Protein AF-A0A815D7E2-F1 (afdb_monomer)

Secondary structure (DSSP, 8-state):
----------HHHHHS------------------------------------------TTSSTTTTTSSSSS---TTS--STTSPP-----SSPPPPTTS----TTHHHH-TTEEEETTTTEEEEHHHHHHS-SSSSS--TT-IIIII-B--GGGTT-TTSHHHHHHTSHHHHHHHHHHHHHHHHHHHT--HHHHHHHHHHHHHHHHHHHHHHHHHHHHHHHHTT-----S--STT-S---HHHHHHHHHHTT-HHHHHHHHS--TT----SHHHHHHHHHHHHHHHHHHHHHHHTTS-EEEEEEEEE-TTS-EEEEEEEEEEPPTTSSS--SEEEEEEEEEE-S--SHHHHHHHHHHHHHHTT--GGGEEEEE---HHHHHHHHHTHHHHHHHHHHHHHHTSTTHHHHHHHHHHHT-HHHHHHHHHHHHHHHHHHHHHHHHTBTT--HHHHHHHHHHHHHHHHHHSSHHHHHHHHHHHHHHHHHTT---S---------PPPGGGTT------TT---TT--HHHHHIIIIIHHHHHHHHHHHHHHT-HHHHHHHHHHHTTSTTSTTTT-HHHHHHHHHHTT--HHHHHHHHHHHHHHHTTS---SHHHHHHHHHTTTTT-HHHHHHHHHHHSS--B--HHHHHHHHHHHHHHHHTSTTT-SS-SBTTTBGGGHHHHHHIIIIIIIHHHHHHHHHH-TTS-HHHHHHHHHHHHHHHHHHHHHHHHHHHHHHHHTTPPSS-SHHHHHHHHHHHHHHHHHHHHHHHHTSS---HHHHHHHHHHHHHHHHHHHHHHHHHHHHHHHHHH-SS-GGGS-HHHHHHHHHHHHHHHHHHHHHHHHHHHHH-STTSPPPPTTSSS-----

Mean predicted aligned error: 21.98 Å

Sequence (863 aa):
MDNNKRRTSSIDSYFSVQKKTKSQDDALNYVDVNNDSIVSTSSPTSSSLISIPVHDVALGNLNNINNSVQNNPVVDDISRSHIDPPCQPILDKYPINEDNRSFQARWYHERPWLEYSKKTDSVFCYNCRHFGDTTAPKRKKDDVFVIGGFRKWKCALEKTKGFDQHIKSQNHIIATTNYLSYQQRIKTNQTVIDILDSGRIQHIRQNRTRLIKIASLLLLCCRQMIPIRGHNENENSSNRGNLLEILRWSSDVDPISKAVLEDSAQNATYLSHHIQNELIGIMANTVREQISNLIRGKYFALIADESRDVSGHEQLSIVIRIVNDPSDNNNDIIKEYFMGFVRLHQFDAESLSLEIVKFLQQHNIPLDLCIAQCYDGWDSINSLIQNYSAIIEAFEDIIAEGDSRSVNARGLLISVKEPIFICTLFILHQLMGPIKILSNQLKSGTIDYGKASVLILSIIDQMKNLRNEESFKSIYDQIIQFCQTYDIDIKQKRKRCRTRTIPARFANSIITSTVGHRDDDANDEYRIRTSIYYPLIDAILIELNDRFSNSNLNLLTSLSSLYPENESFLEFQSLRKFADHLNCDRNQLENELNVIKPMVKDDKLNSIAELYKKLTSYKNAFPTAVCMVAGALTVPVSSTTCEIFGLLSIILVGLLFDRRVSSDVYNWKTNPFSYHPLMMTIGLLFCYGNAILLYRTFKQIPKLMAKIFHACFLIISLTLGILGLAAIIRSKVINNRPHFMTFHSWIGIATIGLFVFQWICGFISYLFPKLSLDIRKGYMPTHRLWGKIIFLSSVASILTGLSEHGMTSSFFTMNDIQQSRRLIIIFFGIFTSLFSLIVIYLLSNSDYQRPPDQTDEKSVPNP

Nearest PDB structures (foldseek):
  5zle-assembly1_A  TM=9.031E-01  e=9.613E-09  Homo sapiens
  4o79-assembly1_A  TM=8.655E-01  e=6.855E-08  Arabidopsis thaliana
  8qt7-assembly1_A  TM=4.499E-01  e=7.597E-02  Streptococcus pneumoniae

Solvent-accessible surface area (backbone atoms only — not comparable to full-atom values): 50161 Å² total; per-residue (Å²): 139,81,91,77,80,76,82,82,77,54,74,61,63,76,75,47,84,82,75,84,78,75,81,89,83,84,90,81,90,85,83,91,78,90,84,82,86,83,80,88,84,84,87,89,85,88,88,85,89,84,89,88,80,94,75,82,86,71,87,79,74,56,79,67,61,73,66,62,72,72,86,60,88,72,67,87,71,41,63,88,50,84,86,50,69,63,28,70,80,81,65,100,71,60,70,68,46,100,86,77,42,46,77,61,73,70,51,44,77,82,36,70,47,46,22,44,32,81,90,71,63,22,31,32,32,43,36,44,61,62,37,36,76,84,84,60,81,72,80,59,86,73,40,36,44,69,67,60,38,45,62,63,56,92,39,37,84,33,81,84,35,53,54,53,40,46,62,72,30,69,58,38,48,53,1,44,52,46,44,53,53,50,56,50,32,67,74,68,74,51,56,75,64,59,54,52,53,52,53,49,53,51,51,53,52,53,52,51,56,41,50,53,50,54,51,52,52,50,51,50,27,61,77,70,72,45,68,54,70,36,98,41,67,52,90,90,42,96,56,38,16,50,52,56,49,51,40,54,63,42,30,82,78,32,70,60,42,33,42,42,75,70,70,37,57,96,89,59,56,74,73,49,71,68,50,49,52,52,50,51,49,51,53,52,49,53,51,43,50,53,51,34,62,72,44,56,98,49,59,29,19,44,39,43,44,82,46,70,48,98,87,70,48,47,25,35,38,39,31,41,28,32,55,49,64,80,84,46,96,58,84,56,48,63,45,76,43,79,69,48,73,44,82,52,93,61,86,50,71,66,53,49,53,51,52,51,51,51,52,34,55,78,53,68,47,66,70,90,37,53,80,46,78,46,74,77,63,57,68,59,55,52,50,49,66,76,42,42,68,62,52,50,51,53,30,53,50,43,38,70,70,64,46,92,61,15,62,58,32,50,54,48,51,53,51,65,62,29,49,68,49,48,52,50,51,54,52,48,50,66,62,39,51,64,50,46,55,52,50,50,50,58,40,23,55,79,66,50,36,48,61,49,46,53,50,51,53,53,49,55,51,50,54,58,64,50,71,40,71,68,53,45,50,58,53,49,53,52,49,51,55,52,29,64,76,70,75,42,75,70,74,76,83,75,79,81,72,79,82,76,78,77,62,75,93,51,74,88,62,83,82,88,70,70,95,74,74,74,67,89,78,60,51,70,65,57,48,47,42,64,72,44,53,48,52,50,49,51,49,51,50,49,51,49,45,63,70,49,22,75,69,47,41,47,30,34,47,12,56,24,21,62,31,70,89,35,95,51,46,60,36,51,83,52,32,43,62,41,38,56,73,71,68,46,61,62,72,57,32,45,56,39,33,66,55,46,49,67,75,47,67,86,55,93,57,90,43,55,68,53,51,38,59,59,38,54,79,39,37,90,79,28,53,56,55,38,50,52,46,44,61,65,60,27,59,62,51,48,82,66,73,64,62,54,32,42,52,51,28,45,53,37,49,56,48,57,29,28,76,90,45,25,95,62,35,76,32,78,86,86,34,21,44,50,48,18,66,42,27,34,40,47,9,46,44,39,36,33,50,51,27,74,40,38,53,49,74,49,60,75,52,58,70,66,57,46,49,49,49,31,54,51,34,42,49,52,13,49,53,31,34,51,54,14,50,50,21,42,53,52,34,28,62,77,65,76,47,86,78,79,82,46,73,36,46,52,43,41,55,49,30,52,53,52,49,54,52,52,49,52,53,45,37,36,40,73,68,54,90,42,55,58,68,68,62,43,64,68,43,47,63,57,53,57,50,51,53,51,51,42,46,52,40,36,51,52,23,54,52,41,48,48,54,77,76,65,72,89,75,66,79,91,81,52,56,73,56,57,46,54,45,47,50,42,53,52,54,30,52,50,28,48,48,52,31,49,52,51,50,53,49,56,72,66,43,70,87,41,51,55,78,83,69,80,75,78,72,79,80,71,82,83,132

Foldseek 3Di:
DDDDPDPDDDVVNVVDDPPPDDDDDDDDDDDDDDDDDDDDDDDDDDDDDDDDDDPPPPPPPCVLVVVVLPDFPDLPQFDDALPDQGAQDDDPDADQDPVRDADDSVVCVVPVQWHARNVPSFIAGSLLQHQFDPPDPDDPCPPCRHGVGHNPRVCCPPCCDRPNVVCPDPRNVRSVVRSVVVVVCVVVVDDPVNVVVVVVVVVVVLLVLLVVVLLVLLVVCVVVVAWAADPDLDPPDPDGGDSLVVLVVCVVPDVSSVCLVPVADPVRSCPDPVSSVSSVVVVLVVLLLVVLVVLPPFAKAWEWEWDADPVGFIWIWIKIKAADQCPPLFNDRIDIDGSDIGTDPDDDPVRVVVSVVVSCVVSVNDCLSHPYYHYDDLVVLVVCVVCVVVLLVVLVVCLVVVDPCNVVSVVVNCVCLALLNLLQSLLCNVLCVLVVVLSCQLQAAAHQLVVSLVSLVVSLVVLVVCLDPVVLVVSVVVSVVVCVVVVRDNDDPDPDDPPDDDPPVCVPPDDPDDPDPPPPPDDSSNCCSPVPNNVVSVVVSVCSCVVCPPLNSLLSQLLNLCAPPDPNNLPLVSVVSLLVSLVFDSVLSNVLSVVVCVVCVPPPDGDLVVVLNVVSVVCVNRVSVNSSSSNSVSRRHDHPDLLVLLVLLLVLLQVLQDPLQDPQHDDQPQQLLSLLLNLLSVQLQNLLLCLLCLCLVPLRDPPLVNLVSSLVSLVSSLVSLVSSVVSVVVNCVVVVHDADPDPLRVLSVVLSVLSVVLSVCSCVCPPPPHDDPVVNVVCVVVSLVSSLVSSVSSLVSSLVVLVVVADDDDLVPDDPSNNVSNVSSVSSNVSSVVSSVVSVVSSPDPVSHNDDDPVVPPPDDDD

Radius of gyration: 44.58 Å; Cα contacts (8 Å, |Δi|>4): 837; chains: 1; bounding box: 86×117×126 Å

pLDDT: mean 74.74, std 18.42, range [21.31, 96.06]

Organism: NCBI:txid392033

Structure (mmCIF, N/CA/C/O backbone):
data_AF-A0A815D7E2-F1
#
_entry.id   AF-A0A815D7E2-F1
#
loop_
_atom_site.group_PDB
_atom_site.id
_atom_site.type_symbol
_atom_site.label_atom_id
_atom_site.label_alt_id
_atom_site.label_comp_id
_atom_site.label_asym_id
_atom_site.label_entity_id
_atom_site.label_seq_id
_atom_site.pdbx_PDB_ins_code
_atom_site.Cartn_x
_atom_site.Cartn_y
_atom_site.Cartn_z
_atom_site.occupancy
_atom_site.B_iso_or_equiv
_atom_site.auth_seq_id
_atom_site.auth_comp_id
_atom_site.auth_asym_id
_atom_site.auth_atom_id
_atom_site.pdbx_PDB_model_num
ATOM 1 N N . MET A 1 1 ? -5.451 20.932 -48.631 1.00 31.91 1 MET A N 1
ATOM 2 C CA . MET A 1 1 ? -4.625 19.988 -49.411 1.00 31.91 1 MET A CA 1
ATOM 3 C C . MET A 1 1 ? -3.550 19.513 -48.443 1.00 31.91 1 MET A C 1
ATOM 5 O O . MET A 1 1 ? -2.813 20.362 -47.980 1.00 31.91 1 MET A O 1
ATOM 9 N N . ASP A 1 2 ? -3.509 18.302 -47.894 1.00 28.08 2 ASP A N 1
ATOM 10 C CA . ASP A 1 2 ? -4.086 17.014 -48.276 1.00 28.08 2 ASP A CA 1
ATOM 11 C C . ASP A 1 2 ? -4.639 16.270 -47.050 1.00 28.08 2 ASP A C 1
ATOM 13 O O . ASP A 1 2 ? -3.954 16.072 -46.049 1.00 28.08 2 ASP A O 1
ATOM 17 N N . ASN A 1 3 ? -5.895 15.834 -47.153 1.00 26.16 3 ASN A N 1
ATOM 18 C CA . ASN A 1 3 ? -6.559 14.961 -46.189 1.00 26.16 3 ASN A CA 1
ATOM 19 C C . ASN A 1 3 ? -6.237 13.499 -46.530 1.00 26.16 3 ASN A C 1
ATOM 21 O O . ASN A 1 3 ? -6.993 12.853 -47.249 1.00 26.16 3 ASN A O 1
ATOM 25 N N . ASN A 1 4 ? -5.154 12.952 -45.978 1.00 25.58 4 ASN A N 1
ATOM 26 C CA . ASN A 1 4 ? -4.944 11.503 -45.923 1.00 25.58 4 ASN A CA 1
ATOM 27 C C . ASN A 1 4 ? -5.200 11.003 -44.496 1.00 25.58 4 ASN A C 1
ATOM 29 O O . ASN A 1 4 ? -4.283 10.815 -43.698 1.00 25.58 4 ASN A O 1
ATOM 33 N N . LYS A 1 5 ? -6.480 10.769 -44.172 1.00 27.98 5 LYS A N 1
ATOM 34 C CA . LYS A 1 5 ? -6.885 9.983 -42.998 1.00 27.98 5 LYS A CA 1
ATOM 35 C C . LYS A 1 5 ? -6.357 8.551 -43.166 1.00 27.98 5 LYS A C 1
ATOM 37 O O . LYS A 1 5 ? -6.984 7.733 -43.836 1.00 27.98 5 LYS A O 1
ATOM 42 N N . ARG A 1 6 ? -5.213 8.231 -42.549 1.00 30.66 6 ARG A N 1
ATOM 43 C CA . ARG A 1 6 ? -4.805 6.839 -42.299 1.00 30.66 6 ARG A CA 1
ATOM 44 C C . ARG A 1 6 ? -5.896 6.187 -41.446 1.00 30.66 6 ARG A C 1
ATOM 46 O O . ARG A 1 6 ? -6.108 6.597 -40.310 1.00 30.66 6 ARG A O 1
ATOM 53 N N . ARG A 1 7 ? -6.613 5.206 -42.004 1.00 32.59 7 ARG A N 1
ATOM 54 C CA . ARG A 1 7 ? -7.532 4.353 -41.237 1.00 32.59 7 ARG A CA 1
ATOM 55 C C . ARG A 1 7 ? -6.721 3.628 -40.161 1.00 32.59 7 ARG A C 1
ATOM 57 O O . ARG A 1 7 ? -5.826 2.855 -40.485 1.00 32.59 7 ARG A O 1
ATOM 64 N N . THR A 1 8 ? -7.016 3.919 -38.902 1.00 36.38 8 THR A N 1
ATOM 65 C CA . THR A 1 8 ? -6.453 3.263 -37.721 1.00 36.38 8 THR A CA 1
ATOM 66 C C . THR A 1 8 ? -7.046 1.860 -37.598 1.00 36.38 8 THR A C 1
ATOM 68 O O . THR A 1 8 ? -8.257 1.718 -37.431 1.00 36.38 8 THR A O 1
ATOM 71 N N . SER A 1 9 ? -6.217 0.826 -37.731 1.00 43.94 9 SER A N 1
ATOM 72 C CA . SER A 1 9 ? -6.600 -0.576 -37.548 1.00 43.94 9 SER A CA 1
ATOM 73 C C . SER A 1 9 ? -6.550 -0.954 -36.063 1.00 43.94 9 SER A C 1
ATOM 75 O O . SER A 1 9 ? -5.465 -1.028 -35.492 1.00 43.94 9 SER A O 1
ATOM 77 N N . SER A 1 10 ? -7.710 -1.199 -35.441 1.00 49.53 10 SER A N 1
ATOM 78 C CA . SER A 1 10 ? -7.802 -1.877 -34.134 1.00 49.53 10 SER A CA 1
ATOM 79 C C . SER A 1 10 ? -7.398 -3.348 -34.259 1.00 49.53 10 SER A C 1
ATOM 81 O O . SER A 1 10 ? -7.390 -3.895 -35.369 1.00 49.53 10 SER A O 1
ATOM 83 N N . ILE A 1 11 ? -7.106 -4.027 -33.151 1.00 54.50 11 ILE A N 1
ATOM 84 C CA . ILE A 1 11 ? -6.779 -5.458 -33.153 1.00 54.50 11 ILE A CA 1
ATOM 85 C C . ILE A 1 11 ? -7.906 -6.305 -33.766 1.00 54.50 11 ILE A C 1
ATOM 87 O O . ILE A 1 11 ? -7.642 -7.274 -34.477 1.00 54.50 11 ILE A O 1
ATOM 91 N N . ASP A 1 12 ? -9.159 -5.866 -33.624 1.00 50.09 12 ASP A N 1
ATOM 92 C CA . ASP A 1 12 ? -10.319 -6.497 -34.260 1.00 50.09 12 ASP A CA 1
ATOM 93 C C . ASP A 1 12 ? -10.235 -6.477 -35.786 1.00 50.09 12 ASP A C 1
ATOM 95 O O . ASP A 1 12 ? -10.703 -7.404 -36.438 1.00 50.09 12 ASP A O 1
ATOM 99 N N . SER A 1 13 ? -9.588 -5.480 -36.395 1.00 52.72 13 SER A N 1
ATOM 100 C CA . SER A 1 13 ? -9.360 -5.455 -37.849 1.00 52.72 13 SER A CA 1
ATOM 101 C C . SER A 1 13 ? -8.349 -6.507 -38.330 1.00 52.72 13 SER A C 1
ATOM 103 O O . SER A 1 13 ? -8.343 -6.856 -39.510 1.00 52.72 13 SER A O 1
ATOM 105 N N . TYR A 1 14 ? -7.527 -7.045 -37.421 1.00 50.31 14 TYR A N 1
ATOM 106 C CA . TYR A 1 14 ? -6.629 -8.170 -37.693 1.00 50.31 14 TYR A CA 1
ATOM 107 C C . TYR A 1 14 ? -7.327 -9.526 -37.537 1.00 50.31 14 TYR A C 1
ATOM 109 O O . TYR A 1 14 ? -6.897 -10.511 -38.141 1.00 50.31 14 TYR A O 1
ATOM 117 N N . PHE A 1 15 ? -8.408 -9.581 -36.754 1.00 47.78 15 PHE A N 1
ATOM 118 C CA . PHE A 1 15 ? -9.218 -10.785 -36.551 1.00 47.78 15 PHE A CA 1
ATOM 119 C C . PHE A 1 15 ? -10.476 -10.838 -37.430 1.00 47.78 15 PHE A C 1
ATOM 121 O O . PHE A 1 15 ? -10.996 -11.927 -37.681 1.00 47.78 15 PHE A O 1
ATOM 128 N N . SER A 1 16 ? -10.952 -9.695 -37.926 1.00 38.28 16 SER A N 1
ATOM 129 C CA . SER A 1 16 ? -12.135 -9.587 -38.779 1.00 38.28 16 SER A CA 1
ATOM 130 C C . SER A 1 16 ? -11.794 -9.710 -40.264 1.00 38.28 16 SER A C 1
ATOM 132 O O . SER A 1 16 ? -10.740 -9.312 -40.760 1.00 38.28 16 SER A O 1
ATOM 134 N N . VAL A 1 17 ? -12.717 -10.329 -40.996 1.00 38.59 17 VAL A N 1
ATOM 135 C CA . VAL A 1 17 ? -12.577 -10.629 -42.420 1.00 38.59 17 VAL A CA 1
ATOM 136 C C . VAL A 1 17 ? -12.621 -9.332 -43.228 1.00 38.59 17 VAL A C 1
ATOM 138 O O . VAL A 1 17 ? -13.671 -8.703 -43.338 1.00 38.59 17 VAL A O 1
ATOM 141 N N . GLN A 1 18 ? -11.518 -8.965 -43.885 1.00 33.03 18 GLN A N 1
ATOM 142 C CA . GLN A 1 18 ? -11.564 -7.964 -44.951 1.00 33.03 18 GLN A CA 1
ATOM 143 C C . GLN A 1 18 ? -12.309 -8.546 -46.162 1.00 33.03 18 GLN A C 1
ATOM 145 O O . GLN A 1 18 ? -11.717 -9.201 -47.022 1.00 33.03 18 GLN A O 1
ATOM 150 N N . LYS A 1 19 ? -13.618 -8.288 -46.269 1.00 34.09 19 LYS A N 1
ATOM 151 C CA . LYS A 1 19 ? -14.294 -8.341 -47.570 1.00 34.09 19 LYS A CA 1
ATOM 152 C C . LYS A 1 19 ? -13.720 -7.202 -48.413 1.00 34.09 19 LYS A C 1
ATOM 154 O O . LYS A 1 19 ? -13.958 -6.034 -48.122 1.00 34.09 19 LYS A O 1
ATOM 159 N N . LYS A 1 20 ? -12.953 -7.532 -49.457 1.00 28.56 20 LYS A N 1
ATOM 160 C CA . LYS A 1 20 ? -12.622 -6.571 -50.518 1.00 28.56 20 LYS A CA 1
ATOM 161 C C . LYS A 1 20 ? -13.930 -6.146 -51.186 1.00 28.56 20 LYS A C 1
ATOM 163 O O . LYS A 1 20 ? -14.453 -6.872 -52.025 1.00 28.56 20 LYS A O 1
ATOM 168 N N . THR A 1 21 ? -14.466 -4.991 -50.815 1.00 27.47 21 THR A N 1
ATOM 169 C CA . THR A 1 21 ? -15.544 -4.350 -51.562 1.00 27.47 21 THR A CA 1
ATOM 170 C C . THR A 1 21 ? -14.958 -3.759 -52.843 1.00 27.47 21 THR A C 1
ATOM 172 O O . THR A 1 21 ? -14.145 -2.835 -52.811 1.00 27.47 21 THR A O 1
ATOM 175 N N . LYS A 1 22 ? -15.345 -4.327 -53.990 1.00 28.59 22 LYS A N 1
ATOM 176 C CA . LYS A 1 22 ? -15.417 -3.561 -55.238 1.00 28.59 22 LYS A CA 1
ATOM 177 C C . LYS A 1 22 ? -16.612 -2.610 -55.124 1.00 28.59 22 LYS A C 1
ATOM 179 O O . LYS A 1 22 ? -17.596 -2.925 -54.462 1.00 28.59 22 LYS A O 1
ATOM 184 N N . SER A 1 23 ? -16.446 -1.435 -55.710 1.00 28.11 23 SER A N 1
ATOM 185 C CA . SER A 1 23 ? -17.387 -0.319 -55.762 1.00 28.11 23 SER A CA 1
ATOM 186 C C . SER A 1 23 ? -18.808 -0.708 -56.188 1.00 28.11 23 SER A C 1
ATOM 188 O O . SER A 1 23 ? -18.964 -1.548 -57.069 1.00 28.11 23 SER A O 1
ATOM 190 N N . GLN A 1 24 ? -19.768 -0.031 -55.543 1.00 26.41 24 GLN A N 1
ATOM 191 C CA . GLN A 1 24 ? -21.161 0.280 -55.912 1.00 26.41 24 GLN A CA 1
ATOM 192 C C . GLN A 1 24 ? -21.657 -0.260 -57.262 1.00 26.41 24 GLN A C 1
ATOM 194 O O . GLN A 1 24 ? -21.167 0.161 -58.304 1.00 26.41 24 GLN A O 1
ATOM 199 N N . ASP A 1 25 ? -22.642 -1.156 -57.236 1.00 26.33 25 ASP A N 1
ATOM 200 C CA . ASP A 1 25 ? -24.059 -0.816 -57.425 1.00 26.33 25 ASP A CA 1
ATOM 201 C C . ASP A 1 25 ? -24.930 -2.008 -56.974 1.00 26.33 25 ASP A C 1
ATOM 203 O O . ASP A 1 25 ? -24.411 -3.089 -56.704 1.00 26.33 25 ASP A O 1
ATOM 207 N N . ASP A 1 26 ? -26.231 -1.762 -56.846 1.00 26.72 26 ASP A N 1
ATOM 208 C CA . ASP A 1 26 ? -27.321 -2.652 -56.414 1.00 26.72 26 ASP A CA 1
ATOM 209 C C . ASP A 1 26 ? -27.623 -2.706 -54.906 1.00 26.72 26 ASP A C 1
ATOM 211 O O . ASP A 1 26 ? -27.129 -3.506 -54.110 1.00 26.72 26 ASP A O 1
ATOM 215 N N . ALA A 1 27 ? -28.538 -1.807 -54.539 1.00 26.06 27 ALA A N 1
ATOM 216 C CA . ALA A 1 27 ? -29.380 -1.891 -53.362 1.00 26.06 27 ALA A CA 1
ATOM 217 C C . ALA A 1 27 ? -30.263 -3.149 -53.403 1.00 26.06 27 ALA A C 1
ATOM 219 O O . ALA A 1 27 ? -30.852 -3.438 -54.439 1.00 26.06 27 ALA A O 1
ATOM 220 N N . LEU A 1 28 ? -30.417 -3.822 -52.256 1.00 26.03 28 LEU A N 1
ATOM 221 C CA . LEU A 1 28 ? -31.700 -4.245 -51.669 1.00 26.03 28 LEU A CA 1
ATOM 222 C C . LEU A 1 28 ? -31.465 -5.175 -50.462 1.00 26.03 28 LEU A C 1
ATOM 224 O O . LEU A 1 28 ? -30.862 -6.232 -50.580 1.00 26.03 28 LEU A O 1
ATOM 228 N N . ASN A 1 29 ? -32.064 -4.774 -49.338 1.00 24.00 29 ASN A N 1
ATOM 229 C CA . ASN A 1 29 ? -32.743 -5.620 -48.355 1.00 24.00 29 ASN A CA 1
ATOM 230 C C . ASN A 1 29 ? -31.964 -6.615 -47.458 1.00 24.00 29 ASN A C 1
ATOM 232 O O . ASN A 1 29 ? -31.500 -7.663 -47.886 1.00 24.00 29 ASN A O 1
ATOM 236 N N . TYR A 1 30 ? -32.079 -6.313 -46.153 1.00 23.33 30 TYR A N 1
ATOM 237 C CA . TYR A 1 30 ? -32.496 -7.186 -45.037 1.00 23.33 30 TYR A CA 1
ATOM 238 C C . TYR A 1 30 ? -31.498 -7.509 -43.902 1.00 23.33 30 TYR A C 1
ATOM 240 O O . TYR A 1 30 ? -30.578 -8.302 -44.049 1.00 23.33 30 TYR A O 1
ATOM 248 N N . VAL A 1 31 ? -31.829 -6.899 -42.751 1.00 24.23 31 VAL A N 1
ATOM 249 C CA . VAL A 1 31 ? -32.074 -7.465 -41.405 1.00 24.23 31 VAL A CA 1
ATOM 250 C C . VAL A 1 31 ? -30.928 -8.170 -40.664 1.00 24.23 31 VAL A C 1
ATOM 252 O O . VAL A 1 31 ? -30.535 -9.292 -40.969 1.00 24.23 31 VAL A O 1
ATOM 255 N N . ASP A 1 32 ? -30.517 -7.497 -39.584 1.00 24.19 32 ASP A N 1
ATOM 256 C CA . ASP A 1 32 ? -29.849 -8.029 -38.397 1.00 24.19 32 ASP A CA 1
ATOM 257 C C . ASP A 1 32 ? -30.633 -9.177 -37.751 1.00 24.19 32 ASP A C 1
ATOM 259 O O . ASP A 1 32 ? -31.799 -9.001 -37.402 1.00 24.19 32 ASP A O 1
ATOM 263 N N . VAL A 1 33 ? -29.951 -10.290 -37.461 1.00 26.19 33 VAL A N 1
ATOM 264 C CA . VAL A 1 33 ? -30.255 -11.140 -36.299 1.00 26.19 33 VAL A CA 1
ATOM 265 C C . VAL A 1 33 ? -28.938 -11.680 -35.735 1.00 26.19 33 VAL A C 1
ATOM 267 O O . VAL A 1 33 ? -28.368 -12.646 -36.239 1.00 26.19 33 VAL A O 1
ATOM 270 N N . ASN A 1 34 ? -28.467 -11.056 -34.656 1.00 23.23 34 ASN A N 1
ATOM 271 C CA . ASN A 1 34 ? -27.792 -11.797 -33.596 1.00 23.23 34 ASN A CA 1
ATOM 272 C C . ASN A 1 34 ? -28.866 -12.611 -32.866 1.00 23.23 34 ASN A C 1
ATOM 274 O O . ASN A 1 34 ? -29.887 -12.034 -32.503 1.00 23.23 34 ASN A O 1
ATOM 278 N N . ASN A 1 35 ? -28.631 -13.907 -32.646 1.00 25.20 35 ASN A N 1
ATOM 279 C CA . ASN A 1 35 ? -28.827 -14.510 -31.328 1.00 25.20 35 ASN A CA 1
ATOM 280 C C . ASN A 1 35 ? -28.304 -15.954 -31.239 1.00 25.20 35 ASN A C 1
ATOM 282 O O . ASN A 1 35 ? -28.603 -16.814 -32.061 1.00 25.20 35 ASN A O 1
ATOM 286 N N . ASP A 1 36 ? -27.566 -16.142 -30.147 1.00 23.81 36 ASP A N 1
ATOM 287 C CA . ASP A 1 36 ? -27.690 -17.216 -29.167 1.00 23.81 36 ASP A CA 1
ATOM 288 C C . ASP A 1 36 ? -27.058 -18.603 -29.374 1.00 23.81 36 ASP A C 1
ATOM 290 O O . ASP A 1 36 ? -27.484 -19.451 -30.148 1.00 23.81 36 ASP A O 1
ATOM 294 N N . SER A 1 37 ? -26.149 -18.858 -28.423 1.00 24.16 37 SER A N 1
ATOM 295 C CA . SER A 1 37 ? -26.138 -20.016 -27.520 1.00 24.16 37 SER A CA 1
ATOM 296 C C . SER A 1 37 ? -25.827 -21.393 -28.109 1.00 24.16 37 SER A C 1
ATOM 298 O O . SER A 1 37 ? -26.624 -22.000 -28.814 1.00 24.16 37 SER A O 1
ATOM 300 N N . ILE A 1 38 ? -24.697 -21.962 -27.683 1.00 24.38 38 ILE A N 1
ATOM 301 C CA . ILE A 1 38 ? -24.470 -23.406 -27.759 1.00 24.38 38 ILE A CA 1
ATOM 302 C C . ILE A 1 38 ? -24.284 -23.932 -26.341 1.00 24.38 38 ILE A C 1
ATOM 304 O O . ILE A 1 38 ? -23.223 -23.812 -25.729 1.00 24.38 38 ILE A O 1
ATOM 308 N N . VAL A 1 39 ? -25.374 -24.517 -25.851 1.00 23.14 39 VAL A N 1
ATOM 309 C CA . VAL A 1 39 ? -25.391 -25.559 -24.831 1.00 23.14 39 VAL A CA 1
ATOM 310 C C . VAL A 1 39 ? -24.923 -26.870 -25.474 1.00 23.14 39 VAL A C 1
ATOM 312 O O . VAL A 1 39 ? -25.284 -27.221 -26.593 1.00 23.14 39 VAL A O 1
ATOM 315 N N . SER A 1 40 ? -24.090 -27.575 -24.724 1.00 22.27 40 SER A N 1
ATOM 316 C CA . SER A 1 40 ? -23.614 -28.948 -24.891 1.00 22.27 40 SER A CA 1
ATOM 317 C C . SER A 1 40 ? -24.711 -29.996 -25.142 1.00 22.27 40 SER A C 1
ATOM 319 O O . SER A 1 40 ? -25.710 -29.979 -24.430 1.00 22.27 40 SER A O 1
ATOM 321 N N . THR A 1 41 ? -24.473 -30.987 -26.018 1.00 21.31 41 THR A N 1
ATOM 322 C CA . THR A 1 41 ? -24.408 -32.446 -25.704 1.00 21.31 41 THR A CA 1
ATOM 323 C C . THR A 1 41 ? -24.468 -33.366 -26.944 1.00 21.31 41 THR A C 1
ATOM 325 O O . THR A 1 41 ? -25.182 -33.108 -27.903 1.00 21.31 41 THR A O 1
ATOM 328 N N . SER A 1 42 ? -23.731 -34.483 -26.831 1.00 22.77 42 SER A N 1
ATOM 329 C CA . SER A 1 42 ? -23.930 -35.834 -27.410 1.00 22.77 42 SER A CA 1
ATOM 330 C C . SER A 1 42 ? -23.894 -36.106 -28.927 1.00 22.77 42 SER A C 1
ATOM 332 O O . SER A 1 42 ? -24.634 -35.553 -29.729 1.00 22.77 42 SER A O 1
ATOM 334 N N . SER A 1 43 ? -23.066 -37.104 -29.258 1.00 24.17 43 SER A N 1
ATOM 335 C CA . SER A 1 43 ? -23.030 -37.946 -30.464 1.00 24.17 43 SER A CA 1
ATOM 336 C C . SER A 1 43 ? -24.354 -38.695 -30.724 1.00 24.17 43 SER A C 1
ATOM 338 O O . SER A 1 43 ? -25.111 -38.916 -29.777 1.00 24.17 43 SER A O 1
ATOM 340 N N . PRO A 1 44 ? -24.642 -39.131 -31.975 1.00 24.95 44 PRO A N 1
ATOM 341 C CA . PRO A 1 44 ? -24.376 -40.531 -32.344 1.00 24.95 44 PRO A CA 1
ATOM 342 C C . PRO A 1 44 ? -24.057 -40.807 -33.839 1.00 24.95 44 PRO A C 1
ATOM 344 O O . PRO A 1 44 ? -24.004 -39.941 -34.704 1.00 24.95 44 PRO A O 1
ATOM 347 N N . THR A 1 45 ? -23.799 -42.091 -34.059 1.00 22.00 45 THR A N 1
ATOM 348 C CA . THR A 1 45 ? -23.372 -42.900 -35.207 1.00 22.00 45 THR A CA 1
ATOM 349 C C . THR A 1 45 ? -24.328 -43.062 -36.405 1.00 22.00 45 THR A C 1
ATOM 351 O O . THR A 1 45 ? -25.544 -43.077 -36.260 1.00 22.00 45 THR A O 1
ATOM 354 N N . SER A 1 46 ? -23.703 -43.467 -37.522 1.00 22.66 46 SER A N 1
ATOM 355 C CA . SER A 1 46 ? -24.147 -44.401 -38.584 1.00 22.66 46 SER A CA 1
ATOM 356 C C . SER A 1 46 ? -25.030 -43.928 -39.752 1.00 22.66 46 SER A C 1
ATOM 358 O O . SER A 1 46 ? -26.034 -43.244 -39.622 1.00 22.66 46 SER A O 1
ATOM 360 N N . SER A 1 47 ? -24.576 -44.379 -40.921 1.00 23.00 47 SER A N 1
ATOM 361 C CA . SER A 1 47 ? -24.996 -44.190 -42.308 1.00 23.00 47 SER A CA 1
ATOM 362 C C . SER A 1 47 ? -26.295 -44.893 -42.718 1.00 23.00 47 SER A C 1
ATOM 364 O O . SER A 1 47 ? -26.490 -46.053 -42.365 1.00 23.00 47 SER A O 1
ATOM 366 N N . SER A 1 48 ? -27.063 -44.297 -43.635 1.00 22.84 48 SER A N 1
ATOM 367 C CA . SER A 1 48 ? -27.519 -44.965 -44.872 1.00 22.84 48 SER A CA 1
ATOM 368 C C . SER A 1 48 ? -28.123 -43.966 -45.872 1.00 22.84 48 SER A C 1
ATOM 370 O O . SER A 1 48 ? -28.613 -42.901 -45.513 1.00 22.84 48 SER A O 1
ATOM 372 N N . LEU A 1 49 ? -27.952 -44.315 -47.146 1.00 24.28 49 LEU A N 1
ATOM 373 C CA . LEU A 1 49 ? -28.119 -43.535 -48.372 1.00 24.28 49 LEU A CA 1
ATOM 374 C C . LEU A 1 49 ? -29.593 -43.288 -48.741 1.00 24.28 49 LEU A C 1
ATOM 376 O O . LEU A 1 49 ? -30.409 -44.171 -48.516 1.00 24.28 49 LEU A O 1
ATOM 380 N N . ILE A 1 50 ? -29.882 -42.168 -49.421 1.00 22.11 50 ILE A N 1
ATOM 381 C CA . ILE A 1 50 ? -30.562 -42.106 -50.735 1.00 22.11 50 ILE A CA 1
ATOM 382 C C . ILE A 1 50 ? -30.378 -40.692 -51.339 1.00 22.11 50 ILE A C 1
ATOM 384 O O . ILE A 1 50 ? -30.533 -39.671 -50.679 1.00 22.11 50 ILE A O 1
ATOM 388 N N . SER A 1 51 ? -29.981 -40.716 -52.612 1.00 22.05 51 SER A N 1
ATOM 389 C CA . SER A 1 51 ? -29.694 -39.694 -53.640 1.00 22.05 51 SER A CA 1
ATOM 390 C C . SER A 1 51 ? -30.771 -38.605 -53.828 1.00 22.05 51 SER A C 1
ATOM 392 O O . SER A 1 51 ? -31.936 -38.878 -53.565 1.00 22.05 51 SER A O 1
ATOM 394 N N . ILE A 1 52 ? -30.507 -37.377 -54.313 1.00 21.97 52 ILE A N 1
ATOM 395 C CA . ILE A 1 52 ? -30.151 -36.859 -55.675 1.00 21.97 52 ILE A CA 1
ATOM 396 C C . ILE A 1 52 ? -30.091 -35.295 -55.518 1.00 21.97 52 ILE A C 1
ATOM 398 O O . ILE A 1 52 ? -30.765 -34.827 -54.600 1.00 21.97 52 ILE A O 1
ATOM 402 N N . PRO A 1 53 ? -29.494 -34.410 -56.366 1.00 25.28 53 PRO A N 1
ATOM 403 C CA . PRO A 1 53 ? -28.383 -34.461 -57.333 1.00 25.28 53 PRO A CA 1
ATOM 404 C C . PRO A 1 53 ? -27.226 -33.488 -56.970 1.00 25.28 53 PRO A C 1
ATOM 406 O O . PRO A 1 53 ? -27.417 -32.463 -56.317 1.00 25.28 53 PRO A O 1
ATOM 409 N N . VAL A 1 54 ? -26.021 -33.742 -57.490 1.00 24.81 54 VAL A N 1
ATOM 410 C CA . VAL A 1 54 ? -24.924 -32.757 -57.500 1.00 24.81 54 VAL A CA 1
ATOM 411 C C . VAL A 1 54 ? -25.266 -31.658 -58.511 1.00 24.81 54 VAL A C 1
ATOM 413 O O . VAL A 1 54 ? -25.057 -31.811 -59.713 1.00 24.81 54 VAL A O 1
ATOM 416 N N . HIS A 1 55 ? -25.830 -30.551 -58.030 1.00 23.69 55 HIS A N 1
ATOM 417 C CA . HIS A 1 55 ? -25.765 -29.274 -58.732 1.00 23.69 55 HIS A CA 1
ATOM 418 C C . HIS A 1 55 ? -24.510 -28.538 -58.265 1.00 23.69 55 HIS A C 1
ATOM 420 O O . HIS A 1 55 ? -24.491 -27.912 -57.207 1.00 23.69 55 HIS A O 1
ATOM 426 N N . ASP A 1 56 ? -23.459 -28.631 -59.079 1.00 25.05 56 ASP A N 1
ATOM 427 C CA . ASP A 1 56 ? -22.253 -27.816 -58.968 1.00 25.05 56 ASP A CA 1
ATOM 428 C C . ASP A 1 56 ? -22.596 -26.335 -59.186 1.00 25.05 56 ASP A C 1
ATOM 430 O O . ASP A 1 56 ? -22.571 -25.810 -60.301 1.00 25.05 56 ASP A O 1
ATOM 434 N N . VAL A 1 57 ? -22.883 -25.627 -58.095 1.00 29.52 57 VAL A N 1
ATOM 435 C CA . VAL A 1 57 ? -22.830 -24.162 -58.047 1.00 29.52 57 VAL A CA 1
ATOM 436 C C . VAL A 1 57 ? -21.427 -23.759 -57.598 1.00 29.52 57 VAL A C 1
ATOM 438 O O . VAL A 1 57 ? -21.177 -23.377 -56.462 1.00 29.52 57 VAL A O 1
ATOM 441 N N . ALA A 1 58 ? -20.493 -23.859 -58.541 1.00 28.56 58 ALA A N 1
ATOM 442 C CA . ALA A 1 58 ? -19.241 -23.103 -58.562 1.00 28.56 58 ALA A CA 1
ATOM 443 C C . ALA A 1 58 ? -18.903 -22.715 -60.015 1.00 28.56 58 ALA A C 1
ATOM 445 O O . ALA A 1 58 ? -17.780 -22.846 -60.506 1.00 28.56 58 ALA A O 1
ATOM 446 N N . LEU A 1 59 ? -19.920 -22.202 -60.711 1.00 31.78 59 LEU A N 1
ATOM 447 C CA . LEU A 1 59 ? -19.811 -21.400 -61.928 1.00 31.78 59 LEU A CA 1
ATOM 448 C C . LEU A 1 59 ? -19.136 -20.063 -61.588 1.00 31.78 59 LEU A C 1
ATOM 450 O O . LEU A 1 59 ? -19.783 -19.037 -61.415 1.00 31.78 59 LEU A O 1
ATOM 454 N N . GLY A 1 60 ? -17.813 -20.095 -61.443 1.00 28.45 60 GLY A N 1
ATOM 455 C CA . GLY A 1 60 ? -17.005 -18.893 -61.222 1.00 28.45 60 GLY A CA 1
ATOM 456 C C . GLY A 1 60 ? -15.721 -18.842 -62.040 1.00 28.45 60 GLY A C 1
ATOM 457 O O . GLY A 1 60 ? -15.290 -17.756 -62.394 1.00 28.45 60 GLY A O 1
ATOM 458 N N . ASN A 1 61 ? -15.132 -19.991 -62.395 1.00 31.41 61 ASN A N 1
ATOM 459 C CA . ASN A 1 61 ? -13.882 -20.031 -63.172 1.00 31.41 61 ASN A CA 1
ATOM 460 C C . ASN A 1 61 ? -13.786 -21.184 -64.194 1.00 31.41 61 ASN A C 1
ATOM 462 O O . ASN A 1 61 ? -12.737 -21.380 -64.799 1.00 31.41 61 ASN A O 1
ATOM 466 N N . LEU A 1 62 ? -14.883 -21.905 -64.459 1.00 29.38 62 LEU A N 1
ATOM 467 C CA . LEU A 1 62 ? -14.964 -22.921 -65.526 1.00 29.38 62 LEU A CA 1
ATOM 468 C C . LEU A 1 62 ? -15.488 -22.372 -66.870 1.00 29.38 62 LEU A C 1
ATOM 470 O O . LEU A 1 62 ? -15.321 -23.017 -67.905 1.00 29.38 62 LEU A O 1
ATOM 474 N N . ASN A 1 63 ? -16.008 -21.139 -66.901 1.00 29.34 63 ASN A N 1
ATOM 475 C CA . ASN A 1 63 ? -16.518 -20.502 -68.127 1.00 29.34 63 ASN A CA 1
ATOM 476 C C . ASN A 1 63 ? -15.431 -20.063 -69.128 1.00 29.34 63 ASN A C 1
ATOM 478 O O . ASN A 1 63 ? -15.764 -19.638 -70.231 1.00 29.34 63 ASN A O 1
ATOM 482 N N . ASN A 1 64 ? -14.146 -20.227 -68.797 1.00 33.16 64 ASN A N 1
ATOM 483 C CA . ASN A 1 64 ? -13.040 -20.026 -69.743 1.00 33.16 64 ASN A CA 1
ATOM 484 C C . ASN A 1 64 ? -12.339 -21.322 -70.176 1.00 33.16 64 ASN A C 1
ATOM 486 O O . ASN A 1 64 ? -11.482 -21.276 -71.057 1.00 33.16 64 ASN A O 1
ATOM 490 N N . ILE A 1 65 ? -12.724 -22.481 -69.631 1.00 33.50 65 ILE A N 1
ATOM 491 C CA . ILE A 1 65 ? -12.179 -23.774 -70.076 1.00 33.50 65 ILE A CA 1
ATOM 492 C C . ILE A 1 65 ? -13.092 -24.396 -71.144 1.00 33.50 65 ILE A C 1
ATOM 494 O O . ILE A 1 65 ? -12.591 -24.889 -72.150 1.00 33.50 65 ILE A O 1
ATOM 498 N N . ASN A 1 66 ? -14.415 -24.225 -71.045 1.00 29.61 66 ASN A N 1
ATOM 499 C CA . ASN A 1 66 ? -15.344 -24.694 -72.086 1.00 29.61 66 ASN A CA 1
ATOM 500 C C . ASN A 1 66 ? -15.438 -23.783 -73.328 1.00 29.61 66 ASN A C 1
ATOM 502 O O . ASN A 1 66 ? -15.945 -24.221 -74.355 1.00 29.61 66 ASN A O 1
ATOM 506 N N . ASN A 1 67 ? -14.883 -22.566 -73.289 1.00 31.09 67 ASN A N 1
ATOM 507 C CA . ASN A 1 67 ? -14.846 -21.644 -74.438 1.00 31.09 67 ASN A CA 1
ATOM 508 C C . ASN A 1 67 ? -13.501 -21.617 -75.190 1.00 31.09 67 ASN A C 1
ATOM 510 O O . ASN A 1 67 ? -13.327 -20.813 -76.102 1.00 31.09 67 ASN A O 1
ATOM 514 N N . SER A 1 68 ? -12.555 -22.503 -74.857 1.00 32.66 68 SER A N 1
ATOM 515 C CA . SER A 1 68 ? -11.310 -22.682 -75.632 1.00 32.66 68 SER A CA 1
ATOM 516 C C . SER A 1 68 ? -11.211 -24.035 -76.353 1.00 32.66 68 SER A C 1
ATOM 518 O O . SER A 1 68 ? -10.212 -24.307 -77.016 1.00 32.66 68 SER A O 1
ATOM 520 N N . VAL A 1 69 ? -12.269 -24.854 -76.295 1.00 37.41 69 VAL A N 1
ATOM 521 C CA . VAL A 1 69 ? -12.376 -26.131 -77.031 1.00 37.41 69 VAL A CA 1
ATOM 522 C C . VAL A 1 69 ? -12.948 -25.947 -78.446 1.00 37.41 69 VAL A C 1
ATOM 524 O O . VAL A 1 69 ? -12.858 -26.849 -79.274 1.00 37.41 69 VAL A O 1
ATOM 527 N N . GLN A 1 70 ? -13.454 -24.764 -78.796 1.00 33.44 70 GLN A N 1
ATOM 528 C CA . GLN A 1 70 ? -13.839 -24.454 -80.173 1.00 33.44 70 GLN A CA 1
ATOM 529 C C . GLN A 1 70 ? -12.779 -23.560 -80.820 1.00 33.44 70 GLN A C 1
ATOM 531 O O . GLN A 1 70 ? -12.562 -22.434 -80.381 1.00 33.44 70 GLN A O 1
ATOM 536 N N . ASN A 1 71 ? -12.146 -24.082 -81.877 1.00 36.06 71 ASN A N 1
ATOM 537 C CA . ASN A 1 71 ? -11.123 -23.468 -82.745 1.00 36.06 71 ASN A CA 1
ATOM 538 C C . ASN A 1 71 ? -9.660 -23.876 -82.503 1.00 36.06 71 ASN A C 1
ATOM 540 O O . ASN A 1 71 ? -8.756 -23.049 -82.599 1.00 36.06 71 ASN A O 1
ATOM 544 N N . ASN A 1 72 ? -9.400 -25.170 -82.324 1.00 42.53 72 ASN A N 1
ATOM 545 C CA . ASN A 1 72 ? -8.187 -25.782 -82.876 1.00 42.53 72 ASN A CA 1
ATOM 546 C C . ASN A 1 72 ? -8.608 -26.987 -83.726 1.00 42.53 72 ASN A C 1
ATOM 548 O O . ASN A 1 72 ? -9.591 -27.630 -83.364 1.00 42.53 72 ASN A O 1
ATOM 552 N N . PRO A 1 73 ? -7.931 -27.300 -84.845 1.00 44.69 73 PRO A N 1
ATOM 553 C CA . PRO A 1 73 ? -8.215 -28.512 -85.603 1.00 44.69 73 PRO A CA 1
ATOM 554 C C . PRO A 1 73 ? -7.809 -29.698 -84.722 1.00 44.69 73 PRO A C 1
ATOM 556 O O . PRO A 1 73 ? -6.643 -30.081 -84.674 1.00 44.69 73 PRO A O 1
ATOM 559 N N . VAL A 1 74 ? -8.749 -30.196 -83.917 1.00 55.22 74 VAL A N 1
ATOM 560 C CA . VAL A 1 74 ? -8.500 -31.305 -83.003 1.00 55.22 74 VAL A CA 1
ATOM 561 C C . VAL A 1 74 ? -8.267 -32.526 -83.864 1.00 55.22 74 VAL A C 1
ATOM 563 O O . VAL A 1 74 ? -9.113 -32.939 -84.653 1.00 55.22 74 VAL A O 1
ATOM 566 N N . VAL A 1 75 ? -7.079 -33.088 -83.732 1.00 61.50 75 VAL A N 1
ATOM 567 C CA . VAL A 1 75 ? -6.795 -34.392 -84.288 1.00 61.50 75 VAL A CA 1
ATOM 568 C C . VAL A 1 75 ? -7.605 -35.409 -83.471 1.00 61.50 75 VAL A C 1
ATOM 570 O O . VAL A 1 75 ? -7.383 -35.564 -82.275 1.00 61.50 75 VAL A O 1
ATOM 573 N N . ASP A 1 76 ? -8.615 -36.038 -84.076 1.00 66.12 76 ASP A N 1
ATOM 574 C CA . ASP A 1 76 ? -9.621 -36.844 -83.354 1.00 66.12 76 ASP A CA 1
ATOM 575 C C . ASP A 1 76 ? -9.098 -38.129 -82.681 1.00 66.12 76 ASP A C 1
ATOM 577 O O . ASP A 1 76 ? -9.873 -38.802 -81.996 1.00 66.12 76 ASP A O 1
ATOM 581 N N . ASP A 1 77 ? -7.842 -38.513 -82.920 1.00 79.62 77 ASP A N 1
ATOM 582 C CA . ASP A 1 77 ? -7.228 -39.777 -82.493 1.00 79.62 77 ASP A CA 1
ATOM 583 C C . ASP A 1 77 ? -6.208 -39.632 -81.344 1.00 79.62 77 ASP A C 1
ATOM 585 O O . ASP A 1 77 ? -5.493 -40.587 -81.048 1.00 79.62 77 ASP A O 1
ATOM 589 N N . ILE A 1 78 ? -6.179 -38.477 -80.663 1.00 84.06 78 ILE A N 1
ATOM 590 C CA . ILE A 1 78 ? -5.439 -38.233 -79.406 1.00 84.06 78 ILE A CA 1
ATOM 591 C C . ILE A 1 78 ? -6.398 -37.869 -78.251 1.00 84.06 78 ILE A C 1
ATOM 593 O O . ILE A 1 78 ? -7.604 -37.731 -78.465 1.00 84.06 78 ILE A O 1
ATOM 597 N N . SER A 1 79 ? -5.892 -37.719 -77.016 1.00 83.12 79 SER A N 1
ATOM 598 C CA . SER A 1 79 ? -6.730 -37.443 -75.830 1.00 83.12 79 SER A CA 1
ATOM 599 C C . SER A 1 79 ? -7.606 -36.191 -75.991 1.00 83.12 79 SER A C 1
ATOM 601 O O . SER A 1 79 ? -7.160 -35.155 -76.515 1.00 83.12 79 SER A O 1
ATOM 603 N N . ARG A 1 80 ? -8.858 -36.286 -75.518 1.00 78.50 80 ARG A N 1
ATOM 604 C CA . ARG A 1 80 ? -9.884 -35.233 -75.644 1.00 78.50 80 ARG A CA 1
ATOM 605 C C . ARG A 1 80 ? -10.065 -34.444 -74.356 1.00 78.50 80 ARG A C 1
ATOM 607 O O . ARG A 1 80 ? -10.382 -33.260 -74.421 1.00 78.50 80 ARG A O 1
ATOM 614 N N . SER A 1 81 ? -9.834 -35.079 -73.211 1.00 77.94 81 SER A N 1
ATOM 615 C CA . SER A 1 81 ? -9.919 -34.466 -71.891 1.00 77.94 81 SER A CA 1
ATOM 616 C C . SER A 1 81 ? -8.650 -34.710 -71.076 1.00 77.94 81 SER A C 1
ATOM 618 O O . SER A 1 81 ? -7.937 -35.685 -71.284 1.00 77.94 81 SER A O 1
ATOM 620 N N . HIS A 1 82 ? -8.423 -33.851 -70.084 1.00 76.88 82 HIS A N 1
ATOM 621 C CA . HIS A 1 82 ? -7.364 -33.961 -69.077 1.00 76.88 82 HIS A CA 1
ATOM 622 C C . HIS A 1 82 ? -7.530 -35.162 -68.119 1.00 76.88 82 HIS A C 1
ATOM 624 O O . HIS A 1 82 ? -6.672 -35.398 -67.266 1.00 76.88 82 HIS A O 1
ATOM 630 N N . ILE A 1 83 ? -8.664 -35.863 -68.221 1.00 78.00 83 ILE A N 1
ATOM 631 C CA . ILE A 1 83 ? -8.986 -37.097 -67.492 1.00 78.00 83 ILE A CA 1
ATOM 632 C C . ILE A 1 83 ? -8.467 -38.325 -68.259 1.00 78.00 83 ILE A C 1
ATOM 634 O O . ILE A 1 83 ? -8.163 -39.350 -67.650 1.00 78.00 83 ILE A O 1
ATOM 638 N N . ASP A 1 84 ? -8.347 -38.226 -69.586 1.00 81.38 84 ASP A N 1
ATOM 639 C CA . ASP A 1 84 ? -7.906 -39.332 -70.432 1.00 81.38 84 ASP A CA 1
ATOM 640 C C . ASP A 1 84 ? -6.384 -39.514 -70.311 1.00 81.38 84 ASP A C 1
ATOM 642 O O . ASP A 1 84 ? -5.651 -38.526 -70.274 1.00 81.38 84 ASP A O 1
ATOM 646 N N . PRO A 1 85 ? -5.853 -40.747 -70.298 1.00 81.38 85 PRO A N 1
ATOM 647 C CA . PRO A 1 85 ? -4.409 -40.944 -70.340 1.00 81.38 85 PRO A CA 1
ATOM 648 C C . PRO A 1 85 ? -3.810 -40.466 -71.682 1.00 81.38 85 PRO A C 1
ATOM 650 O O . PRO A 1 85 ? -4.507 -40.477 -72.704 1.00 81.38 85 PRO A O 1
ATOM 653 N N . PRO A 1 86 ? -2.509 -40.104 -71.720 1.00 85.50 86 PRO A N 1
ATOM 654 C CA . PRO A 1 86 ? -1.817 -39.751 -72.959 1.00 85.50 86 PRO A CA 1
ATOM 655 C C . PRO A 1 86 ? -1.982 -40.834 -74.034 1.00 85.50 86 PRO A C 1
ATOM 657 O O . PRO A 1 86 ? -1.715 -42.013 -73.783 1.00 85.50 86 PRO A O 1
ATOM 660 N N . CYS A 1 87 ? -2.401 -40.453 -75.244 1.00 86.94 87 CYS A N 1
ATOM 661 C CA . CYS A 1 87 ? -2.610 -41.419 -76.324 1.00 86.94 87 CYS A CA 1
ATOM 662 C C . CYS A 1 87 ? -1.276 -41.829 -76.975 1.00 86.94 87 CYS A C 1
ATOM 664 O O . CYS A 1 87 ? -0.667 -41.057 -77.720 1.00 86.94 87 CYS A O 1
ATOM 666 N N . GLN A 1 88 ? -0.823 -43.056 -76.697 1.00 89.19 88 GLN A N 1
ATOM 667 C CA . GLN A 1 88 ? 0.490 -43.573 -77.111 1.00 89.19 88 GLN A CA 1
ATOM 668 C C . GLN A 1 88 ? 0.375 -44.882 -77.911 1.00 89.19 88 GLN A C 1
ATOM 670 O O . GLN A 1 88 ? 0.752 -45.951 -77.427 1.00 89.19 88 GLN A O 1
ATOM 675 N N . PRO A 1 89 ? -0.170 -44.854 -79.141 1.00 86.19 89 PRO A N 1
ATOM 676 C CA . PRO A 1 89 ? -0.314 -46.062 -79.942 1.00 86.19 89 PRO A CA 1
ATOM 677 C C . PRO A 1 89 ? 1.044 -46.607 -80.407 1.00 86.19 89 PRO A C 1
ATOM 679 O O . PRO A 1 89 ? 1.888 -45.855 -80.910 1.00 86.19 89 PRO A O 1
ATOM 682 N N . ILE A 1 90 ? 1.211 -47.928 -80.308 1.00 85.25 90 ILE A N 1
ATOM 683 C CA . ILE A 1 90 ? 2.347 -48.685 -80.851 1.00 85.25 90 ILE A CA 1
ATOM 684 C C . ILE A 1 90 ? 1.922 -49.267 -82.206 1.00 85.25 90 ILE A C 1
ATOM 686 O O . ILE A 1 90 ? 0.923 -49.980 -82.281 1.00 85.25 90 ILE A O 1
ATOM 690 N N . LEU A 1 91 ? 2.634 -48.910 -83.279 1.00 84.75 91 LEU A N 1
ATOM 691 C CA . LEU A 1 91 ? 2.386 -49.401 -84.640 1.00 84.75 91 LEU A CA 1
ATOM 692 C C . LEU A 1 91 ? 3.502 -50.358 -85.067 1.00 84.75 91 LEU A C 1
ATOM 694 O O . LEU A 1 91 ? 4.667 -50.098 -84.766 1.00 84.75 91 LEU A O 1
ATOM 698 N N . ASP A 1 92 ? 3.161 -51.397 -85.835 1.00 78.56 92 ASP A N 1
ATOM 699 C CA . ASP A 1 92 ? 4.148 -52.342 -86.385 1.00 78.56 92 ASP A CA 1
ATOM 700 C C . ASP A 1 92 ? 5.167 -51.638 -87.296 1.00 78.56 92 ASP A C 1
ATOM 702 O O . ASP A 1 92 ? 6.351 -51.978 -87.305 1.00 78.56 92 ASP A O 1
ATOM 706 N N . LYS A 1 93 ? 4.718 -50.618 -88.044 1.00 79.94 93 LYS A N 1
ATOM 707 C CA . LYS A 1 93 ? 5.563 -49.679 -88.797 1.00 79.94 93 LYS A CA 1
ATOM 708 C C . LYS A 1 93 ? 4.944 -48.281 -88.780 1.00 79.94 93 LYS A C 1
ATOM 710 O O . LYS A 1 93 ? 3.776 -48.119 -89.127 1.00 79.94 93 LYS A O 1
ATOM 715 N N . TYR A 1 94 ? 5.734 -47.276 -88.404 1.00 87.38 94 TYR A N 1
ATOM 716 C CA . TYR A 1 94 ? 5.342 -45.866 -88.492 1.00 87.38 94 TYR A CA 1
ATOM 717 C C . TYR A 1 94 ? 5.598 -45.313 -89.906 1.00 87.38 94 TYR A C 1
ATOM 719 O O . TYR A 1 94 ? 6.520 -45.793 -90.574 1.00 87.38 94 TYR A O 1
ATOM 727 N N . PRO A 1 95 ? 4.831 -44.303 -90.362 1.00 85.06 95 PRO A N 1
ATOM 728 C CA . PRO A 1 95 ? 5.071 -43.636 -91.639 1.00 85.06 95 PRO A CA 1
ATOM 729 C C . PRO A 1 95 ? 6.500 -43.083 -91.741 1.00 85.06 95 PRO A C 1
ATOM 731 O O . PRO A 1 95 ? 7.053 -42.548 -90.777 1.00 85.06 95 PRO A O 1
ATOM 734 N N . ILE A 1 96 ? 7.114 -43.249 -92.913 1.00 80.81 96 ILE A N 1
ATOM 735 C CA . ILE A 1 96 ? 8.461 -42.755 -93.207 1.00 80.81 96 ILE A CA 1
ATOM 736 C C . ILE A 1 96 ? 8.327 -41.422 -93.950 1.00 80.81 96 ILE A C 1
ATOM 738 O O . ILE A 1 96 ? 7.673 -41.358 -94.988 1.00 80.81 96 ILE A O 1
ATOM 742 N N . ASN A 1 97 ? 8.961 -40.371 -93.428 1.00 80.44 97 ASN A N 1
ATOM 743 C CA . ASN A 1 97 ? 8.982 -39.042 -94.048 1.00 80.44 97 ASN A CA 1
ATOM 744 C C . ASN A 1 97 ? 10.028 -38.939 -95.173 1.00 80.44 97 ASN A C 1
ATOM 746 O O . ASN A 1 97 ? 10.882 -39.811 -95.313 1.00 80.44 97 ASN A O 1
ATOM 750 N N . GLU A 1 98 ? 10.007 -37.831 -95.927 1.00 76.06 98 GLU A N 1
ATOM 751 C CA . GLU A 1 98 ? 10.914 -37.527 -97.059 1.00 76.06 98 GLU A CA 1
ATOM 752 C C . GLU A 1 98 ? 12.416 -37.700 -96.731 1.00 76.06 98 GLU A C 1
ATOM 754 O O . GLU A 1 98 ? 13.210 -38.044 -97.600 1.00 76.06 98 GLU A O 1
ATOM 759 N N . ASP A 1 99 ? 12.802 -37.545 -95.457 1.00 76.00 99 ASP A N 1
ATOM 760 C CA . ASP A 1 99 ? 14.164 -37.761 -94.936 1.00 76.00 99 ASP A CA 1
ATOM 761 C C . ASP A 1 99 ? 14.508 -39.243 -94.634 1.00 76.00 99 ASP A C 1
ATOM 763 O O . ASP A 1 99 ? 15.516 -39.532 -93.981 1.00 76.00 99 ASP A O 1
ATOM 767 N N . ASN A 1 100 ? 13.660 -40.191 -95.038 1.00 80.12 100 ASN A N 1
ATOM 768 C CA . ASN A 1 100 ? 13.767 -41.627 -94.759 1.00 80.12 100 ASN A CA 1
ATOM 769 C C . ASN A 1 100 ? 13.801 -41.977 -93.248 1.00 80.12 100 ASN A C 1
ATOM 771 O O . ASN A 1 100 ? 14.473 -42.915 -92.813 1.00 80.12 100 ASN A O 1
ATOM 775 N N . ARG A 1 101 ? 13.091 -41.196 -92.417 1.00 81.56 101 ARG A N 1
ATOM 776 C CA . ARG A 1 101 ? 12.972 -41.375 -90.953 1.00 81.56 101 ARG A CA 1
ATOM 777 C C . ARG A 1 101 ? 11.506 -41.455 -90.528 1.00 81.56 101 ARG A C 1
ATOM 779 O O . ARG A 1 101 ? 10.669 -40.797 -91.135 1.00 81.56 101 ARG A O 1
ATOM 786 N N . SER A 1 102 ? 11.222 -42.181 -89.448 1.00 86.06 102 SER A N 1
ATOM 787 C CA . SER A 1 102 ? 9.888 -42.314 -88.845 1.00 86.06 102 SER A CA 1
ATOM 788 C C . SER A 1 102 ? 9.921 -42.035 -87.338 1.00 86.06 102 SER A C 1
ATOM 790 O O . SER A 1 102 ? 10.990 -42.048 -86.715 1.00 86.06 102 SER A O 1
ATOM 792 N N . PHE A 1 103 ? 8.748 -41.829 -86.735 1.00 87.75 103 PHE A N 1
ATOM 793 C CA . PHE A 1 103 ? 8.593 -41.845 -85.279 1.00 87.75 103 PHE A CA 1
ATOM 794 C C . PHE A 1 103 ? 9.038 -43.197 -84.686 1.00 87.75 103 PHE A C 1
ATOM 796 O O . PHE A 1 103 ? 8.965 -44.235 -85.350 1.00 87.75 103 PHE A O 1
ATOM 803 N N . GLN A 1 104 ? 9.519 -43.189 -83.437 1.00 87.12 104 GLN A N 1
ATOM 804 C CA . GLN A 1 104 ? 9.970 -44.389 -82.729 1.00 87.12 104 GLN A CA 1
ATOM 805 C C . GLN A 1 104 ? 9.204 -44.566 -81.413 1.00 87.12 104 GLN A C 1
ATOM 807 O O . GLN A 1 104 ? 9.334 -43.742 -80.510 1.00 87.12 104 GLN A O 1
ATOM 812 N N . ALA A 1 105 ? 8.488 -45.688 -81.265 1.00 85.12 105 ALA A N 1
ATOM 813 C CA . ALA A 1 105 ? 7.683 -45.995 -80.074 1.00 85.12 105 ALA A CA 1
ATOM 814 C C . ALA A 1 105 ? 8.473 -45.931 -78.752 1.00 85.12 105 ALA A C 1
ATOM 816 O O . ALA A 1 105 ? 7.922 -45.555 -77.721 1.00 85.12 105 ALA A O 1
ATOM 817 N N . ARG A 1 106 ? 9.784 -46.220 -78.771 1.00 87.56 106 ARG A N 1
ATOM 818 C CA . ARG A 1 106 ? 10.647 -46.120 -77.578 1.00 87.56 106 ARG A CA 1
ATOM 819 C C . ARG A 1 106 ? 10.652 -44.730 -76.933 1.00 87.56 106 ARG A C 1
ATOM 821 O O . ARG A 1 106 ? 10.903 -44.625 -75.737 1.00 87.56 106 ARG A O 1
ATOM 828 N N . TRP A 1 107 ? 10.351 -43.673 -77.692 1.00 89.00 107 TRP A N 1
ATOM 829 C CA . TRP A 1 107 ? 10.309 -42.312 -77.158 1.00 89.00 107 TRP A CA 1
ATOM 830 C C . TRP A 1 107 ? 9.214 -42.119 -76.104 1.00 89.00 107 TRP A C 1
ATOM 832 O O . TRP A 1 107 ? 9.382 -41.261 -75.244 1.00 89.00 107 TRP A O 1
ATOM 842 N N . TYR A 1 108 ? 8.154 -42.935 -76.092 1.00 87.56 108 TYR A N 1
ATOM 843 C CA . TYR A 1 108 ? 7.133 -42.879 -75.039 1.00 87.56 108 TYR A CA 1
ATOM 844 C C . TYR A 1 108 ? 7.687 -43.212 -73.649 1.00 87.56 108 TYR A C 1
ATOM 846 O O . TYR A 1 108 ? 7.297 -42.578 -72.672 1.00 87.56 108 TYR A O 1
ATOM 854 N N . HIS A 1 109 ? 8.626 -44.160 -73.552 1.00 83.69 109 HIS A N 1
ATOM 855 C CA . HIS A 1 109 ? 9.223 -44.544 -72.268 1.00 83.69 109 HIS A CA 1
ATOM 856 C C . HIS A 1 109 ? 10.100 -43.437 -71.688 1.00 83.69 109 HIS A C 1
ATOM 858 O O . HIS A 1 109 ? 10.043 -43.156 -70.495 1.00 83.69 109 HIS A O 1
ATOM 864 N N . GLU A 1 110 ? 10.892 -42.784 -72.536 1.00 83.44 110 GLU A N 1
ATOM 865 C CA . GLU A 1 110 ? 11.751 -41.676 -72.114 1.00 83.44 110 GLU A CA 1
ATOM 866 C C . GLU A 1 110 ? 10.948 -40.394 -71.857 1.00 83.44 110 GLU A C 1
ATOM 868 O O . GLU A 1 110 ? 11.383 -39.519 -71.106 1.00 83.44 110 GLU A O 1
ATOM 873 N N . ARG A 1 111 ? 9.787 -40.248 -72.508 1.00 87.38 111 ARG A N 1
ATOM 874 C CA . ARG A 1 111 ? 8.985 -39.019 -72.503 1.00 87.38 111 ARG A CA 1
ATOM 875 C C . ARG A 1 111 ? 7.493 -39.356 -72.394 1.00 87.38 111 ARG A C 1
ATOM 877 O O . ARG A 1 111 ? 6.770 -39.284 -73.389 1.00 87.38 111 ARG A O 1
ATOM 884 N N . PRO A 1 112 ? 7.004 -39.641 -71.172 1.00 87.44 112 PRO A N 1
ATOM 885 C CA . PRO A 1 112 ? 5.611 -40.034 -70.936 1.00 87.44 112 PRO A CA 1
ATOM 886 C C . PRO A 1 112 ? 4.567 -38.980 -71.333 1.00 87.44 112 PRO A C 1
ATOM 888 O O . PRO A 1 112 ? 3.391 -39.295 -71.458 1.00 87.44 112 PRO A O 1
ATOM 891 N N . TRP A 1 113 ? 4.984 -37.727 -71.529 1.00 89.12 113 TRP A N 1
ATOM 892 C CA . TRP A 1 113 ? 4.121 -36.624 -71.953 1.00 89.12 113 TRP A CA 1
ATOM 893 C C . TRP A 1 113 ? 3.807 -36.622 -73.459 1.00 89.12 113 TRP A C 1
ATOM 895 O O . TRP A 1 113 ? 2.982 -35.814 -73.884 1.00 89.12 113 TRP A O 1
ATOM 905 N N . LEU A 1 114 ? 4.465 -37.456 -74.275 1.00 89.88 114 LEU A N 1
ATOM 906 C CA . LEU A 1 114 ? 4.222 -37.510 -75.721 1.00 89.88 114 LEU A CA 1
ATOM 907 C C . LEU A 1 114 ? 2.873 -38.167 -76.031 1.00 89.88 114 LEU A C 1
ATOM 909 O O . LEU A 1 114 ? 2.555 -39.223 -75.487 1.00 89.88 114 LEU A O 1
ATOM 913 N N . GLU A 1 115 ? 2.145 -37.591 -76.983 1.00 89.06 115 GLU A N 1
ATOM 914 C CA . GLU A 1 115 ? 0.979 -38.197 -77.631 1.00 89.06 115 GLU A CA 1
ATOM 915 C C . GLU A 1 115 ? 1.192 -38.249 -79.137 1.00 89.06 115 GLU A C 1
ATOM 917 O O . GLU A 1 115 ? 1.665 -37.272 -79.713 1.00 89.06 115 GLU A O 1
ATOM 922 N N . TYR A 1 116 ? 0.827 -39.346 -79.791 1.00 88.88 116 TYR A N 1
ATOM 923 C CA . TYR A 1 116 ? 1.019 -39.496 -81.235 1.00 88.88 116 TYR A CA 1
ATOM 924 C C . TYR A 1 116 ? -0.310 -39.652 -81.963 1.00 88.88 116 TYR A C 1
ATOM 926 O O . TYR A 1 116 ? -1.122 -40.512 -81.624 1.00 88.88 116 TYR A O 1
ATOM 934 N N . SER A 1 117 ? -0.474 -38.859 -83.017 1.00 87.56 117 SER A N 1
ATOM 935 C CA . SER A 1 117 ? -1.582 -38.951 -83.960 1.00 87.56 117 SER A CA 1
ATOM 936 C C . SER A 1 117 ? -1.225 -39.867 -85.127 1.00 87.56 117 SER A C 1
ATOM 938 O O . SER A 1 117 ? -0.270 -39.603 -85.865 1.00 87.56 117 SER A O 1
ATOM 940 N N . LYS A 1 118 ? -2.038 -40.904 -85.348 1.00 85.12 118 LYS A N 1
ATOM 941 C CA . LYS A 1 118 ? -1.948 -41.772 -86.531 1.00 85.12 118 LYS A CA 1
ATOM 942 C C . LYS A 1 118 ? -2.429 -41.045 -87.785 1.00 85.12 118 LYS A C 1
ATOM 944 O O . LYS A 1 118 ? -1.907 -41.296 -88.866 1.00 85.12 118 LYS A O 1
ATOM 949 N N . LYS A 1 119 ? -3.421 -40.158 -87.656 1.00 83.12 119 LYS A N 1
ATOM 950 C CA . LYS A 1 119 ? -4.026 -39.428 -88.781 1.00 83.12 119 LYS A CA 1
ATOM 951 C C . LYS A 1 119 ? -3.086 -38.394 -89.400 1.00 83.12 119 LYS A C 1
ATOM 953 O O . LYS A 1 119 ? -3.136 -38.181 -90.606 1.00 83.12 119 LYS A O 1
ATOM 958 N N . THR A 1 120 ? -2.267 -37.731 -88.586 1.00 82.19 120 THR A N 1
ATOM 959 C CA . THR A 1 120 ? -1.425 -36.600 -89.021 1.00 82.19 120 THR A CA 1
ATOM 960 C C . THR A 1 120 ? 0.073 -36.889 -88.982 1.00 82.19 120 THR A C 1
ATOM 962 O O . THR A 1 120 ? 0.848 -35.983 -89.282 1.00 82.19 120 THR A O 1
ATOM 965 N N . ASP A 1 121 ? 0.474 -38.112 -88.610 1.00 86.69 121 ASP A N 1
ATOM 966 C CA . ASP A 1 121 ? 1.870 -38.521 -88.383 1.00 86.69 121 ASP A CA 1
ATOM 967 C C . ASP A 1 121 ? 2.665 -37.459 -87.604 1.00 86.69 121 ASP A C 1
ATOM 969 O O . ASP A 1 121 ? 3.677 -36.913 -88.053 1.00 86.69 121 ASP A O 1
ATOM 973 N N . SER A 1 122 ? 2.140 -37.070 -86.442 1.00 88.06 122 SER A N 1
ATOM 974 C CA . SER A 1 122 ? 2.716 -35.986 -85.650 1.00 88.06 122 SER A CA 1
ATOM 975 C C . SER A 1 122 ? 2.514 -36.182 -84.151 1.00 88.06 122 SER A C 1
ATOM 977 O O . SER A 1 122 ? 1.589 -36.863 -83.706 1.00 88.06 122 SER A O 1
ATOM 979 N N . VAL A 1 123 ? 3.421 -35.591 -83.369 1.00 88.81 123 VAL A N 1
ATOM 980 C CA . VAL A 1 123 ? 3.463 -35.728 -81.910 1.00 88.81 123 VAL A CA 1
ATOM 981 C C . VAL A 1 123 ? 3.062 -34.439 -81.208 1.00 88.81 123 VAL A C 1
ATOM 983 O O . VAL A 1 123 ? 3.477 -33.344 -81.592 1.00 88.81 123 VAL A O 1
ATOM 986 N N . PHE A 1 124 ? 2.314 -34.593 -80.126 1.00 89.44 124 PHE A N 1
ATOM 987 C CA . PHE A 1 124 ? 1.834 -33.536 -79.254 1.00 89.44 124 PHE A CA 1
ATOM 988 C C . PHE A 1 124 ? 2.299 -33.762 -77.813 1.00 89.44 124 PHE A C 1
ATOM 990 O O . PHE A 1 124 ? 2.760 -34.844 -77.452 1.00 89.44 124 PHE A O 1
ATOM 997 N N . CYS A 1 125 ? 2.198 -32.725 -76.984 1.00 88.94 125 CYS A N 1
ATOM 998 C CA . CYS A 1 125 ? 2.491 -32.799 -75.559 1.00 88.94 125 CYS A CA 1
ATOM 999 C C . CYS A 1 125 ? 1.201 -32.782 -74.736 1.00 88.94 125 CYS A C 1
ATOM 1001 O O . CYS A 1 125 ? 0.519 -31.757 -74.676 1.00 88.94 125 CYS A O 1
ATOM 1003 N N . TYR A 1 126 ? 0.917 -33.893 -74.054 1.00 88.75 126 TYR A N 1
ATOM 1004 C CA . TYR A 1 126 ? -0.245 -34.065 -73.184 1.00 88.75 126 TYR A CA 1
ATOM 1005 C C . TYR A 1 126 ? -0.323 -32.966 -72.115 1.00 88.75 126 TYR A C 1
ATOM 1007 O O . TYR A 1 126 ? -1.328 -32.259 -72.008 1.00 88.75 126 TYR A O 1
ATOM 1015 N N . ASN A 1 127 ? 0.777 -32.758 -71.378 1.00 88.25 127 ASN A N 1
ATOM 1016 C CA . ASN A 1 127 ? 0.843 -31.768 -70.301 1.00 88.25 127 ASN A CA 1
ATOM 1017 C C . ASN A 1 127 ? 0.509 -30.368 -70.833 1.00 88.25 127 ASN A C 1
ATOM 1019 O O . ASN A 1 127 ? -0.349 -29.689 -70.283 1.00 88.25 127 ASN A O 1
ATOM 1023 N N . CYS A 1 128 ? 1.137 -29.939 -71.932 1.00 85.81 128 CYS A N 1
ATOM 1024 C CA . CYS A 1 128 ? 0.920 -28.604 -72.495 1.00 85.81 128 CYS A CA 1
ATOM 1025 C C . CYS A 1 128 ? -0.473 -28.416 -73.107 1.00 85.81 128 CYS A C 1
ATOM 1027 O O . CYS A 1 128 ? -1.008 -27.309 -73.045 1.00 85.81 128 CYS A O 1
ATOM 1029 N N . ARG A 1 129 ? -1.066 -29.469 -73.685 1.00 85.19 129 ARG A N 1
ATOM 1030 C CA . ARG A 1 129 ? -2.419 -29.408 -74.253 1.00 85.19 129 ARG A CA 1
ATOM 1031 C C . ARG A 1 129 ? -3.479 -29.210 -73.174 1.00 85.19 129 ARG A C 1
ATOM 1033 O O . ARG A 1 129 ? -4.331 -28.339 -73.337 1.00 85.19 129 ARG A O 1
ATOM 1040 N N . HIS A 1 130 ? -3.388 -29.969 -72.084 1.00 83.88 130 HIS A N 1
ATOM 1041 C CA . HIS A 1 130 ? -4.441 -30.040 -71.063 1.00 83.88 130 HIS A CA 1
ATOM 1042 C C . HIS A 1 130 ? -4.197 -29.169 -69.831 1.00 83.88 130 HIS A C 1
ATOM 1044 O O . HIS A 1 130 ? -5.148 -28.694 -69.221 1.00 83.88 130 HIS A O 1
ATOM 1050 N N . PHE A 1 131 ? -2.935 -28.929 -69.472 1.00 83.19 131 PHE A N 1
ATOM 1051 C CA . PHE A 1 131 ? -2.541 -28.224 -68.244 1.00 83.19 131 PHE A CA 1
ATOM 1052 C C . PHE A 1 131 ? -1.727 -26.948 -68.514 1.00 83.19 131 PHE A C 1
ATOM 1054 O O . PHE A 1 131 ? -1.186 -26.344 -67.583 1.00 83.19 131 PHE A O 1
ATOM 1061 N N . GLY A 1 132 ? -1.622 -26.535 -69.782 1.00 77.38 132 GLY A N 1
ATOM 1062 C CA . GLY A 1 132 ? -0.937 -25.310 -70.194 1.00 77.38 132 GLY A CA 1
ATOM 1063 C C . GLY A 1 132 ? -1.626 -24.031 -69.714 1.00 77.38 132 GLY A C 1
ATOM 1064 O O . GLY A 1 132 ? -2.836 -23.996 -69.506 1.00 77.38 132 GLY A O 1
ATOM 1065 N N . ASP A 1 133 ? -0.845 -22.961 -69.576 1.00 67.25 133 ASP A N 1
ATOM 1066 C CA . ASP A 1 133 ? -1.320 -21.661 -69.100 1.00 67.25 133 ASP A CA 1
ATOM 1067 C C . ASP A 1 133 ? -2.326 -21.026 -70.083 1.00 67.25 133 ASP A C 1
ATOM 1069 O O . ASP A 1 133 ? -2.021 -20.785 -71.256 1.00 67.25 133 ASP A O 1
ATOM 1073 N N . THR A 1 134 ? -3.546 -20.773 -69.608 1.00 58.38 134 THR A N 1
ATOM 1074 C CA . THR A 1 134 ? -4.630 -20.122 -70.361 1.00 58.38 134 THR A CA 1
ATOM 1075 C C . THR A 1 134 ? -4.555 -18.596 -70.326 1.00 58.38 134 THR A C 1
ATOM 1077 O O . THR A 1 134 ? -5.291 -17.942 -71.061 1.00 58.38 134 THR A O 1
ATOM 1080 N N . THR A 1 135 ? -3.694 -18.013 -69.486 1.00 53.41 135 THR A N 1
ATOM 1081 C CA . THR A 1 135 ? -3.553 -16.554 -69.329 1.00 53.41 135 THR A CA 1
ATOM 1082 C C . THR A 1 135 ? -2.506 -15.936 -70.258 1.00 53.41 135 THR A C 1
ATOM 1084 O O . THR A 1 135 ? -2.432 -14.713 -70.387 1.00 53.41 135 THR A O 1
ATOM 1087 N N . ALA A 1 136 ? -1.734 -16.764 -70.968 1.00 54.47 136 ALA A N 1
ATOM 1088 C CA . ALA A 1 136 ? -0.754 -16.302 -71.940 1.00 54.47 136 ALA A CA 1
ATOM 1089 C C . ALA A 1 136 ? -1.438 -15.655 -73.171 1.00 54.47 136 ALA A C 1
ATOM 1091 O O . ALA A 1 136 ? -2.390 -16.219 -73.723 1.00 54.47 136 ALA A O 1
ATOM 1092 N N . PRO A 1 137 ? -0.961 -14.488 -73.653 1.00 47.50 137 PRO A N 1
ATOM 1093 C CA . PRO A 1 137 ? -1.557 -13.794 -74.793 1.00 47.50 137 PRO A CA 1
ATOM 1094 C C . PRO A 1 137 ? -1.502 -14.676 -76.048 1.00 47.50 137 PRO A C 1
ATOM 1096 O O . PRO A 1 137 ? -0.421 -15.121 -76.420 1.00 47.50 137 PRO A O 1
ATOM 1099 N N . LYS A 1 138 ? -2.675 -14.928 -76.663 1.00 49.34 138 LYS A N 1
ATOM 1100 C CA . LYS A 1 138 ? -2.927 -15.685 -77.913 1.00 49.34 138 LYS A CA 1
ATOM 1101 C C . LYS A 1 138 ? -1.830 -16.707 -78.250 1.00 49.34 138 LYS A C 1
ATOM 1103 O O . LYS A 1 138 ? -0.834 -16.343 -78.876 1.00 49.34 138 LYS A O 1
ATOM 1108 N N . ARG A 1 139 ? -2.058 -17.990 -77.915 1.00 54.94 139 ARG A N 1
ATOM 1109 C CA . ARG A 1 139 ? -1.242 -19.123 -78.403 1.00 54.94 139 ARG A CA 1
ATOM 1110 C C . ARG A 1 139 ? -0.922 -18.881 -79.882 1.00 54.94 139 ARG A C 1
ATOM 1112 O O . ARG A 1 139 ? -1.837 -18.784 -80.701 1.00 54.94 139 ARG A O 1
ATOM 1119 N N . LYS A 1 140 ? 0.359 -18.678 -80.213 1.00 52.22 140 LYS A N 1
ATOM 1120 C CA . LYS A 1 140 ? 0.770 -18.462 -81.606 1.00 52.22 140 LYS A CA 1
ATOM 1121 C C . LYS A 1 140 ? 0.293 -19.673 -82.411 1.00 52.22 140 LYS A C 1
ATOM 1123 O O . LYS A 1 140 ? 0.390 -20.797 -81.922 1.00 52.22 140 LYS A O 1
ATOM 1128 N N . LYS A 1 141 ? -0.183 -19.453 -83.643 1.00 47.09 141 LYS A N 1
ATOM 1129 C CA . LYS A 1 141 ? -0.542 -20.526 -84.598 1.00 47.09 141 LYS A CA 1
ATOM 1130 C C . LYS A 1 141 ? 0.570 -21.582 -84.767 1.00 47.09 141 LYS A C 1
ATOM 1132 O O . LYS A 1 141 ? 0.288 -22.684 -85.218 1.00 47.09 141 LYS A O 1
ATOM 1137 N N . ASP A 1 142 ? 1.791 -21.255 -84.343 1.00 49.78 142 ASP A N 1
ATOM 1138 C CA . ASP A 1 142 ? 3.004 -22.060 -84.450 1.00 49.78 142 ASP A CA 1
ATOM 1139 C C . ASP A 1 142 ? 3.355 -22.886 -83.193 1.00 49.78 142 ASP A C 1
ATOM 1141 O O . ASP A 1 142 ? 4.495 -23.339 -83.081 1.00 49.78 142 ASP A O 1
ATOM 1145 N N . ASP A 1 143 ? 2.451 -23.086 -82.221 1.00 70.38 143 ASP A N 1
ATOM 1146 C CA . ASP A 1 143 ? 2.757 -23.962 -81.076 1.00 70.38 143 ASP A CA 1
ATOM 1147 C C . ASP A 1 143 ? 2.794 -25.437 -81.520 1.00 70.38 143 ASP A C 1
ATOM 1149 O O . ASP A 1 143 ? 1.785 -26.149 -81.551 1.00 70.38 143 ASP A O 1
ATOM 1153 N N . VAL A 1 144 ? 3.980 -25.878 -81.945 1.00 79.19 144 VAL A N 1
ATOM 1154 C CA . VAL A 1 144 ? 4.209 -27.154 -82.638 1.00 79.19 144 VAL A CA 1
ATOM 1155 C C . VAL A 1 144 ? 3.770 -28.357 -81.799 1.00 79.19 144 VAL A C 1
ATOM 1157 O O . VAL A 1 144 ? 3.296 -29.336 -82.356 1.00 79.19 144 VAL A O 1
ATOM 1160 N N . PHE A 1 145 ? 3.868 -28.295 -80.469 1.00 82.75 145 PHE A N 1
ATOM 1161 C CA . PHE A 1 145 ? 3.511 -29.414 -79.585 1.00 82.75 145 PHE A CA 1
ATOM 1162 C C . PHE A 1 145 ? 2.067 -29.363 -79.059 1.00 82.75 145 PHE A C 1
ATOM 1164 O O . PHE A 1 145 ? 1.654 -30.271 -78.338 1.00 82.75 145 PHE A O 1
ATOM 1171 N N . VAL A 1 146 ? 1.295 -28.328 -79.410 1.00 78.62 146 VAL A N 1
ATOM 1172 C CA . VAL A 1 146 ? -0.092 -28.136 -78.947 1.00 78.62 146 VAL A CA 1
ATOM 1173 C C . VAL A 1 146 ? -1.078 -28.095 -80.117 1.00 78.62 146 VAL A C 1
ATOM 1175 O O . VAL A 1 146 ? -2.141 -28.701 -80.022 1.00 78.62 146 VAL A O 1
ATOM 1178 N N . ILE A 1 147 ? -0.728 -27.405 -81.208 1.00 74.31 147 ILE A N 1
ATOM 1179 C CA . ILE A 1 147 ? -1.610 -27.138 -82.357 1.00 74.31 147 ILE A CA 1
ATOM 1180 C C . ILE A 1 147 ? -1.071 -27.789 -83.638 1.00 74.31 147 ILE A C 1
ATOM 1182 O O . ILE A 1 147 ? -1.798 -28.521 -84.300 1.00 74.31 147 ILE A O 1
ATOM 1186 N N . GLY A 1 148 ? 0.192 -27.530 -84.000 1.00 72.31 148 GLY A N 1
ATOM 1187 C CA . GLY A 1 148 ? 0.734 -27.909 -85.318 1.00 72.31 148 GLY A CA 1
ATOM 1188 C C . GLY A 1 148 ? 1.165 -29.375 -85.465 1.00 72.31 148 GLY A C 1
ATOM 1189 O O . GLY A 1 148 ? 1.228 -29.884 -86.582 1.00 72.31 148 GLY A O 1
ATOM 1190 N N . GLY A 1 149 ? 1.458 -30.052 -84.355 1.00 83.00 149 GLY A N 1
ATOM 1191 C CA . GLY A 1 149 ? 2.047 -31.388 -84.324 1.00 83.00 149 GLY A CA 1
ATOM 1192 C C . GLY A 1 149 ? 3.527 -31.401 -84.735 1.00 83.00 149 GLY A C 1
ATOM 1193 O O . GLY A 1 149 ? 3.931 -30.880 -85.778 1.00 83.00 149 GLY A O 1
ATOM 1194 N N . PHE A 1 150 ? 4.376 -32.039 -83.933 1.00 85.75 150 PHE A N 1
ATOM 1195 C CA . PHE A 1 150 ? 5.793 -32.202 -84.248 1.00 85.75 150 PHE A CA 1
ATOM 1196 C C . PHE A 1 150 ? 6.016 -33.416 -85.162 1.00 85.75 150 PHE A C 1
ATOM 1198 O O . PHE A 1 150 ? 5.739 -34.539 -84.753 1.00 85.75 150 PHE A O 1
ATOM 1205 N N . ARG A 1 151 ? 6.556 -33.194 -86.373 1.00 84.62 151 ARG A N 1
ATOM 1206 C CA . ARG A 1 151 ? 6.847 -34.251 -87.377 1.00 84.62 151 ARG A CA 1
ATOM 1207 C C . ARG A 1 151 ? 8.293 -34.294 -87.899 1.00 84.62 151 ARG A C 1
ATOM 1209 O O . ARG A 1 151 ? 8.646 -35.108 -88.747 1.00 84.62 151 ARG A O 1
ATOM 1216 N N . LYS A 1 152 ? 9.163 -33.386 -87.436 1.00 85.00 152 LYS A N 1
ATOM 1217 C CA . LYS A 1 152 ? 10.560 -33.280 -87.909 1.00 85.00 152 LYS A CA 1
ATOM 1218 C C . LYS A 1 152 ? 11.459 -34.292 -87.191 1.00 85.00 152 LYS A C 1
ATOM 1220 O O . LYS A 1 152 ? 12.262 -33.922 -86.334 1.00 85.00 152 LYS A O 1
ATOM 1225 N N . TRP A 1 153 ? 11.346 -35.570 -87.562 1.00 86.06 153 TRP A N 1
ATOM 1226 C CA . TRP A 1 153 ? 12.048 -36.693 -86.917 1.00 86.06 153 TRP A CA 1
ATOM 1227 C C . TRP A 1 153 ? 13.572 -36.559 -86.917 1.00 86.06 153 TRP A C 1
ATOM 1229 O O . TRP A 1 153 ? 14.231 -37.012 -85.982 1.00 86.06 153 TRP A O 1
ATOM 1239 N N . LYS A 1 154 ? 14.144 -35.882 -87.923 1.00 81.69 154 LYS A N 1
ATOM 1240 C CA . LYS A 1 154 ? 15.587 -35.626 -88.006 1.00 81.69 154 LYS A CA 1
ATOM 1241 C C . LYS A 1 154 ? 16.140 -34.905 -86.773 1.00 81.69 154 LYS A C 1
ATOM 1243 O O . LYS A 1 154 ? 17.212 -35.272 -86.303 1.00 81.69 154 LYS A O 1
ATOM 1248 N N . CYS A 1 155 ? 15.374 -33.952 -86.242 1.00 81.44 155 CYS A N 1
ATOM 1249 C CA . CYS A 1 155 ? 15.774 -33.079 -85.139 1.00 81.44 155 CYS A CA 1
ATOM 1250 C C . CYS A 1 155 ? 15.085 -33.430 -83.809 1.00 81.44 155 CYS A C 1
ATOM 1252 O O . CYS A 1 155 ? 15.135 -32.636 -82.874 1.00 81.44 155 CYS A O 1
ATOM 1254 N N . ALA A 1 156 ? 14.404 -34.579 -83.715 1.00 79.81 156 ALA A N 1
ATOM 1255 C CA . ALA A 1 156 ? 13.594 -34.937 -82.546 1.00 79.81 156 ALA A CA 1
ATOM 1256 C C . ALA A 1 156 ? 14.412 -35.007 -81.241 1.00 79.81 156 ALA A C 1
ATOM 1258 O O . ALA A 1 156 ? 13.945 -34.543 -80.202 1.00 79.81 156 ALA A O 1
ATOM 1259 N N . LEU A 1 157 ? 15.642 -35.531 -81.323 1.00 81.25 157 LEU A N 1
ATOM 1260 C CA . LEU A 1 157 ? 16.577 -35.722 -80.202 1.00 81.25 157 LEU A CA 1
ATOM 1261 C C . LEU A 1 157 ? 17.772 -34.747 -80.235 1.00 81.25 157 LEU A C 1
ATOM 1263 O O . LEU A 1 157 ? 18.793 -34.983 -79.593 1.00 81.25 157 LEU A O 1
ATOM 1267 N N . GLU A 1 158 ? 17.703 -33.676 -81.030 1.00 81.25 158 GLU A N 1
ATOM 1268 C CA . GLU A 1 158 ? 18.766 -32.665 -81.038 1.00 81.25 158 GLU A CA 1
ATOM 1269 C C . GLU A 1 158 ? 18.713 -31.824 -79.756 1.00 81.25 158 GLU A C 1
ATOM 1271 O O . GLU A 1 158 ? 17.667 -31.303 -79.396 1.00 81.25 158 GLU A O 1
ATOM 1276 N N . LYS A 1 159 ? 19.855 -31.592 -79.095 1.00 73.44 159 LYS A N 1
ATOM 1277 C CA . LYS A 1 159 ? 19.902 -30.868 -77.805 1.00 73.44 159 LYS A CA 1
ATOM 1278 C C . LYS A 1 159 ? 19.333 -29.441 -77.843 1.00 73.44 159 LYS A C 1
ATOM 1280 O O . LYS A 1 159 ? 18.987 -28.897 -76.795 1.00 73.44 159 LYS A O 1
ATOM 1285 N N . THR A 1 160 ? 19.312 -28.819 -79.022 1.00 73.62 160 THR A N 1
ATOM 1286 C CA . THR A 1 160 ? 18.917 -27.419 -79.250 1.00 73.62 160 THR A CA 1
ATOM 1287 C C . THR A 1 160 ? 17.590 -27.279 -80.003 1.00 73.62 160 THR A C 1
ATOM 1289 O O . THR A 1 160 ? 17.142 -26.157 -80.242 1.00 73.62 160 THR A O 1
ATOM 1292 N N . LYS A 1 161 ? 16.948 -28.390 -80.394 1.00 77.12 161 LYS A N 1
ATOM 1293 C CA . LYS A 1 161 ? 15.690 -28.421 -81.162 1.00 77.12 161 LYS A CA 1
ATOM 1294 C C . LYS A 1 161 ? 14.804 -29.582 -80.684 1.00 77.12 161 LYS A C 1
ATOM 1296 O O . LYS A 1 161 ? 15.157 -30.310 -79.768 1.00 77.12 161 LYS A O 1
ATOM 1301 N N . GLY A 1 162 ? 13.610 -29.733 -81.254 1.00 84.06 162 GLY A N 1
ATOM 1302 C CA . GLY A 1 162 ? 12.755 -30.893 -80.974 1.00 84.06 162 GLY A CA 1
ATOM 1303 C C . GLY A 1 162 ? 12.335 -31.033 -79.506 1.00 84.06 162 GLY A C 1
ATOM 1304 O O . GLY A 1 162 ? 11.910 -30.058 -78.882 1.00 84.06 162 GLY A O 1
ATOM 1305 N N . PHE A 1 163 ? 12.413 -32.255 -78.971 1.00 87.81 163 PHE A N 1
ATOM 1306 C CA . PHE A 1 163 ? 11.856 -32.596 -77.659 1.00 87.81 163 PHE A CA 1
ATOM 1307 C C . PHE A 1 163 ? 12.632 -31.980 -76.488 1.00 87.81 163 PHE A C 1
ATOM 1309 O O . PHE A 1 163 ? 12.017 -31.534 -75.521 1.00 87.81 163 PHE A O 1
ATOM 1316 N N . ASP A 1 164 ? 13.963 -31.915 -76.560 1.00 84.56 164 ASP A N 1
ATOM 1317 C CA . ASP A 1 164 ? 14.786 -31.404 -75.452 1.00 84.56 164 ASP A CA 1
ATOM 1318 C C . ASP A 1 164 ? 14.637 -29.897 -75.257 1.00 84.56 164 ASP A C 1
ATOM 1320 O O . ASP A 1 164 ? 14.644 -29.407 -74.126 1.00 84.56 164 ASP A O 1
ATOM 1324 N N . GLN A 1 165 ? 14.440 -29.157 -76.349 1.00 84.62 165 GLN A N 1
ATOM 1325 C CA . GLN A 1 165 ? 14.131 -27.734 -76.273 1.00 84.62 165 GLN A CA 1
ATOM 1326 C C . GLN A 1 165 ? 12.718 -27.489 -75.719 1.00 84.62 165 GLN A C 1
ATOM 1328 O O . GLN A 1 165 ? 12.508 -26.527 -74.982 1.00 84.62 165 GLN A O 1
ATOM 1333 N N . HIS A 1 166 ? 11.754 -28.363 -76.035 1.00 85.44 166 HIS A N 1
ATOM 1334 C CA . HIS A 1 166 ? 10.387 -28.259 -75.522 1.00 85.44 166 HIS A CA 1
ATOM 1335 C C . HIS A 1 166 ? 10.318 -28.460 -74.005 1.00 85.44 166 HIS A C 1
ATOM 1337 O O . HIS A 1 166 ? 9.685 -27.654 -73.324 1.00 85.44 166 HIS A O 1
ATOM 1343 N N . ILE A 1 167 ? 11.006 -29.469 -73.459 1.00 84.25 167 ILE A N 1
ATOM 1344 C CA . ILE A 1 167 ? 10.996 -29.742 -72.009 1.00 84.25 167 ILE A CA 1
ATOM 1345 C C . ILE A 1 167 ? 11.547 -28.554 -71.210 1.00 84.25 167 ILE A C 1
ATOM 1347 O O . ILE A 1 167 ? 11.045 -28.241 -70.134 1.00 84.25 167 ILE A O 1
ATOM 1351 N N . LYS A 1 168 ? 12.548 -27.856 -71.754 1.00 84.62 168 LYS A N 1
ATOM 1352 C CA . LYS A 1 168 ? 13.139 -26.660 -71.134 1.00 84.62 168 LYS A CA 1
ATOM 1353 C C . LYS A 1 168 ? 12.260 -25.412 -71.252 1.00 84.62 168 LYS A C 1
ATOM 1355 O O . LYS A 1 168 ? 12.598 -24.381 -70.678 1.00 84.62 168 LYS A O 1
ATOM 1360 N N . SER A 1 169 ? 11.173 -25.462 -72.022 1.00 83.44 169 SER A N 1
ATOM 1361 C CA . SER A 1 169 ? 10.301 -24.305 -72.206 1.00 83.44 169 SER A CA 1
ATOM 1362 C C . SER A 1 169 ? 9.498 -24.007 -70.938 1.00 83.44 169 SER A C 1
ATOM 1364 O O . SER A 1 169 ? 8.973 -24.912 -70.287 1.00 83.44 169 SER A O 1
ATOM 1366 N N . GLN A 1 170 ? 9.343 -22.718 -70.622 1.00 79.31 170 GLN A N 1
ATOM 1367 C CA . GLN A 1 170 ? 8.587 -22.267 -69.449 1.00 79.31 170 GLN A CA 1
ATOM 1368 C C . GLN A 1 170 ? 7.145 -22.796 -69.454 1.00 79.31 170 GLN A C 1
ATOM 1370 O O . GLN A 1 170 ? 6.632 -23.222 -68.422 1.00 79.31 170 GLN A O 1
ATOM 1375 N N . ASN A 1 171 ? 6.519 -22.854 -70.633 1.00 79.94 171 ASN A N 1
ATOM 1376 C CA . ASN A 1 171 ? 5.164 -23.380 -70.797 1.00 79.94 171 ASN A CA 1
ATOM 1377 C C . ASN A 1 171 ? 5.076 -24.866 -70.431 1.00 79.94 171 ASN A C 1
ATOM 1379 O O . ASN A 1 171 ? 4.113 -25.275 -69.786 1.00 79.94 171 ASN A O 1
ATOM 1383 N N . HIS A 1 172 ? 6.072 -25.675 -70.806 1.00 84.88 172 HIS A N 1
ATOM 1384 C CA . HIS A 1 172 ? 6.114 -27.089 -70.436 1.00 84.88 172 HIS A CA 1
ATOM 1385 C C . HIS A 1 172 ? 6.339 -27.286 -68.937 1.00 84.88 172 HIS A C 1
ATOM 1387 O O . HIS A 1 172 ? 5.688 -28.138 -68.333 1.00 84.88 172 HIS A O 1
ATOM 1393 N N . ILE A 1 173 ? 7.211 -26.483 -68.323 1.00 81.81 173 ILE A N 1
ATOM 1394 C CA . ILE A 1 173 ? 7.488 -26.543 -66.881 1.00 81.81 173 ILE A CA 1
ATOM 1395 C C . ILE A 1 173 ? 6.225 -26.207 -66.078 1.00 81.81 173 ILE A C 1
ATOM 1397 O O . ILE A 1 173 ? 5.845 -26.969 -65.187 1.00 81.81 173 ILE A O 1
ATOM 1401 N N . ILE A 1 174 ? 5.527 -25.121 -66.429 1.00 80.44 174 ILE A N 1
ATOM 1402 C CA . ILE A 1 174 ? 4.268 -24.725 -65.778 1.00 80.44 174 ILE A CA 1
ATOM 1403 C C . ILE A 1 174 ? 3.209 -25.815 -65.968 1.00 80.44 174 ILE A C 1
ATOM 1405 O O . ILE A 1 174 ? 2.602 -26.268 -64.999 1.00 80.44 174 ILE A O 1
ATOM 1409 N N . ALA A 1 175 ? 3.032 -26.295 -67.201 1.00 84.00 175 ALA A N 1
ATOM 1410 C CA . ALA A 1 175 ? 2.027 -27.305 -67.507 1.00 84.00 175 ALA A CA 1
ATOM 1411 C C . ALA A 1 175 ? 2.280 -28.636 -66.785 1.00 84.00 175 ALA A C 1
ATOM 1413 O O . ALA A 1 175 ? 1.359 -29.261 -66.263 1.00 84.00 175 ALA A O 1
ATOM 1414 N N . THR A 1 176 ? 3.542 -29.050 -66.698 1.00 86.31 176 THR A N 1
ATOM 1415 C CA . THR A 1 176 ? 3.946 -30.250 -65.959 1.00 86.31 176 THR A CA 1
ATOM 1416 C C . THR A 1 176 ? 3.733 -30.072 -64.456 1.00 86.31 176 THR A C 1
ATOM 1418 O O . THR A 1 176 ? 3.236 -30.983 -63.800 1.00 86.31 176 THR A O 1
ATOM 1421 N N . THR A 1 177 ? 4.010 -28.888 -63.908 1.00 82.94 177 THR A N 1
ATOM 1422 C CA . THR A 1 177 ? 3.739 -28.571 -62.493 1.00 82.94 177 THR A CA 1
ATOM 1423 C C . THR A 1 177 ? 2.241 -28.634 -62.174 1.00 82.94 177 THR A C 1
ATOM 1425 O O . THR A 1 177 ? 1.832 -29.210 -61.161 1.00 82.94 177 THR A O 1
ATOM 1428 N N . ASN A 1 178 ? 1.403 -28.109 -63.071 1.00 83.31 178 ASN A N 1
ATOM 1429 C CA . ASN A 1 178 ? -0.054 -28.182 -62.965 1.00 83.31 178 ASN A CA 1
ATOM 1430 C C . ASN A 1 178 ? -0.567 -29.629 -63.028 1.00 83.31 178 ASN A C 1
ATOM 1432 O O . ASN A 1 178 ? -1.421 -30.008 -62.223 1.00 83.31 178 ASN A O 1
ATOM 1436 N N . TYR A 1 179 ? -0.017 -30.444 -63.934 1.00 84.88 179 TYR A N 1
ATOM 1437 C CA . TYR A 1 179 ? -0.345 -31.866 -64.045 1.00 84.88 179 TYR A CA 1
ATOM 1438 C C . TYR A 1 179 ? 0.025 -32.643 -62.775 1.00 84.88 179 TYR A C 1
ATOM 1440 O O . TYR A 1 179 ? -0.814 -33.355 -62.225 1.00 84.88 179 TYR A O 1
ATOM 1448 N N . LEU A 1 180 ? 1.236 -32.453 -62.244 1.00 83.69 180 LEU A N 1
ATOM 1449 C CA . LEU A 1 180 ? 1.669 -33.102 -61.000 1.00 83.69 180 LEU A CA 1
ATOM 1450 C C . LEU A 1 180 ? 0.780 -32.704 -59.812 1.00 83.69 180 LEU A C 1
ATOM 1452 O O . LEU A 1 180 ? 0.369 -33.558 -59.026 1.00 83.69 180 LEU A O 1
ATOM 1456 N N . SER A 1 181 ? 0.409 -31.423 -59.724 1.00 81.38 181 SER A N 1
ATOM 1457 C CA . SER A 1 181 ? -0.504 -30.921 -58.690 1.00 81.38 181 SER A CA 1
ATOM 1458 C C . SER A 1 181 ? -1.897 -31.549 -58.803 1.00 81.38 181 SER A C 1
ATOM 1460 O O . SER A 1 181 ? -2.524 -31.868 -57.796 1.00 81.38 181 SER A O 1
ATOM 1462 N N . TYR A 1 182 ? -2.392 -31.748 -60.027 1.00 82.75 182 TYR A N 1
ATOM 1463 C CA . TYR A 1 182 ? -3.648 -32.451 -60.292 1.00 82.75 182 TYR A CA 1
ATOM 1464 C C . TYR A 1 182 ? -3.581 -33.926 -59.884 1.00 82.75 182 TYR A C 1
ATOM 1466 O O . TYR A 1 182 ? -4.460 -34.397 -59.161 1.00 82.75 182 TYR A O 1
ATOM 1474 N N . GLN A 1 183 ? -2.508 -34.631 -60.252 1.00 81.81 183 GLN A N 1
ATOM 1475 C CA . GLN A 1 183 ? -2.299 -36.021 -59.844 1.00 81.81 183 GLN A CA 1
ATOM 1476 C C . GLN A 1 183 ? -2.246 -36.172 -58.320 1.00 81.81 183 GLN A C 1
ATOM 1478 O O . GLN A 1 183 ? -2.761 -37.148 -57.778 1.00 81.81 183 GLN A O 1
ATOM 1483 N N . GLN A 1 184 ? -1.648 -35.210 -57.615 1.00 78.31 184 GLN A N 1
ATOM 1484 C CA . GLN A 1 184 ? -1.603 -35.219 -56.157 1.00 78.31 184 GLN A CA 1
ATOM 1485 C C . GLN A 1 184 ? -2.990 -35.016 -55.533 1.00 78.31 184 GLN A C 1
ATOM 1487 O O . GLN A 1 184 ? -3.336 -35.757 -54.618 1.00 78.31 184 GLN A O 1
ATOM 1492 N N . ARG A 1 185 ? -3.811 -34.095 -56.064 1.00 76.81 185 ARG A N 1
ATOM 1493 C CA . ARG A 1 185 ? -5.194 -33.876 -55.593 1.00 76.81 185 ARG A CA 1
ATOM 1494 C C . ARG A 1 185 ? -6.078 -35.108 -55.763 1.00 76.81 185 ARG A C 1
ATOM 1496 O O . ARG A 1 185 ? -6.846 -35.429 -54.863 1.00 76.81 185 ARG A O 1
ATOM 1503 N N . ILE A 1 186 ? -5.937 -35.822 -56.882 1.00 78.12 186 ILE A N 1
ATOM 1504 C CA . ILE A 1 186 ? -6.652 -37.088 -57.104 1.00 78.12 186 ILE A CA 1
ATOM 1505 C C . ILE A 1 186 ? -6.220 -38.144 -56.085 1.00 78.12 186 ILE A C 1
ATOM 1507 O O . ILE A 1 186 ? -7.063 -38.854 -55.547 1.00 78.12 186 ILE A O 1
ATOM 1511 N N . LYS A 1 187 ? -4.920 -38.233 -55.778 1.00 78.81 187 LYS A N 1
ATOM 1512 C CA . LYS A 1 187 ? -4.406 -39.188 -54.784 1.00 78.81 187 LYS A CA 1
ATOM 1513 C C . LYS A 1 187 ? -4.895 -38.897 -53.363 1.00 78.81 187 LYS A C 1
ATOM 1515 O O . LYS A 1 187 ? -5.125 -39.841 -52.616 1.00 78.81 187 LYS A O 1
ATOM 1520 N N . THR A 1 188 ? -5.018 -37.625 -52.975 1.00 73.38 188 THR A N 1
ATOM 1521 C CA . THR A 1 188 ? -5.424 -37.228 -51.613 1.00 73.38 188 THR A CA 1
ATOM 1522 C C . THR A 1 188 ? -6.924 -36.980 -51.455 1.00 73.38 188 THR A C 1
ATOM 1524 O O . THR A 1 188 ? -7.372 -36.757 -50.334 1.00 73.38 188 THR A O 1
ATOM 1527 N N . ASN A 1 189 ? -7.699 -37.032 -52.544 1.00 76.31 189 ASN A N 1
ATOM 1528 C CA . ASN A 1 189 ? -9.131 -36.718 -52.589 1.00 76.31 189 ASN A CA 1
ATOM 1529 C C . ASN A 1 189 ? -9.479 -35.350 -51.959 1.00 76.31 189 ASN A C 1
ATOM 1531 O O . ASN A 1 189 ? -10.489 -35.207 -51.275 1.00 76.31 189 ASN A O 1
ATOM 1535 N N . GLN A 1 190 ? -8.608 -34.353 -52.147 1.00 71.81 190 GLN A N 1
ATOM 1536 C CA . GLN A 1 190 ? -8.773 -33.000 -51.604 1.00 71.81 190 GLN A CA 1
ATOM 1537 C C . GLN A 1 190 ? -9.209 -32.020 -52.690 1.00 71.81 190 GLN A C 1
ATOM 1539 O O . GLN A 1 190 ? -8.637 -31.995 -53.787 1.00 71.81 190 GLN A O 1
ATOM 1544 N N . THR A 1 191 ? -10.171 -31.153 -52.366 1.00 74.62 191 THR A N 1
ATOM 1545 C CA . THR A 1 191 ? -10.521 -30.030 -53.238 1.00 74.62 191 THR A CA 1
ATOM 1546 C C . THR A 1 191 ? -9.564 -28.853 -53.024 1.00 74.62 191 THR A C 1
ATOM 1548 O O . THR A 1 191 ? -8.840 -28.763 -52.031 1.00 74.62 191 THR A O 1
ATOM 1551 N N . VAL A 1 192 ? -9.551 -27.908 -53.967 1.00 67.44 192 VAL A N 1
ATOM 1552 C CA . VAL A 1 192 ? -8.760 -26.671 -53.831 1.00 67.44 192 VAL A CA 1
ATOM 1553 C C . VAL A 1 192 ? -9.254 -25.819 -52.651 1.00 67.44 192 VAL A C 1
ATOM 1555 O O . VAL A 1 192 ? -8.454 -25.133 -52.020 1.00 67.44 192 VAL A O 1
ATOM 1558 N N . ILE A 1 193 ? -10.548 -25.892 -52.321 1.00 65.31 193 ILE A N 1
ATOM 1559 C CA . ILE A 1 193 ? -11.171 -25.139 -51.224 1.00 65.31 193 ILE A CA 1
ATOM 1560 C C . ILE A 1 193 ? -10.676 -25.661 -49.868 1.00 65.31 193 ILE A C 1
ATOM 1562 O O . ILE A 1 193 ? -10.243 -24.866 -49.038 1.00 65.31 193 ILE A O 1
ATOM 1566 N N . ASP A 1 194 ? -10.611 -26.983 -49.687 1.00 68.50 194 ASP A N 1
ATOM 1567 C CA . ASP A 1 194 ? -10.146 -27.603 -48.434 1.00 68.50 194 ASP A CA 1
ATOM 1568 C C . ASP A 1 194 ? -8.692 -27.225 -48.097 1.00 68.50 194 ASP A C 1
ATOM 1570 O O . ASP A 1 194 ? -8.325 -27.000 -46.939 1.00 68.50 194 ASP A O 1
ATOM 1574 N N . ILE A 1 195 ? -7.841 -27.119 -49.121 1.00 67.88 195 ILE A N 1
ATOM 1575 C CA . ILE A 1 195 ? -6.438 -26.701 -48.976 1.00 67.88 195 ILE A CA 1
ATOM 1576 C C . ILE A 1 195 ? -6.351 -25.215 -48.595 1.00 67.88 195 ILE A C 1
ATOM 1578 O O . ILE A 1 195 ? -5.541 -24.834 -47.748 1.00 67.88 195 ILE A O 1
ATOM 1582 N N . LEU A 1 196 ? -7.195 -24.368 -49.189 1.00 69.12 196 LEU A N 1
ATOM 1583 C CA . LEU A 1 196 ? -7.237 -22.942 -48.863 1.00 69.12 196 LEU A CA 1
ATOM 1584 C C . LEU A 1 196 ? -7.746 -22.699 -47.435 1.00 69.12 196 LEU A C 1
ATOM 1586 O O . LEU A 1 196 ? -7.157 -21.893 -46.710 1.00 69.12 196 LEU A O 1
ATOM 1590 N N . ASP A 1 197 ? -8.779 -23.419 -47.002 1.00 72.25 197 ASP A N 1
ATOM 1591 C CA . ASP A 1 197 ? -9.335 -23.287 -45.653 1.00 72.25 197 ASP A CA 1
ATOM 1592 C C . ASP A 1 197 ? -8.387 -23.832 -44.578 1.00 72.25 197 ASP A C 1
ATOM 1594 O O . ASP A 1 197 ? -8.165 -23.179 -43.553 1.00 72.25 197 ASP A O 1
ATOM 1598 N N . SER A 1 198 ? -7.740 -24.975 -44.821 1.00 73.75 198 SER A N 1
ATOM 1599 C CA . SER A 1 198 ? -6.727 -25.521 -43.905 1.00 73.75 198 SER A CA 1
ATOM 1600 C C . SER A 1 198 ? -5.499 -24.609 -43.780 1.00 73.75 198 SER A C 1
ATOM 1602 O O . SER A 1 198 ? -5.069 -24.312 -42.659 1.00 73.75 198 SER A O 1
ATOM 1604 N N . GLY A 1 199 ? -4.993 -24.072 -44.896 1.00 73.81 199 GLY A N 1
ATOM 1605 C CA . GLY A 1 199 ? -3.914 -23.080 -44.894 1.00 73.81 199 GLY A CA 1
ATOM 1606 C C . GLY A 1 199 ? -4.295 -21.796 -44.148 1.00 73.81 199 GLY A C 1
ATOM 1607 O O . GLY A 1 199 ? -3.509 -21.260 -43.361 1.00 73.81 199 GLY A O 1
ATOM 1608 N N . ARG A 1 200 ? -5.540 -21.333 -44.307 1.00 74.75 200 ARG A N 1
ATOM 1609 C CA . ARG A 1 200 ? -6.069 -20.166 -43.590 1.00 74.75 200 ARG A CA 1
ATOM 1610 C C . ARG A 1 200 ? -6.141 -20.395 -42.079 1.00 74.75 200 ARG A C 1
ATOM 1612 O O . ARG A 1 200 ? -5.714 -19.531 -41.312 1.00 74.75 200 ARG A O 1
ATOM 1619 N N . ILE A 1 201 ? -6.655 -21.543 -41.636 1.00 76.50 201 ILE A N 1
ATOM 1620 C CA . ILE A 1 201 ? -6.733 -21.900 -40.210 1.00 76.50 201 ILE A CA 1
ATOM 1621 C C . ILE A 1 201 ? -5.332 -21.964 -39.593 1.00 76.50 201 ILE A C 1
ATOM 1623 O O . ILE A 1 201 ? -5.119 -21.474 -38.479 1.00 76.50 201 ILE A O 1
ATOM 1627 N N . GLN A 1 202 ? -4.363 -22.526 -40.317 1.00 78.94 202 GLN A N 1
ATOM 1628 C CA . GLN A 1 202 ? -2.975 -22.589 -39.871 1.00 78.94 202 GLN A CA 1
ATOM 1629 C C . GLN A 1 202 ? -2.369 -21.190 -39.687 1.00 78.94 202 GLN A C 1
ATOM 1631 O O . GLN A 1 202 ? -1.759 -20.927 -38.650 1.00 78.94 202 GLN A O 1
ATOM 1636 N N . HIS A 1 203 ? -2.614 -20.271 -40.622 1.00 75.81 203 HIS A N 1
ATOM 1637 C CA . HIS A 1 203 ? -2.148 -18.887 -40.519 1.00 75.81 203 HIS A CA 1
ATOM 1638 C C . HIS A 1 203 ? -2.770 -18.143 -39.320 1.00 75.81 203 HIS A C 1
ATOM 1640 O O . HIS A 1 203 ? -2.075 -17.438 -38.587 1.00 75.81 203 HIS A O 1
ATOM 1646 N N . ILE A 1 204 ? -4.068 -18.348 -39.048 1.00 78.94 204 ILE A N 1
ATOM 1647 C CA . ILE A 1 204 ? -4.736 -17.778 -37.861 1.00 78.94 204 ILE A CA 1
ATOM 1648 C C . ILE A 1 204 ? -4.083 -18.288 -36.571 1.00 78.94 204 ILE A C 1
ATOM 1650 O O . ILE A 1 204 ? -3.827 -17.503 -35.656 1.00 78.94 204 ILE A O 1
ATOM 1654 N N . ARG A 1 205 ? -3.788 -19.593 -36.489 1.00 81.69 205 ARG A N 1
ATOM 1655 C CA . ARG A 1 205 ? -3.111 -20.179 -35.321 1.00 81.69 205 ARG A CA 1
ATOM 1656 C C . ARG A 1 205 ? -1.724 -19.575 -35.117 1.00 81.69 205 ARG A C 1
ATOM 1658 O O . ARG A 1 205 ? -1.422 -19.149 -34.008 1.00 81.69 205 ARG A O 1
ATOM 1665 N N . GLN A 1 206 ? -0.924 -19.471 -36.177 1.00 81.31 206 GLN A N 1
ATOM 1666 C CA . GLN A 1 206 ? 0.415 -18.877 -36.114 1.00 81.31 206 GLN A CA 1
ATOM 1667 C C . GLN A 1 206 ? 0.373 -17.420 -35.631 1.00 81.31 206 GLN A C 1
ATOM 1669 O O . GLN A 1 206 ? 1.132 -17.046 -34.737 1.00 81.31 206 GLN A O 1
ATOM 1674 N N . ASN A 1 207 ? -0.564 -16.613 -36.137 1.00 81.12 207 ASN A N 1
ATOM 1675 C CA . ASN A 1 207 ? -0.728 -15.225 -35.698 1.00 81.12 207 ASN A CA 1
ATOM 1676 C C . ASN A 1 207 ? -1.130 -15.106 -34.222 1.00 81.12 207 ASN A C 1
ATOM 1678 O O . ASN A 1 207 ? -0.605 -14.247 -33.515 1.00 81.12 207 ASN A O 1
ATOM 1682 N N . ARG A 1 208 ? -2.007 -15.987 -33.722 1.00 83.44 208 ARG A N 1
ATOM 1683 C CA . ARG A 1 208 ? -2.360 -16.024 -32.291 1.00 83.44 208 ARG A CA 1
ATOM 1684 C C . ARG A 1 208 ? -1.147 -16.339 -31.420 1.00 83.44 208 ARG A C 1
ATOM 1686 O O . ARG A 1 208 ? -0.933 -15.662 -30.419 1.00 83.44 208 ARG A O 1
ATOM 1693 N N . THR A 1 209 ? -0.331 -17.315 -31.813 1.00 86.25 209 THR A N 1
ATOM 1694 C CA . THR A 1 209 ? 0.898 -17.669 -31.087 1.00 86.25 209 THR A CA 1
ATOM 1695 C C . THR A 1 209 ? 1.880 -16.495 -31.028 1.00 86.25 209 THR A C 1
ATOM 1697 O O . THR A 1 209 ? 2.436 -16.213 -29.967 1.00 86.25 209 THR A O 1
ATOM 1700 N N . ARG A 1 210 ? 2.034 -15.755 -32.133 1.00 85.62 210 ARG A N 1
ATOM 1701 C CA . ARG A 1 210 ? 2.849 -14.529 -32.188 1.00 85.62 210 ARG A CA 1
ATOM 1702 C C . ARG A 1 210 ? 2.330 -13.456 -31.229 1.00 85.62 210 ARG A C 1
ATOM 1704 O O . ARG A 1 210 ? 3.104 -12.903 -30.452 1.00 85.62 210 ARG A O 1
ATOM 1711 N N . LEU A 1 211 ? 1.022 -13.204 -31.228 1.00 86.44 211 LEU A N 1
ATOM 1712 C CA . LEU A 1 211 ? 0.418 -12.204 -30.348 1.00 86.44 211 LEU A CA 1
ATOM 1713 C C . LEU A 1 211 ? 0.566 -12.571 -28.864 1.00 86.44 211 LEU A C 1
ATOM 1715 O O . LEU A 1 211 ? 0.908 -11.712 -28.057 1.00 86.44 211 LEU A O 1
ATOM 1719 N N . ILE A 1 212 ? 0.382 -13.848 -28.508 1.00 88.38 212 ILE A N 1
ATOM 1720 C CA . ILE A 1 212 ? 0.604 -14.351 -27.142 1.00 88.38 212 ILE A CA 1
ATOM 1721 C C . ILE A 1 212 ? 2.054 -14.116 -26.711 1.00 88.38 212 ILE A C 1
ATOM 1723 O O . ILE A 1 212 ? 2.300 -13.717 -25.570 1.00 88.38 212 ILE A O 1
ATOM 1727 N N . LYS A 1 213 ? 3.020 -14.318 -27.616 1.00 89.62 213 LYS A N 1
ATOM 1728 C CA . LYS A 1 213 ? 4.431 -14.048 -27.327 1.00 89.62 213 LYS A CA 1
ATOM 1729 C C . LYS A 1 213 ? 4.671 -12.567 -27.035 1.00 89.62 213 LYS A C 1
ATOM 1731 O O . LYS A 1 213 ? 5.275 -12.250 -26.012 1.00 89.62 213 LYS A O 1
ATOM 1736 N N . ILE A 1 214 ? 4.153 -11.672 -27.879 1.00 89.56 214 ILE A N 1
ATOM 1737 C CA . ILE A 1 214 ? 4.264 -10.216 -27.686 1.00 89.56 214 ILE A CA 1
ATOM 1738 C C . ILE A 1 214 ? 3.607 -9.797 -26.365 1.00 89.56 214 ILE A C 1
ATOM 1740 O O . ILE A 1 214 ? 4.222 -9.093 -25.567 1.00 89.56 214 ILE A O 1
ATOM 1744 N N . ALA A 1 215 ? 2.396 -10.286 -26.091 1.00 91.00 215 ALA A N 1
ATOM 1745 C CA . ALA A 1 215 ? 1.671 -10.025 -24.853 1.00 91.00 215 ALA A CA 1
ATOM 1746 C C . ALA A 1 215 ? 2.446 -10.514 -23.614 1.00 91.00 215 ALA A C 1
ATOM 1748 O O . ALA A 1 215 ? 2.498 -9.825 -22.600 1.00 91.00 215 ALA A O 1
ATOM 1749 N N . SER A 1 216 ? 3.113 -11.667 -23.701 1.00 91.31 216 SER A N 1
ATOM 1750 C CA . SER A 1 216 ? 3.924 -12.210 -22.603 1.00 91.31 216 SER A CA 1
ATOM 1751 C C . SER A 1 216 ? 5.153 -11.347 -22.300 1.00 91.31 216 SER A C 1
ATOM 1753 O O . SER A 1 216 ? 5.476 -11.122 -21.134 1.00 91.31 216 SER A O 1
ATOM 1755 N N . LEU A 1 217 ? 5.827 -10.836 -23.335 1.00 91.56 217 LEU A N 1
ATOM 1756 C CA . LEU A 1 217 ? 6.958 -9.917 -23.175 1.00 91.56 217 LEU A CA 1
ATOM 1757 C C . LEU A 1 217 ? 6.512 -8.548 -22.646 1.00 91.56 217 LEU A C 1
ATOM 1759 O O . LEU A 1 217 ? 7.164 -7.996 -21.765 1.00 91.56 217 LEU A O 1
ATOM 1763 N N . LEU A 1 218 ? 5.374 -8.028 -23.118 1.00 92.25 218 LEU A N 1
ATOM 1764 C CA . LEU A 1 218 ? 4.765 -6.816 -22.565 1.00 92.25 218 LEU A CA 1
ATOM 1765 C C . LEU A 1 218 ? 4.432 -6.990 -21.080 1.00 92.25 218 LEU A C 1
ATOM 1767 O O . LEU A 1 218 ? 4.806 -6.146 -20.271 1.00 92.25 218 LEU A O 1
ATOM 1771 N N . LEU A 1 219 ? 3.808 -8.111 -20.704 1.00 91.50 219 LEU A N 1
ATOM 1772 C CA . LEU A 1 219 ? 3.492 -8.422 -19.311 1.00 91.50 219 LEU A CA 1
ATOM 1773 C C . LEU A 1 219 ? 4.756 -8.508 -18.443 1.00 91.50 219 LEU A C 1
ATOM 1775 O O . LEU A 1 219 ? 4.746 -8.036 -17.306 1.00 91.50 219 LEU A O 1
ATOM 1779 N N . LEU A 1 220 ? 5.848 -9.078 -18.965 1.00 90.62 220 LEU A N 1
ATOM 1780 C CA . LEU A 1 220 ? 7.145 -9.089 -18.288 1.00 90.62 220 LEU A CA 1
ATOM 1781 C C . LEU A 1 220 ? 7.646 -7.662 -18.034 1.00 90.62 220 LEU A C 1
ATOM 1783 O O . LEU A 1 220 ? 7.974 -7.338 -16.892 1.00 90.62 220 LEU A O 1
ATOM 1787 N N . CYS A 1 221 ? 7.657 -6.810 -19.063 1.00 90.94 221 CYS A N 1
ATOM 1788 C CA . CYS A 1 221 ? 8.069 -5.414 -18.925 1.00 90.94 221 CYS A CA 1
ATOM 1789 C C . CYS A 1 221 ? 7.205 -4.671 -17.896 1.00 90.94 221 CYS A C 1
ATOM 1791 O O . CYS A 1 221 ? 7.751 -4.014 -17.013 1.00 90.94 221 CYS A O 1
ATOM 1793 N N . CYS A 1 222 ? 5.879 -4.839 -17.942 1.00 86.75 222 CYS A N 1
ATOM 1794 C CA . CYS A 1 222 ? 4.955 -4.235 -16.981 1.00 86.75 222 CYS A CA 1
ATOM 1795 C C . CYS A 1 222 ? 5.220 -4.703 -15.541 1.00 86.75 222 CYS A C 1
ATOM 1797 O O . CYS A 1 222 ? 5.295 -3.879 -14.636 1.00 86.75 222 CYS A O 1
ATOM 1799 N N . ARG A 1 223 ? 5.411 -6.010 -15.310 1.00 85.62 223 ARG A N 1
ATOM 1800 C CA . ARG A 1 223 ? 5.654 -6.562 -13.961 1.00 85.62 223 ARG A CA 1
ATOM 1801 C C . ARG A 1 223 ? 6.980 -6.117 -13.349 1.00 85.62 223 ARG A C 1
ATOM 1803 O O . ARG A 1 223 ? 7.087 -6.076 -12.130 1.00 85.62 223 ARG A O 1
ATOM 1810 N N . GLN A 1 224 ? 7.980 -5.840 -14.181 1.00 88.44 224 GLN A N 1
ATOM 1811 C CA . GLN A 1 224 ? 9.309 -5.401 -13.749 1.00 88.44 224 GLN A CA 1
ATOM 1812 C C . GLN A 1 224 ? 9.478 -3.874 -13.793 1.00 88.44 224 GLN A C 1
ATOM 1814 O O . GLN A 1 224 ? 10.562 -3.385 -13.493 1.00 88.44 224 GLN A O 1
ATOM 1819 N N . MET A 1 225 ? 8.436 -3.123 -14.180 1.00 85.25 225 MET A N 1
ATOM 1820 C CA . MET A 1 225 ? 8.492 -1.669 -14.395 1.00 85.25 225 MET A CA 1
ATOM 1821 C C . MET A 1 225 ? 9.580 -1.245 -15.401 1.00 85.25 225 MET A C 1
ATOM 1823 O O . MET A 1 225 ? 10.208 -0.197 -15.266 1.00 85.25 225 MET A O 1
ATOM 1827 N N . ILE A 1 226 ? 9.816 -2.067 -16.428 1.00 89.00 226 ILE A N 1
ATOM 1828 C CA . ILE A 1 226 ? 10.812 -1.798 -17.470 1.00 89.00 226 ILE A CA 1
ATOM 1829 C C . ILE A 1 226 ? 10.177 -0.919 -18.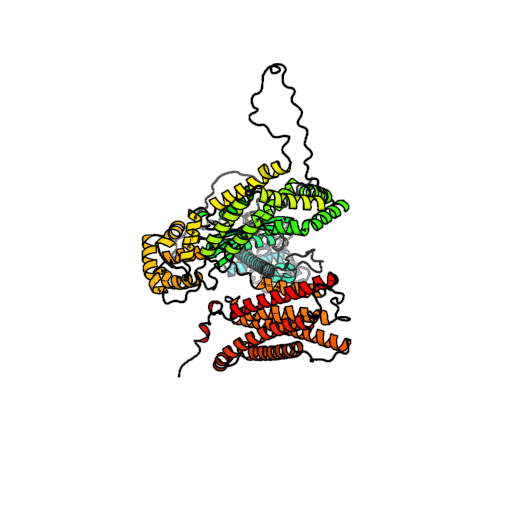559 1.00 89.00 226 ILE A C 1
ATOM 1831 O O . ILE A 1 226 ? 9.135 -1.296 -19.108 1.00 89.00 226 ILE A O 1
ATOM 1835 N N . PRO A 1 227 ? 10.804 0.212 -18.943 1.00 86.62 227 PRO A N 1
ATOM 1836 C CA . PRO A 1 227 ? 10.339 1.024 -20.063 1.00 86.62 227 PRO A CA 1
ATOM 1837 C C . PRO A 1 227 ? 10.264 0.195 -21.345 1.00 86.62 227 PRO A C 1
ATOM 1839 O O . PRO A 1 227 ? 11.231 -0.453 -21.724 1.00 86.62 227 PRO A O 1
ATOM 1842 N N . ILE A 1 228 ? 9.125 0.204 -22.029 1.00 88.88 228 ILE A N 1
ATOM 1843 C CA . ILE A 1 228 ? 8.889 -0.686 -23.179 1.00 88.88 228 ILE A CA 1
ATOM 1844 C C . ILE A 1 228 ? 9.626 -0.187 -24.432 1.00 88.88 228 ILE A C 1
ATOM 1846 O O . ILE A 1 228 ? 10.162 -0.991 -25.196 1.00 88.88 228 ILE A O 1
ATOM 1850 N N . ARG A 1 229 ? 9.664 1.137 -24.622 1.00 86.81 229 ARG A N 1
ATOM 1851 C CA . ARG A 1 229 ? 10.070 1.806 -25.867 1.00 86.81 229 ARG A CA 1
ATOM 1852 C C . ARG A 1 229 ? 11.423 2.487 -25.748 1.00 86.81 229 ARG A C 1
ATOM 1854 O O . ARG A 1 229 ? 11.801 2.942 -24.670 1.00 86.81 229 ARG A O 1
ATOM 1861 N N . GLY A 1 230 ? 12.123 2.577 -26.873 1.00 81.62 230 GLY A N 1
ATOM 1862 C CA . GLY A 1 230 ? 13.360 3.344 -27.007 1.00 81.62 230 GLY A CA 1
ATOM 1863 C C . GLY A 1 230 ? 13.100 4.743 -27.560 1.00 81.62 230 GLY A C 1
ATOM 1864 O O . GLY A 1 230 ? 12.040 5.016 -28.118 1.00 81.62 230 GLY A O 1
ATOM 1865 N N . HIS A 1 231 ? 14.092 5.631 -27.462 1.00 79.69 231 HIS A N 1
ATOM 1866 C CA . HIS A 1 231 ? 14.030 6.945 -28.120 1.00 79.69 231 HIS A CA 1
ATOM 1867 C C . HIS A 1 231 ? 13.956 6.831 -29.651 1.00 79.69 231 HIS A C 1
ATOM 1869 O O . HIS A 1 231 ? 13.365 7.685 -30.306 1.00 79.69 231 HIS A O 1
ATOM 1875 N N . ASN A 1 232 ? 14.558 5.782 -30.219 1.00 79.50 232 ASN A N 1
ATOM 1876 C CA . ASN A 1 232 ? 14.553 5.511 -31.650 1.00 79.50 232 ASN A CA 1
ATOM 1877 C C . ASN A 1 232 ? 14.430 4.004 -31.901 1.00 79.50 232 ASN A C 1
ATOM 1879 O O . ASN A 1 232 ? 15.362 3.252 -31.626 1.00 79.50 232 ASN A O 1
ATOM 1883 N N . GLU A 1 233 ? 13.296 3.570 -32.450 1.00 82.50 233 GLU A N 1
ATOM 1884 C CA . GLU A 1 233 ? 13.012 2.157 -32.742 1.00 82.50 233 GLU A CA 1
ATOM 1885 C C . GLU A 1 233 ? 13.350 1.761 -34.195 1.00 82.50 233 GLU A C 1
ATOM 1887 O O . GLU A 1 233 ? 12.968 0.679 -34.653 1.00 82.50 233 GLU A O 1
ATOM 1892 N N . ASN A 1 234 ? 14.071 2.609 -34.938 1.00 81.19 234 ASN A N 1
ATOM 1893 C CA . ASN A 1 234 ? 14.510 2.311 -36.304 1.00 81.19 234 ASN A CA 1
ATOM 1894 C C . ASN A 1 234 ? 15.582 1.212 -36.325 1.00 81.19 234 ASN A C 1
ATOM 1896 O O . ASN A 1 234 ? 16.339 1.046 -35.371 1.00 81.19 234 ASN A O 1
ATOM 1900 N N . GLU A 1 235 ? 15.692 0.486 -37.439 1.00 75.75 235 GLU A N 1
ATOM 1901 C CA . GLU A 1 235 ? 16.628 -0.643 -37.577 1.00 75.75 235 GLU A CA 1
ATOM 1902 C C . GLU A 1 235 ? 18.096 -0.262 -37.352 1.00 75.75 235 GLU A C 1
ATOM 1904 O O . GLU A 1 235 ? 18.841 -1.052 -36.780 1.00 75.75 235 GLU A O 1
ATOM 1909 N N . ASN A 1 236 ? 18.468 0.968 -37.717 1.00 79.44 236 ASN A N 1
ATOM 1910 C CA . ASN A 1 236 ? 19.824 1.508 -37.576 1.00 79.44 236 ASN A CA 1
ATOM 1911 C C . ASN A 1 236 ? 20.145 2.012 -36.156 1.00 79.44 236 ASN A C 1
ATOM 1913 O O . ASN A 1 236 ? 21.246 2.506 -35.918 1.00 79.44 236 ASN A O 1
ATOM 1917 N N . SER A 1 237 ? 19.189 1.958 -35.225 1.00 82.25 237 SER A N 1
ATOM 1918 C CA . SER A 1 237 ? 19.417 2.363 -33.838 1.00 82.25 237 SER A CA 1
ATOM 1919 C C . SER A 1 237 ? 20.198 1.288 -33.081 1.00 82.25 237 SER A C 1
ATOM 1921 O O . SER A 1 237 ? 19.882 0.102 -33.178 1.00 82.25 237 SER A O 1
ATOM 1923 N N . SER A 1 238 ? 21.183 1.710 -32.283 1.00 79.12 238 SER A N 1
ATOM 1924 C CA . SER A 1 238 ? 21.949 0.824 -31.392 1.00 79.12 238 SER A CA 1
ATOM 1925 C C . SER A 1 238 ? 21.118 0.281 -30.227 1.00 79.12 238 SER A C 1
ATOM 1927 O O . SER A 1 238 ? 21.473 -0.741 -29.649 1.00 79.12 238 SER A O 1
ATOM 1929 N N . ASN A 1 239 ? 20.017 0.954 -29.885 1.00 82.94 239 ASN A N 1
ATOM 1930 C CA . ASN A 1 239 ? 19.047 0.510 -28.894 1.00 82.94 239 ASN A CA 1
ATOM 1931 C C . ASN A 1 239 ? 17.644 0.892 -29.371 1.00 82.94 239 ASN A C 1
ATOM 1933 O O . ASN A 1 239 ? 17.295 2.076 -29.418 1.00 82.94 239 ASN A O 1
ATOM 1937 N N . ARG A 1 240 ? 16.840 -0.115 -29.724 1.00 85.00 240 ARG A N 1
ATOM 1938 C CA . ARG A 1 240 ? 15.477 0.077 -30.237 1.00 85.00 240 ARG A CA 1
ATOM 1939 C C . ARG A 1 240 ? 14.401 0.042 -29.156 1.00 85.00 240 ARG A C 1
ATOM 1941 O O . ARG A 1 240 ? 13.224 0.053 -29.485 1.00 85.00 240 ARG A O 1
ATOM 1948 N N . GLY A 1 241 ? 14.781 0.016 -27.882 1.00 87.75 241 GLY A N 1
ATOM 1949 C CA . GLY A 1 241 ? 13.856 -0.127 -26.762 1.00 87.75 241 GLY A CA 1
ATOM 1950 C C . GLY A 1 241 ? 13.743 -1.559 -26.264 1.00 87.75 241 GLY A C 1
ATOM 1951 O O . GLY A 1 241 ? 13.928 -2.523 -27.008 1.00 87.75 241 GLY A O 1
ATOM 1952 N N . ASN A 1 242 ? 13.417 -1.701 -24.980 1.00 90.50 242 ASN A N 1
ATOM 1953 C CA . ASN A 1 242 ? 13.556 -2.976 -24.283 1.00 90.50 242 ASN A CA 1
ATOM 1954 C C . ASN A 1 242 ? 12.655 -4.077 -24.855 1.00 90.50 242 ASN A C 1
ATOM 1956 O O . ASN A 1 242 ? 13.091 -5.218 -24.918 1.00 90.50 242 ASN A O 1
ATOM 1960 N N . LEU A 1 243 ? 11.437 -3.774 -25.325 1.00 89.94 243 LEU A N 1
ATOM 1961 C CA . LEU A 1 243 ? 10.575 -4.806 -25.918 1.00 89.94 243 LEU A CA 1
ATOM 1962 C C . LEU A 1 243 ? 11.195 -5.414 -27.182 1.00 89.94 243 LEU A C 1
ATOM 1964 O O . LEU A 1 243 ? 11.206 -6.635 -27.336 1.00 89.94 243 LEU A O 1
ATOM 1968 N N . LEU A 1 244 ? 11.708 -4.567 -28.078 1.00 89.00 244 LEU A N 1
ATOM 1969 C CA . LEU A 1 244 ? 12.311 -5.008 -29.334 1.00 89.00 244 LEU A CA 1
ATOM 1970 C C . LEU A 1 244 ? 13.651 -5.704 -29.096 1.00 89.00 244 LEU A C 1
ATOM 1972 O O . LEU A 1 244 ? 13.914 -6.718 -29.737 1.00 89.00 244 LEU A O 1
ATOM 1976 N N . GLU A 1 245 ? 14.466 -5.219 -28.156 1.00 89.38 245 GLU A N 1
ATOM 1977 C CA . GLU A 1 245 ? 15.743 -5.862 -27.823 1.00 89.38 245 GLU A CA 1
ATOM 1978 C C . GLU A 1 245 ? 15.552 -7.205 -27.104 1.00 89.38 245 GLU A C 1
ATOM 1980 O O . GLU A 1 245 ? 16.229 -8.175 -27.436 1.00 89.38 245 GLU A O 1
ATOM 1985 N N . ILE A 1 246 ? 14.573 -7.326 -26.197 1.00 90.31 246 ILE A N 1
ATOM 1986 C CA . ILE A 1 246 ? 14.223 -8.616 -25.579 1.00 90.31 246 ILE A CA 1
ATOM 1987 C C . ILE A 1 246 ? 13.691 -9.586 -26.639 1.00 90.31 246 ILE A C 1
ATOM 1989 O O . ILE A 1 246 ? 14.036 -10.768 -26.623 1.00 90.31 246 ILE A O 1
ATOM 1993 N N . LEU A 1 247 ? 12.871 -9.106 -27.579 1.00 89.44 247 LEU A N 1
ATOM 1994 C CA . LEU A 1 247 ? 12.357 -9.936 -28.664 1.00 89.44 247 LEU A CA 1
ATOM 1995 C C . LEU A 1 247 ? 13.488 -10.425 -29.582 1.00 89.44 247 LEU A C 1
ATOM 1997 O O . LEU A 1 247 ? 13.539 -11.620 -29.867 1.00 89.44 247 LEU A O 1
ATOM 2001 N N . ARG A 1 248 ? 14.416 -9.538 -29.968 1.00 88.44 248 ARG A N 1
ATOM 2002 C CA . ARG A 1 248 ? 15.632 -9.867 -30.734 1.00 88.44 248 ARG A CA 1
ATOM 2003 C C . ARG A 1 248 ? 16.490 -10.897 -30.019 1.00 88.44 248 ARG A C 1
ATOM 2005 O O . ARG A 1 248 ? 16.746 -11.951 -30.583 1.00 88.44 248 ARG A O 1
ATOM 2012 N N . TRP A 1 249 ? 16.845 -10.646 -28.765 1.00 89.75 249 TRP A N 1
ATOM 2013 C CA . TRP A 1 249 ? 17.606 -11.597 -27.957 1.00 89.75 249 TRP A CA 1
ATOM 2014 C C . TRP A 1 249 ? 16.901 -12.957 -27.860 1.00 89.75 249 TRP A C 1
ATOM 2016 O O . TRP A 1 249 ? 17.512 -14.007 -28.030 1.00 89.75 249 TRP A O 1
ATOM 2026 N N . SER A 1 250 ? 15.582 -12.959 -27.652 1.00 88.81 250 SER A N 1
ATOM 2027 C CA . SER A 1 250 ? 14.825 -14.208 -27.569 1.00 88.81 250 SER A CA 1
ATOM 2028 C C . SER A 1 250 ? 14.709 -14.946 -28.907 1.00 88.81 250 SER A C 1
ATOM 2030 O O . SER A 1 250 ? 14.423 -16.138 -28.897 1.00 88.81 250 SER A O 1
ATOM 2032 N N . SER A 1 251 ? 14.935 -14.282 -30.046 1.00 88.94 251 SER A N 1
ATOM 2033 C CA . SER A 1 251 ? 14.869 -14.910 -31.373 1.00 88.94 251 SER A CA 1
ATOM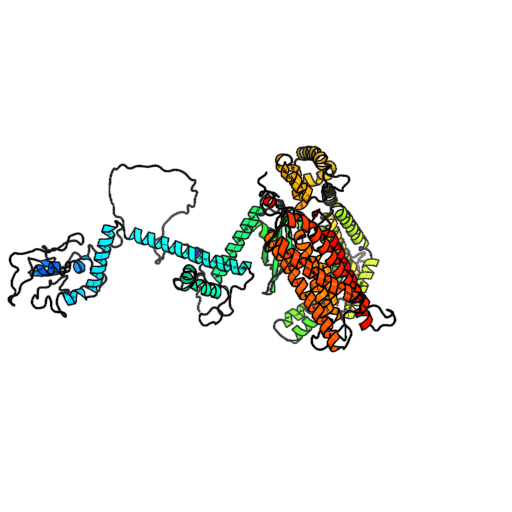 2034 C C . SER A 1 251 ? 16.010 -15.889 -31.647 1.00 88.94 251 SER A C 1
ATOM 2036 O O . SER A 1 251 ? 15.836 -16.805 -32.449 1.00 88.94 251 SER A O 1
ATOM 2038 N N . ASP A 1 252 ? 17.122 -15.767 -30.917 1.00 86.56 252 ASP A N 1
ATOM 2039 C CA . ASP A 1 252 ? 18.253 -16.696 -31.007 1.00 86.56 252 ASP A CA 1
ATOM 2040 C C . ASP A 1 252 ? 17.910 -18.088 -30.452 1.00 86.56 252 ASP A C 1
ATOM 2042 O O . ASP A 1 252 ? 18.549 -19.080 -30.802 1.00 86.56 252 ASP A O 1
ATOM 2046 N N . VAL A 1 253 ? 16.894 -18.173 -29.584 1.00 87.38 253 VAL A N 1
ATOM 2047 C CA . VAL A 1 253 ? 16.539 -19.396 -28.844 1.00 87.38 253 VAL A CA 1
ATOM 2048 C C . VAL A 1 253 ? 15.096 -19.839 -29.104 1.00 87.38 253 VAL A C 1
ATOM 2050 O O . VAL A 1 253 ? 14.813 -21.036 -29.103 1.00 87.38 253 VAL A O 1
ATOM 2053 N N . ASP A 1 254 ? 14.172 -18.902 -29.333 1.00 87.25 254 ASP A N 1
ATOM 2054 C CA . ASP A 1 254 ? 12.750 -19.174 -29.542 1.00 87.25 254 ASP A CA 1
ATOM 2055 C C . ASP A 1 254 ? 12.342 -18.970 -31.015 1.00 87.25 254 ASP A C 1
ATOM 2057 O O . ASP A 1 254 ? 12.315 -17.830 -31.501 1.00 87.25 254 ASP A O 1
ATOM 2061 N N . PRO A 1 255 ? 11.941 -20.041 -31.730 1.00 86.88 255 PRO A N 1
ATOM 2062 C CA . PRO A 1 255 ? 11.504 -19.938 -33.120 1.00 86.88 255 PRO A CA 1
ATOM 2063 C C . PRO A 1 255 ? 10.258 -19.058 -33.288 1.00 86.88 255 PRO A C 1
ATOM 2065 O O . PRO A 1 255 ? 10.061 -18.484 -34.357 1.00 86.88 255 PRO A O 1
ATOM 2068 N N . ILE A 1 256 ? 9.425 -18.903 -32.249 1.00 85.81 256 ILE A N 1
ATOM 2069 C CA . ILE A 1 256 ? 8.255 -18.018 -32.306 1.00 85.81 256 ILE A CA 1
ATOM 2070 C C . ILE A 1 256 ? 8.706 -16.558 -32.344 1.00 85.81 256 ILE A C 1
ATOM 2072 O O . ILE A 1 256 ? 8.219 -15.800 -33.179 1.00 85.81 256 ILE A O 1
ATOM 2076 N N . SER A 1 257 ? 9.648 -16.161 -31.484 1.00 86.12 257 SER A N 1
ATOM 2077 C CA . SER A 1 257 ? 10.225 -14.810 -31.489 1.00 86.12 257 SER A CA 1
ATOM 2078 C C . SER A 1 257 ? 10.869 -14.467 -32.827 1.00 86.12 257 SER A C 1
ATOM 2080 O O . SER A 1 257 ? 10.670 -13.369 -33.344 1.00 86.12 257 SER A O 1
ATOM 2082 N N . LYS A 1 258 ? 11.584 -15.429 -33.417 1.00 85.81 258 LYS A N 1
ATOM 2083 C CA . LYS A 1 258 ? 12.158 -15.287 -34.755 1.00 85.81 258 LYS A CA 1
ATOM 2084 C C . LYS A 1 258 ? 11.078 -15.082 -35.819 1.00 85.81 258 LYS A C 1
ATOM 2086 O O . LYS A 1 258 ? 11.144 -14.122 -36.579 1.00 85.81 258 LYS A O 1
ATOM 2091 N N . ALA A 1 259 ? 10.014 -15.885 -35.788 1.00 82.62 259 ALA A N 1
ATOM 2092 C CA . ALA A 1 259 ? 8.874 -15.739 -36.693 1.00 82.62 259 ALA A CA 1
ATOM 2093 C C . ALA A 1 259 ? 8.100 -14.416 -36.508 1.00 82.62 259 ALA A C 1
ATOM 2095 O O . ALA A 1 259 ? 7.466 -13.939 -37.446 1.00 82.62 259 ALA A O 1
ATOM 2096 N N . VAL A 1 260 ? 8.119 -13.802 -35.318 1.00 82.94 260 VAL A N 1
ATOM 2097 C CA . VAL A 1 260 ? 7.552 -12.454 -35.118 1.00 82.94 260 VAL A CA 1
ATOM 2098 C C . VAL A 1 260 ? 8.366 -11.405 -35.888 1.00 82.94 260 VAL A C 1
ATOM 2100 O O . VAL A 1 260 ? 7.776 -10.509 -36.494 1.00 82.94 260 VAL A O 1
ATOM 2103 N N . LEU A 1 261 ? 9.698 -11.521 -35.887 1.00 79.44 261 LEU A N 1
ATOM 2104 C CA . LEU A 1 261 ? 10.608 -10.564 -36.526 1.00 79.44 261 LEU A CA 1
ATOM 2105 C C . LEU A 1 261 ? 10.742 -10.764 -38.043 1.00 79.44 261 LEU A C 1
ATOM 2107 O O . LEU A 1 261 ? 10.792 -9.777 -38.769 1.00 79.44 261 LEU A O 1
ATOM 2111 N N . GLU A 1 262 ? 10.804 -12.013 -38.511 1.00 76.44 262 GLU A N 1
ATOM 2112 C CA . GLU A 1 262 ? 11.171 -12.350 -39.898 1.00 76.44 262 GLU A CA 1
ATOM 2113 C C . GLU A 1 262 ? 9.965 -12.715 -40.783 1.00 76.44 262 GLU A C 1
ATOM 2115 O O . GLU A 1 262 ? 9.921 -12.341 -41.952 1.00 76.44 262 GLU A O 1
ATOM 2120 N N . ASP A 1 263 ? 8.955 -13.398 -40.228 1.00 66.44 263 ASP A N 1
ATOM 2121 C CA . ASP A 1 263 ? 7.822 -13.957 -40.990 1.00 66.44 263 ASP A CA 1
ATOM 2122 C C . ASP A 1 263 ? 6.552 -13.084 -40.922 1.00 66.44 263 ASP A C 1
ATOM 2124 O O . ASP A 1 263 ? 5.426 -13.547 -41.177 1.00 66.44 263 ASP A O 1
ATOM 2128 N N . SER A 1 264 ? 6.688 -11.825 -40.508 1.00 60.47 264 SER A N 1
ATOM 2129 C CA . SER A 1 264 ? 5.583 -10.873 -40.474 1.00 60.47 264 SER A CA 1
ATOM 2130 C C . SER A 1 264 ? 5.491 -10.133 -41.812 1.00 60.47 264 SER A C 1
ATOM 2132 O O . SER A 1 264 ? 6.409 -9.440 -42.242 1.00 60.47 264 SER A O 1
ATOM 2134 N N . ALA A 1 265 ? 4.348 -10.259 -42.499 1.00 57.44 265 ALA A N 1
ATOM 2135 C CA . ALA A 1 265 ? 4.045 -9.389 -43.635 1.00 57.44 265 ALA A CA 1
ATOM 2136 C C . ALA A 1 265 ? 4.158 -7.919 -43.181 1.00 57.44 265 ALA A C 1
ATOM 2138 O O . ALA A 1 265 ? 3.788 -7.622 -42.046 1.00 57.44 265 ALA A O 1
ATOM 2139 N N . GLN A 1 266 ? 4.607 -7.001 -44.049 1.00 54.25 266 GLN A N 1
ATOM 2140 C CA . GLN A 1 266 ? 4.904 -5.588 -43.710 1.00 54.25 266 GLN A CA 1
ATOM 2141 C C . GLN A 1 266 ? 3.824 -4.864 -42.873 1.00 54.25 266 GLN A C 1
ATOM 2143 O O . GLN A 1 266 ? 4.136 -3.915 -42.162 1.00 54.25 266 GLN A O 1
ATOM 2148 N N . ASN A 1 267 ? 2.568 -5.325 -42.916 1.00 55.72 267 ASN A N 1
ATOM 2149 C CA . ASN A 1 267 ? 1.431 -4.748 -42.195 1.00 55.72 267 ASN A CA 1
ATOM 2150 C C . ASN A 1 267 ? 0.944 -5.568 -40.979 1.00 55.72 267 ASN A C 1
ATOM 2152 O O . ASN A 1 267 ? -0.104 -5.242 -40.439 1.00 55.72 267 ASN A O 1
ATOM 2156 N N . ALA A 1 268 ? 1.634 -6.634 -40.558 1.00 60.59 268 ALA A N 1
ATOM 2157 C CA . ALA A 1 268 ? 1.185 -7.572 -39.517 1.00 60.59 268 ALA A CA 1
ATOM 2158 C C . ALA A 1 268 ? 2.284 -7.902 -38.491 1.00 60.59 268 ALA A C 1
ATOM 2160 O O . ALA A 1 268 ? 2.410 -9.038 -38.035 1.00 60.59 268 ALA A O 1
ATOM 2161 N N . THR A 1 269 ? 3.107 -6.913 -38.141 1.00 64.94 269 THR A N 1
ATOM 2162 C CA . THR A 1 269 ? 4.187 -7.080 -37.158 1.00 64.94 269 THR A CA 1
ATOM 2163 C C . THR A 1 269 ? 3.667 -7.106 -35.719 1.00 64.94 269 THR A C 1
ATOM 2165 O O . THR A 1 269 ? 4.302 -7.708 -34.868 1.00 64.94 269 THR A O 1
ATOM 2168 N N . TYR A 1 270 ? 2.508 -6.497 -35.424 1.00 74.75 270 TYR A N 1
ATOM 2169 C CA . TYR A 1 270 ? 1.923 -6.367 -34.071 1.00 74.75 270 TYR A CA 1
ATOM 2170 C C . TYR A 1 270 ? 2.832 -5.693 -33.024 1.00 74.75 270 TYR A C 1
ATOM 2172 O O . TYR A 1 270 ? 2.539 -5.712 -31.831 1.00 74.75 270 TYR A O 1
ATOM 2180 N N . LEU A 1 271 ? 3.922 -5.062 -33.467 1.00 79.75 271 LEU A N 1
ATOM 2181 C CA . LEU A 1 271 ? 4.922 -4.424 -32.608 1.00 79.75 271 LEU A CA 1
ATOM 2182 C C . LEU A 1 271 ? 4.756 -2.905 -32.518 1.00 79.75 271 LEU A C 1
ATOM 2184 O O . LEU A 1 271 ? 5.529 -2.256 -31.821 1.00 79.75 271 LEU A O 1
ATOM 2188 N N . SER A 1 272 ? 3.773 -2.315 -33.204 1.00 82.12 272 SER A N 1
ATOM 2189 C CA . SER A 1 272 ? 3.570 -0.865 -33.177 1.00 82.12 272 SER A CA 1
ATOM 2190 C C . SER A 1 272 ? 3.153 -0.381 -31.787 1.00 82.12 272 SER A C 1
ATOM 2192 O O . SER A 1 272 ? 2.432 -1.067 -31.062 1.00 82.12 272 SER A O 1
ATOM 2194 N N . HIS A 1 273 ? 3.545 0.844 -31.433 1.00 84.19 273 HIS A N 1
ATOM 2195 C CA . HIS A 1 273 ? 3.169 1.467 -30.160 1.00 84.19 273 HIS A CA 1
ATOM 2196 C C . HIS A 1 273 ? 1.648 1.471 -29.916 1.00 84.19 273 HIS A C 1
ATOM 2198 O O . HIS A 1 273 ? 1.211 1.319 -28.778 1.00 84.19 273 HIS A O 1
ATOM 2204 N N . HIS A 1 274 ? 0.842 1.602 -30.976 1.00 83.69 274 HIS A N 1
ATOM 2205 C CA . HIS A 1 274 ? -0.616 1.538 -30.891 1.00 83.69 274 HIS A CA 1
ATOM 2206 C C . HIS A 1 274 ? -1.090 0.160 -30.416 1.00 83.69 274 HIS A C 1
ATOM 2208 O O . HIS A 1 274 ? -1.857 0.073 -29.463 1.00 83.69 274 HIS A O 1
ATOM 2214 N N . ILE A 1 275 ? -0.592 -0.914 -31.036 1.00 83.88 275 ILE A N 1
ATOM 2215 C CA . ILE A 1 275 ? -0.968 -2.290 -30.685 1.00 83.88 275 ILE A CA 1
ATOM 2216 C C . ILE A 1 275 ? -0.442 -2.650 -29.292 1.00 83.88 275 ILE A C 1
ATOM 2218 O O . ILE A 1 275 ? -1.151 -3.281 -28.515 1.00 83.88 275 ILE A O 1
ATOM 2222 N N . GLN A 1 276 ? 0.763 -2.195 -28.931 1.00 87.69 276 GLN A N 1
ATOM 2223 C CA . GLN A 1 276 ? 1.284 -2.346 -27.570 1.00 87.69 276 GLN A CA 1
ATOM 2224 C C . GLN A 1 276 ? 0.337 -1.713 -26.535 1.00 87.69 276 GLN A C 1
ATOM 2226 O O . GLN A 1 276 ? -0.017 -2.366 -25.559 1.00 87.69 276 GLN A O 1
ATOM 2231 N N . ASN A 1 277 ? -0.095 -0.464 -26.754 1.00 89.44 277 ASN A N 1
ATOM 2232 C CA . ASN A 1 277 ? -1.027 0.230 -25.857 1.00 89.44 277 ASN A CA 1
ATOM 2233 C C . ASN A 1 277 ? -2.385 -0.476 -25.778 1.00 89.44 277 ASN A C 1
ATOM 2235 O O . ASN A 1 277 ? -2.951 -0.586 -24.696 1.00 89.44 277 ASN A O 1
ATOM 2239 N N . GLU A 1 278 ? -2.894 -0.965 -26.907 1.00 90.38 278 GLU A N 1
ATOM 2240 C CA . GLU A 1 278 ? -4.152 -1.711 -26.971 1.00 90.38 278 GLU A CA 1
ATOM 2241 C C . GLU A 1 278 ? -4.067 -3.016 -26.166 1.00 90.38 278 GLU A C 1
ATOM 2243 O O . GLU A 1 278 ? -4.925 -3.278 -25.327 1.00 90.38 278 GLU A O 1
ATOM 2248 N N . LEU A 1 279 ? -2.982 -3.785 -26.325 1.00 90.06 279 LEU A N 1
ATOM 2249 C CA . LEU A 1 279 ? -2.731 -4.995 -25.538 1.00 90.06 279 LEU A CA 1
ATOM 2250 C C . LEU A 1 279 ? -2.598 -4.698 -24.041 1.00 90.06 279 LEU A C 1
ATOM 2252 O O . LEU A 1 279 ? -3.169 -5.423 -23.231 1.00 90.06 279 LEU A O 1
ATOM 2256 N N . ILE A 1 280 ? -1.887 -3.630 -23.664 1.00 90.00 280 ILE A N 1
ATOM 2257 C CA . ILE A 1 280 ? -1.779 -3.192 -22.263 1.00 90.00 280 ILE A CA 1
ATOM 2258 C C . ILE A 1 280 ? -3.159 -2.811 -21.716 1.00 90.00 280 ILE A C 1
ATOM 2260 O O . ILE A 1 280 ? -3.501 -3.197 -20.599 1.00 90.00 280 ILE A O 1
ATOM 2264 N N . GLY A 1 281 ? -3.974 -2.107 -22.505 1.00 89.94 281 GLY A N 1
ATOM 2265 C CA . GLY A 1 281 ? -5.353 -1.770 -22.155 1.00 89.94 281 GLY A CA 1
ATOM 2266 C C . GLY A 1 281 ? -6.211 -3.012 -21.914 1.00 89.94 281 GLY A C 1
ATOM 2267 O O . GLY A 1 281 ? -6.885 -3.095 -20.890 1.00 89.94 281 GLY A O 1
ATOM 2268 N N . ILE A 1 282 ? -6.123 -4.013 -22.797 1.00 90.81 282 ILE A N 1
ATOM 2269 C CA . ILE A 1 282 ? -6.822 -5.300 -22.653 1.00 90.81 282 ILE A CA 1
ATOM 2270 C C . ILE A 1 282 ? -6.351 -6.038 -21.395 1.00 90.81 282 ILE A C 1
ATOM 2272 O O . ILE A 1 282 ? -7.182 -6.518 -20.625 1.00 90.81 282 ILE A O 1
ATOM 2276 N N . MET A 1 283 ? -5.040 -6.104 -21.142 1.00 90.06 283 MET A N 1
ATOM 2277 C CA . MET A 1 283 ? -4.494 -6.717 -19.925 1.00 90.06 283 MET A CA 1
ATOM 2278 C C . MET A 1 283 ? -5.017 -6.017 -18.669 1.00 90.06 283 MET A C 1
ATOM 2280 O O . MET A 1 283 ? -5.485 -6.681 -17.746 1.00 90.06 283 MET A O 1
ATOM 2284 N N . ALA A 1 284 ? -4.982 -4.684 -18.645 1.00 89.38 284 ALA A N 1
ATOM 2285 C CA . ALA A 1 284 ? -5.463 -3.894 -17.520 1.00 89.38 284 ALA A CA 1
ATOM 2286 C C . ALA A 1 284 ? -6.973 -4.077 -17.297 1.00 89.38 284 ALA A C 1
ATOM 2288 O O . ALA A 1 284 ? -7.399 -4.236 -16.156 1.00 89.38 284 ALA A O 1
ATOM 2289 N N . ASN A 1 285 ? -7.774 -4.107 -18.368 1.00 90.00 285 ASN A N 1
ATOM 2290 C CA . ASN A 1 285 ? -9.210 -4.382 -18.291 1.00 90.00 285 ASN A CA 1
ATOM 2291 C C . ASN A 1 285 ? -9.477 -5.799 -17.772 1.00 90.00 285 ASN A C 1
ATOM 2293 O O . ASN A 1 285 ? -10.300 -5.961 -16.883 1.00 90.00 285 ASN A O 1
ATOM 2297 N N . THR A 1 286 ? -8.731 -6.802 -18.243 1.00 90.50 286 THR A N 1
ATOM 2298 C CA . THR A 1 286 ? -8.869 -8.197 -17.785 1.00 90.50 286 THR A CA 1
ATOM 2299 C C . THR A 1 286 ? -8.591 -8.312 -16.285 1.00 90.50 286 THR A C 1
ATOM 2301 O O . THR A 1 286 ? -9.332 -8.970 -15.557 1.00 90.50 286 THR A O 1
ATOM 2304 N N . VAL A 1 287 ? -7.541 -7.642 -15.796 1.00 89.88 287 VAL A N 1
ATOM 2305 C CA . VAL A 1 287 ? -7.227 -7.588 -14.360 1.00 89.88 287 VAL A CA 1
ATOM 2306 C C . VAL A 1 287 ? -8.341 -6.876 -13.591 1.00 89.88 287 VAL A C 1
ATOM 2308 O O . VAL A 1 287 ? -8.814 -7.402 -12.586 1.00 89.88 287 VAL A O 1
ATOM 2311 N N . ARG A 1 288 ? -8.812 -5.719 -14.073 1.00 90.25 288 ARG A N 1
ATOM 2312 C CA . ARG A 1 288 ? -9.924 -4.988 -13.449 1.00 90.25 288 ARG A CA 1
ATOM 2313 C C . ARG A 1 288 ? -11.215 -5.800 -13.420 1.00 90.25 288 ARG A C 1
ATOM 2315 O O . ARG A 1 288 ? -11.903 -5.767 -12.409 1.00 90.25 288 ARG A O 1
ATOM 2322 N N . GLU A 1 289 ? -11.539 -6.557 -14.464 1.00 90.88 289 GLU A N 1
ATOM 2323 C CA . GLU A 1 289 ? -12.704 -7.449 -14.500 1.00 90.88 289 GLU A CA 1
ATOM 2324 C C . GLU A 1 289 ? -12.584 -8.582 -13.480 1.00 90.88 289 GLU A C 1
ATOM 2326 O O . GLU A 1 289 ? -13.537 -8.858 -12.754 1.00 90.88 289 GLU A O 1
ATOM 2331 N N . GLN A 1 290 ? -11.406 -9.204 -13.364 1.00 89.56 290 GLN A N 1
ATOM 2332 C CA . GLN A 1 290 ? -11.154 -10.216 -12.335 1.00 89.56 290 GLN A CA 1
ATOM 2333 C C . GLN A 1 290 ? -11.330 -9.639 -10.929 1.00 89.56 290 GLN A C 1
ATOM 2335 O O . GLN A 1 290 ? -12.015 -10.238 -10.104 1.00 89.56 290 GLN A O 1
ATOM 2340 N N . ILE A 1 291 ? -10.768 -8.457 -10.670 1.00 88.12 291 ILE A N 1
ATOM 2341 C CA . ILE A 1 291 ? -10.920 -7.756 -9.391 1.00 88.12 291 ILE A CA 1
ATOM 2342 C C . ILE A 1 291 ? -12.392 -7.395 -9.143 1.00 88.12 291 ILE A C 1
ATOM 2344 O O . ILE A 1 291 ? -12.916 -7.665 -8.067 1.00 88.12 291 ILE A O 1
ATOM 2348 N N . SER A 1 292 ? -13.093 -6.864 -10.144 1.00 88.94 292 SER A N 1
ATOM 2349 C CA . SER A 1 292 ? -14.511 -6.492 -10.037 1.00 88.94 292 SER A CA 1
ATOM 2350 C C . SER A 1 292 ? -15.388 -7.704 -9.719 1.00 88.94 292 SER A C 1
ATOM 2352 O O . SER A 1 292 ? -16.281 -7.623 -8.879 1.00 88.94 292 SER A O 1
ATOM 2354 N N . ASN A 1 293 ? -15.096 -8.861 -10.321 1.00 87.69 293 ASN A N 1
ATOM 2355 C CA . ASN A 1 293 ? -15.771 -10.119 -10.003 1.00 87.69 293 ASN A CA 1
ATOM 2356 C C . ASN A 1 293 ? -15.475 -10.601 -8.573 1.00 87.69 293 ASN A C 1
ATOM 2358 O O . ASN A 1 293 ? -16.362 -11.166 -7.940 1.00 87.69 293 ASN A O 1
ATOM 2362 N N . LEU A 1 294 ? -14.270 -10.360 -8.042 1.00 84.19 294 LEU A N 1
ATOM 2363 C CA . LEU A 1 294 ? -13.925 -10.678 -6.649 1.00 84.19 294 LEU A CA 1
ATOM 2364 C C . LEU A 1 294 ? -14.634 -9.773 -5.631 1.00 84.19 294 LEU A C 1
ATOM 2366 O O . LEU A 1 294 ? -14.881 -10.222 -4.508 1.00 84.19 294 LEU A O 1
ATOM 2370 N N . ILE A 1 295 ? -14.912 -8.522 -6.010 1.00 85.19 295 ILE A N 1
ATOM 2371 C CA . ILE A 1 295 ? -15.613 -7.518 -5.194 1.00 85.19 295 ILE A CA 1
ATOM 2372 C C . ILE A 1 295 ? -17.132 -7.736 -5.235 1.00 85.19 295 ILE A C 1
ATOM 2374 O O . ILE A 1 295 ? -17.824 -7.451 -4.260 1.00 85.19 295 ILE A O 1
ATOM 2378 N N . ARG A 1 296 ? -17.670 -8.242 -6.351 1.00 82.25 296 ARG A N 1
ATOM 2379 C CA . ARG A 1 296 ? -19.115 -8.383 -6.563 1.00 82.25 296 ARG A CA 1
ATOM 2380 C C . ARG A 1 296 ? -19.785 -9.155 -5.420 1.00 82.25 296 ARG A C 1
ATOM 2382 O O . ARG A 1 296 ? -19.415 -10.285 -5.114 1.00 82.25 296 ARG A O 1
ATOM 2389 N N . GLY A 1 297 ? -20.805 -8.539 -4.823 1.00 76.44 297 GLY A N 1
ATOM 2390 C CA . GLY A 1 297 ? -21.563 -9.121 -3.712 1.00 76.44 297 GLY A CA 1
ATOM 2391 C C . GLY A 1 297 ? -20.864 -9.054 -2.349 1.00 76.44 297 GLY A C 1
ATOM 2392 O O . GLY A 1 297 ? -21.354 -9.664 -1.404 1.00 76.44 297 GLY A O 1
ATOM 2393 N N . LYS A 1 298 ? -19.742 -8.331 -2.226 1.00 79.81 298 LYS A N 1
ATOM 2394 C CA . LYS A 1 298 ? -19.059 -8.063 -0.954 1.00 79.81 298 LYS A CA 1
ATOM 2395 C C . LYS A 1 298 ? -19.121 -6.577 -0.612 1.00 79.81 298 LYS A C 1
ATOM 2397 O O . LYS A 1 298 ? -19.081 -5.730 -1.502 1.00 79.81 298 LYS A O 1
ATOM 2402 N N . TYR A 1 299 ? -19.157 -6.273 0.683 1.00 79.38 299 TYR A N 1
ATOM 2403 C CA . TYR A 1 299 ? -18.944 -4.913 1.170 1.00 79.38 299 TYR A CA 1
ATOM 2404 C C . TYR A 1 299 ? -17.513 -4.456 0.886 1.00 79.38 299 TYR A C 1
ATOM 2406 O O . TYR A 1 299 ? -16.570 -5.253 0.958 1.00 79.38 299 TYR A O 1
ATOM 2414 N N . PHE A 1 300 ? -17.349 -3.172 0.577 1.00 83.88 300 PHE A N 1
ATOM 2415 C CA . PHE A 1 300 ? -16.043 -2.595 0.279 1.00 83.88 300 PHE A CA 1
ATOM 2416 C C . PHE A 1 300 ? -15.889 -1.168 0.808 1.00 83.88 300 PHE A C 1
ATOM 2418 O O . PHE A 1 300 ? -16.870 -0.473 1.077 1.00 83.88 300 PHE A O 1
ATOM 2425 N N . ALA A 1 301 ? -14.636 -0.730 0.930 1.00 81.62 301 ALA A N 1
ATOM 2426 C CA . ALA A 1 301 ? -14.286 0.664 1.178 1.00 81.62 301 ALA A CA 1
ATOM 2427 C C . ALA A 1 301 ? -13.543 1.257 -0.027 1.00 81.62 301 ALA A C 1
ATOM 2429 O O . ALA A 1 301 ? -12.681 0.598 -0.617 1.00 81.62 301 ALA A O 1
ATOM 2430 N N . LEU A 1 302 ? -13.878 2.498 -0.377 1.00 85.31 302 LEU A N 1
ATOM 2431 C CA . LEU A 1 302 ? -13.216 3.279 -1.419 1.00 85.31 302 LEU A CA 1
ATOM 2432 C C . LEU A 1 302 ? -12.101 4.130 -0.805 1.00 85.31 302 LEU A C 1
ATOM 2434 O O . LEU A 1 302 ? -12.327 4.859 0.160 1.00 85.31 302 LEU A O 1
ATOM 2438 N N . ILE A 1 303 ? -10.914 4.080 -1.395 1.00 83.50 303 ILE A N 1
ATOM 2439 C CA . ILE A 1 303 ? -9.800 4.967 -1.064 1.00 83.50 303 ILE A CA 1
ATOM 2440 C C . ILE A 1 303 ? -9.416 5.693 -2.349 1.00 83.50 303 ILE A C 1
ATOM 2442 O O . ILE A 1 303 ? -9.136 5.044 -3.362 1.00 83.50 303 ILE A O 1
ATOM 2446 N N . ALA A 1 304 ? -9.435 7.022 -2.310 1.00 84.12 304 ALA A N 1
ATOM 2447 C CA . ALA A 1 304 ? -9.092 7.856 -3.450 1.00 84.12 304 ALA A CA 1
ATOM 2448 C C . ALA A 1 304 ? -8.113 8.961 -3.045 1.00 84.12 304 ALA A C 1
ATOM 2450 O O . ALA A 1 304 ? -8.226 9.522 -1.955 1.00 84.12 304 ALA A O 1
ATOM 2451 N N . ASP A 1 305 ? -7.152 9.237 -3.923 1.00 83.69 305 ASP A N 1
ATOM 2452 C CA . ASP A 1 305 ? -6.099 10.235 -3.705 1.00 83.69 305 ASP A CA 1
ATOM 2453 C C . ASP A 1 305 ? -5.712 10.894 -5.033 1.00 83.69 305 ASP A C 1
ATOM 2455 O O . ASP A 1 305 ? -5.559 10.193 -6.048 1.00 83.69 305 ASP A O 1
ATOM 2459 N N . GLU A 1 306 ? -5.582 12.221 -5.045 1.00 82.19 306 GLU A N 1
ATOM 2460 C CA . GLU A 1 306 ? -5.146 12.974 -6.217 1.00 82.19 306 GLU A CA 1
ATOM 2461 C C . GLU A 1 306 ? -3.636 12.826 -6.447 1.00 82.19 306 GLU A C 1
ATOM 2463 O O . GLU A 1 306 ? -2.803 12.934 -5.551 1.00 82.19 306 GLU A O 1
ATOM 2468 N N . SER A 1 307 ? -3.257 12.590 -7.698 1.00 78.62 307 SER A N 1
ATOM 2469 C CA . SER A 1 307 ? -1.873 12.420 -8.120 1.00 78.62 307 SER A CA 1
ATOM 2470 C C . SER A 1 307 ? -1.647 13.082 -9.474 1.00 78.62 307 SER A C 1
ATOM 2472 O O . SER A 1 307 ? -2.585 13.316 -10.232 1.00 78.62 307 SER A O 1
ATOM 2474 N N . ARG A 1 308 ? -0.383 13.328 -9.823 1.00 79.50 308 ARG A N 1
ATOM 2475 C CA . ARG A 1 308 ? 0.002 13.942 -11.094 1.00 79.50 308 ARG A CA 1
ATOM 2476 C C . ARG A 1 308 ? 0.880 13.005 -11.909 1.00 79.50 308 ARG A C 1
ATOM 2478 O O . ARG A 1 308 ? 1.838 12.433 -11.390 1.00 79.50 308 ARG A O 1
ATOM 2485 N N . ASP A 1 309 ? 0.559 12.845 -13.190 1.00 79.19 309 ASP A N 1
ATOM 2486 C CA . ASP A 1 309 ? 1.351 12.027 -14.106 1.00 79.19 309 ASP A CA 1
ATOM 2487 C C . ASP A 1 309 ? 2.629 12.748 -14.586 1.00 79.19 309 ASP A C 1
ATOM 2489 O O . ASP A 1 309 ? 2.817 13.954 -14.406 1.00 79.19 309 ASP A O 1
ATOM 2493 N N . VAL A 1 310 ? 3.522 12.002 -15.245 1.00 69.38 310 VAL A N 1
ATOM 2494 C CA . VAL A 1 310 ? 4.786 12.532 -15.798 1.00 69.38 310 VAL A CA 1
ATOM 2495 C C . VAL A 1 310 ? 4.592 13.548 -16.930 1.00 69.38 310 VAL A C 1
ATOM 2497 O O . VAL A 1 310 ? 5.524 14.277 -17.262 1.00 69.38 310 VAL A O 1
ATOM 2500 N N . SER A 1 311 ? 3.397 13.603 -17.527 1.00 71.94 311 SER A N 1
ATOM 2501 C CA . SER A 1 311 ? 3.021 14.590 -18.548 1.00 71.94 311 SER A CA 1
ATOM 2502 C C . SER A 1 311 ? 2.422 15.856 -17.922 1.00 71.94 311 SER A C 1
ATOM 2504 O O . SER A 1 311 ? 2.069 16.797 -18.633 1.00 71.94 311 SER A O 1
ATOM 2506 N N . GLY A 1 312 ? 2.316 15.892 -16.592 1.00 74.31 312 GLY A N 1
ATOM 2507 C CA . GLY A 1 312 ? 1.781 17.001 -15.827 1.00 74.31 312 GLY A CA 1
ATOM 2508 C C . GLY A 1 312 ? 0.255 17.059 -15.787 1.00 74.31 312 GLY A C 1
ATOM 2509 O O . GLY A 1 312 ? -0.268 18.112 -15.418 1.00 74.31 312 GLY A O 1
ATOM 2510 N N . HIS A 1 313 ? -0.448 15.988 -16.154 1.00 79.31 313 HIS A N 1
ATOM 2511 C CA . HIS A 1 313 ? -1.896 15.863 -16.026 1.00 79.31 313 HIS A CA 1
ATOM 2512 C C . HIS A 1 313 ? -2.277 15.301 -14.658 1.00 79.31 313 HIS A C 1
ATOM 2514 O O . HIS A 1 313 ? -1.680 14.341 -14.178 1.00 79.31 313 HIS A O 1
ATOM 2520 N N . GLU A 1 314 ? -3.297 15.892 -14.053 1.00 84.12 314 GLU A N 1
ATOM 2521 C CA . GLU A 1 314 ? -3.839 15.415 -12.787 1.00 84.12 314 GLU A CA 1
ATOM 2522 C C . GLU A 1 314 ? -4.736 14.187 -13.000 1.00 84.12 314 GLU A C 1
ATOM 2524 O O . GLU A 1 314 ? -5.443 14.049 -14.009 1.00 84.12 314 GLU A O 1
ATOM 2529 N N . GLN A 1 315 ? -4.704 13.284 -12.031 1.00 88.56 315 GLN A N 1
ATOM 2530 C CA . GLN A 1 315 ? -5.399 12.009 -12.056 1.00 88.56 315 GLN A CA 1
ATOM 2531 C C . GLN A 1 315 ? -5.797 11.579 -10.642 1.00 88.56 315 GLN A C 1
ATOM 2533 O O . GLN A 1 315 ? -5.072 11.799 -9.680 1.00 88.56 315 GLN A O 1
ATOM 2538 N N . LEU A 1 316 ? -6.940 10.918 -10.522 1.00 88.56 316 LEU A N 1
ATOM 2539 C CA . LEU A 1 316 ? -7.422 10.335 -9.282 1.00 88.56 316 LEU A CA 1
ATOM 2540 C C . LEU A 1 316 ? -7.018 8.866 -9.223 1.00 88.56 316 LEU A C 1
ATOM 2542 O O . LEU A 1 316 ? -7.380 8.085 -10.105 1.00 88.56 316 LEU A O 1
ATOM 2546 N N . SER A 1 317 ? -6.274 8.474 -8.197 1.00 89.56 317 SER A N 1
ATOM 2547 C CA . SER A 1 317 ? -6.032 7.062 -7.912 1.00 89.56 317 SER A CA 1
ATOM 2548 C C . SER A 1 317 ? -7.261 6.454 -7.239 1.00 89.56 317 SER A C 1
ATOM 2550 O O . SER A 1 317 ? -7.846 7.067 -6.352 1.00 89.56 317 SER A O 1
ATOM 2552 N N . ILE A 1 318 ? -7.675 5.262 -7.673 1.00 89.75 318 ILE A N 1
ATOM 2553 C CA . ILE A 1 318 ? -8.811 4.545 -7.083 1.00 89.75 318 ILE A CA 1
ATOM 2554 C C . ILE A 1 318 ? -8.339 3.189 -6.572 1.00 89.75 318 ILE A C 1
ATOM 2556 O O . ILE A 1 318 ? -7.849 2.346 -7.333 1.00 89.75 318 ILE A O 1
ATOM 2560 N N . VAL A 1 319 ? -8.532 2.967 -5.276 1.00 89.88 319 VAL A N 1
ATOM 2561 C CA . VAL A 1 319 ? -8.234 1.716 -4.579 1.00 89.88 319 VAL A CA 1
ATOM 2562 C C . VAL A 1 319 ? -9.495 1.226 -3.875 1.00 89.88 319 VAL A C 1
ATOM 2564 O O . VAL A 1 319 ? -10.215 1.998 -3.244 1.00 89.88 319 VAL A O 1
ATOM 2567 N N . ILE A 1 320 ? -9.762 -0.076 -3.977 1.00 87.69 320 ILE A N 1
ATOM 2568 C CA . ILE A 1 320 ? -10.891 -0.727 -3.312 1.00 87.69 320 ILE A CA 1
ATOM 2569 C C . ILE A 1 320 ? -10.375 -1.730 -2.288 1.00 87.69 320 ILE A C 1
ATOM 2571 O O . ILE A 1 320 ? -9.594 -2.624 -2.614 1.00 87.69 320 ILE A O 1
ATOM 2575 N N . ARG A 1 321 ? -10.850 -1.613 -1.050 1.00 82.06 321 ARG A N 1
ATOM 2576 C CA . ARG A 1 321 ? -10.536 -2.530 0.048 1.00 82.06 321 ARG A CA 1
ATOM 2577 C C . ARG A 1 321 ? -11.691 -3.497 0.287 1.00 82.06 321 ARG A C 1
ATOM 2579 O O . ARG A 1 321 ? -12.822 -3.055 0.473 1.00 82.06 321 ARG A O 1
ATOM 2586 N N . ILE A 1 322 ? -11.397 -4.798 0.327 1.00 83.50 322 ILE A N 1
ATOM 2587 C CA . ILE A 1 322 ? -12.364 -5.864 0.640 1.00 83.50 322 ILE A CA 1
ATOM 2588 C C . ILE A 1 322 ? -11.819 -6.840 1.684 1.00 83.50 322 ILE A C 1
ATOM 2590 O O . ILE A 1 322 ? -10.605 -7.001 1.840 1.00 83.50 322 ILE A O 1
ATOM 2594 N N . VAL A 1 323 ? -12.731 -7.546 2.354 1.00 72.69 323 VAL A N 1
ATOM 2595 C CA . VAL A 1 323 ? -12.410 -8.702 3.200 1.00 72.69 323 VAL A CA 1
ATOM 2596 C C . VAL A 1 323 ? -12.614 -9.979 2.394 1.00 72.69 323 VAL A C 1
ATOM 2598 O O . VAL A 1 323 ? -13.668 -10.193 1.794 1.00 72.69 323 VAL A O 1
ATOM 2601 N N . ASN A 1 324 ? -11.585 -10.822 2.350 1.00 70.75 324 ASN A N 1
ATOM 2602 C CA . ASN A 1 324 ? -11.646 -12.126 1.701 1.00 70.75 324 ASN A CA 1
ATOM 2603 C C . ASN A 1 324 ? -11.947 -13.242 2.700 1.00 70.75 324 ASN A C 1
ATOM 2605 O O . ASN A 1 324 ? -11.752 -13.108 3.910 1.00 70.75 324 ASN A O 1
ATOM 2609 N N . ASP A 1 325 ? -12.450 -14.354 2.169 1.00 64.88 325 ASP A N 1
ATOM 2610 C CA . ASP A 1 325 ? -12.691 -15.548 2.962 1.00 64.88 325 ASP A CA 1
ATOM 2611 C C . ASP A 1 325 ? -11.335 -16.143 3.399 1.00 64.88 325 ASP A C 1
ATOM 2613 O O . ASP A 1 325 ? -10.461 -16.3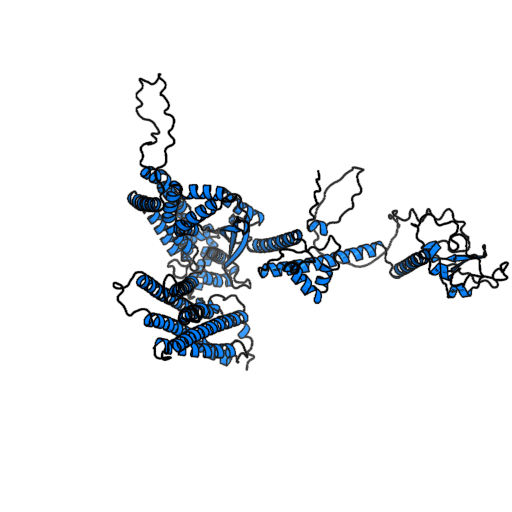37 2.552 1.00 64.88 325 ASP A O 1
ATOM 2617 N N . PRO A 1 326 ? -11.131 -16.443 4.693 1.00 56.81 326 PRO A N 1
ATOM 2618 C CA . PRO A 1 326 ? -9.914 -17.076 5.203 1.00 56.81 326 PRO A CA 1
ATOM 2619 C C . PRO A 1 326 ? -9.581 -18.428 4.557 1.00 56.81 326 PRO A C 1
ATOM 2621 O O . PRO A 1 326 ? -8.462 -18.911 4.723 1.00 56.81 326 PRO A O 1
ATOM 2624 N N . SER A 1 327 ? -10.548 -19.060 3.882 1.00 53.75 327 SER A N 1
ATOM 2625 C CA . SER A 1 327 ? -10.363 -20.310 3.137 1.00 53.75 327 SER A CA 1
ATOM 2626 C C . SER A 1 327 ? -9.714 -20.134 1.755 1.00 53.75 327 SER A C 1
ATOM 2628 O O . SER A 1 327 ? -9.232 -21.119 1.193 1.00 53.75 327 SER A O 1
ATOM 2630 N N . ASP A 1 328 ? -9.631 -18.910 1.220 1.00 55.84 328 ASP A N 1
ATOM 2631 C CA . ASP A 1 328 ? -8.849 -18.627 0.013 1.00 55.84 328 ASP A CA 1
ATOM 2632 C C . ASP A 1 328 ? -7.346 -18.698 0.335 1.00 55.84 328 ASP A C 1
ATOM 2634 O O . ASP A 1 328 ? -6.867 -18.063 1.270 1.00 55.84 328 ASP A O 1
ATOM 2638 N N . ASN A 1 329 ? -6.575 -19.430 -0.479 1.00 45.72 329 ASN A N 1
ATOM 2639 C CA . ASN A 1 329 ? -5.154 -19.795 -0.283 1.00 45.72 329 ASN A CA 1
ATOM 2640 C C . ASN A 1 329 ? -4.138 -18.641 -0.055 1.00 45.72 329 ASN A C 1
ATOM 2642 O O . ASN A 1 329 ? -2.941 -18.902 0.081 1.00 45.72 329 ASN A O 1
ATOM 2646 N N . ASN A 1 330 ? -4.572 -17.380 -0.005 1.00 48.59 330 ASN A N 1
ATOM 2647 C CA . ASN A 1 330 ? -3.748 -16.234 0.374 1.00 48.59 330 ASN A CA 1
ATOM 2648 C C . ASN A 1 330 ? -4.157 -15.789 1.784 1.00 48.59 330 ASN A C 1
ATOM 2650 O O . ASN A 1 330 ? -5.232 -15.224 1.948 1.00 48.59 330 ASN A O 1
ATOM 2654 N N . ASN A 1 331 ? -3.281 -16.002 2.768 1.00 48.97 331 ASN A N 1
ATOM 2655 C CA . ASN A 1 331 ? -3.467 -15.767 4.209 1.00 48.97 331 ASN A CA 1
ATOM 2656 C C . ASN A 1 331 ? -3.909 -14.335 4.630 1.00 48.97 331 ASN A C 1
ATOM 2658 O O . ASN A 1 331 ? -3.901 -14.036 5.824 1.00 48.97 331 ASN A O 1
ATOM 2662 N N . ASP A 1 332 ? -4.159 -13.397 3.710 1.00 56.06 332 ASP A N 1
ATOM 2663 C CA . ASP A 1 332 ? -4.541 -12.003 3.989 1.00 56.06 332 ASP A CA 1
ATOM 2664 C C . ASP A 1 332 ? -6.067 -11.862 3.995 1.00 56.06 332 ASP A C 1
ATOM 2666 O O . ASP A 1 332 ? -6.721 -11.909 2.948 1.00 56.06 332 ASP A O 1
ATOM 2670 N N . ILE A 1 333 ? -6.611 -11.652 5.198 1.00 63.75 333 ILE A N 1
ATOM 2671 C CA . ILE A 1 333 ? -8.042 -11.421 5.456 1.00 63.75 333 ILE A CA 1
ATOM 2672 C C . ILE A 1 333 ? -8.512 -10.122 4.788 1.00 63.75 333 ILE A C 1
ATOM 2674 O O . ILE A 1 333 ? -9.633 -10.052 4.296 1.00 63.75 333 ILE A O 1
ATOM 2678 N N . ILE A 1 334 ? -7.647 -9.110 4.730 1.00 69.31 334 ILE A N 1
ATOM 2679 C CA . ILE A 1 334 ? -7.931 -7.794 4.157 1.00 69.31 334 ILE A CA 1
ATOM 2680 C C . ILE A 1 334 ? -7.069 -7.626 2.912 1.00 69.31 334 ILE A C 1
ATOM 2682 O O . ILE A 1 334 ? -5.855 -7.817 2.980 1.00 69.31 334 ILE A O 1
ATOM 2686 N N . LYS A 1 335 ? -7.677 -7.254 1.784 1.00 76.69 335 LYS A N 1
ATOM 2687 C CA . LYS A 1 335 ? -6.941 -6.948 0.554 1.00 76.69 335 LYS A CA 1
ATOM 2688 C C . LYS A 1 335 ? -7.377 -5.618 -0.035 1.00 76.69 335 LYS A C 1
ATOM 2690 O O . LYS A 1 335 ? -8.567 -5.325 -0.127 1.00 76.69 335 LYS A O 1
ATOM 2695 N N . GLU A 1 336 ? -6.384 -4.855 -0.466 1.00 84.00 336 GLU A N 1
ATOM 2696 C CA . GLU A 1 336 ? -6.544 -3.593 -1.176 1.00 84.00 336 GLU A CA 1
ATOM 2697 C C . GLU A 1 336 ? -6.178 -3.820 -2.641 1.00 84.00 336 GLU A C 1
ATOM 2699 O O . GLU A 1 336 ? -5.099 -4.318 -2.967 1.00 84.00 336 GLU A O 1
ATOM 2704 N N . TYR A 1 337 ? -7.112 -3.501 -3.526 1.00 87.38 337 TYR A N 1
ATOM 2705 C CA . TYR A 1 337 ? -6.974 -3.665 -4.959 1.00 87.38 337 TYR A CA 1
ATOM 2706 C C . TYR A 1 337 ? -6.910 -2.294 -5.611 1.00 87.38 337 TYR A C 1
ATOM 2708 O O . TYR A 1 337 ? -7.880 -1.537 -5.602 1.00 87.38 337 TYR A O 1
ATOM 2716 N N . PHE A 1 338 ? -5.759 -1.985 -6.200 1.00 88.75 338 PHE A N 1
ATOM 2717 C CA . PHE A 1 338 ? -5.627 -0.822 -7.061 1.00 88.75 338 PHE A CA 1
ATOM 2718 C C . PHE A 1 338 ? -6.430 -1.045 -8.343 1.00 88.75 338 PHE A C 1
ATOM 2720 O O . PHE A 1 338 ? -6.166 -1.987 -9.093 1.00 88.75 338 PHE A O 1
ATOM 2727 N N . MET A 1 339 ? -7.416 -0.185 -8.583 1.00 88.50 339 MET A N 1
ATOM 2728 C CA . MET A 1 339 ? -8.284 -0.276 -9.752 1.00 88.50 339 MET A CA 1
ATOM 2729 C C . MET A 1 339 ? -7.712 0.507 -10.930 1.00 88.50 339 MET A C 1
ATOM 2731 O O . MET A 1 339 ? -7.804 0.058 -12.070 1.00 88.50 339 MET A O 1
ATOM 2735 N N . GLY A 1 340 ? -7.085 1.654 -10.679 1.00 87.94 340 GLY A N 1
ATOM 2736 C CA . GLY A 1 340 ? -6.483 2.454 -11.737 1.00 87.94 340 GLY A CA 1
ATOM 2737 C C . GLY A 1 340 ? -6.401 3.934 -11.403 1.00 87.94 340 GLY A C 1
ATOM 2738 O O . GLY A 1 340 ? -6.731 4.364 -10.299 1.00 87.94 340 GLY A O 1
ATOM 2739 N N . PHE A 1 341 ? -5.968 4.694 -12.404 1.00 88.56 341 PHE A N 1
ATOM 2740 C CA . PHE A 1 341 ? -6.009 6.148 -12.404 1.00 88.56 341 PHE A CA 1
ATOM 2741 C C . PHE A 1 341 ? -7.143 6.635 -13.304 1.00 88.56 341 PHE A C 1
ATOM 2743 O O . PHE A 1 341 ? -7.302 6.144 -14.425 1.00 88.56 341 PHE A O 1
ATOM 2750 N N . VAL A 1 342 ? -7.897 7.621 -12.831 1.00 89.12 342 VAL A N 1
ATOM 2751 C CA . VAL A 1 342 ? -8.920 8.332 -13.599 1.00 89.12 342 VAL A CA 1
ATOM 2752 C C . VAL A 1 342 ? -8.396 9.720 -13.904 1.00 89.12 342 VAL A C 1
ATOM 2754 O O . VAL A 1 342 ? -8.067 10.479 -13.001 1.00 89.12 342 VAL A O 1
ATOM 2757 N N . ARG A 1 343 ? -8.283 10.060 -15.185 1.00 88.25 343 ARG A N 1
ATOM 2758 C CA . ARG A 1 343 ? -7.809 11.384 -15.587 1.00 88.25 343 ARG A CA 1
ATOM 2759 C C . ARG A 1 343 ? -8.836 12.443 -15.199 1.00 88.25 343 ARG A C 1
ATOM 2761 O O . ARG A 1 343 ? -10.001 12.320 -15.564 1.00 88.25 343 ARG A O 1
ATOM 2768 N N . LEU A 1 344 ? -8.382 13.496 -14.527 1.00 85.44 344 LEU A N 1
ATOM 2769 C CA . LEU A 1 344 ? -9.237 14.597 -14.104 1.00 85.44 344 LEU A CA 1
ATOM 2770 C C . LEU A 1 344 ? -9.098 15.787 -15.056 1.00 85.44 344 LEU A C 1
ATOM 2772 O O . LEU A 1 344 ? -8.003 16.148 -15.491 1.00 85.44 344 LEU A O 1
ATOM 2776 N N . HIS A 1 345 ? -10.233 16.398 -15.387 1.00 83.50 345 HIS A N 1
ATOM 2777 C CA . HIS A 1 345 ? -10.296 17.648 -16.153 1.00 83.50 345 HIS A CA 1
ATOM 2778 C C . HIS A 1 345 ? -10.692 18.843 -15.281 1.00 83.50 345 HIS A C 1
ATOM 2780 O O . HIS A 1 345 ? -10.391 19.984 -15.630 1.00 83.50 345 HIS A O 1
ATOM 2786 N N . GLN A 1 346 ? -11.361 18.567 -14.162 1.00 80.88 346 GLN A N 1
ATOM 2787 C CA . GLN A 1 346 ? -11.854 19.520 -13.177 1.00 80.88 346 GLN A CA 1
ATOM 2788 C C . GLN A 1 346 ? -11.595 18.953 -11.773 1.00 80.88 346 GLN A C 1
ATOM 2790 O O . GLN A 1 346 ? -11.492 17.736 -11.612 1.00 80.88 346 GLN A O 1
ATOM 2795 N N . PHE A 1 347 ? -11.454 19.845 -10.791 1.00 75.31 347 PHE A N 1
ATOM 2796 C CA . PHE A 1 347 ? -10.983 19.537 -9.428 1.00 75.31 347 PHE A CA 1
ATOM 2797 C C . PHE A 1 347 ? -11.988 19.919 -8.341 1.00 75.31 347 PHE A C 1
ATOM 2799 O O . PHE A 1 347 ? -11.651 19.947 -7.162 1.00 75.31 347 PHE A O 1
ATOM 2806 N N . ASP A 1 348 ? -13.211 20.274 -8.724 1.00 77.38 348 ASP A N 1
ATOM 2807 C CA . ASP A 1 348 ? -14.286 20.490 -7.764 1.00 77.38 348 ASP A CA 1
ATOM 2808 C C . ASP A 1 348 ? -14.842 19.155 -7.242 1.00 77.38 348 ASP A C 1
ATOM 2810 O O . ASP A 1 348 ? -14.751 18.107 -7.888 1.00 77.38 348 ASP A O 1
ATOM 2814 N N . ALA A 1 349 ? -15.422 19.204 -6.042 1.00 70.62 349 ALA A N 1
ATOM 2815 C CA . ALA A 1 349 ? -15.942 18.024 -5.358 1.00 70.62 349 ALA A CA 1
ATOM 2816 C C . ALA A 1 349 ? -17.041 17.305 -6.164 1.00 70.62 349 ALA A C 1
ATOM 2818 O O . ALA A 1 349 ? -17.114 16.076 -6.140 1.00 70.62 349 ALA A O 1
ATOM 2819 N N . GLU A 1 350 ? -17.867 18.053 -6.905 1.00 78.31 350 GLU A N 1
ATOM 2820 C CA . GLU A 1 350 ? -18.921 17.492 -7.754 1.00 78.31 350 GLU A CA 1
ATOM 2821 C C . GLU A 1 350 ? -18.310 16.644 -8.877 1.00 78.31 350 GLU A C 1
ATOM 2823 O O . GLU A 1 350 ? -18.636 15.463 -9.005 1.00 78.31 350 GLU A O 1
ATOM 2828 N N . SER A 1 351 ? -17.349 17.199 -9.614 1.00 83.56 351 SER A N 1
ATOM 2829 C CA . SER A 1 351 ? -16.633 16.521 -10.694 1.00 83.56 351 SER A CA 1
ATOM 2830 C C . SER A 1 351 ? -15.895 15.276 -10.210 1.00 83.56 351 SER A C 1
ATOM 2832 O O . SER A 1 351 ? -16.009 14.220 -10.833 1.00 83.56 351 SER A O 1
ATOM 2834 N N . LEU A 1 352 ? -15.190 15.363 -9.075 1.00 84.94 352 LEU A N 1
ATOM 2835 C CA . LEU A 1 352 ? -14.502 14.218 -8.471 1.00 84.94 352 LEU A CA 1
ATOM 2836 C C . LEU A 1 352 ? -15.486 13.096 -8.119 1.00 84.94 352 LEU A C 1
ATOM 2838 O O . LEU A 1 352 ? -15.273 11.940 -8.490 1.00 84.94 352 LEU A O 1
ATOM 2842 N N . SER A 1 353 ? -16.592 13.435 -7.451 1.00 84.75 353 SER A N 1
ATOM 2843 C CA . SER A 1 353 ? -17.609 12.455 -7.057 1.00 84.75 353 SER A CA 1
ATOM 2844 C C . SER A 1 353 ? -18.257 11.777 -8.268 1.00 84.75 353 SER A C 1
ATOM 2846 O O . SER A 1 353 ? -18.449 10.560 -8.284 1.00 84.75 353 SER A O 1
ATOM 2848 N N . LEU A 1 354 ? -18.528 12.547 -9.321 1.00 89.19 354 LEU A N 1
ATOM 2849 C CA . LEU A 1 354 ? -19.144 12.071 -10.549 1.00 89.19 354 LEU A CA 1
ATOM 2850 C C . LEU A 1 354 ? -18.200 11.146 -11.327 1.00 89.19 354 LEU A C 1
ATOM 2852 O O . LEU A 1 354 ? -18.645 10.119 -11.839 1.00 89.19 354 LEU A O 1
ATOM 2856 N N . GLU A 1 355 ? -16.902 11.452 -11.375 1.00 90.31 355 GLU A N 1
ATOM 2857 C CA . GLU A 1 355 ? -15.901 10.567 -11.980 1.00 90.31 355 GLU A CA 1
ATOM 2858 C C . GLU A 1 355 ? -15.707 9.266 -11.185 1.00 90.31 355 GLU A C 1
ATOM 2860 O O . GLU A 1 355 ? -15.632 8.194 -11.789 1.00 90.31 355 GLU A O 1
ATOM 2865 N N . ILE A 1 356 ? -15.736 9.311 -9.847 1.00 90.00 356 ILE A N 1
ATOM 2866 C CA . ILE A 1 356 ? -15.732 8.102 -9.005 1.00 90.00 356 ILE A CA 1
ATOM 2867 C C . ILE A 1 356 ? -16.958 7.230 -9.308 1.00 90.00 356 ILE A C 1
ATOM 2869 O O . ILE A 1 356 ? -16.822 6.028 -9.547 1.00 90.00 356 ILE A O 1
ATOM 2873 N N . VAL A 1 357 ? -18.159 7.816 -9.327 1.00 90.69 357 VAL A N 1
ATOM 2874 C CA . VAL A 1 357 ? -19.404 7.076 -9.590 1.00 90.69 357 VAL A CA 1
ATOM 2875 C C . VAL A 1 357 ? -19.389 6.466 -10.991 1.00 90.69 357 VAL A C 1
ATOM 2877 O O . VAL A 1 357 ? -19.682 5.278 -11.138 1.00 90.69 357 VAL A O 1
ATOM 2880 N N . LYS A 1 358 ? -18.990 7.234 -12.013 1.00 92.19 358 LYS A N 1
ATOM 2881 C CA . LYS A 1 358 ? -18.823 6.721 -13.381 1.00 92.19 358 LYS A CA 1
ATOM 2882 C C . LYS A 1 358 ? -17.845 5.551 -13.424 1.00 92.19 358 LYS A C 1
ATOM 2884 O O . LYS A 1 358 ? -18.134 4.551 -14.077 1.00 92.19 358 LYS A O 1
ATOM 2889 N N . PHE A 1 359 ? -16.713 5.656 -12.731 1.00 91.12 359 PHE A N 1
ATOM 2890 C CA . PHE A 1 359 ? -15.703 4.603 -12.699 1.00 91.12 359 PHE A CA 1
ATOM 2891 C C . PHE A 1 359 ? -16.240 3.309 -12.069 1.00 91.12 359 PHE A C 1
ATOM 2893 O O . PHE A 1 359 ? -16.074 2.227 -12.633 1.00 91.12 359 PHE A O 1
ATOM 2900 N N . LEU A 1 360 ? -16.940 3.404 -10.933 1.00 90.25 360 LEU A N 1
ATOM 2901 C CA . LEU A 1 360 ? -17.549 2.240 -10.279 1.00 90.25 360 LEU A CA 1
ATOM 2902 C C . LEU A 1 360 ? -18.643 1.599 -11.150 1.00 90.25 360 LEU A C 1
ATOM 2904 O O . LEU A 1 360 ? -18.692 0.372 -11.270 1.00 90.25 360 LEU A O 1
ATOM 2908 N N . GLN A 1 361 ? -19.465 2.412 -11.825 1.00 90.38 361 GLN A N 1
ATOM 2909 C CA . GLN A 1 361 ? -20.492 1.937 -12.760 1.00 90.38 361 GLN A CA 1
ATOM 2910 C C . GLN A 1 361 ? -19.889 1.208 -13.967 1.00 90.38 361 GLN A C 1
ATOM 2912 O O . GLN A 1 361 ? -20.345 0.118 -14.307 1.00 90.38 361 GLN A O 1
ATOM 2917 N N . GLN A 1 362 ? -18.832 1.756 -14.576 1.00 90.25 362 GLN A N 1
ATOM 2918 C CA . GLN A 1 362 ? -18.114 1.116 -15.690 1.00 90.25 362 GLN A CA 1
ATOM 2919 C C . GLN A 1 362 ? -17.575 -0.272 -15.323 1.00 90.25 362 GLN A C 1
ATOM 2921 O O . GLN A 1 362 ? -17.477 -1.151 -16.180 1.00 90.25 362 GLN A O 1
ATOM 2926 N N . HIS A 1 363 ? -17.251 -0.482 -14.047 1.00 88.62 363 HIS A N 1
ATOM 2927 C CA . HIS A 1 363 ? -16.723 -1.738 -13.528 1.00 88.62 363 HIS A CA 1
ATOM 2928 C C . HIS A 1 363 ? -17.777 -2.635 -12.857 1.00 88.62 363 HIS A C 1
ATOM 2930 O O . HIS A 1 363 ? -17.432 -3.690 -12.327 1.00 88.62 363 HIS A O 1
ATOM 2936 N N . ASN A 1 364 ? -19.068 -2.291 -12.952 1.00 88.12 364 ASN A N 1
ATOM 2937 C CA . ASN A 1 364 ? -20.180 -3.036 -12.346 1.00 88.12 364 ASN A CA 1
ATOM 2938 C C . ASN A 1 364 ? -20.013 -3.247 -10.829 1.00 88.12 364 ASN A C 1
ATOM 2940 O O . ASN A 1 364 ? -20.324 -4.323 -10.306 1.00 88.12 364 ASN A O 1
ATOM 2944 N N . ILE A 1 365 ? -19.498 -2.235 -10.130 1.00 88.12 365 ILE A N 1
ATOM 2945 C CA . ILE A 1 365 ? -19.333 -2.238 -8.676 1.00 88.12 365 ILE A CA 1
ATOM 2946 C C . ILE A 1 365 ? -20.475 -1.403 -8.077 1.00 88.12 365 ILE A C 1
ATOM 2948 O O . ILE A 1 365 ? -20.509 -0.189 -8.287 1.00 88.12 365 ILE A O 1
ATOM 2952 N N . PRO A 1 366 ? -21.439 -2.026 -7.375 1.00 84.44 366 PRO A N 1
ATOM 2953 C CA . PRO A 1 366 ? -22.607 -1.320 -6.864 1.00 84.44 366 PRO A CA 1
ATOM 2954 C C . PRO A 1 366 ? -22.220 -0.413 -5.695 1.00 84.44 366 PRO A C 1
ATOM 2956 O O . PRO A 1 366 ? -21.634 -0.870 -4.715 1.00 84.44 366 PRO A O 1
ATOM 2959 N N . LEU A 1 367 ? -22.590 0.866 -5.780 1.00 83.62 367 LEU A N 1
ATOM 2960 C CA . LEU A 1 367 ? -22.314 1.847 -4.727 1.00 83.62 367 LEU A CA 1
ATOM 2961 C C . LEU A 1 367 ? -22.996 1.476 -3.398 1.00 83.62 367 LEU A C 1
ATOM 2963 O O . LEU A 1 367 ? -22.462 1.785 -2.340 1.00 83.62 367 LEU A O 1
ATOM 2967 N N . ASP A 1 368 ? -24.110 0.742 -3.448 1.00 79.69 368 ASP A N 1
ATOM 2968 C CA . ASP A 1 368 ? -24.880 0.300 -2.275 1.00 79.69 368 ASP A CA 1
ATOM 2969 C C . ASP A 1 368 ? -24.086 -0.613 -1.324 1.00 79.69 368 ASP A C 1
ATOM 2971 O O . ASP A 1 368 ? -24.438 -0.755 -0.155 1.00 79.69 368 ASP A O 1
ATOM 2975 N N . LEU A 1 369 ? -23.009 -1.241 -1.813 1.00 78.44 369 LEU A N 1
ATOM 2976 C CA . LEU A 1 369 ? -22.113 -2.078 -1.007 1.00 78.44 369 LEU A CA 1
ATOM 2977 C C . LEU A 1 369 ? -20.883 -1.311 -0.486 1.00 78.44 369 LEU A C 1
ATOM 2979 O O . LEU A 1 369 ? -20.039 -1.894 0.200 1.00 78.44 369 LEU A O 1
ATOM 2983 N N . CYS A 1 370 ? -20.767 -0.018 -0.800 1.00 79.94 370 CYS A N 1
ATOM 2984 C CA . CYS A 1 370 ? -19.711 0.847 -0.292 1.00 79.94 370 CYS A CA 1
ATOM 2985 C C . CYS A 1 370 ? -20.038 1.284 1.140 1.00 79.94 370 CYS A C 1
ATOM 2987 O O . CYS A 1 370 ? -20.923 2.108 1.359 1.00 79.94 370 CYS A O 1
ATOM 2989 N N . ILE A 1 371 ? -19.283 0.785 2.116 1.00 68.62 371 ILE A N 1
ATOM 2990 C CA . ILE A 1 371 ? -19.520 1.074 3.540 1.00 68.62 371 ILE A CA 1
ATOM 2991 C C . ILE A 1 371 ? -18.621 2.189 4.095 1.00 68.62 371 ILE A C 1
ATOM 2993 O O . ILE A 1 371 ? -18.888 2.722 5.168 1.00 68.62 371 ILE A O 1
ATOM 2997 N N . ALA A 1 372 ? -17.541 2.544 3.388 1.00 65.81 372 ALA A N 1
ATOM 2998 C CA . ALA A 1 372 ? -16.615 3.594 3.809 1.00 65.81 372 ALA A CA 1
ATOM 2999 C C . ALA A 1 372 ? -15.906 4.255 2.618 1.00 65.81 372 ALA A C 1
ATOM 3001 O O . ALA A 1 372 ? -15.668 3.619 1.592 1.00 65.81 372 ALA A O 1
ATOM 3002 N N . GLN A 1 373 ? -15.537 5.529 2.779 1.00 73.12 373 GLN A N 1
ATOM 3003 C CA . GLN A 1 373 ? -14.756 6.305 1.811 1.00 73.12 373 GLN A CA 1
ATOM 3004 C C . GLN A 1 373 ? -13.621 7.041 2.532 1.00 73.12 373 GLN A C 1
ATOM 3006 O O . GLN A 1 373 ? -13.820 7.537 3.645 1.00 73.12 373 GLN A O 1
ATOM 3011 N N . CYS A 1 374 ? -12.441 7.116 1.922 1.00 69.88 374 CYS A N 1
ATOM 3012 C CA . CYS A 1 374 ? -11.263 7.771 2.490 1.00 69.88 374 CYS A CA 1
ATOM 3013 C C . CYS A 1 374 ? -10.558 8.649 1.453 1.00 69.88 374 CYS A C 1
ATOM 3015 O O . CYS A 1 374 ? -10.245 8.177 0.363 1.00 69.88 374 CYS A O 1
ATOM 3017 N N . TYR A 1 375 ? -10.261 9.884 1.862 1.00 72.31 375 TYR A N 1
ATOM 3018 C CA . TYR A 1 375 ? -9.561 10.916 1.092 1.00 72.31 375 TYR A CA 1
ATOM 3019 C C . TYR A 1 375 ? -8.398 11.478 1.943 1.00 72.31 375 TYR A C 1
ATOM 3021 O O . TYR A 1 375 ? -8.416 11.342 3.177 1.00 72.31 375 TYR A O 1
ATOM 3029 N N . ASP A 1 376 ? -7.363 12.064 1.339 1.00 65.88 376 ASP A N 1
ATOM 3030 C CA . ASP A 1 376 ? -6.266 12.749 2.051 1.00 65.88 376 ASP A CA 1
ATOM 3031 C C . ASP A 1 376 ? -6.034 14.156 1.482 1.00 65.88 376 ASP A C 1
ATOM 3033 O O . ASP A 1 376 ? -6.403 14.436 0.353 1.00 65.88 376 ASP A O 1
ATOM 3037 N N . GLY A 1 377 ? -5.470 15.071 2.273 1.00 66.00 377 GLY A N 1
ATOM 3038 C CA . GLY A 1 377 ? -5.282 16.456 1.813 1.00 66.00 377 GLY A CA 1
ATOM 3039 C C . GLY A 1 377 ? -4.570 17.405 2.778 1.00 66.00 377 GLY A C 1
ATOM 3040 O O . GLY A 1 377 ? -4.078 18.450 2.356 1.00 66.00 377 GLY A O 1
ATOM 3041 N N . TRP A 1 378 ? -4.442 17.057 4.065 1.00 78.44 378 TRP A N 1
ATOM 3042 C CA . TRP A 1 378 ? -3.755 17.925 5.037 1.00 78.44 378 TRP A CA 1
ATOM 3043 C C . TRP A 1 378 ? -2.246 18.040 4.775 1.00 78.44 378 TRP A C 1
ATOM 3045 O O . TRP A 1 378 ? -1.680 19.126 4.911 1.00 78.44 378 TRP A O 1
ATOM 3055 N N . ASP A 1 379 ? -1.594 16.947 4.365 1.00 75.06 379 ASP A N 1
ATOM 3056 C CA . ASP A 1 379 ? -0.143 16.928 4.135 1.00 75.06 379 ASP A CA 1
ATOM 3057 C C . ASP A 1 379 ? 0.265 17.912 3.022 1.00 75.06 379 ASP A C 1
ATOM 3059 O O . ASP A 1 379 ? 1.302 18.572 3.130 1.00 75.06 379 ASP A O 1
ATOM 3063 N N . SER A 1 380 ? -0.586 18.093 2.006 1.00 78.56 380 SER A N 1
ATOM 3064 C CA . SER A 1 380 ? -0.409 19.075 0.927 1.00 78.56 380 SER A CA 1
ATOM 3065 C C . SER A 1 380 ? -0.447 20.517 1.446 1.00 78.56 380 SER A C 1
ATOM 3067 O O . SER A 1 380 ? 0.422 21.323 1.110 1.00 78.56 380 SER A O 1
ATOM 3069 N N . ILE A 1 381 ? -1.407 20.832 2.323 1.00 81.50 381 ILE A N 1
ATOM 3070 C CA . ILE A 1 381 ? -1.557 22.152 2.963 1.00 81.50 381 ILE A CA 1
ATOM 3071 C C . ILE A 1 381 ? -0.336 22.458 3.839 1.00 81.50 381 ILE A C 1
ATOM 3073 O O . ILE A 1 381 ? 0.259 23.533 3.741 1.00 81.50 381 ILE A O 1
ATOM 3077 N N . ASN A 1 382 ? 0.079 21.498 4.668 1.00 84.31 382 ASN A N 1
ATOM 3078 C CA . ASN A 1 382 ? 1.235 21.661 5.544 1.00 84.31 382 ASN A CA 1
ATOM 3079 C C . ASN A 1 382 ? 2.545 21.819 4.746 1.00 84.31 382 ASN A C 1
ATOM 3081 O O . ASN A 1 382 ? 3.370 22.673 5.072 1.00 84.31 382 ASN A O 1
ATOM 3085 N N . SER A 1 383 ? 2.713 21.055 3.665 1.00 82.94 383 SER A N 1
ATOM 3086 C CA . SER A 1 383 ? 3.884 21.147 2.782 1.00 82.94 383 SER A CA 1
ATOM 3087 C C . SER A 1 383 ? 3.979 22.498 2.070 1.00 82.94 383 SER A C 1
ATOM 3089 O O . SER A 1 383 ? 5.081 23.025 1.909 1.00 82.94 383 SER A O 1
ATOM 3091 N N . LEU A 1 384 ? 2.844 23.081 1.672 1.00 84.12 384 LEU A N 1
ATOM 3092 C CA . LEU A 1 384 ? 2.789 24.411 1.065 1.00 84.12 384 LEU A CA 1
ATOM 3093 C C . LEU A 1 384 ? 3.244 25.503 2.045 1.00 84.12 384 LEU A C 1
ATOM 3095 O O . LEU A 1 384 ? 4.031 26.364 1.662 1.00 84.12 384 LEU A O 1
ATOM 3099 N N . ILE A 1 385 ? 2.805 25.448 3.308 1.00 86.31 385 ILE A N 1
ATOM 3100 C CA . ILE A 1 385 ? 3.226 26.410 4.343 1.00 86.31 385 ILE A CA 1
ATOM 3101 C C . ILE A 1 385 ? 4.727 26.282 4.631 1.00 86.31 385 ILE A C 1
ATOM 3103 O O . ILE A 1 385 ? 5.430 27.289 4.691 1.00 86.31 385 ILE A O 1
ATOM 3107 N N . GLN A 1 386 ? 5.237 25.053 4.776 1.00 86.94 386 GLN A N 1
ATOM 3108 C CA . GLN A 1 386 ? 6.652 24.809 5.091 1.00 86.94 386 GLN A CA 1
ATOM 3109 C C . GLN A 1 386 ? 7.603 25.252 3.974 1.00 86.94 386 GLN A C 1
ATOM 3111 O O . GLN A 1 386 ? 8.696 25.735 4.258 1.00 86.94 386 GLN A O 1
ATOM 3116 N N . ASN A 1 387 ? 7.186 25.102 2.716 1.00 88.56 387 ASN A N 1
ATOM 3117 C CA . ASN A 1 387 ? 8.012 25.408 1.547 1.00 88.56 387 ASN A CA 1
ATOM 3118 C C . ASN A 1 387 ? 7.645 26.741 0.878 1.00 88.56 387 ASN A C 1
ATOM 3120 O O . ASN A 1 387 ? 8.087 27.007 -0.237 1.00 88.56 387 ASN A O 1
ATOM 3124 N N . TYR A 1 388 ? 6.843 27.583 1.535 1.00 88.75 388 TYR A N 1
ATOM 3125 C CA . TYR A 1 388 ? 6.287 28.799 0.939 1.00 88.75 388 TYR A CA 1
ATOM 3126 C C . TYR A 1 388 ? 7.362 29.747 0.380 1.00 88.75 388 TYR A C 1
ATOM 3128 O O . TYR A 1 388 ? 7.214 30.267 -0.725 1.00 88.75 388 TYR A O 1
ATOM 3136 N N . SER A 1 389 ? 8.478 29.918 1.099 1.00 87.62 389 SER A N 1
ATOM 3137 C CA . SER A 1 389 ? 9.614 30.735 0.652 1.00 87.62 389 SER A CA 1
ATOM 3138 C C . SER A 1 389 ? 10.239 30.209 -0.642 1.00 87.62 389 SER A C 1
ATOM 3140 O O . SER A 1 389 ? 10.372 30.958 -1.606 1.00 87.62 389 SER A O 1
ATOM 3142 N N . ALA A 1 390 ? 10.547 28.911 -0.688 1.00 88.19 390 ALA A N 1
ATOM 3143 C CA . ALA A 1 390 ? 11.126 28.256 -1.858 1.00 88.19 390 ALA A CA 1
ATOM 3144 C C . ALA A 1 390 ? 10.179 28.292 -3.069 1.00 88.19 390 ALA A C 1
ATOM 3146 O O . ALA A 1 390 ? 10.630 28.377 -4.207 1.00 88.19 390 ALA A O 1
ATOM 3147 N N . ILE A 1 391 ? 8.864 28.248 -2.838 1.00 86.88 391 ILE A N 1
ATOM 3148 C CA . ILE A 1 391 ? 7.850 28.340 -3.896 1.00 86.88 391 ILE A CA 1
ATOM 3149 C C . ILE A 1 391 ? 7.819 29.744 -4.508 1.00 86.88 391 ILE A C 1
ATOM 3151 O O . ILE A 1 391 ? 7.756 29.870 -5.730 1.00 86.88 391 ILE A O 1
ATOM 3155 N N . ILE A 1 392 ? 7.881 30.794 -3.681 1.00 89.38 392 ILE A N 1
ATOM 3156 C CA . ILE A 1 392 ? 7.976 32.174 -4.174 1.00 89.38 392 ILE A CA 1
ATOM 3157 C C . ILE A 1 392 ? 9.254 32.359 -4.992 1.00 89.38 392 ILE A C 1
ATOM 3159 O O . ILE A 1 392 ? 9.165 32.844 -6.117 1.00 89.38 392 ILE A O 1
ATOM 3163 N N . GLU A 1 393 ? 10.402 31.932 -4.461 1.00 88.31 393 GLU A N 1
ATOM 3164 C CA . GLU A 1 393 ? 11.702 32.041 -5.136 1.00 88.31 393 GLU A CA 1
ATOM 3165 C C . GLU A 1 393 ? 11.683 31.312 -6.487 1.00 88.31 393 GLU A C 1
ATOM 3167 O O . GLU A 1 393 ? 11.987 31.903 -7.519 1.00 88.31 393 GLU A O 1
ATOM 3172 N N . ALA A 1 394 ? 11.177 30.075 -6.521 1.00 88.19 394 ALA A N 1
ATOM 3173 C CA . ALA A 1 394 ? 11.052 29.309 -7.757 1.00 88.19 394 ALA A CA 1
ATOM 3174 C C . ALA A 1 394 ? 10.131 29.981 -8.791 1.00 88.19 394 ALA A C 1
ATOM 3176 O O . ALA A 1 394 ? 10.413 29.947 -9.990 1.00 88.19 394 ALA A O 1
ATOM 3177 N N . PHE A 1 395 ? 9.019 30.593 -8.367 1.00 88.25 395 PHE A N 1
ATOM 3178 C CA . PHE A 1 395 ? 8.167 31.341 -9.293 1.00 88.25 395 PHE A CA 1
ATOM 3179 C C . PHE A 1 395 ? 8.850 32.606 -9.807 1.00 88.25 395 PHE A C 1
ATOM 3181 O O . PHE A 1 395 ? 8.711 32.916 -10.990 1.00 88.25 395 PHE A O 1
ATOM 3188 N N . GLU A 1 396 ? 9.578 33.326 -8.958 1.00 88.88 396 GLU A N 1
ATOM 3189 C CA . GLU A 1 396 ? 10.328 34.522 -9.346 1.00 88.88 396 GLU A CA 1
ATOM 3190 C C . GLU A 1 396 ? 11.449 34.177 -10.345 1.00 88.88 396 GLU A C 1
ATOM 3192 O O . GLU A 1 396 ? 11.564 34.854 -11.371 1.00 88.88 396 GLU A O 1
ATOM 3197 N N . ASP A 1 397 ? 12.154 33.060 -10.146 1.00 88.19 397 ASP A N 1
ATOM 3198 C CA . ASP A 1 397 ? 13.159 32.529 -11.077 1.00 88.19 397 ASP A CA 1
ATOM 3199 C C . ASP A 1 397 ? 12.550 32.162 -12.441 1.00 88.19 397 ASP A C 1
ATOM 3201 O O . ASP A 1 397 ? 13.027 32.609 -13.486 1.00 88.19 397 ASP A O 1
ATOM 3205 N N . ILE A 1 398 ? 11.433 31.421 -12.460 1.00 86.94 398 ILE A N 1
ATOM 3206 C CA . ILE A 1 398 ? 10.736 31.048 -13.709 1.00 86.94 398 ILE A CA 1
ATOM 3207 C C . ILE A 1 398 ? 10.220 32.290 -14.453 1.00 86.94 398 ILE A C 1
ATOM 3209 O O . ILE A 1 398 ? 10.164 32.317 -15.688 1.00 86.94 398 ILE A O 1
ATOM 3213 N N . ILE A 1 399 ? 9.811 33.332 -13.723 1.00 88.38 399 ILE A N 1
ATOM 3214 C CA . ILE A 1 399 ? 9.402 34.605 -14.326 1.00 88.38 399 ILE A CA 1
ATOM 3215 C C . ILE A 1 399 ? 10.612 35.321 -14.938 1.00 88.38 399 ILE A C 1
ATOM 3217 O O . ILE A 1 399 ? 10.468 35.913 -16.011 1.00 88.38 399 ILE A O 1
ATOM 3221 N N . ALA A 1 400 ? 11.778 35.259 -14.291 1.00 88.62 400 ALA A N 1
ATOM 3222 C CA . ALA A 1 400 ? 13.017 35.853 -14.783 1.00 88.62 400 ALA A CA 1
ATOM 3223 C C . ALA A 1 400 ? 13.560 35.148 -16.041 1.00 88.62 400 ALA A C 1
ATOM 3225 O O . ALA A 1 400 ? 14.102 35.820 -16.918 1.00 88.62 400 ALA A O 1
ATOM 3226 N N . GLU A 1 401 ? 13.355 33.832 -16.179 1.00 86.31 401 GLU A N 1
ATOM 3227 C CA . GLU A 1 401 ? 13.739 33.057 -17.373 1.00 86.31 401 GLU A CA 1
ATOM 3228 C C . GLU A 1 401 ? 12.995 33.490 -18.655 1.00 86.31 401 GLU A C 1
ATOM 3230 O O . GLU A 1 401 ? 13.498 33.285 -19.758 1.00 86.31 401 GLU A O 1
ATOM 3235 N N . GLY A 1 402 ? 11.810 34.108 -18.543 1.00 79.69 402 GLY A N 1
ATOM 3236 C CA . GLY A 1 402 ? 11.074 34.680 -19.685 1.00 79.69 402 GLY A CA 1
ATOM 3237 C C . GLY A 1 402 ? 10.433 33.664 -20.644 1.00 79.69 402 GLY A C 1
ATOM 3238 O O . GLY A 1 402 ? 9.936 34.037 -21.706 1.00 79.69 402 GLY A O 1
ATOM 3239 N N . ASP A 1 403 ? 10.412 32.387 -20.268 1.00 78.88 403 ASP A N 1
ATOM 3240 C CA . ASP A 1 403 ? 9.866 31.278 -21.054 1.00 78.88 403 ASP A CA 1
ATOM 3241 C C . ASP A 1 403 ? 8.332 31.339 -21.193 1.00 78.88 403 ASP A C 1
ATOM 3243 O O . ASP A 1 403 ? 7.651 32.074 -20.476 1.00 78.88 403 ASP A O 1
ATOM 3247 N N . SER A 1 404 ? 7.732 30.484 -22.032 1.00 76.62 404 SER A N 1
ATOM 3248 C CA . SER A 1 404 ? 6.257 30.341 -22.126 1.00 76.62 404 SER A CA 1
ATOM 3249 C C . SER A 1 404 ? 5.569 30.070 -20.773 1.00 76.62 404 SER A C 1
ATOM 3251 O O . SER A 1 404 ? 4.397 30.395 -20.580 1.00 76.62 404 SER A O 1
ATOM 3253 N N . ARG A 1 405 ? 6.318 29.517 -19.810 1.00 78.12 405 ARG A N 1
ATOM 3254 C CA . ARG A 1 405 ? 5.890 29.209 -18.438 1.00 78.12 405 ARG A CA 1
ATOM 3255 C C . ARG A 1 405 ? 5.839 30.437 -17.519 1.00 78.12 405 ARG A C 1
ATOM 3257 O O . ARG A 1 405 ? 5.122 30.402 -16.521 1.00 78.12 405 ARG A O 1
ATOM 3264 N N . SER A 1 406 ? 6.531 31.524 -17.869 1.00 82.00 406 SER A N 1
ATOM 3265 C CA . SER A 1 406 ? 6.637 32.752 -17.061 1.00 82.00 406 SER A CA 1
ATOM 3266 C C . SER A 1 406 ? 5.284 33.427 -16.814 1.00 82.00 406 SER A C 1
ATOM 3268 O O . SER A 1 406 ? 5.031 33.940 -15.725 1.00 82.00 406 SER A O 1
ATOM 3270 N N . VAL A 1 407 ? 4.372 33.377 -17.791 1.00 80.56 407 VAL A N 1
ATOM 3271 C CA . VAL A 1 407 ? 3.016 33.938 -17.671 1.00 80.56 407 VAL A CA 1
ATOM 3272 C C . VAL A 1 407 ? 2.197 33.176 -16.627 1.00 80.56 407 VAL A C 1
ATOM 3274 O O . VAL A 1 407 ? 1.572 33.793 -15.764 1.00 80.56 407 VAL A O 1
ATOM 3277 N N . ASN A 1 408 ? 2.246 31.841 -16.661 1.00 79.19 408 ASN A N 1
ATOM 3278 C CA . ASN A 1 408 ? 1.543 30.992 -15.697 1.00 79.19 408 ASN A CA 1
ATOM 3279 C C . ASN A 1 408 ? 2.142 31.130 -14.291 1.00 79.19 408 ASN A C 1
ATOM 3281 O O . ASN A 1 408 ? 1.396 31.300 -13.329 1.00 79.19 408 ASN A O 1
ATOM 3285 N N . ALA A 1 409 ? 3.476 31.127 -14.175 1.00 82.88 409 ALA A N 1
ATOM 3286 C CA . ALA A 1 409 ? 4.172 31.345 -12.906 1.00 82.88 409 ALA A CA 1
ATOM 3287 C C . ALA A 1 409 ? 3.819 32.708 -12.291 1.00 82.88 409 ALA A C 1
ATOM 3289 O O . ALA A 1 409 ? 3.547 32.792 -11.098 1.00 82.88 409 ALA A O 1
ATOM 3290 N N . ARG A 1 410 ? 3.710 33.763 -13.109 1.00 84.19 410 ARG A N 1
ATOM 3291 C CA . ARG A 1 410 ? 3.266 35.089 -12.657 1.00 84.19 410 ARG A CA 1
ATOM 3292 C C . ARG A 1 410 ? 1.829 35.080 -12.137 1.00 84.19 410 ARG A C 1
ATOM 3294 O O . ARG A 1 410 ? 1.566 35.678 -11.098 1.00 84.19 410 ARG A O 1
ATOM 3301 N N . GLY A 1 411 ? 0.909 34.408 -12.829 1.00 82.62 411 GLY A N 1
ATOM 3302 C CA . GLY A 1 411 ? -0.478 34.266 -12.372 1.00 82.62 411 GLY A CA 1
ATOM 3303 C C . GLY A 1 411 ? -0.591 33.517 -11.038 1.00 82.62 411 GLY A C 1
ATOM 3304 O O . GLY A 1 411 ? -1.314 33.951 -10.139 1.00 82.62 411 GLY A O 1
ATOM 3305 N N . LEU A 1 412 ? 0.173 32.433 -10.881 1.00 85.25 412 LEU A N 1
ATOM 3306 C CA . LEU A 1 412 ? 0.229 31.658 -9.639 1.00 85.25 412 LEU A CA 1
ATOM 3307 C C . LEU A 1 412 ? 0.875 32.447 -8.498 1.00 85.25 412 LEU A C 1
ATOM 3309 O O . LEU A 1 412 ? 0.325 32.460 -7.404 1.00 85.25 412 LEU A O 1
ATOM 3313 N N . LEU A 1 413 ? 1.969 33.169 -8.754 1.00 86.38 413 LEU A N 1
ATOM 3314 C CA . LEU A 1 413 ? 2.625 34.021 -7.760 1.00 86.38 413 LEU A CA 1
ATOM 3315 C C . LEU A 1 413 ? 1.672 35.091 -7.209 1.00 86.38 413 LEU A C 1
ATOM 3317 O O . LEU A 1 413 ? 1.649 35.332 -6.004 1.00 86.38 413 LEU A O 1
ATOM 3321 N N . ILE A 1 414 ? 0.856 35.701 -8.076 1.00 83.81 414 ILE A N 1
ATOM 3322 C CA . ILE A 1 414 ? -0.177 36.664 -7.663 1.00 83.81 414 ILE A CA 1
ATOM 3323 C C . ILE A 1 414 ? -1.231 35.985 -6.782 1.00 83.81 414 ILE A C 1
ATOM 3325 O O . ILE A 1 414 ? -1.618 36.548 -5.764 1.00 83.81 414 ILE A O 1
ATOM 3329 N N . SER A 1 415 ? -1.670 34.782 -7.158 1.00 83.62 415 SER A N 1
ATOM 3330 C CA . SER A 1 415 ? -2.695 34.032 -6.419 1.00 83.62 415 SER A CA 1
ATOM 3331 C C . SER A 1 415 ? -2.192 33.589 -5.040 1.00 83.62 415 SER A C 1
ATOM 3333 O O . SER A 1 415 ? -2.896 33.721 -4.046 1.00 83.62 415 SER A O 1
ATOM 3335 N N . VAL A 1 416 ? -0.945 33.113 -4.960 1.00 85.19 416 VAL A N 1
ATOM 3336 C CA . VAL A 1 416 ? -0.309 32.663 -3.713 1.00 85.19 416 VAL A CA 1
ATOM 3337 C C . VAL A 1 416 ? -0.041 33.837 -2.767 1.00 85.19 416 VAL A C 1
ATOM 3339 O O . VAL A 1 416 ? -0.210 33.686 -1.562 1.00 85.19 416 VAL A O 1
ATOM 3342 N N . LYS A 1 417 ? 0.299 35.024 -3.293 1.00 85.50 417 LYS A N 1
ATOM 3343 C CA . LYS A 1 417 ? 0.455 36.259 -2.502 1.00 85.50 417 LYS A CA 1
ATOM 3344 C C . LYS A 1 417 ? -0.882 36.956 -2.187 1.00 85.50 417 LYS A C 1
ATOM 3346 O O . LYS A 1 417 ? -0.874 38.040 -1.608 1.00 85.50 417 LYS A O 1
ATOM 3351 N N . GLU A 1 418 ? -2.034 36.386 -2.552 1.00 84.12 418 GLU A N 1
ATOM 3352 C CA . GLU A 1 418 ? -3.330 37.002 -2.258 1.00 84.12 418 GLU A CA 1
ATOM 3353 C C . GLU A 1 418 ? -3.682 36.867 -0.759 1.00 84.12 418 GLU A C 1
ATOM 3355 O O . GLU A 1 418 ? -3.655 35.760 -0.216 1.00 84.12 418 GLU A O 1
ATOM 3360 N N . PRO A 1 419 ? -4.089 37.949 -0.062 1.00 79.62 419 PRO A N 1
ATOM 3361 C CA . PRO A 1 419 ? -4.390 37.889 1.371 1.00 79.62 419 PRO A CA 1
ATOM 3362 C C . PRO A 1 419 ? -5.469 36.868 1.741 1.00 79.62 419 PRO A C 1
ATOM 3364 O O . PRO A 1 419 ? -5.360 36.197 2.765 1.00 79.62 419 PRO A O 1
ATOM 3367 N N . ILE A 1 420 ? -6.499 36.713 0.897 1.00 81.75 420 ILE A N 1
ATOM 3368 C CA . ILE A 1 420 ? -7.563 35.717 1.104 1.00 81.75 420 ILE A CA 1
ATOM 3369 C C . ILE A 1 420 ? -6.990 34.299 1.060 1.00 81.75 420 ILE A C 1
ATOM 3371 O O . ILE A 1 420 ? -7.378 33.463 1.878 1.00 81.75 420 ILE A O 1
ATOM 3375 N N . PHE A 1 421 ? -6.072 34.030 0.129 1.00 85.12 421 PHE A N 1
ATOM 3376 C CA . PHE A 1 421 ? -5.437 32.725 -0.012 1.00 85.12 421 PHE A CA 1
ATOM 3377 C C . PHE A 1 421 ? -4.645 32.371 1.248 1.00 85.12 421 PHE A C 1
ATOM 3379 O O . PHE A 1 421 ? -4.858 31.303 1.817 1.00 85.12 421 PHE A O 1
ATOM 3386 N N . ILE A 1 422 ? -3.824 33.297 1.754 1.00 85.62 422 ILE A N 1
ATOM 3387 C CA . ILE A 1 422 ? -3.047 33.101 2.988 1.00 85.62 422 ILE A CA 1
ATOM 3388 C C . ILE A 1 422 ? -3.947 32.924 4.208 1.00 85.62 422 ILE A C 1
ATOM 3390 O O . ILE A 1 422 ? -3.731 32.004 4.998 1.00 85.62 422 ILE A O 1
ATOM 3394 N N . CYS A 1 423 ? -4.995 33.741 4.342 1.00 84.50 423 CYS A N 1
ATOM 3395 C CA . CYS A 1 423 ? -5.962 33.571 5.425 1.00 84.50 423 CYS A CA 1
ATOM 3396 C C . CYS A 1 423 ? -6.600 32.178 5.373 1.00 84.50 423 CYS A C 1
ATOM 3398 O O . CYS A 1 423 ? -6.645 31.477 6.378 1.00 84.50 423 CYS A O 1
ATOM 3400 N N . THR A 1 424 ? -7.044 31.746 4.192 1.00 85.00 424 THR A N 1
ATOM 3401 C CA . THR A 1 424 ? -7.684 30.438 4.004 1.00 85.00 424 THR A CA 1
ATOM 3402 C C . THR A 1 424 ? -6.710 29.290 4.279 1.00 85.00 424 THR A C 1
ATOM 3404 O O . THR A 1 424 ? -7.082 28.326 4.940 1.00 85.00 424 THR A O 1
ATOM 3407 N N . LEU A 1 425 ? -5.455 29.412 3.842 1.00 87.19 425 LEU A N 1
ATOM 3408 C CA . LEU A 1 425 ? -4.382 28.437 4.051 1.00 87.19 425 LEU A CA 1
ATOM 3409 C C . LEU A 1 425 ? -4.098 28.199 5.543 1.00 87.19 425 LEU A C 1
ATOM 3411 O O . LEU A 1 425 ? -4.085 27.053 5.990 1.00 87.19 425 LEU A O 1
ATOM 3415 N N . PHE A 1 426 ? -3.920 29.269 6.322 1.00 87.62 426 PHE A N 1
ATOM 3416 C CA . PHE A 1 426 ? -3.657 29.175 7.763 1.00 87.62 426 PHE A CA 1
ATOM 3417 C C . PHE A 1 426 ? -4.867 28.661 8.545 1.00 87.62 426 PHE A C 1
ATOM 3419 O O . PHE A 1 426 ? -4.721 27.818 9.431 1.00 87.62 426 PHE A O 1
ATOM 3426 N N . ILE A 1 427 ? -6.071 29.121 8.193 1.00 87.81 427 ILE A N 1
ATOM 3427 C CA . ILE A 1 427 ? -7.301 28.650 8.834 1.00 87.81 427 ILE A CA 1
ATOM 3428 C C . ILE A 1 427 ? -7.508 27.156 8.538 1.00 87.81 427 ILE A C 1
ATOM 3430 O O . ILE A 1 427 ? -7.738 26.379 9.463 1.00 87.81 427 ILE A O 1
ATOM 3434 N N . LEU A 1 428 ? -7.366 26.717 7.282 1.00 85.94 428 LEU A N 1
ATOM 3435 C CA . LEU A 1 428 ? -7.462 25.297 6.929 1.00 85.94 428 LEU A CA 1
ATOM 3436 C C . LEU A 1 428 ? -6.400 24.456 7.638 1.00 85.94 428 LEU A C 1
ATOM 3438 O O . LEU A 1 428 ? -6.717 23.365 8.103 1.00 85.94 428 LEU A O 1
ATOM 3442 N N . HIS A 1 429 ? -5.165 24.947 7.770 1.00 87.69 429 HIS A N 1
ATOM 3443 C CA . HIS A 1 429 ? -4.112 24.244 8.508 1.00 87.69 429 HIS A CA 1
ATOM 3444 C C . HIS A 1 429 ? -4.496 23.995 9.974 1.00 87.69 429 HIS A C 1
ATOM 3446 O O . HIS A 1 429 ? -4.369 22.859 10.443 1.00 87.69 429 HIS A O 1
ATOM 3452 N N . GLN A 1 430 ? -5.053 25.005 10.659 1.00 87.50 430 GLN A N 1
ATOM 3453 C CA . GLN A 1 430 ? -5.523 24.880 12.044 1.00 87.50 430 GLN A CA 1
ATOM 3454 C C . GLN A 1 430 ? -6.695 23.900 12.177 1.00 87.50 430 GLN A C 1
ATOM 3456 O O . GLN A 1 430 ? -6.718 23.107 13.118 1.00 87.50 430 GLN A O 1
ATOM 3461 N N . LEU A 1 431 ? -7.664 23.937 11.257 1.00 86.12 431 LEU A N 1
ATOM 3462 C CA . LEU A 1 431 ? -8.860 23.093 11.350 1.00 86.12 431 LEU A CA 1
ATOM 3463 C C . LEU A 1 431 ? -8.600 21.649 10.905 1.00 86.12 431 LEU A C 1
ATOM 3465 O O . LEU A 1 431 ? -9.080 20.705 11.531 1.00 86.12 431 LEU A O 1
ATOM 3469 N N . MET A 1 432 ? -7.810 21.446 9.851 1.00 82.12 432 MET A N 1
ATOM 3470 C CA . MET A 1 432 ? -7.545 20.114 9.309 1.00 82.12 432 MET A CA 1
ATOM 3471 C C . MET A 1 432 ? -6.481 19.337 10.096 1.00 82.12 432 MET A C 1
ATOM 3473 O O . MET A 1 432 ? -6.478 18.110 10.034 1.00 82.12 432 MET A O 1
ATOM 3477 N N . GLY A 1 433 ? -5.623 19.999 10.881 1.00 82.25 433 GLY A N 1
ATOM 3478 C CA . GLY A 1 433 ? -4.618 19.334 11.722 1.00 82.25 433 GLY A CA 1
ATOM 3479 C C . GLY A 1 433 ? -5.215 18.327 12.720 1.00 82.25 433 GLY A C 1
ATOM 3480 O O . GLY A 1 433 ? -4.864 17.146 12.669 1.00 82.25 433 GLY A O 1
ATOM 3481 N N . PRO A 1 434 ? -6.163 18.727 13.590 1.00 82.62 434 PRO A N 1
ATOM 3482 C CA . PRO A 1 434 ? -6.866 17.797 14.478 1.00 82.62 434 PRO A CA 1
ATOM 3483 C C . PRO A 1 434 ? -7.629 16.705 13.715 1.00 82.62 434 PRO A C 1
ATOM 3485 O O . PRO A 1 434 ? -7.620 15.540 14.114 1.00 82.62 434 PRO A O 1
ATOM 3488 N N . ILE A 1 435 ? -8.228 17.047 12.569 1.00 79.56 435 ILE A N 1
ATOM 3489 C CA . ILE A 1 435 ? -8.930 16.085 11.706 1.00 79.56 435 ILE A CA 1
ATOM 3490 C C . ILE A 1 435 ? -7.955 15.052 11.126 1.00 79.56 435 ILE A C 1
ATOM 3492 O O . ILE A 1 435 ? -8.317 13.883 11.011 1.00 79.56 435 ILE A O 1
ATOM 3496 N N . LYS A 1 436 ? -6.701 15.419 10.830 1.00 80.69 436 LYS A N 1
ATOM 3497 C CA . LYS A 1 436 ? -5.660 14.474 10.398 1.00 80.69 436 LYS A CA 1
ATOM 3498 C C . LYS A 1 436 ? -5.339 13.454 11.489 1.00 80.69 436 LYS A C 1
ATOM 3500 O O . LYS A 1 436 ? -5.133 12.290 11.160 1.00 80.69 436 LYS A O 1
ATOM 3505 N N . ILE A 1 437 ? -5.357 13.839 12.769 1.00 78.19 437 ILE A N 1
ATOM 3506 C CA . ILE A 1 437 ? -5.170 12.901 13.893 1.00 78.19 437 ILE A CA 1
ATOM 3507 C C . ILE A 1 437 ? -6.276 11.842 13.875 1.00 78.19 437 ILE A C 1
ATOM 3509 O O . ILE A 1 437 ? -5.986 10.647 13.928 1.00 78.19 437 ILE A O 1
ATOM 3513 N N . LEU A 1 438 ? -7.533 12.271 13.723 1.00 73.50 438 LEU A N 1
ATOM 3514 C CA . LEU A 1 438 ? -8.664 11.358 13.570 1.00 73.50 438 LEU A CA 1
ATOM 3515 C C . LEU A 1 438 ? -8.554 10.510 12.313 1.00 73.50 438 LEU A C 1
ATOM 3517 O O . LEU A 1 438 ? -8.726 9.303 12.391 1.00 73.50 438 LEU A O 1
ATOM 3521 N N . SER A 1 439 ? -8.235 11.113 11.172 1.00 71.69 439 SER A N 1
ATOM 3522 C CA . SER A 1 439 ? -8.023 10.403 9.913 1.00 71.69 439 SER A CA 1
ATOM 3523 C C . SER A 1 439 ? -6.948 9.328 10.073 1.00 71.69 439 SER A C 1
ATOM 3525 O O . SER A 1 439 ? -7.160 8.203 9.651 1.00 71.69 439 SER A O 1
ATOM 3527 N N . ASN A 1 440 ? -5.822 9.619 10.724 1.00 69.44 440 ASN A N 1
ATOM 3528 C CA . ASN A 1 440 ? -4.751 8.649 10.959 1.00 69.44 440 ASN A CA 1
ATOM 3529 C C . ASN A 1 440 ? -5.187 7.530 11.913 1.00 69.44 440 ASN A C 1
ATOM 3531 O O . ASN A 1 440 ? -4.849 6.372 11.684 1.00 69.44 440 ASN A O 1
ATOM 3535 N N . GLN A 1 441 ? -5.960 7.859 12.953 1.00 68.31 441 GLN A N 1
ATOM 3536 C CA . GLN A 1 441 ? -6.513 6.873 13.882 1.00 68.31 441 GLN A CA 1
ATOM 3537 C C . GLN A 1 441 ? -7.545 5.973 13.195 1.00 68.31 441 GLN A C 1
ATOM 3539 O O . GLN A 1 441 ? -7.502 4.758 13.364 1.00 68.31 441 GLN A O 1
ATOM 3544 N N . LEU A 1 442 ? -8.429 6.558 12.380 1.00 60.22 442 LEU A N 1
ATOM 3545 C CA . LEU A 1 442 ? -9.392 5.845 11.544 1.00 60.22 442 LEU A CA 1
ATOM 3546 C C . LEU A 1 442 ? -8.701 5.015 10.463 1.00 60.22 442 LEU A C 1
ATOM 3548 O O . LEU A 1 442 ? -9.222 3.972 10.119 1.00 60.22 442 LEU A O 1
ATOM 3552 N N . LYS A 1 443 ? -7.527 5.439 9.980 1.00 56.38 443 LYS A N 1
ATOM 3553 C CA . LYS A 1 443 ? -6.664 4.714 9.036 1.00 56.38 443 LYS A CA 1
ATOM 3554 C C . LYS A 1 443 ? -5.677 3.756 9.733 1.00 56.38 443 LYS A C 1
ATOM 3556 O O . LYS A 1 443 ? -4.835 3.193 9.036 1.00 56.38 443 LYS A O 1
ATOM 3561 N N . SER A 1 444 ? -5.711 3.558 11.060 1.00 54.75 444 SER A N 1
ATOM 3562 C CA . SER A 1 444 ? -4.688 2.807 11.829 1.00 54.75 444 SER A CA 1
ATOM 3563 C C . SER A 1 444 ? -4.936 1.302 11.880 1.00 54.75 444 SER A C 1
ATOM 3565 O O . SER A 1 444 ? -6.049 0.897 12.163 1.00 54.75 444 SER A O 1
ATOM 3567 N N . GLY A 1 445 ? -3.870 0.504 11.711 1.00 47.19 445 GLY A N 1
ATOM 3568 C CA . GLY A 1 445 ? -3.745 -0.967 11.667 1.00 47.19 445 GLY A CA 1
ATOM 3569 C C . GLY A 1 445 ? -4.358 -1.783 12.818 1.00 47.19 445 GLY A C 1
ATOM 3570 O O . GLY A 1 445 ? -4.612 -2.979 12.676 1.00 47.19 445 GLY A O 1
ATOM 3571 N N . THR A 1 446 ? -4.633 -1.133 13.942 1.00 49.25 446 THR A N 1
ATOM 3572 C CA . THR A 1 446 ? -5.139 -1.744 15.177 1.00 49.25 446 THR A CA 1
ATOM 3573 C C . THR A 1 446 ? -6.176 -0.824 15.809 1.00 49.25 446 THR A C 1
ATOM 3575 O O . THR A 1 446 ? -5.999 -0.349 16.935 1.00 49.25 446 THR A O 1
ATOM 3578 N N . ILE A 1 447 ? -7.207 -0.468 15.041 1.00 58.28 447 ILE A N 1
ATOM 3579 C CA . ILE A 1 447 ? -8.193 0.500 15.504 1.00 58.28 447 ILE A CA 1
ATOM 3580 C C . ILE A 1 447 ? -9.057 -0.065 16.632 1.00 58.28 447 ILE A C 1
ATOM 3582 O O . ILE A 1 447 ? -9.549 -1.190 16.581 1.00 58.28 447 ILE A O 1
ATOM 3586 N N . ASP A 1 448 ? -9.266 0.773 17.638 1.00 60.97 448 ASP A N 1
ATOM 3587 C CA . ASP A 1 448 ? -10.257 0.587 18.685 1.00 60.97 448 ASP A CA 1
ATOM 3588 C C . ASP A 1 448 ? -11.369 1.609 18.430 1.00 60.97 448 ASP A C 1
ATOM 3590 O O . ASP A 1 448 ? -11.175 2.816 18.612 1.00 60.97 448 ASP A O 1
ATOM 3594 N N . TYR A 1 449 ? -12.518 1.132 17.949 1.00 66.00 449 TYR A N 1
ATOM 3595 C CA . TYR A 1 449 ? -13.652 1.991 17.601 1.00 66.00 449 TYR A CA 1
ATOM 3596 C C . TYR A 1 449 ? -14.224 2.741 18.812 1.00 66.00 449 TYR A C 1
ATOM 3598 O O . TYR A 1 449 ? -14.749 3.844 18.654 1.00 66.00 449 TYR A O 1
ATOM 3606 N N . GLY A 1 450 ? -14.053 2.202 20.025 1.00 62.84 450 GLY A N 1
ATOM 3607 C CA . GLY A 1 450 ? -14.399 2.889 21.266 1.00 62.84 450 GLY A CA 1
ATOM 3608 C C . GLY A 1 450 ? -13.509 4.113 21.469 1.00 62.84 450 GLY A C 1
ATOM 3609 O O . GLY A 1 450 ? -14.010 5.230 21.605 1.00 62.84 450 GLY A O 1
ATOM 3610 N N . LYS A 1 451 ? -12.186 3.945 21.363 1.00 67.81 451 LYS A N 1
ATOM 3611 C CA . LYS A 1 451 ? -11.228 5.068 21.426 1.00 67.81 451 LYS A CA 1
ATOM 3612 C C . LYS A 1 451 ? -11.421 6.070 20.285 1.00 67.81 451 LYS A C 1
ATOM 3614 O O . LYS A 1 451 ? -11.307 7.273 20.512 1.00 67.81 451 LYS A O 1
ATOM 3619 N N . ALA A 1 452 ? -11.744 5.599 19.079 1.00 69.06 452 ALA A N 1
ATOM 3620 C CA . ALA A 1 452 ? -12.043 6.468 17.943 1.00 69.06 452 ALA A CA 1
ATOM 3621 C C . ALA A 1 452 ? -13.290 7.328 18.201 1.00 69.06 452 ALA A C 1
ATOM 3623 O O . ALA A 1 452 ? -13.263 8.520 17.914 1.00 69.06 452 ALA A O 1
ATOM 3624 N N . SER A 1 453 ? -14.346 6.767 18.805 1.00 68.94 453 SER A N 1
ATOM 3625 C CA . SER A 1 453 ? -15.561 7.522 19.148 1.00 68.94 453 SER A CA 1
ATOM 3626 C C . SER A 1 453 ? -15.295 8.647 20.155 1.00 68.94 453 SER A C 1
ATOM 3628 O O . SER A 1 453 ? -15.767 9.767 19.964 1.00 68.94 453 SER A O 1
ATOM 3630 N N . VAL A 1 454 ? -14.458 8.391 21.167 1.00 74.94 454 VAL A N 1
ATOM 3631 C CA . VAL A 1 454 ? -14.022 9.415 22.129 1.00 74.94 454 VAL A CA 1
ATOM 3632 C C . VAL A 1 454 ? -13.237 10.513 21.415 1.00 74.94 454 VAL A C 1
ATOM 3634 O O . VAL A 1 454 ? -13.515 11.691 21.611 1.00 74.94 454 VAL A O 1
ATOM 3637 N N . LEU A 1 455 ? -12.305 10.136 20.537 1.00 79.00 455 LEU A N 1
ATOM 3638 C CA . LEU A 1 455 ? -11.480 11.083 19.790 1.00 79.00 455 LEU A CA 1
ATOM 3639 C C . LEU A 1 455 ? -12.308 11.954 18.828 1.00 79.00 455 LEU A C 1
ATOM 3641 O O . LEU A 1 455 ? -12.053 13.153 18.727 1.00 79.00 455 LEU A O 1
ATOM 3645 N N . ILE A 1 456 ? -13.334 11.390 18.179 1.00 78.69 456 ILE A N 1
ATOM 3646 C CA . ILE A 1 456 ? -14.295 12.144 17.356 1.00 78.69 456 ILE A CA 1
ATOM 3647 C C . ILE A 1 456 ? -15.004 13.202 18.205 1.00 78.69 456 ILE A C 1
ATOM 3649 O O . ILE A 1 456 ? -15.028 14.373 17.829 1.00 78.69 456 ILE A O 1
ATOM 3653 N N . LEU A 1 457 ? -15.544 12.810 19.363 1.00 81.69 457 LEU A N 1
ATOM 3654 C CA . LEU A 1 457 ? -16.241 13.730 20.265 1.00 81.69 457 LEU A CA 1
ATOM 3655 C C . LEU A 1 457 ? -15.312 14.835 20.784 1.00 81.69 457 LEU A C 1
ATOM 3657 O O . LEU A 1 457 ? -15.709 15.998 20.807 1.00 81.69 457 LEU A O 1
ATOM 3661 N N . SER A 1 458 ? -14.066 14.497 21.133 1.00 84.81 458 SER A N 1
ATOM 3662 C CA . SER A 1 458 ? -13.057 15.476 21.551 1.00 84.81 458 SER A CA 1
ATOM 3663 C C . SER A 1 458 ? -12.716 16.479 20.447 1.00 84.81 458 SER A C 1
ATOM 3665 O O . SER A 1 458 ? -12.561 17.662 20.733 1.00 84.81 458 SER A O 1
ATOM 3667 N N . ILE A 1 459 ? -12.634 16.046 19.185 1.00 85.44 459 ILE A N 1
ATOM 3668 C CA . ILE A 1 459 ? -12.384 16.956 18.057 1.00 85.44 459 ILE A CA 1
ATOM 3669 C C . ILE A 1 459 ? -13.595 17.842 17.789 1.00 85.44 459 ILE A C 1
ATOM 3671 O O . ILE A 1 459 ? -13.420 19.033 17.551 1.00 85.44 459 ILE A O 1
ATOM 3675 N N . ILE A 1 460 ? -14.818 17.308 17.860 1.00 84.75 460 ILE A N 1
ATOM 3676 C CA . ILE A 1 460 ? -16.034 18.123 17.731 1.00 84.75 460 ILE A CA 1
ATOM 3677 C C . ILE A 1 460 ? -16.064 19.205 18.818 1.00 84.75 460 ILE A C 1
ATOM 3679 O O . ILE A 1 460 ? -16.384 20.356 18.521 1.00 84.75 460 ILE A O 1
ATOM 3683 N N . ASP A 1 461 ? -15.702 18.866 20.057 1.00 87.88 461 ASP A N 1
ATOM 3684 C CA . ASP A 1 461 ? -15.602 19.840 21.147 1.00 87.88 461 ASP A CA 1
ATOM 3685 C C . ASP A 1 461 ? -14.502 20.881 20.893 1.00 87.88 461 ASP A C 1
ATOM 3687 O O . ASP A 1 461 ? -14.744 22.083 20.990 1.00 87.88 461 ASP A O 1
ATOM 3691 N N . GLN A 1 462 ? -13.322 20.447 20.443 1.00 87.06 462 GLN A N 1
ATOM 3692 C CA . GLN A 1 462 ? -12.241 21.353 20.057 1.00 87.06 462 GLN A CA 1
ATOM 3693 C C . GLN A 1 462 ? -12.678 22.326 18.950 1.00 87.06 462 GLN A C 1
ATOM 3695 O O . GLN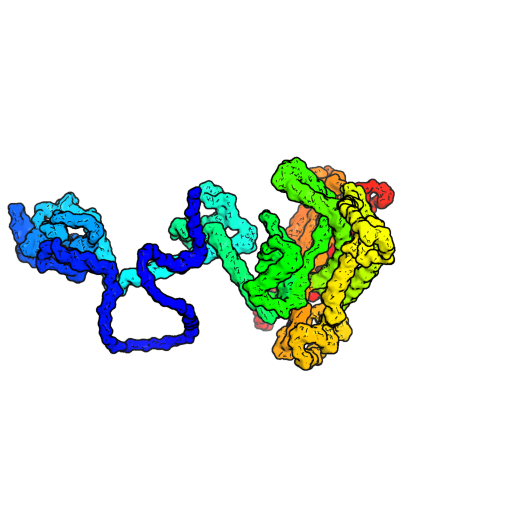 A 1 462 ? -12.419 23.521 19.058 1.00 87.06 462 GLN A O 1
ATOM 3700 N N . MET A 1 463 ? -13.373 21.849 17.913 1.00 87.81 463 MET A N 1
ATOM 3701 C CA . MET A 1 463 ? -13.871 22.693 16.820 1.00 87.81 463 MET A CA 1
ATOM 3702 C C . MET A 1 463 ? -14.915 23.705 17.307 1.00 87.81 463 MET A C 1
ATOM 3704 O O . MET A 1 463 ? -14.898 24.857 16.875 1.00 87.81 463 MET A O 1
ATOM 3708 N N . LYS A 1 464 ? -15.780 23.323 18.258 1.00 89.75 464 LYS A N 1
ATOM 3709 C CA . LYS A 1 464 ? -16.702 24.262 18.922 1.00 89.75 464 LYS A CA 1
ATOM 3710 C C . LYS A 1 464 ? -15.944 25.326 19.711 1.00 89.75 464 LYS A C 1
ATOM 3712 O O . LYS A 1 464 ? -16.297 26.500 19.633 1.00 89.75 464 LYS A O 1
ATOM 3717 N N . ASN A 1 465 ? -14.885 24.935 20.417 1.00 89.44 465 ASN A N 1
ATOM 3718 C CA . ASN A 1 465 ? -14.061 25.852 21.201 1.00 89.44 465 ASN A CA 1
ATOM 3719 C C . ASN A 1 465 ? -13.254 26.819 20.322 1.00 89.44 465 ASN A C 1
ATOM 3721 O O . ASN A 1 465 ? -13.018 27.944 20.742 1.00 89.44 465 ASN A O 1
ATOM 3725 N N . LEU A 1 466 ? -12.889 26.440 19.091 1.00 87.56 466 LEU A N 1
ATOM 3726 C CA . LEU A 1 466 ? -12.248 27.350 18.130 1.00 87.56 466 LEU A CA 1
ATOM 3727 C C . LEU A 1 466 ? -13.194 28.447 17.618 1.00 87.56 466 LEU A C 1
ATOM 3729 O O . LEU A 1 466 ? -12.742 29.486 17.142 1.00 87.56 466 LEU A O 1
ATOM 3733 N N . ARG A 1 467 ? -14.512 28.267 17.752 1.00 89.19 467 ARG A N 1
ATOM 3734 C CA . ARG A 1 467 ? -15.526 29.237 17.321 1.00 89.19 467 ARG A CA 1
ATOM 3735 C C . ARG A 1 467 ? -15.699 30.395 18.320 1.00 89.19 467 ARG A C 1
ATOM 3737 O O . ARG A 1 467 ? -16.813 30.687 18.757 1.00 89.19 467 ARG A O 1
ATOM 3744 N N . ASN A 1 468 ? -14.611 31.068 18.686 1.00 89.56 468 ASN A N 1
ATOM 3745 C CA . ASN A 1 468 ? -14.629 32.249 19.552 1.00 89.56 468 ASN A CA 1
ATOM 3746 C C . ASN A 1 468 ? -13.679 33.354 19.051 1.00 89.56 468 ASN A C 1
ATOM 3748 O O . ASN A 1 468 ? -12.817 33.126 18.200 1.00 89.56 468 ASN A O 1
ATOM 3752 N N . GLU A 1 469 ? -13.858 34.577 19.563 1.00 87.50 469 GLU A N 1
ATOM 3753 C CA . GLU A 1 469 ? -13.088 35.737 19.092 1.00 87.50 469 GLU A CA 1
ATOM 3754 C C . GLU A 1 469 ? -11.605 35.677 19.492 1.00 87.50 469 GLU A C 1
ATOM 3756 O O . GLU A 1 469 ? -10.754 36.144 18.737 1.00 87.50 469 GLU A O 1
ATOM 3761 N N . GLU A 1 470 ? -11.279 35.078 20.640 1.00 88.94 470 GLU A N 1
ATOM 3762 C CA . GLU A 1 470 ? -9.901 34.9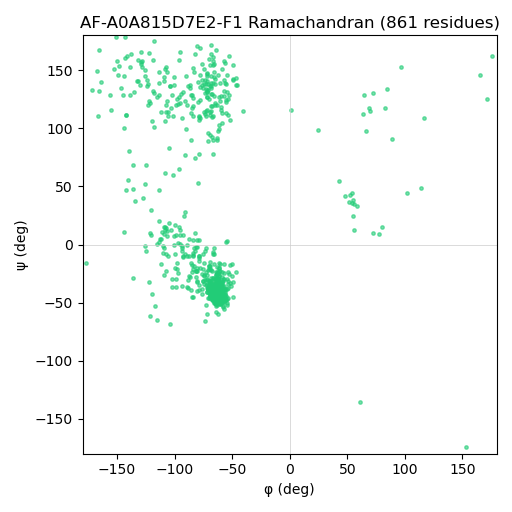55 21.136 1.00 88.94 470 GLU A CA 1
ATOM 3763 C C . GLU A 1 470 ? -9.056 34.017 20.261 1.00 88.94 470 GLU A C 1
ATOM 3765 O O . GLU A 1 470 ? -7.936 34.357 19.876 1.00 88.94 470 GLU A O 1
ATOM 3770 N N . SER A 1 471 ? -9.617 32.864 19.887 1.00 87.44 471 SER A N 1
ATOM 3771 C CA . SER A 1 471 ? -8.978 31.877 19.007 1.00 87.44 471 SER A CA 1
ATOM 3772 C C . SER A 1 471 ? -8.771 32.446 17.611 1.00 87.44 471 SER A C 1
ATOM 3774 O O . SER A 1 471 ? -7.700 32.275 17.026 1.00 87.44 471 SER A O 1
ATOM 3776 N N . PHE A 1 472 ? -9.763 33.185 17.103 1.00 89.94 472 PHE A N 1
ATOM 3777 C CA . PHE A 1 472 ? -9.624 33.907 15.846 1.00 89.94 472 PHE A CA 1
ATOM 3778 C C . PHE A 1 472 ? -8.493 34.937 15.914 1.00 89.94 472 PHE A C 1
ATOM 3780 O O . PHE A 1 472 ? -7.656 34.982 15.016 1.00 89.94 472 PHE A O 1
ATOM 3787 N N . LYS A 1 473 ? -8.426 35.739 16.983 1.00 89.19 473 LYS A N 1
ATOM 3788 C CA . LYS A 1 473 ? -7.382 36.756 17.132 1.00 89.19 473 LYS A CA 1
ATOM 3789 C C . LYS A 1 473 ? -5.983 36.138 17.122 1.00 89.19 473 LYS A C 1
ATOM 3791 O O . LYS A 1 473 ? -5.114 36.621 16.408 1.00 89.19 473 LYS A O 1
ATOM 3796 N N . SER A 1 474 ? -5.797 35.020 17.826 1.00 89.19 474 SER A N 1
ATOM 3797 C CA . SER A 1 474 ? -4.524 34.293 17.829 1.00 89.19 474 SER A CA 1
ATOM 3798 C C . SER A 1 474 ? -4.098 33.835 16.428 1.00 89.19 474 SER A C 1
ATOM 3800 O O . SER A 1 474 ? -2.929 33.983 16.073 1.00 89.19 474 SER A O 1
ATOM 3802 N N . ILE A 1 475 ? -5.029 33.316 15.615 1.00 88.38 475 ILE A N 1
ATOM 3803 C CA . ILE A 1 475 ? -4.709 32.905 14.241 1.00 88.38 475 ILE A CA 1
ATOM 3804 C C . ILE A 1 475 ? -4.457 34.113 13.332 1.00 88.38 475 ILE A C 1
ATOM 3806 O O . ILE A 1 475 ? -3.584 34.080 12.467 1.00 88.38 475 ILE A O 1
ATOM 3810 N N . TYR A 1 476 ? -5.205 35.195 13.538 1.00 88.88 476 TYR A N 1
ATOM 3811 C CA . TYR A 1 476 ? -5.100 36.408 12.742 1.00 88.88 476 TYR A CA 1
ATOM 3812 C C . TYR A 1 476 ? -3.761 37.116 12.976 1.00 88.88 476 TYR A C 1
ATOM 3814 O O . TYR A 1 476 ? -3.128 37.553 12.017 1.00 88.88 476 TYR A O 1
ATOM 3822 N N . ASP A 1 477 ? -3.266 37.125 14.216 1.00 88.38 477 ASP A N 1
ATOM 3823 C CA . ASP A 1 477 ? -1.934 37.634 14.553 1.00 88.38 477 ASP A CA 1
ATOM 3824 C C . ASP A 1 477 ? -0.822 36.821 13.857 1.00 88.38 477 ASP A C 1
ATOM 3826 O O . ASP A 1 477 ? 0.128 37.402 13.325 1.00 88.38 477 ASP A O 1
ATOM 3830 N N . GLN A 1 478 ? -0.965 35.489 13.770 1.00 88.94 478 GLN A N 1
ATOM 3831 C CA . GLN A 1 478 ? -0.033 34.633 13.017 1.00 88.94 478 GLN A CA 1
ATOM 3832 C C . GLN A 1 478 ? -0.052 34.950 11.516 1.00 88.94 478 GLN A C 1
ATOM 3834 O O . GLN A 1 478 ? 1.005 35.039 10.891 1.00 88.94 478 GLN A O 1
ATOM 3839 N N . ILE A 1 479 ? -1.240 35.164 10.942 1.00 88.50 479 ILE A N 1
ATOM 3840 C CA . ILE A 1 479 ? -1.398 35.559 9.537 1.00 88.50 479 ILE A CA 1
ATOM 3841 C C . ILE A 1 479 ? -0.743 36.922 9.286 1.00 88.50 479 ILE A C 1
ATOM 3843 O O . ILE A 1 479 ? -0.022 37.077 8.302 1.00 88.50 479 ILE A O 1
ATOM 3847 N N . ILE A 1 480 ? -0.942 37.901 10.174 1.00 87.50 480 ILE A N 1
ATOM 3848 C CA . ILE A 1 480 ? -0.313 39.224 10.060 1.00 87.50 480 ILE A CA 1
ATOM 3849 C C . ILE A 1 480 ? 1.208 39.101 10.077 1.00 87.50 480 ILE A C 1
ATOM 3851 O O . ILE A 1 480 ? 1.871 39.657 9.200 1.00 87.50 480 ILE A O 1
ATOM 3855 N N . GLN A 1 481 ? 1.763 38.357 11.034 1.00 88.31 481 GLN A N 1
ATOM 3856 C CA . GLN A 1 481 ? 3.205 38.141 11.130 1.00 88.31 481 GLN A CA 1
ATOM 3857 C C . GLN A 1 481 ? 3.760 37.468 9.865 1.00 88.31 481 GLN A C 1
ATOM 3859 O O . GLN A 1 481 ? 4.817 37.852 9.355 1.00 88.31 481 GLN A O 1
ATOM 3864 N N . PHE A 1 482 ? 3.034 36.488 9.325 1.00 88.12 482 PHE A N 1
ATOM 3865 C CA . PHE A 1 482 ? 3.412 35.813 8.089 1.00 88.12 482 PHE A CA 1
ATOM 3866 C C . PHE A 1 482 ? 3.392 36.769 6.890 1.00 88.12 482 PHE A C 1
ATOM 3868 O O . PHE A 1 482 ? 4.380 36.872 6.168 1.00 88.12 482 PHE A O 1
ATOM 3875 N N . CYS A 1 483 ? 2.316 37.535 6.707 1.00 86.06 483 CYS A N 1
ATOM 3876 C CA . CYS A 1 483 ? 2.209 38.515 5.626 1.00 86.06 483 CYS A CA 1
ATOM 3877 C C . CYS A 1 483 ? 3.285 39.605 5.713 1.00 86.06 483 CYS A C 1
ATOM 3879 O O . CYS A 1 483 ? 3.841 39.985 4.688 1.00 86.06 483 CYS A O 1
ATOM 3881 N N . GLN A 1 484 ? 3.640 40.061 6.919 1.00 86.81 484 GLN A N 1
ATOM 3882 C CA . GLN A 1 484 ? 4.745 41.006 7.126 1.00 86.8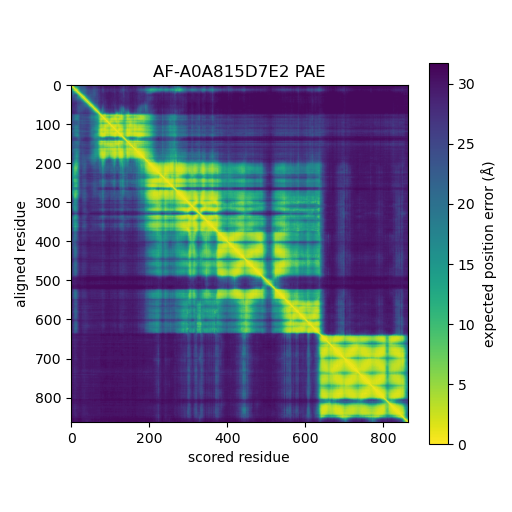1 484 GLN A CA 1
ATOM 3883 C C . GLN A 1 484 ? 6.097 40.424 6.701 1.00 86.81 484 GLN A C 1
ATOM 3885 O O . GLN A 1 484 ? 6.920 41.135 6.132 1.00 86.81 484 GLN A O 1
ATOM 3890 N N . THR A 1 485 ? 6.319 39.131 6.947 1.00 87.06 485 THR A N 1
ATOM 3891 C CA . THR A 1 485 ? 7.570 38.443 6.588 1.00 87.06 485 THR A CA 1
ATOM 3892 C C . THR A 1 485 ? 7.784 38.390 5.071 1.00 87.06 485 THR A C 1
ATOM 3894 O O . THR A 1 485 ? 8.921 38.455 4.613 1.00 87.06 485 THR A O 1
ATOM 3897 N N . TYR A 1 486 ? 6.701 38.308 4.292 1.00 84.31 486 TYR A N 1
ATOM 3898 C CA . TYR A 1 486 ? 6.739 38.175 2.830 1.00 84.31 486 TYR A CA 1
ATOM 3899 C C . TYR A 1 486 ? 6.269 39.431 2.073 1.00 84.31 486 TYR A C 1
ATOM 3901 O O . TYR A 1 486 ? 5.997 39.345 0.875 1.00 84.31 486 TYR A O 1
ATOM 3909 N N . ASP A 1 487 ? 6.175 40.577 2.758 1.00 81.38 487 ASP A N 1
ATOM 3910 C CA . ASP A 1 487 ? 5.748 41.876 2.205 1.00 81.38 487 ASP A CA 1
ATOM 3911 C C . ASP A 1 487 ? 4.383 41.830 1.478 1.00 81.38 487 ASP A C 1
ATOM 3913 O O . ASP A 1 487 ? 4.198 42.346 0.375 1.00 81.38 487 ASP A O 1
ATOM 3917 N N . ILE A 1 488 ? 3.404 41.157 2.091 1.00 81.69 488 ILE A N 1
ATOM 3918 C CA . ILE A 1 488 ? 2.037 41.018 1.571 1.00 81.69 488 ILE A CA 1
ATOM 3919 C C . ILE A 1 488 ? 1.119 42.034 2.264 1.00 81.69 488 ILE A C 1
ATOM 3921 O O . ILE A 1 488 ? 0.917 41.985 3.479 1.00 81.69 488 ILE A O 1
ATOM 3925 N N . ASP A 1 489 ? 0.505 42.932 1.488 1.00 72.75 489 ASP A N 1
ATOM 3926 C CA . ASP A 1 489 ? -0.478 43.891 2.006 1.00 72.75 489 ASP A CA 1
ATOM 3927 C C . ASP A 1 489 ? -1.840 43.211 2.226 1.00 72.75 489 ASP A C 1
ATOM 3929 O O . ASP A 1 489 ? -2.547 42.874 1.276 1.00 72.75 489 ASP A O 1
ATOM 3933 N N . ILE A 1 490 ? -2.219 43.019 3.494 1.00 68.00 490 ILE A N 1
ATOM 3934 C CA . ILE A 1 490 ? -3.502 42.411 3.889 1.00 68.00 490 ILE A CA 1
ATOM 3935 C C . ILE A 1 490 ? -4.694 43.313 3.525 1.00 68.00 490 ILE A C 1
ATOM 3937 O O . ILE A 1 490 ? -5.814 42.822 3.355 1.00 68.00 490 ILE A O 1
ATOM 3941 N N . LYS A 1 491 ? -4.481 44.627 3.362 1.00 65.56 491 LYS A N 1
ATOM 3942 C CA . LYS A 1 491 ? -5.563 45.576 3.081 1.00 65.56 491 LYS A CA 1
ATOM 3943 C C . LYS A 1 491 ? -6.049 45.410 1.646 1.00 65.56 491 LYS A C 1
ATOM 3945 O O . LYS A 1 491 ? -5.378 45.784 0.683 1.00 65.56 491 LYS A O 1
ATOM 3950 N N . GLN A 1 492 ? -7.270 44.907 1.472 1.00 58.72 492 GLN A N 1
ATOM 3951 C CA . GLN A 1 492 ? -7.874 44.834 0.142 1.00 58.72 492 GLN A CA 1
ATOM 3952 C C . GLN A 1 492 ? -8.075 46.244 -0.434 1.00 58.72 492 GLN A C 1
ATOM 3954 O O . GLN A 1 492 ? -8.837 47.054 0.098 1.00 58.72 492 GLN A O 1
ATOM 3959 N N . LYS A 1 493 ? -7.459 46.537 -1.589 1.00 52.62 493 LYS A N 1
ATOM 3960 C CA . LYS A 1 493 ? -7.773 47.749 -2.363 1.00 52.62 493 LYS A CA 1
ATOM 3961 C C . LYS A 1 493 ? -9.241 47.708 -2.802 1.00 52.62 493 LYS A C 1
ATOM 3963 O O . LYS A 1 493 ? -9.605 47.015 -3.751 1.00 52.62 493 LYS A O 1
ATOM 3968 N N . ARG A 1 494 ? -10.093 48.476 -2.115 1.00 53.16 494 ARG A N 1
ATOM 3969 C CA . ARG A 1 494 ? -11.523 48.625 -2.430 1.00 53.16 494 ARG A CA 1
ATOM 3970 C C . ARG A 1 494 ? -11.700 49.081 -3.886 1.00 53.16 494 ARG A C 1
ATOM 3972 O O . ARG A 1 494 ? -11.237 50.161 -4.259 1.00 53.16 494 ARG A O 1
ATOM 3979 N N . LYS A 1 495 ? -12.439 48.326 -4.710 1.00 50.19 495 LYS A N 1
ATOM 3980 C CA . LYS A 1 495 ? -13.031 48.889 -5.937 1.00 50.19 495 LYS A CA 1
ATOM 3981 C C . LYS A 1 495 ? -14.098 49.889 -5.490 1.00 50.19 495 LYS A C 1
ATOM 3983 O O . LYS A 1 495 ? -15.122 49.477 -4.957 1.00 50.19 495 LYS A O 1
ATOM 3988 N N . ARG A 1 496 ? -13.862 51.195 -5.673 1.00 48.09 496 ARG A N 1
ATOM 3989 C CA . ARG A 1 496 ? -14.874 52.232 -5.406 1.00 48.09 496 ARG A CA 1
ATOM 3990 C C . ARG A 1 496 ? -16.149 51.884 -6.175 1.00 48.09 496 ARG A C 1
ATOM 3992 O O . ARG A 1 496 ? -16.164 51.946 -7.403 1.00 48.09 496 ARG A O 1
ATOM 3999 N N . CYS A 1 497 ? -17.212 51.525 -5.464 1.00 49.22 497 CYS A N 1
ATOM 4000 C CA . CYS A 1 497 ? -18.524 51.419 -6.078 1.00 49.22 497 CYS A CA 1
ATOM 4001 C C . CYS A 1 497 ? -19.004 52.843 -6.394 1.00 49.22 497 CYS A C 1
ATOM 4003 O O . CYS A 1 497 ? -18.859 53.748 -5.572 1.00 49.22 497 CYS A O 1
ATOM 4005 N N . ARG A 1 498 ? -19.513 53.076 -7.608 1.00 52.25 498 ARG A N 1
ATOM 4006 C CA . ARG A 1 498 ? -20.003 54.397 -8.029 1.00 52.25 498 ARG A CA 1
ATOM 4007 C C . ARG A 1 498 ? -21.128 54.816 -7.081 1.00 52.25 498 ARG A C 1
ATOM 4009 O O . ARG A 1 498 ? -22.150 54.135 -7.023 1.00 52.25 498 ARG A O 1
ATOM 4016 N N . THR A 1 499 ? -20.952 55.920 -6.359 1.00 52.53 499 THR A N 1
ATOM 4017 C CA . THR A 1 499 ? -21.993 56.500 -5.504 1.00 52.53 499 THR A CA 1
ATOM 4018 C C . THR A 1 499 ? -23.228 56.752 -6.363 1.00 52.53 499 THR A C 1
ATOM 4020 O O . THR A 1 499 ? -23.196 57.547 -7.305 1.00 52.53 499 THR A O 1
ATOM 4023 N N . ARG A 1 500 ? -24.313 56.019 -6.097 1.00 58.19 500 ARG A N 1
ATOM 4024 C CA . ARG A 1 500 ? -25.595 56.255 -6.762 1.00 58.19 500 ARG A CA 1
ATOM 4025 C C . ARG A 1 500 ? -26.152 57.561 -6.207 1.00 58.19 500 ARG A C 1
ATOM 4027 O O . ARG A 1 500 ? -26.438 57.648 -5.018 1.00 58.19 500 ARG A O 1
ATOM 4034 N N . THR A 1 501 ? -26.292 58.573 -7.054 1.00 63.66 501 THR A N 1
ATOM 4035 C CA . THR A 1 501 ? -27.022 59.790 -6.698 1.00 63.66 501 THR A CA 1
ATOM 4036 C C . THR A 1 501 ? -28.473 59.425 -6.400 1.00 63.66 501 THR A C 1
ATOM 4038 O O . THR A 1 501 ? -29.135 58.745 -7.188 1.00 63.66 501 THR A O 1
ATOM 4041 N N . ILE A 1 502 ? -28.954 59.836 -5.227 1.00 63.72 502 ILE A N 1
ATOM 4042 C CA . ILE A 1 502 ? -30.330 59.588 -4.798 1.00 63.72 502 ILE A CA 1
ATOM 4043 C C . ILE A 1 502 ? -31.255 60.371 -5.746 1.00 63.72 502 ILE A C 1
ATOM 4045 O O . ILE A 1 502 ? -31.037 61.568 -5.947 1.00 63.72 502 ILE A O 1
ATOM 4049 N N . PRO A 1 503 ? -32.271 59.739 -6.364 1.00 70.75 503 PRO A N 1
ATOM 4050 C CA . PRO A 1 503 ? -33.231 60.454 -7.197 1.00 70.75 503 PRO A CA 1
ATOM 4051 C C . PRO A 1 503 ? -33.918 61.568 -6.396 1.00 70.75 503 PRO A C 1
ATOM 4053 O O . PRO A 1 503 ? -34.422 61.307 -5.305 1.00 70.75 503 PRO A O 1
ATOM 4056 N N . ALA A 1 504 ? -33.994 62.783 -6.951 1.00 72.62 504 ALA A N 1
ATOM 4057 C CA . ALA A 1 504 ? -34.475 63.989 -6.255 1.00 72.62 504 ALA A CA 1
ATOM 4058 C C . ALA A 1 504 ? -35.856 63.839 -5.580 1.00 72.62 504 ALA A C 1
ATOM 4060 O O . ALA A 1 504 ? -36.134 64.491 -4.578 1.00 72.62 504 ALA A O 1
ATOM 4061 N N . ARG A 1 505 ? -36.699 62.923 -6.075 1.00 74.69 505 ARG A N 1
ATOM 4062 C CA . ARG A 1 505 ? -38.008 62.581 -5.490 1.00 74.69 505 ARG A CA 1
ATOM 4063 C C . ARG A 1 505 ? -37.951 62.027 -4.058 1.00 74.69 505 ARG A C 1
ATOM 4065 O O . ARG A 1 505 ? -38.976 61.993 -3.393 1.00 74.69 505 ARG A O 1
ATOM 4072 N N . PHE A 1 506 ? -36.781 61.586 -3.598 1.00 68.69 506 PHE A N 1
ATOM 4073 C CA . PHE A 1 506 ? -36.565 61.041 -2.254 1.00 68.69 506 PHE A CA 1
ATOM 4074 C C . PHE A 1 506 ? -35.759 61.983 -1.344 1.00 68.69 506 PHE A C 1
ATOM 4076 O O . PHE A 1 506 ? -35.316 61.571 -0.278 1.00 68.69 506 PHE A O 1
ATOM 4083 N N . ALA A 1 507 ? -35.571 63.251 -1.731 1.00 68.88 507 ALA A N 1
ATOM 4084 C CA . ALA A 1 507 ? -34.806 64.218 -0.937 1.00 68.88 507 ALA A CA 1
ATOM 4085 C C . ALA A 1 507 ? -35.412 64.496 0.457 1.00 68.88 507 ALA A C 1
ATOM 4087 O O . ALA A 1 507 ? -34.673 64.819 1.380 1.00 68.88 507 ALA A O 1
ATOM 4088 N N . ASN A 1 508 ? -36.731 64.317 0.621 1.00 71.44 508 ASN A N 1
ATOM 4089 C CA . ASN A 1 508 ? -37.457 64.598 1.870 1.00 71.44 508 ASN A CA 1
ATOM 4090 C C . ASN A 1 508 ? -37.937 63.337 2.612 1.00 71.44 508 ASN A C 1
ATOM 4092 O O . ASN A 1 508 ? -38.725 63.437 3.550 1.00 71.44 508 ASN A O 1
ATOM 4096 N N . SER A 1 509 ? -37.512 62.143 2.193 1.00 72.75 509 SER A N 1
ATOM 4097 C CA . SER A 1 509 ? -37.836 60.898 2.899 1.00 72.75 509 SER A CA 1
ATOM 4098 C C . SER A 1 509 ? -36.720 60.523 3.872 1.00 72.75 509 SER A C 1
ATOM 4100 O O . SER A 1 509 ? -35.560 60.448 3.473 1.00 72.75 509 SER A O 1
ATOM 4102 N N . ILE A 1 510 ? -37.074 60.240 5.128 1.00 63.06 510 ILE A N 1
ATOM 4103 C CA . ILE A 1 510 ? -36.147 59.708 6.135 1.00 63.06 510 ILE A CA 1
ATOM 4104 C C . ILE A 1 510 ? -36.096 58.187 5.973 1.00 63.06 510 ILE A C 1
ATOM 4106 O O . ILE A 1 510 ? -37.104 57.502 6.142 1.00 63.06 510 ILE A O 1
ATOM 4110 N N . ILE A 1 511 ? -34.923 57.657 5.634 1.00 58.69 511 ILE A N 1
ATOM 4111 C CA . ILE A 1 511 ? -34.667 56.214 5.623 1.00 58.69 511 ILE A CA 1
ATOM 4112 C C . ILE A 1 511 ? -34.437 55.792 7.078 1.00 58.69 511 ILE A C 1
ATOM 4114 O O . ILE A 1 511 ? -33.431 56.168 7.671 1.00 58.69 511 ILE A O 1
ATOM 4118 N N . THR A 1 512 ? -35.372 55.050 7.670 1.00 58.28 512 THR A N 1
ATOM 4119 C CA . THR A 1 512 ? -35.292 54.622 9.080 1.00 58.28 512 THR A CA 1
ATOM 4120 C C . THR A 1 512 ? -34.465 53.352 9.283 1.00 58.28 512 THR A C 1
ATOM 4122 O O . THR A 1 512 ? -33.955 53.129 10.376 1.00 58.28 512 THR A O 1
ATOM 4125 N N . SER A 1 513 ? -34.274 52.545 8.238 1.00 49.28 513 SER A N 1
ATOM 4126 C CA . SER A 1 513 ? -33.251 51.500 8.183 1.00 49.28 513 SER A CA 1
ATOM 4127 C C . SER A 1 513 ? -33.034 51.038 6.742 1.00 49.28 513 SER A C 1
ATOM 4129 O O . SER A 1 513 ? -33.974 50.891 5.960 1.00 49.28 513 SER A O 1
ATOM 4131 N N . THR A 1 514 ? -31.781 50.792 6.365 1.00 50.50 514 THR A N 1
ATOM 4132 C CA . THR A 1 514 ? -31.472 49.991 5.179 1.00 50.50 514 THR A CA 1
ATOM 4133 C C . THR A 1 514 ? -31.466 48.527 5.595 1.00 50.50 514 THR A C 1
ATOM 4135 O O . THR A 1 514 ? -30.594 48.106 6.356 1.00 50.50 514 THR A O 1
ATOM 4138 N N . VAL A 1 515 ? -32.416 47.733 5.099 1.00 46.97 515 VAL A N 1
ATOM 4139 C CA . VAL A 1 515 ? -32.359 46.267 5.207 1.00 46.97 515 VAL A CA 1
ATOM 4140 C C . VAL A 1 515 ? -31.194 45.807 4.325 1.00 46.97 515 VAL A C 1
ATOM 4142 O O . VAL A 1 515 ? -31.329 45.687 3.111 1.00 46.97 515 VAL A O 1
ATOM 4145 N N . GLY A 1 516 ? -30.009 45.682 4.921 1.00 48.84 516 GLY A N 1
ATOM 4146 C CA . GLY A 1 516 ? -28.769 45.373 4.208 1.00 48.84 516 GLY A CA 1
ATOM 4147 C C . GLY A 1 516 ? -27.739 46.499 4.225 1.00 48.84 516 GLY A C 1
ATOM 4148 O O . GLY A 1 516 ? -27.173 46.821 3.180 1.00 48.84 516 GLY A O 1
ATOM 4149 N N . HIS A 1 517 ? -27.462 47.077 5.399 1.00 40.53 517 HIS A N 1
ATOM 4150 C CA . HIS A 1 517 ? -26.192 47.772 5.596 1.00 40.53 517 HIS A CA 1
ATOM 4151 C C . HIS A 1 517 ? -25.073 46.745 5.347 1.00 40.53 517 HIS A C 1
ATOM 4153 O O . HIS A 1 517 ? -24.868 45.824 6.133 1.00 40.53 517 HIS A O 1
ATOM 4159 N N . ARG A 1 518 ? -24.406 46.835 4.193 1.00 51.56 518 ARG A N 1
ATOM 4160 C CA . ARG A 1 518 ? -23.052 46.302 4.060 1.00 51.56 518 ARG A CA 1
ATOM 4161 C C . ARG A 1 518 ? -22.186 47.306 4.799 1.00 51.56 518 ARG A C 1
ATOM 4163 O O . ARG A 1 518 ? -22.161 48.472 4.405 1.00 51.56 518 ARG A O 1
ATOM 4170 N N . ASP A 1 519 ? -21.579 46.883 5.898 1.00 44.56 519 ASP A N 1
ATOM 4171 C CA . ASP A 1 519 ? -20.579 47.676 6.601 1.00 44.56 519 ASP A CA 1
ATOM 4172 C C . ASP A 1 519 ? -19.384 47.882 5.663 1.00 44.56 519 ASP A C 1
ATOM 4174 O O . ASP A 1 519 ? -18.443 47.090 5.633 1.00 44.56 519 ASP A O 1
ATOM 4178 N N . ASP A 1 520 ? -19.415 48.961 4.880 1.00 48.06 520 ASP A N 1
ATOM 4179 C CA . ASP A 1 520 ? -18.252 49.458 4.139 1.00 48.06 520 ASP A CA 1
ATOM 4180 C C . ASP A 1 520 ? -17.148 49.965 5.100 1.00 48.06 520 ASP A C 1
ATOM 4182 O O . ASP A 1 520 ? -16.054 50.303 4.650 1.00 48.06 520 ASP A O 1
ATOM 4186 N N . ASP A 1 521 ? -17.387 49.950 6.418 1.00 45.47 521 ASP A N 1
ATOM 4187 C CA . ASP A 1 521 ? -16.441 50.310 7.485 1.00 45.47 521 ASP A CA 1
ATOM 4188 C C . ASP A 1 521 ? -16.012 49.128 8.379 1.00 45.47 521 ASP A C 1
ATOM 4190 O O . ASP A 1 521 ? -15.244 49.322 9.322 1.00 45.47 521 ASP A O 1
ATOM 4194 N N . ALA A 1 522 ? -16.432 47.890 8.087 1.00 51.50 522 ALA A N 1
ATOM 4195 C CA . ALA A 1 522 ? -15.945 46.730 8.832 1.00 51.50 522 ALA A CA 1
ATOM 4196 C C . ALA A 1 522 ? -14.435 46.534 8.601 1.00 51.50 522 ALA A C 1
ATOM 4198 O O . ALA A 1 522 ? -13.990 46.353 7.464 1.00 51.50 522 ALA A O 1
ATOM 4199 N N . ASN A 1 523 ? -13.662 46.558 9.694 1.00 66.62 523 ASN A N 1
ATOM 4200 C CA . ASN A 1 523 ? -12.241 46.199 9.742 1.00 66.62 523 ASN A CA 1
ATOM 4201 C C . ASN A 1 523 ? -12.013 44.883 8.965 1.00 66.62 523 ASN A C 1
ATOM 4203 O O . ASN A 1 523 ? -12.817 43.956 9.095 1.00 66.62 523 ASN A O 1
ATOM 4207 N N . ASP A 1 524 ? -10.948 44.784 8.159 1.00 69.56 524 ASP A N 1
ATOM 4208 C CA . ASP A 1 524 ? -10.661 43.593 7.334 1.00 69.56 524 ASP A CA 1
ATOM 4209 C C . ASP A 1 524 ? -10.633 42.307 8.191 1.00 69.56 524 ASP A C 1
ATOM 4211 O O . ASP A 1 524 ? -11.108 41.252 7.768 1.00 69.56 524 ASP A O 1
ATOM 4215 N N . GLU A 1 525 ? -10.221 42.444 9.453 1.00 76.62 525 GLU A N 1
ATOM 4216 C CA . GLU A 1 525 ? -10.309 41.440 10.516 1.00 76.62 525 GLU A CA 1
ATOM 4217 C C . GLU A 1 525 ? -11.738 40.902 10.736 1.00 76.62 525 GLU A C 1
ATOM 4219 O O . GLU A 1 525 ? -11.968 39.691 10.718 1.00 76.62 525 GLU A O 1
ATOM 4224 N N . TYR A 1 526 ? -12.729 41.787 10.890 1.00 78.12 526 TYR A N 1
ATOM 4225 C CA . TYR A 1 526 ? -14.130 41.404 11.091 1.00 78.12 526 TYR A CA 1
ATOM 4226 C C . TYR A 1 526 ? -14.686 40.663 9.871 1.00 78.12 526 TYR A C 1
ATOM 4228 O O . TYR A 1 526 ? -15.436 39.692 10.015 1.00 78.12 526 TYR A O 1
ATOM 4236 N N . ARG A 1 527 ? -14.296 41.087 8.662 1.00 75.12 527 ARG A N 1
ATOM 4237 C CA . ARG A 1 527 ? -14.707 40.430 7.415 1.00 75.12 527 ARG A CA 1
ATOM 4238 C C . ARG A 1 527 ? -14.114 39.031 7.310 1.00 75.12 527 ARG A C 1
ATOM 4240 O O . ARG A 1 527 ? -14.867 38.098 7.054 1.00 75.12 527 ARG A O 1
ATOM 4247 N N . ILE A 1 528 ? -12.814 38.850 7.540 1.00 80.81 528 ILE A N 1
ATOM 4248 C CA . ILE A 1 528 ? -12.174 37.523 7.491 1.00 80.81 528 ILE A CA 1
ATOM 4249 C C . ILE A 1 528 ? -12.801 36.591 8.537 1.00 80.81 528 ILE A C 1
ATOM 4251 O O . ILE A 1 528 ? -13.130 35.444 8.230 1.00 80.81 528 ILE A O 1
ATOM 4255 N N . ARG A 1 529 ? -13.080 37.107 9.737 1.00 85.12 529 ARG A N 1
ATOM 4256 C CA . ARG A 1 529 ? -13.748 36.359 10.807 1.00 85.12 529 ARG A CA 1
ATOM 4257 C C . ARG A 1 529 ? -15.138 35.853 10.414 1.00 85.12 529 ARG A C 1
ATOM 4259 O O . ARG A 1 529 ? -15.452 34.682 10.608 1.00 85.12 529 ARG A O 1
ATOM 4266 N N . THR A 1 530 ? -15.975 36.733 9.869 1.00 79.12 530 THR A N 1
ATOM 4267 C CA . THR A 1 530 ? -17.394 36.441 9.592 1.00 79.12 530 THR A CA 1
ATOM 4268 C C . THR A 1 530 ? -17.645 35.787 8.238 1.00 79.12 530 THR A C 1
ATOM 4270 O O . THR A 1 530 ? -18.616 35.051 8.106 1.00 79.12 530 THR A O 1
ATOM 4273 N N . SER A 1 531 ? -16.793 36.031 7.239 1.00 77.50 531 SER A N 1
ATOM 4274 C CA . SER A 1 531 ? -16.968 35.503 5.878 1.00 77.50 531 SER A CA 1
ATOM 4275 C C . SER A 1 531 ? -16.120 34.271 5.565 1.00 77.50 531 SER A C 1
ATOM 4277 O O . SER A 1 531 ? -16.474 33.538 4.646 1.00 77.50 531 SER A O 1
ATOM 4279 N N . ILE A 1 532 ? -15.037 34.025 6.316 1.00 80.50 532 ILE A N 1
ATOM 4280 C CA . ILE A 1 532 ? -14.134 32.887 6.090 1.00 80.50 532 ILE A CA 1
ATOM 4281 C C . ILE A 1 532 ? -14.059 32.008 7.342 1.00 80.50 532 ILE A C 1
ATOM 4283 O O . ILE A 1 532 ? -14.479 30.858 7.291 1.00 80.50 532 ILE A O 1
ATOM 4287 N N . TYR A 1 533 ? -13.584 32.535 8.476 1.00 85.88 533 TYR A N 1
ATOM 4288 C CA . TYR A 1 533 ? -13.263 31.724 9.661 1.00 85.88 533 TYR A CA 1
ATOM 4289 C C . TYR A 1 533 ? -14.473 30.994 10.260 1.00 85.88 533 TYR A C 1
ATOM 4291 O O . TYR A 1 533 ? -14.482 29.764 10.313 1.00 85.88 533 TYR A O 1
ATOM 4299 N N . TYR A 1 534 ? -15.512 31.726 10.681 1.00 86.75 534 TYR A N 1
ATOM 4300 C CA . TYR A 1 534 ? -16.705 31.102 11.263 1.00 86.75 534 TYR A CA 1
ATOM 4301 C C . TYR A 1 534 ? -17.468 30.228 10.266 1.00 86.75 534 TYR A C 1
ATOM 4303 O O . TYR A 1 534 ? -17.787 29.106 10.645 1.00 86.75 534 TYR A O 1
ATOM 4311 N N . PRO A 1 535 ? -17.710 30.645 9.005 1.00 84.62 535 PRO A N 1
ATOM 4312 C CA . PRO A 1 535 ? -18.354 29.771 8.029 1.00 84.62 535 PRO A CA 1
ATOM 4313 C C . PRO A 1 535 ? -17.594 28.466 7.780 1.00 84.62 535 PRO A C 1
ATOM 4315 O O . PRO A 1 535 ? -18.231 27.434 7.611 1.00 84.62 535 PRO A O 1
ATOM 4318 N N . LEU A 1 536 ? -16.255 28.482 7.784 1.00 81.06 536 LEU A N 1
ATOM 4319 C CA . LEU A 1 536 ? -15.451 27.277 7.576 1.00 81.06 536 LEU A CA 1
ATOM 4320 C C . LEU A 1 536 ? -15.509 26.332 8.787 1.00 81.06 536 LEU A C 1
ATOM 4322 O O . LEU A 1 536 ? -15.651 25.124 8.611 1.00 81.06 536 LEU A O 1
ATOM 4326 N N . ILE A 1 537 ? -15.454 26.872 10.010 1.00 85.94 537 ILE A N 1
ATOM 4327 C CA . ILE A 1 537 ? -15.661 26.089 11.239 1.00 85.94 537 ILE A CA 1
ATOM 4328 C C . ILE A 1 537 ? -17.075 25.515 11.274 1.00 85.94 537 ILE A C 1
ATOM 4330 O O . ILE A 1 537 ? -17.240 24.333 11.556 1.00 85.94 537 ILE A O 1
ATOM 4334 N N . ASP A 1 538 ? -18.083 26.331 10.966 1.00 85.94 538 ASP A N 1
ATOM 4335 C CA . ASP A 1 538 ? -19.484 25.920 10.958 1.00 85.94 538 ASP A CA 1
ATOM 4336 C C . ASP A 1 538 ? -19.721 24.843 9.893 1.00 85.94 538 ASP A C 1
ATOM 4338 O O . ASP A 1 538 ? -20.364 23.842 10.189 1.00 85.94 538 ASP A O 1
ATOM 4342 N N . ALA A 1 539 ? -19.130 24.973 8.701 1.00 78.50 539 ALA A N 1
ATOM 4343 C CA . ALA A 1 539 ? -19.177 23.944 7.665 1.00 78.50 539 ALA A CA 1
ATOM 4344 C C . ALA A 1 539 ? -18.527 22.634 8.133 1.00 78.50 539 ALA A C 1
ATOM 4346 O O . ALA A 1 539 ? -19.147 21.581 8.039 1.00 78.50 539 ALA A O 1
ATOM 4347 N N . ILE A 1 540 ? -17.318 22.685 8.705 1.00 78.38 540 ILE A N 1
ATOM 4348 C CA . ILE A 1 540 ? -16.641 21.495 9.244 1.00 78.38 540 ILE A CA 1
ATOM 4349 C C . ILE A 1 540 ? -17.443 20.872 10.386 1.00 78.38 540 ILE A C 1
ATOM 4351 O O . ILE A 1 540 ? -17.556 19.653 10.455 1.00 78.38 540 ILE A O 1
ATOM 4355 N N . LEU A 1 541 ? -18.012 21.675 11.284 1.00 80.25 541 LEU A N 1
ATOM 4356 C CA . LEU A 1 541 ? -18.854 21.188 12.370 1.00 80.25 541 LEU A CA 1
ATOM 4357 C C . LEU A 1 541 ? -20.127 20.541 11.835 1.00 80.25 541 LEU A C 1
ATOM 4359 O O . LEU A 1 541 ? -20.507 19.489 12.339 1.00 80.25 541 LEU A O 1
ATOM 4363 N N . ILE A 1 542 ? -20.787 21.137 10.844 1.00 79.00 542 ILE A N 1
ATOM 4364 C CA . ILE A 1 542 ? -21.968 20.553 10.202 1.00 79.00 542 ILE A CA 1
ATOM 4365 C C . ILE A 1 542 ? -21.591 19.214 9.569 1.00 79.00 542 ILE A C 1
ATOM 4367 O O . ILE A 1 542 ? -22.216 18.213 9.894 1.00 79.00 542 ILE A O 1
ATOM 4371 N N . GLU A 1 543 ? -20.520 19.163 8.777 1.00 72.81 543 GLU A N 1
ATOM 4372 C CA . GLU A 1 543 ? -20.046 17.938 8.125 1.00 72.81 543 GLU A CA 1
ATOM 4373 C C . GLU A 1 543 ? -19.614 16.864 9.130 1.00 72.81 543 GLU A C 1
ATOM 4375 O O . GLU A 1 543 ? -19.947 15.695 8.966 1.00 72.81 543 GLU A O 1
ATOM 4380 N N . LEU A 1 544 ? -18.903 17.226 10.202 1.00 70.94 544 LEU A N 1
ATOM 4381 C CA . LEU A 1 544 ? -18.516 16.285 11.255 1.00 70.94 544 LEU A CA 1
ATOM 4382 C C . LEU A 1 544 ? -19.734 15.770 12.023 1.00 70.94 544 LEU A C 1
ATOM 4384 O O . LEU A 1 544 ? -19.784 14.584 12.332 1.00 70.94 544 LEU A O 1
ATOM 4388 N N . ASN A 1 545 ? -20.713 16.625 12.326 1.00 74.56 545 ASN A N 1
ATOM 4389 C CA . ASN A 1 545 ? -21.930 16.213 13.026 1.00 74.56 545 ASN A CA 1
ATOM 4390 C C . ASN A 1 545 ? -22.885 15.416 12.126 1.00 74.56 545 ASN A C 1
ATOM 4392 O O . ASN A 1 545 ? -23.592 14.552 12.634 1.00 74.56 545 ASN A O 1
ATOM 4396 N N . ASP A 1 546 ? -22.911 15.671 10.818 1.00 66.38 546 ASP A N 1
ATOM 4397 C CA . ASP A 1 546 ? -23.683 14.883 9.854 1.00 66.38 546 ASP A CA 1
ATOM 4398 C C . ASP A 1 546 ? -23.019 13.513 9.636 1.00 66.38 546 ASP A C 1
ATOM 4400 O O . ASP A 1 546 ? -23.613 12.456 9.882 1.00 66.38 546 ASP A O 1
ATOM 4404 N N . ARG A 1 547 ? -21.713 13.519 9.329 1.00 63.91 547 ARG A N 1
ATOM 4405 C CA . ARG A 1 547 ? -20.892 12.316 9.123 1.00 63.91 547 ARG A CA 1
ATOM 4406 C C . ARG A 1 547 ? -20.798 11.441 10.367 1.00 63.91 547 ARG A C 1
ATOM 4408 O O . ARG A 1 547 ? -20.859 10.219 10.251 1.00 63.91 547 ARG A O 1
ATOM 4415 N N . PHE A 1 548 ? -20.676 12.033 11.549 1.00 66.00 548 PHE A N 1
ATOM 4416 C CA . PHE A 1 548 ? -20.658 11.340 12.838 1.00 66.00 548 PHE A CA 1
ATOM 4417 C C . PHE A 1 548 ? -21.897 11.688 13.659 1.00 66.00 548 PHE A C 1
ATOM 4419 O O . PHE A 1 548 ? -21.812 11.981 14.851 1.00 66.00 548 PHE A O 1
ATOM 4426 N N . SER A 1 549 ? -23.065 11.632 13.016 1.00 65.69 549 SER A N 1
ATOM 4427 C CA . SER A 1 549 ? -24.345 11.777 13.704 1.00 65.69 549 SER A CA 1
ATOM 4428 C C . SER A 1 549 ? -24.459 10.808 14.880 1.00 65.69 549 SER A C 1
ATOM 4430 O O . SER A 1 549 ? -23.779 9.779 14.937 1.00 65.69 549 SER A O 1
ATOM 4432 N N . ASN A 1 550 ? -25.387 11.079 15.804 1.00 63.50 550 ASN A N 1
ATOM 4433 C CA . ASN A 1 550 ? -25.674 10.161 16.909 1.00 63.50 550 ASN A CA 1
ATOM 4434 C C . ASN A 1 550 ? -25.890 8.722 16.409 1.00 63.50 550 ASN A C 1
ATOM 4436 O O . ASN A 1 550 ? -25.515 7.781 17.095 1.00 63.50 550 ASN A O 1
ATOM 4440 N N . SER A 1 551 ? -26.439 8.522 15.207 1.00 58.59 551 SER A N 1
ATOM 4441 C CA . SER A 1 551 ? -26.558 7.193 14.598 1.00 58.59 551 SER A CA 1
ATOM 4442 C C . SER A 1 551 ? -25.193 6.568 14.275 1.00 58.59 551 SER A C 1
ATOM 4444 O O . SER A 1 551 ? -24.923 5.448 14.700 1.00 58.59 551 SER A O 1
ATOM 4446 N N . ASN A 1 552 ? -24.300 7.300 13.604 1.00 62.41 552 ASN A N 1
ATOM 4447 C CA . ASN A 1 552 ? -22.986 6.804 13.177 1.00 62.41 552 ASN A CA 1
ATOM 4448 C C . ASN A 1 552 ? -21.995 6.648 14.339 1.00 62.41 552 ASN A C 1
ATOM 4450 O O . ASN A 1 552 ? -21.235 5.683 14.374 1.00 62.41 552 ASN A O 1
ATOM 4454 N N . LEU A 1 553 ? -22.046 7.531 15.340 1.00 66.19 553 LEU A N 1
ATOM 4455 C CA . LEU A 1 553 ? -21.317 7.343 16.598 1.00 66.19 553 LEU A CA 1
ATOM 4456 C C . LEU A 1 553 ? -21.792 6.088 17.317 1.00 66.19 553 LEU A C 1
ATOM 4458 O O . LEU A 1 553 ? -20.972 5.283 17.745 1.00 66.19 553 LEU A O 1
ATOM 4462 N N . ASN A 1 554 ? -23.106 5.868 17.367 1.00 66.44 554 ASN A N 1
ATOM 4463 C CA . ASN A 1 554 ? -23.642 4.635 17.915 1.00 66.44 554 ASN A CA 1
ATOM 4464 C C . ASN A 1 554 ? -23.210 3.401 17.106 1.00 66.44 554 ASN A C 1
ATOM 4466 O O . ASN A 1 554 ? -22.986 2.369 17.719 1.00 66.44 554 ASN A O 1
ATOM 4470 N N . LEU A 1 555 ? -23.057 3.485 15.776 1.00 67.88 555 LEU A N 1
ATOM 4471 C CA . LEU A 1 555 ? -22.501 2.396 14.957 1.00 67.88 555 LEU A CA 1
ATOM 4472 C C . LEU A 1 555 ? -21.035 2.101 15.307 1.00 67.88 555 LEU A C 1
ATOM 4474 O O . LEU A 1 555 ? -20.668 0.937 15.439 1.00 67.88 555 LEU A O 1
ATOM 4478 N N . LEU A 1 556 ? -20.206 3.130 15.507 1.00 65.62 556 LEU A N 1
ATOM 4479 C CA . LEU A 1 556 ? -18.809 2.973 15.934 1.00 65.62 556 LEU A CA 1
ATOM 4480 C C . LEU A 1 556 ? -18.710 2.394 17.352 1.00 65.62 556 LEU A C 1
ATOM 4482 O O . LEU A 1 556 ? -17.909 1.495 17.611 1.00 65.62 556 LEU A O 1
ATOM 4486 N N . THR A 1 557 ? -19.568 2.844 18.266 1.00 69.44 557 THR A N 1
ATOM 4487 C CA . THR A 1 557 ? -19.677 2.258 19.605 1.00 69.44 557 THR A CA 1
ATOM 4488 C C . THR A 1 557 ? -20.189 0.816 19.535 1.00 69.44 557 THR A C 1
ATOM 4490 O O . THR A 1 557 ? -19.638 -0.044 20.214 1.00 69.44 557 THR A O 1
ATOM 4493 N N . SER A 1 558 ? -21.150 0.501 18.661 1.00 72.62 558 SER A N 1
ATOM 4494 C CA . SER A 1 558 ? -21.599 -0.875 18.402 1.00 72.62 558 SER A CA 1
ATOM 4495 C C . SER A 1 558 ? -20.465 -1.756 17.874 1.00 72.62 558 SER A C 1
ATOM 4497 O O . SER A 1 558 ? -20.271 -2.865 18.359 1.00 72.62 558 SER A O 1
ATOM 4499 N N . LEU A 1 559 ? -19.661 -1.258 16.932 1.00 69.75 559 LEU A N 1
ATOM 4500 C CA . LEU A 1 559 ? -18.479 -1.951 16.410 1.00 69.75 559 LEU A CA 1
ATOM 4501 C C . LEU A 1 559 ? -17.442 -2.251 17.499 1.00 69.75 559 LEU A C 1
ATOM 4503 O O . LEU A 1 559 ? -16.783 -3.290 17.453 1.00 69.75 559 LEU A O 1
ATOM 4507 N N . SER A 1 560 ? -17.321 -1.384 18.509 1.00 70.88 560 SER A N 1
ATOM 4508 C CA . SER A 1 560 ? -16.429 -1.620 19.650 1.00 70.88 560 SER A CA 1
ATOM 4509 C C . SER A 1 560 ? -16.818 -2.860 20.467 1.00 70.88 560 SER A C 1
ATOM 4511 O O . SER A 1 560 ? -15.946 -3.486 21.066 1.00 70.88 560 SER A O 1
ATOM 4513 N N . SER A 1 561 ? -18.093 -3.267 20.449 1.00 78.88 561 SER A N 1
ATOM 4514 C CA . SER A 1 561 ? -18.597 -4.468 21.134 1.00 78.88 561 SER A CA 1
ATOM 4515 C C . SER A 1 561 ? -18.187 -5.784 20.455 1.00 78.88 561 SER A C 1
ATOM 4517 O O . SER A 1 561 ? -18.430 -6.861 20.999 1.00 78.88 561 SER A O 1
ATOM 4519 N N . LEU A 1 562 ? -17.542 -5.721 19.283 1.00 74.94 562 LEU A N 1
ATOM 4520 C CA . LEU A 1 562 ? -16.877 -6.868 18.650 1.00 74.94 562 LEU A CA 1
ATOM 4521 C C . LEU A 1 562 ? -15.459 -7.101 19.184 1.00 74.94 562 LEU A C 1
ATOM 4523 O O . LEU A 1 562 ? -14.844 -8.113 18.846 1.00 74.94 562 LEU A O 1
ATOM 4527 N N . TYR A 1 563 ? -14.926 -6.178 19.989 1.00 73.50 563 TYR A N 1
ATOM 4528 C CA . TYR A 1 563 ? -13.587 -6.298 20.546 1.00 73.50 563 TYR A CA 1
ATOM 4529 C C . TYR A 1 563 ? -13.604 -7.132 21.842 1.00 73.50 563 TYR A C 1
ATOM 4531 O O . TYR A 1 563 ? -14.386 -6.810 22.739 1.00 73.50 563 TYR A O 1
ATOM 4539 N N . PRO A 1 564 ? -12.752 -8.169 21.976 1.00 70.88 564 PRO A N 1
ATOM 4540 C CA . PRO A 1 564 ? -12.778 -9.094 23.118 1.00 70.88 564 PRO A CA 1
ATOM 4541 C C . PRO A 1 564 ? -12.588 -8.451 24.500 1.00 70.88 564 PRO A C 1
ATOM 4543 O O . PRO A 1 564 ? -13.095 -8.974 25.485 1.00 70.88 564 PRO A O 1
ATOM 4546 N N . GLU A 1 565 ? -11.880 -7.320 24.582 1.00 68.06 565 GLU A N 1
ATOM 4547 C CA . GLU A 1 565 ? -11.628 -6.602 25.845 1.00 68.06 565 GLU A CA 1
ATOM 4548 C C . GLU A 1 565 ? -12.787 -5.686 26.286 1.00 68.06 565 GLU A C 1
ATOM 4550 O O . GLU A 1 565 ? -12.720 -5.088 27.358 1.00 68.06 565 GLU A O 1
ATOM 4555 N N . ASN A 1 566 ? -13.838 -5.534 25.474 1.00 71.44 566 ASN A N 1
ATOM 4556 C CA . ASN A 1 566 ? -14.963 -4.654 25.790 1.00 71.44 566 ASN A CA 1
ATOM 4557 C C . ASN A 1 566 ? -15.939 -5.325 26.776 1.00 71.44 566 ASN A C 1
ATOM 4559 O O . ASN A 1 566 ? -16.260 -6.503 26.629 1.00 71.44 566 ASN A O 1
ATOM 4563 N N . GLU A 1 567 ? -16.473 -4.573 27.743 1.00 72.19 567 GLU A N 1
ATOM 4564 C CA . GLU A 1 567 ? -17.445 -5.082 28.726 1.00 72.19 567 GLU A CA 1
ATOM 4565 C C . GLU A 1 567 ? -18.711 -5.643 28.057 1.00 72.19 567 GLU A C 1
ATOM 4567 O O . GLU A 1 567 ? -19.245 -6.664 28.488 1.00 72.19 567 GLU A O 1
ATOM 4572 N N . SER A 1 568 ? -19.139 -5.037 26.945 1.00 78.25 568 SER A N 1
ATOM 4573 C CA . SER A 1 568 ? -20.298 -5.479 26.158 1.00 78.25 568 SER A CA 1
ATOM 4574 C C . SER A 1 568 ? -19.947 -6.468 25.035 1.00 78.25 568 SER A C 1
ATOM 4576 O O . SER A 1 568 ? -20.629 -6.502 24.006 1.00 78.25 568 SER A O 1
ATOM 4578 N N . PHE A 1 569 ? -18.877 -7.258 25.181 1.00 82.25 569 PHE A N 1
ATOM 4579 C CA . PHE A 1 569 ? -18.425 -8.187 24.139 1.00 82.25 569 PHE A CA 1
ATOM 4580 C C . PHE A 1 569 ? -19.537 -9.156 23.688 1.00 82.25 569 PHE A C 1
ATOM 4582 O O . PHE A 1 569 ? -20.136 -9.877 24.499 1.00 82.25 569 PHE A O 1
ATOM 4589 N N . LEU A 1 570 ? -19.799 -9.163 22.373 1.00 79.81 570 LEU A N 1
ATOM 4590 C CA . LEU A 1 570 ? -20.818 -9.977 21.690 1.00 79.81 570 LEU A CA 1
ATOM 4591 C C . LEU A 1 570 ? -22.250 -9.823 22.235 1.00 79.81 570 LEU A C 1
ATOM 4593 O O . LEU A 1 570 ? -23.077 -10.721 22.082 1.00 79.81 570 LEU A O 1
ATOM 4597 N N . GLU A 1 571 ? -22.575 -8.693 22.864 1.00 83.94 571 GLU A N 1
ATOM 4598 C CA . GLU A 1 571 ? -23.942 -8.416 23.306 1.00 83.94 571 GLU A CA 1
ATOM 4599 C C . GLU A 1 571 ? -24.811 -7.925 22.152 1.00 83.94 571 GLU A C 1
ATOM 4601 O O . GLU A 1 571 ? -24.525 -6.902 21.526 1.00 83.94 571 GLU A O 1
ATOM 4606 N N . PHE A 1 572 ? -25.917 -8.632 21.901 1.00 83.81 572 PHE A N 1
ATOM 4607 C CA . PHE A 1 572 ? -26.842 -8.292 20.821 1.00 83.81 572 PHE A CA 1
ATOM 4608 C C . PHE A 1 572 ? -27.362 -6.855 20.936 1.00 83.81 572 PHE A C 1
ATOM 4610 O O . PHE A 1 572 ? -27.367 -6.126 19.949 1.00 83.81 572 PHE A O 1
ATOM 4617 N N . GLN A 1 573 ? -27.723 -6.407 22.142 1.00 82.69 573 GLN A N 1
ATOM 4618 C CA . GLN A 1 573 ? -28.260 -5.062 22.360 1.00 82.69 573 GLN A CA 1
ATOM 4619 C C . GLN A 1 573 ? -27.273 -3.958 21.943 1.00 82.69 573 GLN A C 1
ATOM 4621 O O . GLN A 1 573 ? -27.688 -2.938 21.388 1.00 82.69 573 GLN A O 1
ATOM 4626 N N . SER A 1 574 ? -25.976 -4.188 22.157 1.00 80.38 574 SER A N 1
ATOM 4627 C CA . SER A 1 574 ? -24.903 -3.260 21.793 1.00 80.38 574 SER A CA 1
ATOM 4628 C C . SER A 1 574 ? -24.542 -3.357 20.310 1.00 80.38 574 SER A C 1
ATOM 4630 O O . SER A 1 574 ? -24.237 -2.339 19.697 1.00 80.38 574 SER A O 1
ATOM 4632 N N . LEU A 1 575 ? -24.661 -4.538 19.694 1.00 81.25 575 LEU A N 1
ATOM 4633 C CA . LEU A 1 575 ? -24.380 -4.781 18.270 1.00 81.25 575 LEU A CA 1
ATOM 4634 C C . LEU A 1 575 ? -25.552 -4.485 17.327 1.00 81.25 575 LEU A C 1
ATOM 4636 O O . LEU A 1 575 ? -25.352 -4.340 16.121 1.00 81.25 575 LEU A O 1
ATOM 4640 N N . ARG A 1 576 ? -26.766 -4.356 17.866 1.00 81.50 576 ARG A N 1
ATOM 4641 C CA . ARG A 1 576 ? -28.023 -4.233 17.117 1.00 81.50 576 ARG A CA 1
ATOM 4642 C C . ARG A 1 576 ? -27.982 -3.180 16.016 1.00 81.50 576 ARG A C 1
ATOM 4644 O O . ARG A 1 576 ? -28.427 -3.440 14.906 1.00 81.50 576 ARG A O 1
ATOM 4651 N N . LYS A 1 577 ? -27.441 -1.995 16.304 1.00 75.62 577 LYS A N 1
ATOM 4652 C CA . LYS A 1 577 ? -27.397 -0.898 15.324 1.00 75.62 577 LYS A CA 1
ATOM 4653 C C . LYS A 1 577 ? -26.481 -1.228 14.146 1.00 75.62 577 LYS A C 1
ATOM 4655 O O . LYS A 1 577 ? -26.821 -0.918 13.011 1.00 75.62 577 LYS A O 1
ATOM 4660 N N . PHE A 1 578 ? -25.352 -1.885 14.406 1.00 75.38 578 PHE A N 1
ATOM 4661 C CA . PHE A 1 578 ? -24.438 -2.320 13.353 1.00 75.38 578 PHE A CA 1
ATOM 4662 C C . PHE A 1 578 ? -25.012 -3.489 12.540 1.00 75.38 578 PHE A C 1
ATOM 4664 O O . PHE A 1 578 ? -24.900 -3.501 11.317 1.00 75.38 578 PHE A O 1
ATOM 4671 N N . ALA A 1 579 ? -25.711 -4.416 13.197 1.00 79.06 579 ALA A N 1
ATOM 4672 C CA . ALA A 1 579 ? -26.454 -5.480 12.528 1.00 79.06 579 ALA A CA 1
ATOM 4673 C C . ALA A 1 579 ? -27.540 -4.931 11.587 1.00 79.06 579 ALA A C 1
ATOM 4675 O O . ALA A 1 579 ? -27.663 -5.390 10.454 1.00 79.06 579 ALA A O 1
ATOM 4676 N N . ASP A 1 580 ? -28.274 -3.910 12.035 1.00 78.69 580 ASP A N 1
ATOM 4677 C CA . ASP A 1 580 ? -29.286 -3.222 11.232 1.00 78.69 580 ASP A CA 1
ATOM 4678 C C . ASP A 1 580 ? -28.668 -2.520 10.014 1.00 78.69 580 ASP A C 1
ATOM 4680 O O . ASP A 1 580 ? -29.233 -2.573 8.926 1.00 78.69 580 ASP A O 1
ATOM 4684 N N . HIS A 1 581 ? -27.488 -1.908 10.167 1.00 70.25 581 HIS A N 1
ATOM 4685 C CA . HIS A 1 581 ? -26.772 -1.260 9.063 1.00 70.25 581 HIS A CA 1
ATOM 4686 C C . HIS A 1 581 ? -26.341 -2.248 7.967 1.00 70.25 581 HIS A C 1
ATOM 4688 O O . HIS A 1 581 ? -26.383 -1.916 6.785 1.00 70.25 581 HIS A O 1
ATOM 4694 N N . LEU A 1 582 ? -25.964 -3.471 8.347 1.00 69.44 582 LEU A N 1
ATOM 4695 C CA . LEU A 1 582 ? -25.612 -4.542 7.411 1.00 69.44 582 LEU A CA 1
ATOM 4696 C C . LEU A 1 582 ? -26.832 -5.327 6.892 1.00 69.44 582 LEU A C 1
ATOM 4698 O O . LEU A 1 582 ? -26.658 -6.287 6.149 1.00 69.44 582 LEU A O 1
ATOM 4702 N N . ASN A 1 583 ? -28.062 -4.936 7.256 1.00 75.81 583 ASN A N 1
ATOM 4703 C CA . ASN A 1 583 ? -29.296 -5.671 6.946 1.00 75.81 583 ASN A CA 1
ATOM 4704 C C . ASN A 1 583 ? -29.265 -7.147 7.400 1.00 75.81 583 ASN A C 1
ATOM 4706 O O . ASN A 1 583 ? -29.808 -8.029 6.732 1.00 75.81 583 ASN A O 1
ATOM 4710 N N . CYS A 1 584 ? -28.629 -7.429 8.539 1.00 78.38 584 CYS A N 1
ATOM 4711 C CA . CYS A 1 584 ? -28.605 -8.764 9.133 1.00 78.38 584 CYS A CA 1
ATOM 4712 C C . CYS A 1 584 ? -29.971 -9.142 9.737 1.00 78.38 584 CYS A C 1
ATOM 4714 O O . CYS A 1 584 ? -30.662 -8.296 10.310 1.00 78.38 584 CYS A O 1
ATOM 4716 N N . ASP A 1 585 ? -30.338 -10.429 9.701 1.00 80.88 585 ASP A N 1
ATOM 4717 C CA . ASP A 1 585 ? -31.508 -10.924 10.439 1.00 80.88 585 ASP A CA 1
ATOM 4718 C C . ASP A 1 585 ? -31.243 -10.852 11.953 1.00 80.88 585 ASP A C 1
ATOM 4720 O O . ASP A 1 585 ? -30.369 -11.535 12.492 1.00 80.88 585 ASP A O 1
ATOM 4724 N N . ARG A 1 586 ? -32.021 -10.009 12.640 1.00 81.19 586 ARG A N 1
ATOM 4725 C CA . ARG A 1 586 ? -31.921 -9.742 14.081 1.00 81.19 586 ARG A CA 1
ATOM 4726 C C . ARG A 1 586 ? -32.079 -10.997 14.928 1.00 81.19 586 ARG A C 1
ATOM 4728 O O . ARG A 1 586 ? -31.272 -11.227 15.823 1.00 81.19 586 ARG A O 1
ATOM 4735 N N . ASN A 1 587 ? -33.108 -11.792 14.646 1.00 80.62 587 ASN A N 1
ATOM 4736 C CA . ASN A 1 587 ? -33.442 -12.957 15.462 1.00 80.62 587 ASN A CA 1
ATOM 4737 C C . ASN A 1 587 ? -32.382 -14.039 15.278 1.00 80.62 587 ASN A C 1
ATOM 4739 O O . ASN A 1 587 ? -31.972 -14.700 16.231 1.00 80.62 587 ASN A O 1
ATOM 4743 N N . GLN A 1 588 ? -31.915 -14.200 14.041 1.00 83.94 588 GLN A N 1
ATOM 4744 C CA . GLN A 1 588 ? -30.857 -15.143 13.735 1.00 83.94 588 GLN A CA 1
ATOM 4745 C C . GLN A 1 588 ? -29.536 -14.724 14.390 1.00 83.94 588 GLN A C 1
ATOM 4747 O O . GLN A 1 588 ? -28.910 -15.540 15.061 1.00 83.94 588 GLN A O 1
ATOM 4752 N N . LEU A 1 589 ? -29.148 -13.449 14.284 1.00 84.81 589 LEU A N 1
ATOM 4753 C CA . LEU A 1 589 ? -27.929 -12.937 14.904 1.00 84.81 589 LEU A CA 1
ATOM 4754 C C . LEU A 1 589 ? -27.949 -13.067 16.432 1.00 84.81 589 LEU A C 1
ATOM 4756 O O . LEU A 1 589 ? -26.949 -13.480 17.009 1.00 84.81 589 LEU A O 1
ATOM 4760 N N . GLU A 1 590 ? -29.058 -12.737 17.096 1.00 86.31 590 GLU A N 1
ATOM 4761 C CA . GLU A 1 590 ? -29.179 -12.858 18.555 1.00 86.31 590 GLU A CA 1
ATOM 4762 C C . GLU A 1 590 ? -28.989 -14.312 19.016 1.00 86.31 590 GLU A C 1
ATOM 4764 O O . GLU A 1 590 ? -28.227 -14.583 19.948 1.00 86.31 590 GLU A O 1
ATOM 4769 N N . ASN A 1 591 ? -29.599 -15.264 18.305 1.00 84.56 591 ASN A N 1
ATOM 4770 C CA . ASN A 1 591 ? -29.426 -16.691 18.568 1.00 84.56 591 ASN A CA 1
ATOM 4771 C C . ASN A 1 591 ? -27.984 -17.159 18.319 1.00 84.56 591 ASN A C 1
ATOM 4773 O O . ASN A 1 591 ? -27.427 -17.885 19.142 1.00 84.56 591 ASN A O 1
ATOM 4777 N N . GLU A 1 592 ? -27.362 -16.724 17.219 1.00 87.94 592 GLU A N 1
ATOM 4778 C CA . GLU A 1 592 ? -25.963 -17.036 16.910 1.00 87.94 592 GLU A CA 1
ATOM 4779 C C . GLU A 1 592 ? -25.022 -16.474 17.994 1.00 87.94 592 GLU A C 1
ATOM 4781 O O . GLU A 1 592 ? -24.194 -17.210 18.531 1.00 87.94 592 GLU A O 1
ATOM 4786 N N . LEU A 1 593 ? -25.180 -15.205 18.393 1.00 87.12 593 LEU A N 1
ATOM 4787 C CA . LEU A 1 593 ? -24.356 -14.551 19.418 1.00 87.12 593 LEU A CA 1
ATOM 4788 C C . LEU A 1 593 ? -24.473 -15.224 20.792 1.00 87.12 593 LEU A C 1
ATOM 4790 O O . LEU A 1 593 ? -23.459 -15.393 21.473 1.00 87.12 593 LEU A O 1
ATOM 4794 N N . ASN A 1 594 ? -25.672 -15.671 21.177 1.00 85.56 594 ASN A N 1
ATOM 4795 C CA . ASN A 1 594 ? -25.901 -16.394 22.431 1.00 85.56 594 ASN A CA 1
ATOM 4796 C C . ASN A 1 594 ? -25.151 -17.735 22.495 1.00 85.56 594 ASN A C 1
ATOM 4798 O O . ASN A 1 594 ? -24.772 -18.173 23.580 1.00 85.56 594 ASN A O 1
ATOM 4802 N N . VAL A 1 595 ? -24.897 -18.369 21.345 1.00 86.44 595 VAL A N 1
ATOM 4803 C CA . VAL A 1 595 ? -24.095 -19.599 21.243 1.00 86.44 595 VAL A CA 1
ATOM 4804 C C . VAL A 1 595 ? -22.600 -19.283 21.129 1.00 86.44 595 VAL A C 1
ATOM 4806 O O . VAL A 1 595 ? -21.770 -19.955 21.745 1.00 86.44 595 VAL A O 1
ATOM 4809 N N . ILE A 1 596 ? -22.239 -18.237 20.381 1.00 85.12 596 ILE A N 1
ATOM 4810 C CA . ILE A 1 596 ? -20.845 -17.829 20.166 1.00 85.12 596 ILE A CA 1
ATOM 4811 C C . ILE A 1 596 ? -20.211 -17.312 21.463 1.00 85.12 596 ILE A C 1
ATOM 4813 O O . ILE A 1 596 ? -19.063 -17.651 21.752 1.00 85.12 596 ILE A O 1
ATOM 4817 N N . LYS A 1 597 ? -20.929 -16.508 22.259 1.00 83.75 597 LYS A N 1
ATOM 4818 C CA . LYS A 1 597 ? -20.378 -15.860 23.461 1.00 83.75 597 LYS A CA 1
ATOM 4819 C C . LYS A 1 597 ? -19.813 -16.881 24.470 1.00 83.75 597 LYS A C 1
ATOM 4821 O O . LYS A 1 597 ? -18.667 -16.707 24.878 1.00 83.75 597 LYS A O 1
ATOM 4826 N N . PRO A 1 598 ? -20.505 -17.988 24.813 1.00 81.81 598 PRO A N 1
ATOM 4827 C CA . PRO A 1 598 ? -19.916 -19.092 25.577 1.00 81.81 598 PRO A CA 1
ATOM 4828 C C . PRO A 1 598 ? -18.798 -19.841 24.835 1.00 81.81 598 PRO A C 1
ATOM 4830 O O . PRO A 1 598 ? -17.792 -20.175 25.449 1.00 81.81 598 PRO A O 1
ATOM 4833 N N . MET A 1 599 ? -18.938 -20.079 23.523 1.00 81.75 599 MET A N 1
ATOM 4834 C CA . MET A 1 599 ? -17.963 -20.824 22.698 1.00 81.75 599 MET A CA 1
ATOM 4835 C C . MET A 1 599 ? -16.579 -20.149 22.618 1.00 81.75 599 MET A C 1
ATOM 4837 O O . MET A 1 599 ? -15.566 -20.794 22.328 1.00 81.75 599 MET A O 1
ATOM 4841 N N . VAL A 1 600 ? -16.543 -18.833 22.815 1.00 81.75 600 VAL A N 1
ATOM 4842 C CA . VAL A 1 600 ? -15.350 -17.989 22.682 1.00 81.75 600 VAL A CA 1
ATOM 4843 C C . VAL A 1 600 ? -14.819 -17.527 24.050 1.00 81.75 600 VAL A C 1
ATOM 4845 O O . VAL A 1 600 ? -13.723 -16.987 24.129 1.00 81.75 600 VAL A O 1
ATOM 4848 N N . LYS A 1 601 ? -15.550 -17.771 25.145 1.00 72.62 601 LYS A N 1
ATOM 4849 C CA . LYS A 1 601 ? -15.237 -17.243 26.484 1.00 72.62 601 LYS A CA 1
ATOM 4850 C C . LYS A 1 601 ? -13.874 -17.687 27.035 1.00 72.62 601 LYS A C 1
ATOM 4852 O O . LYS A 1 601 ? -13.235 -16.918 27.746 1.00 72.62 601 LYS A O 1
ATOM 4857 N N . ASP A 1 602 ? -13.443 -18.900 26.697 1.00 65.94 602 ASP A N 1
ATOM 4858 C CA . ASP A 1 602 ? -12.168 -19.475 27.151 1.00 65.94 602 ASP A CA 1
ATOM 4859 C C . ASP A 1 602 ? -11.009 -19.235 26.160 1.00 65.94 602 ASP A C 1
ATOM 4861 O O . ASP A 1 602 ? -9.858 -19.591 26.432 1.00 65.94 602 ASP A O 1
ATOM 4865 N N . ASP A 1 603 ? -11.286 -18.607 25.015 1.00 68.06 603 ASP A N 1
ATOM 4866 C CA . ASP A 1 603 ? -10.274 -18.273 24.020 1.00 68.06 603 ASP A CA 1
ATOM 4867 C C . ASP A 1 603 ? -9.613 -16.929 24.334 1.00 68.06 603 ASP A C 1
ATOM 4869 O O . ASP A 1 603 ? -10.275 -15.918 24.557 1.00 68.06 603 ASP A O 1
ATOM 4873 N N . LYS A 1 604 ? -8.281 -16.878 24.243 1.00 66.69 604 LYS A N 1
ATOM 4874 C CA . LYS A 1 604 ? -7.530 -15.616 24.248 1.00 66.69 604 LYS A CA 1
ATOM 4875 C C . LYS A 1 604 ? -7.597 -14.962 22.867 1.00 66.69 604 LYS A C 1
ATOM 4877 O O . LYS A 1 604 ? -6.654 -15.088 22.090 1.00 66.69 604 LYS A O 1
ATOM 4882 N N . LEU A 1 605 ? -8.722 -14.328 22.546 1.00 69.12 605 LEU A N 1
ATOM 4883 C CA . LEU A 1 605 ? -8.836 -13.493 21.351 1.00 69.12 605 LEU A CA 1
ATOM 4884 C C . LEU A 1 605 ? -8.309 -12.087 21.646 1.00 69.12 605 LEU A C 1
ATOM 4886 O O . LEU A 1 605 ? -8.799 -11.431 22.560 1.00 69.12 605 LEU A O 1
ATOM 4890 N N . ASN A 1 606 ? -7.370 -11.607 20.833 1.00 62.94 606 ASN A N 1
ATOM 4891 C CA . ASN A 1 606 ? -6.779 -10.273 20.968 1.00 62.94 606 ASN A CA 1
ATOM 4892 C C . ASN A 1 606 ? -7.207 -9.324 19.836 1.00 62.94 606 ASN A C 1
ATOM 4894 O O . ASN A 1 606 ? -6.882 -8.140 19.865 1.00 62.94 606 ASN A O 1
ATOM 4898 N N . SER A 1 607 ? -7.919 -9.816 18.810 1.00 66.06 607 SER A N 1
ATOM 4899 C CA . SER A 1 607 ? -8.360 -8.991 17.677 1.00 66.06 607 SER A CA 1
ATOM 4900 C C . SER A 1 607 ? -9.666 -9.464 17.029 1.00 66.06 607 SER A C 1
ATOM 4902 O O . SER A 1 607 ? -10.021 -10.644 17.065 1.00 66.06 607 SER A O 1
ATOM 4904 N N . ILE A 1 608 ? -10.349 -8.543 16.337 1.00 68.56 608 ILE A N 1
ATOM 4905 C CA . ILE A 1 608 ? -11.555 -8.840 15.538 1.00 68.56 608 ILE A CA 1
ATOM 4906 C C . ILE A 1 608 ? -11.224 -9.820 14.389 1.00 68.56 608 ILE A C 1
ATOM 4908 O O . ILE A 1 608 ? -12.053 -10.640 13.997 1.00 68.56 608 ILE A O 1
ATOM 4912 N N . ALA A 1 609 ? -9.987 -9.799 13.877 1.00 65.62 609 ALA A N 1
ATOM 4913 C CA . ALA A 1 609 ? -9.532 -10.707 12.822 1.00 65.62 609 ALA A CA 1
ATOM 4914 C C . ALA A 1 609 ? -9.423 -12.169 13.299 1.00 65.62 609 ALA A C 1
ATOM 4916 O O . ALA A 1 609 ? -9.717 -13.097 12.542 1.00 65.62 609 ALA A O 1
ATOM 4917 N N . GLU A 1 610 ? -9.040 -12.391 14.557 1.00 70.31 610 GLU A N 1
ATOM 4918 C CA . GLU A 1 610 ? -9.008 -13.727 15.167 1.00 70.31 610 GLU A CA 1
ATOM 4919 C C . GLU A 1 610 ? -10.417 -14.257 15.436 1.00 70.31 610 GLU A C 1
ATOM 4921 O O . GLU A 1 610 ? -10.701 -15.421 15.132 1.00 70.31 610 GLU A O 1
ATOM 4926 N N . LEU A 1 611 ? -11.317 -13.383 15.907 1.00 76.25 611 LEU A N 1
ATOM 4927 C CA . LEU A 1 611 ? -12.742 -13.688 16.036 1.00 76.25 611 LEU A CA 1
ATOM 4928 C C . LEU A 1 611 ? -13.324 -14.139 14.688 1.00 76.25 611 LEU A C 1
ATOM 4930 O O . LEU A 1 611 ? -13.960 -15.190 14.608 1.00 76.25 611 LEU A O 1
ATOM 4934 N N . TYR A 1 612 ? -13.036 -13.404 13.611 1.00 77.19 612 TYR A N 1
ATOM 4935 C CA . TYR A 1 612 ? -13.474 -13.760 12.261 1.00 77.19 612 TYR A CA 1
ATOM 4936 C C . TYR A 1 612 ? -12.968 -15.135 11.826 1.00 77.19 612 TYR A C 1
ATOM 4938 O O . TYR A 1 612 ? -13.750 -15.976 11.380 1.00 77.19 612 TYR A O 1
ATOM 4946 N N . LYS A 1 613 ? -11.671 -15.412 12.002 1.00 77.00 613 LYS A N 1
ATOM 4947 C CA . LYS A 1 613 ? -11.066 -16.693 11.615 1.00 77.00 613 LYS A CA 1
ATOM 4948 C C . LYS A 1 613 ? -11.708 -17.879 12.341 1.00 77.00 613 LYS A C 1
ATOM 4950 O O . LYS A 1 613 ? -11.965 -18.914 11.721 1.00 77.00 613 LYS A O 1
ATOM 4955 N N . LYS A 1 614 ? -12.007 -17.727 13.635 1.00 77.81 614 LYS A N 1
ATOM 4956 C CA . LYS A 1 614 ? -12.689 -18.761 14.424 1.00 77.81 614 LYS A CA 1
ATOM 4957 C C . LYS A 1 614 ? -14.133 -18.960 13.958 1.00 77.81 614 LYS A C 1
ATOM 4959 O O . LYS A 1 614 ? -14.538 -20.098 13.736 1.00 77.81 614 LYS A O 1
ATOM 4964 N N . LEU A 1 615 ? -14.877 -17.880 13.720 1.00 80.69 615 LEU A N 1
ATOM 4965 C CA . LEU A 1 615 ? -16.263 -17.954 13.245 1.00 80.69 615 LEU A CA 1
ATOM 4966 C C . LEU A 1 615 ? -16.385 -18.532 11.830 1.00 80.69 615 LEU A C 1
ATOM 4968 O O . LEU A 1 615 ? -17.309 -19.291 11.555 1.00 80.69 615 LEU A O 1
ATOM 4972 N N . THR A 1 616 ? -15.416 -18.260 10.955 1.00 77.50 616 THR A N 1
ATOM 4973 C CA . THR A 1 616 ? -15.406 -18.794 9.581 1.00 77.50 616 THR A CA 1
ATOM 4974 C C . THR A 1 616 ? -15.314 -20.326 9.565 1.00 77.50 616 THR A C 1
ATOM 4976 O O . THR A 1 616 ? -15.899 -20.975 8.702 1.00 77.50 616 THR A O 1
ATOM 4979 N N . SER A 1 617 ? -14.666 -20.938 10.565 1.00 77.06 617 SER A N 1
ATOM 4980 C CA . SER A 1 617 ? -14.620 -22.407 10.703 1.00 77.06 617 SER A CA 1
ATOM 4981 C C . SER A 1 617 ? -16.010 -23.026 10.925 1.00 77.06 617 SER A C 1
ATOM 4983 O O . SER A 1 617 ? -16.215 -24.208 10.662 1.00 77.06 617 SER A O 1
ATOM 4985 N N . TYR A 1 618 ? -16.975 -22.209 11.354 1.00 81.06 618 TYR A N 1
ATOM 4986 C CA . TYR A 1 618 ? -18.372 -22.560 11.592 1.00 81.06 618 TYR A CA 1
ATOM 4987 C C . TYR A 1 618 ? -19.318 -21.716 10.725 1.00 81.06 618 TYR A C 1
ATOM 4989 O O . TYR A 1 618 ? -20.455 -21.466 11.115 1.00 81.06 618 TYR A O 1
ATOM 4997 N N . LYS A 1 619 ? -18.876 -21.279 9.536 1.00 76.31 619 LYS A N 1
ATOM 4998 C CA . LYS A 1 619 ? -19.624 -20.354 8.661 1.00 76.31 619 LYS A CA 1
ATOM 4999 C C . LYS A 1 619 ? -21.063 -20.789 8.368 1.00 76.31 619 LYS A C 1
ATOM 5001 O O . LYS A 1 619 ? -21.937 -19.941 8.254 1.00 76.31 619 LYS A O 1
ATOM 5006 N N . ASN A 1 620 ? -21.316 -22.095 8.291 1.00 78.56 620 ASN A N 1
ATOM 5007 C CA . ASN A 1 620 ? -22.661 -22.634 8.072 1.00 78.56 620 ASN A CA 1
ATOM 5008 C C . ASN A 1 620 ? -23.561 -22.548 9.316 1.00 78.56 620 ASN A C 1
ATOM 5010 O O . ASN A 1 620 ? -24.777 -22.509 9.175 1.00 78.56 620 ASN A O 1
ATOM 5014 N N . ALA A 1 621 ? -22.979 -22.546 10.518 1.00 79.56 621 ALA A N 1
ATOM 5015 C CA . ALA A 1 621 ? -23.706 -22.433 11.780 1.00 79.56 621 ALA A CA 1
ATOM 5016 C C . ALA A 1 621 ? -23.914 -20.971 12.207 1.00 79.56 621 ALA A C 1
ATOM 5018 O O . ALA A 1 621 ? -24.924 -20.670 12.834 1.00 79.56 621 ALA A O 1
ATOM 5019 N N . PHE A 1 622 ? -22.983 -20.076 11.850 1.00 84.38 622 PHE A N 1
ATOM 5020 C CA . PHE A 1 622 ? -23.018 -18.655 12.220 1.00 84.38 622 PHE A CA 1
ATOM 5021 C C . PHE A 1 622 ? -22.907 -17.700 11.013 1.00 84.38 622 PHE A C 1
ATOM 5023 O O . PHE A 1 622 ? -22.019 -16.838 10.986 1.00 84.38 622 PHE A O 1
ATOM 5030 N N . PRO A 1 623 ? -23.736 -17.854 9.965 1.00 78.56 623 PRO A N 1
ATOM 5031 C CA . PRO A 1 623 ? -23.604 -17.058 8.746 1.00 78.56 623 PRO A CA 1
ATOM 5032 C C . PRO A 1 623 ? -23.795 -15.554 8.998 1.00 78.56 623 PRO A C 1
ATOM 5034 O O . PRO A 1 623 ? -23.104 -14.736 8.384 1.00 78.56 623 PRO A O 1
ATOM 5037 N N . THR A 1 624 ? -24.678 -15.183 9.927 1.00 80.88 624 THR A N 1
ATOM 5038 C CA . THR A 1 624 ? -25.038 -13.786 10.208 1.00 80.88 624 THR A CA 1
ATOM 5039 C C . THR A 1 624 ? -23.947 -13.087 11.018 1.00 80.88 624 THR A C 1
ATOM 5041 O O . THR A 1 624 ? -23.537 -11.970 10.696 1.00 80.88 624 THR A O 1
ATOM 5044 N N . ALA A 1 625 ? -23.400 -13.765 12.028 1.00 80.19 625 ALA A N 1
ATOM 5045 C CA . ALA A 1 625 ? -22.289 -13.266 12.827 1.00 80.19 625 ALA A CA 1
ATOM 5046 C C . ALA A 1 625 ? -20.987 -13.187 12.012 1.00 80.19 625 ALA A C 1
ATOM 5048 O O . ALA A 1 625 ? -20.238 -12.221 12.154 1.00 80.19 625 ALA A O 1
ATOM 5049 N N . VAL A 1 626 ? -20.729 -14.149 11.114 1.00 79.06 626 VAL A N 1
ATOM 5050 C CA . VAL A 1 626 ? -19.587 -14.090 10.181 1.00 79.06 626 VAL A CA 1
ATOM 5051 C C . VAL A 1 626 ? -19.707 -12.889 9.244 1.00 79.06 626 VAL A C 1
ATOM 5053 O O . VAL A 1 626 ? -18.722 -12.177 9.057 1.00 79.06 626 VAL A O 1
ATOM 5056 N N . CYS A 1 627 ? -20.898 -12.628 8.694 1.00 76.06 627 CYS A N 1
ATOM 5057 C CA . CYS A 1 627 ? -21.155 -11.456 7.853 1.00 76.06 627 CYS A CA 1
ATOM 5058 C C . CYS A 1 627 ? -20.899 -10.145 8.612 1.00 76.06 627 CYS A C 1
ATOM 5060 O O . CYS A 1 627 ? -20.178 -9.273 8.126 1.00 76.06 627 CYS A O 1
ATOM 5062 N N . MET A 1 628 ? -21.407 -10.046 9.843 1.00 80.44 628 MET A N 1
ATOM 5063 C CA . MET A 1 628 ? -21.208 -8.881 10.702 1.00 80.44 628 MET A CA 1
ATOM 5064 C C . MET A 1 628 ? -19.721 -8.633 11.000 1.00 80.44 628 MET A C 1
ATOM 5066 O O . MET A 1 628 ? -19.221 -7.525 10.815 1.00 80.44 628 MET A O 1
ATOM 5070 N N . VAL A 1 629 ? -18.983 -9.664 11.418 1.00 72.69 629 VAL A N 1
ATOM 5071 C CA . VAL A 1 629 ? -17.553 -9.528 11.730 1.00 72.69 629 VAL A CA 1
ATOM 5072 C C . VAL A 1 629 ? -16.726 -9.233 10.467 1.00 72.69 629 VAL A C 1
ATOM 5074 O O . VAL A 1 629 ? -15.783 -8.444 10.532 1.00 72.69 629 VAL A O 1
ATOM 5077 N N . ALA A 1 630 ? -17.099 -9.779 9.304 1.00 66.88 630 ALA A N 1
ATOM 5078 C CA . ALA A 1 630 ? -16.487 -9.415 8.024 1.00 66.88 630 ALA A CA 1
ATOM 5079 C C . ALA A 1 630 ? -16.694 -7.927 7.691 1.00 66.88 630 ALA A C 1
ATOM 5081 O O . ALA A 1 630 ? -15.735 -7.251 7.323 1.00 66.88 630 ALA A O 1
ATOM 5082 N N . GLY A 1 631 ? -17.913 -7.407 7.883 1.00 64.94 631 GLY A N 1
ATOM 5083 C CA . GLY A 1 631 ? -18.243 -5.990 7.689 1.00 64.94 631 GLY A CA 1
ATOM 5084 C C . GLY A 1 631 ? -17.453 -5.047 8.608 1.00 64.94 631 GLY A C 1
ATOM 5085 O O . GLY A 1 631 ? -17.082 -3.940 8.217 1.00 64.94 631 GLY A O 1
ATOM 5086 N N . ALA A 1 632 ? -17.120 -5.493 9.821 1.00 67.62 632 ALA A N 1
ATOM 5087 C CA . ALA A 1 632 ? -16.282 -4.729 10.747 1.00 67.62 632 ALA A CA 1
ATOM 5088 C C . ALA A 1 632 ? -14.800 -4.674 10.324 1.00 67.62 632 ALA A C 1
ATOM 5090 O O . ALA A 1 632 ? -14.108 -3.696 10.612 1.00 67.62 632 ALA A O 1
ATOM 5091 N N . LEU A 1 633 ? -14.305 -5.711 9.637 1.00 62.78 633 LEU A N 1
ATOM 5092 C CA . LEU A 1 633 ? -12.921 -5.809 9.152 1.00 62.78 633 LEU A CA 1
ATOM 5093 C C . LEU A 1 633 ? -12.685 -5.088 7.815 1.00 62.78 633 LEU A C 1
ATOM 5095 O O . LEU A 1 633 ? -11.540 -4.784 7.474 1.00 62.78 633 LEU A O 1
ATOM 5099 N N . THR A 1 634 ? -13.744 -4.798 7.054 1.00 60.44 634 THR A N 1
ATOM 5100 C CA . THR A 1 634 ? -13.669 -4.052 5.784 1.00 60.44 634 THR A CA 1
ATOM 5101 C C . THR A 1 634 ? -13.310 -2.573 5.957 1.00 60.44 634 THR A C 1
ATOM 5103 O O . THR A 1 634 ? -12.893 -1.935 4.991 1.00 60.44 634 THR A O 1
ATOM 5106 N N . VAL A 1 635 ? -13.396 -2.029 7.174 1.00 55.03 635 VAL A N 1
ATOM 5107 C CA . VAL A 1 635 ? -13.010 -0.644 7.483 1.00 55.03 635 VAL A CA 1
ATOM 5108 C C . VAL A 1 635 ? -11.467 -0.488 7.442 1.00 55.03 635 VAL A C 1
ATOM 5110 O O . VAL A 1 635 ? -10.748 -1.356 7.956 1.00 55.03 635 VAL A O 1
ATOM 5113 N N . PRO A 1 636 ? -10.924 0.558 6.778 1.00 36.91 636 PRO A N 1
ATOM 5114 C CA . PRO A 1 636 ? -9.491 0.740 6.535 1.00 36.91 636 PRO A CA 1
ATOM 5115 C C . PRO A 1 636 ? -8.651 0.990 7.782 1.00 36.91 636 PRO A C 1
ATOM 5117 O O . PRO A 1 636 ? -9.067 1.719 8.656 1.00 36.91 636 PRO A O 1
ATOM 5120 N N . VAL A 1 637 ? -7.467 0.375 7.847 1.00 40.78 637 VAL A N 1
ATOM 5121 C CA . VAL A 1 637 ? -6.634 0.211 9.051 1.00 40.78 637 VAL A CA 1
ATOM 5122 C C . VAL A 1 637 ? -5.240 -0.246 8.544 1.00 40.78 637 VAL A C 1
ATOM 5124 O O . VAL A 1 637 ? -5.138 -1.334 7.975 1.00 40.78 637 VAL A O 1
ATOM 5127 N N . SER A 1 638 ? -4.199 0.601 8.637 1.00 36.53 638 SER A N 1
ATOM 5128 C CA . SER A 1 638 ? -2.834 0.459 8.073 1.00 36.53 638 SER A CA 1
ATOM 5129 C C . SER A 1 638 ? -1.717 0.571 9.135 1.00 36.53 638 SER A C 1
ATOM 5131 O O . SER A 1 638 ? -1.803 1.348 10.087 1.00 36.53 638 SER A O 1
ATOM 5133 N N . SER A 1 639 ? -0.666 -0.248 9.005 1.00 35.41 639 SER A N 1
ATOM 5134 C CA . SER A 1 639 ? 0.355 -0.538 10.029 1.00 35.41 639 SER A CA 1
ATOM 5135 C C . SER A 1 639 ? 1.737 0.088 9.747 1.00 35.41 639 SER A C 1
ATOM 5137 O O . SER A 1 639 ? 2.727 -0.627 9.595 1.00 35.41 639 SER A O 1
ATOM 5139 N N . THR A 1 640 ? 1.835 1.415 9.678 1.00 46.16 640 THR A N 1
ATOM 5140 C CA . THR A 1 640 ? 3.050 2.147 9.243 1.00 46.16 640 THR A CA 1
ATOM 5141 C C . THR A 1 640 ? 3.853 2.825 10.365 1.00 46.16 640 THR A C 1
ATOM 5143 O O . THR A 1 640 ? 4.677 3.692 10.100 1.00 46.16 640 THR A O 1
ATOM 5146 N N . THR A 1 641 ? 3.687 2.457 11.638 1.00 49.09 641 THR A N 1
ATOM 5147 C CA . THR A 1 641 ? 4.350 3.181 12.748 1.00 49.09 641 THR A CA 1
ATOM 5148 C C . THR A 1 641 ? 5.813 2.785 12.998 1.00 49.09 641 THR A C 1
ATOM 5150 O O . THR A 1 641 ? 6.596 3.616 13.452 1.00 49.09 641 THR A O 1
ATOM 5153 N N . CYS A 1 642 ? 6.233 1.551 12.690 1.00 52.22 642 CYS A N 1
ATOM 5154 C CA . CYS A 1 642 ? 7.597 1.087 12.998 1.00 52.22 642 CYS A CA 1
ATOM 5155 C C . CYS A 1 642 ? 8.657 1.591 11.998 1.00 52.22 642 CYS A C 1
ATOM 5157 O O . CYS A 1 642 ? 9.794 1.862 12.382 1.00 52.22 642 CYS A O 1
ATOM 5159 N N . GLU A 1 643 ? 8.308 1.723 10.719 1.00 62.69 643 GLU A N 1
ATOM 5160 C CA . GLU A 1 643 ? 9.264 2.058 9.651 1.00 62.69 643 GLU A CA 1
ATOM 5161 C C . GLU A 1 643 ? 9.660 3.544 9.673 1.00 62.69 643 GLU A C 1
ATOM 5163 O O . GLU A 1 643 ? 10.814 3.885 9.402 1.00 62.69 643 GLU A O 1
ATOM 5168 N N . ILE A 1 644 ? 8.737 4.412 10.106 1.00 72.06 644 ILE A N 1
ATOM 5169 C CA . ILE A 1 644 ? 8.933 5.865 10.208 1.00 72.06 644 ILE A CA 1
ATOM 5170 C C . ILE A 1 644 ? 10.068 6.204 11.185 1.00 72.06 644 ILE A C 1
ATOM 5172 O O . ILE A 1 644 ? 10.974 6.962 10.838 1.00 72.06 644 ILE A O 1
ATOM 5176 N N . PHE A 1 645 ? 10.082 5.612 12.385 1.00 78.44 645 PHE A N 1
ATOM 5177 C CA . PHE A 1 645 ? 11.121 5.903 13.383 1.00 78.44 645 PHE A CA 1
ATOM 5178 C C . PHE A 1 645 ? 12.515 5.429 12.948 1.00 78.44 645 PHE A C 1
ATOM 5180 O O . PHE A 1 645 ? 13.504 6.117 13.195 1.00 78.44 645 PHE A O 1
ATOM 5187 N N . GLY A 1 646 ? 12.598 4.293 12.251 1.00 77.94 646 GLY A N 1
ATOM 5188 C CA . GLY A 1 646 ? 13.858 3.781 11.713 1.00 77.94 646 GLY A CA 1
ATOM 5189 C C . GLY A 1 646 ? 14.445 4.663 10.602 1.00 77.94 646 GLY A C 1
ATOM 5190 O O . GLY A 1 646 ? 15.651 4.918 10.591 1.00 77.94 646 GLY A O 1
ATOM 5191 N N . LEU A 1 647 ? 13.598 5.182 9.705 1.00 84.38 647 LEU A N 1
ATOM 5192 C CA . LEU A 1 647 ? 14.008 6.113 8.647 1.00 84.38 647 LEU A CA 1
ATOM 5193 C C . LEU A 1 647 ? 14.428 7.479 9.210 1.00 84.38 647 LEU A C 1
ATOM 5195 O O . LEU A 1 647 ? 15.456 8.018 8.795 1.00 84.38 647 LEU A O 1
ATOM 5199 N N . LEU A 1 648 ? 13.703 8.005 10.204 1.00 84.75 648 LEU A N 1
ATOM 5200 C CA . LEU A 1 648 ? 14.073 9.244 10.903 1.00 84.75 648 LEU A CA 1
ATOM 5201 C C . LEU A 1 648 ? 15.449 9.135 11.578 1.00 84.75 648 LEU A C 1
ATOM 5203 O O . LEU A 1 648 ? 16.252 10.065 11.486 1.00 84.75 648 LEU A O 1
ATOM 5207 N N . SER A 1 649 ? 15.769 7.986 12.182 1.00 85.19 649 SER A N 1
ATOM 5208 C CA . SER A 1 649 ? 17.098 7.722 12.745 1.00 85.19 649 SER A CA 1
ATOM 5209 C C . SER A 1 649 ? 18.220 7.783 11.695 1.00 85.19 649 SER A C 1
ATOM 5211 O O . SER A 1 649 ? 19.284 8.339 11.970 1.00 85.19 649 SER A O 1
ATOM 5213 N N . ILE A 1 650 ? 17.996 7.267 10.480 1.00 90.50 650 ILE A N 1
ATOM 5214 C CA . ILE A 1 650 ? 18.981 7.336 9.384 1.00 90.50 650 ILE A CA 1
ATOM 5215 C C . ILE A 1 650 ? 19.184 8.783 8.925 1.00 90.50 650 ILE A C 1
ATOM 5217 O O . ILE A 1 650 ? 20.326 9.221 8.768 1.00 90.50 650 ILE A O 1
ATOM 5221 N N . ILE A 1 651 ? 18.091 9.529 8.737 1.00 90.25 651 ILE A N 1
ATOM 5222 C CA . ILE A 1 651 ? 18.133 10.925 8.281 1.00 90.25 651 ILE A CA 1
ATOM 5223 C C . ILE A 1 651 ? 18.917 11.789 9.274 1.00 90.25 651 ILE A C 1
ATOM 5225 O O . ILE A 1 651 ? 19.808 12.533 8.869 1.00 90.25 651 ILE A O 1
ATOM 5229 N N . LEU A 1 652 ? 18.654 11.654 10.577 1.00 87.12 652 LEU A N 1
ATOM 5230 C CA . LEU A 1 652 ? 19.331 12.451 11.604 1.00 87.12 652 LEU A CA 1
ATOM 5231 C C . LEU A 1 652 ? 20.836 12.168 11.689 1.00 87.12 652 LEU A C 1
ATOM 5233 O O . LEU A 1 652 ? 21.621 13.104 11.836 1.00 87.12 652 LEU A O 1
ATOM 5237 N N . VAL A 1 653 ? 21.266 10.911 11.540 1.00 85.81 653 VAL A N 1
ATOM 5238 C CA . VAL A 1 653 ? 22.704 10.585 11.477 1.00 85.81 653 VAL A CA 1
ATOM 5239 C C . VAL A 1 653 ? 23.341 11.099 10.193 1.00 85.81 653 VAL A C 1
ATOM 5241 O O . VAL A 1 653 ? 24.478 11.564 10.234 1.00 85.81 653 VAL A O 1
ATOM 5244 N N . GLY A 1 654 ? 22.611 11.059 9.075 1.00 86.31 654 GLY A N 1
ATOM 5245 C CA . GLY A 1 654 ? 23.029 11.674 7.817 1.00 86.31 654 GLY A CA 1
ATOM 5246 C C . GLY A 1 654 ? 23.274 13.179 7.957 1.00 86.31 654 GLY A C 1
ATOM 5247 O O . GLY A 1 654 ? 24.281 13.696 7.485 1.00 86.31 654 GLY A O 1
ATOM 5248 N N . LEU A 1 655 ? 22.394 13.885 8.670 1.00 85.88 655 LEU A N 1
ATOM 5249 C CA . LEU A 1 655 ? 22.521 15.326 8.904 1.00 85.88 655 LEU A CA 1
ATOM 5250 C C . LEU A 1 655 ? 23.661 15.692 9.869 1.00 85.88 655 LEU A C 1
ATOM 5252 O O . LEU A 1 655 ? 24.167 16.810 9.812 1.00 85.88 655 LEU A O 1
ATOM 5256 N N . LEU A 1 656 ? 24.108 14.765 10.725 1.00 77.88 656 LEU A N 1
ATOM 5257 C CA . LEU A 1 656 ? 25.151 15.023 11.726 1.00 77.88 656 LEU A CA 1
ATOM 5258 C C . LEU A 1 656 ? 26.500 15.441 11.111 1.00 77.88 656 LEU A C 1
ATOM 5260 O O . LEU A 1 656 ? 27.244 16.210 11.723 1.00 77.88 656 LEU A O 1
ATOM 5264 N N . PHE A 1 657 ? 26.809 14.942 9.912 1.00 76.44 657 PHE A N 1
ATOM 5265 C CA . PHE A 1 657 ? 28.048 15.232 9.180 1.00 76.44 657 PHE A CA 1
ATOM 5266 C C . PHE A 1 657 ? 27.794 16.038 7.893 1.00 76.44 657 PHE A C 1
ATOM 5268 O O . PHE A 1 657 ? 28.638 16.067 6.991 1.00 76.44 657 PHE A O 1
ATOM 5275 N N . ASP A 1 658 ? 26.636 16.705 7.807 1.00 78.69 658 ASP A N 1
ATOM 5276 C CA . ASP A 1 658 ? 26.359 17.697 6.769 1.00 78.69 658 ASP A CA 1
ATOM 5277 C C . ASP A 1 658 ? 27.238 18.938 6.972 1.00 78.69 658 ASP A C 1
ATOM 5279 O O . ASP A 1 658 ? 27.509 19.365 8.099 1.00 78.69 658 ASP A O 1
ATOM 5283 N N . ARG A 1 659 ? 27.654 19.559 5.864 1.00 73.75 659 ARG A N 1
ATOM 5284 C CA . ARG A 1 659 ? 28.561 20.717 5.868 1.00 73.75 659 ARG A CA 1
ATOM 5285 C C . ARG A 1 659 ? 27.984 21.938 6.595 1.00 73.75 659 ARG A C 1
ATOM 5287 O O . ARG A 1 659 ? 28.754 22.801 7.006 1.00 73.75 659 ARG A O 1
ATOM 5294 N N . ARG A 1 660 ? 26.658 22.012 6.766 1.00 72.12 660 ARG A N 1
ATOM 5295 C CA . ARG A 1 660 ? 25.979 23.080 7.521 1.00 72.12 660 ARG A CA 1
ATOM 5296 C C . ARG A 1 660 ? 25.990 22.852 9.035 1.00 72.12 660 ARG A C 1
ATOM 5298 O O . ARG A 1 660 ? 25.855 23.809 9.786 1.00 72.12 660 ARG A O 1
ATOM 5305 N N . VAL A 1 661 ? 26.149 21.604 9.478 1.00 62.66 661 VAL A N 1
ATOM 5306 C CA . VAL A 1 661 ? 25.988 21.182 10.883 1.00 62.66 661 VAL A CA 1
ATOM 5307 C C . VAL A 1 661 ? 27.331 20.823 11.527 1.00 62.66 661 VAL A C 1
ATOM 5309 O O . VAL A 1 661 ? 27.499 20.937 12.742 1.00 62.66 661 VAL A O 1
ATOM 5312 N N . SER A 1 662 ? 28.322 20.410 10.734 1.00 66.31 662 SER A N 1
ATOM 5313 C CA . SER A 1 662 ? 29.642 20.052 11.242 1.00 66.31 662 SER A CA 1
ATOM 5314 C C . SER A 1 662 ? 30.778 20.438 10.296 1.00 66.31 662 SER A C 1
ATOM 5316 O O . SER A 1 662 ? 30.683 20.299 9.080 1.00 66.31 662 SER A O 1
ATOM 5318 N N . SER A 1 663 ? 31.909 20.836 10.888 1.00 65.50 663 SER A N 1
ATOM 5319 C CA . SER A 1 663 ? 33.211 20.921 10.212 1.00 65.50 663 SER A CA 1
ATOM 5320 C C . SER A 1 663 ? 33.710 19.572 9.677 1.00 65.50 663 SER A C 1
ATOM 5322 O O . SER A 1 663 ? 34.520 19.534 8.752 1.00 65.50 663 SER A O 1
ATOM 5324 N N . ASP A 1 664 ? 33.224 18.466 10.243 1.00 67.69 664 ASP A N 1
ATOM 5325 C CA . ASP A 1 664 ? 33.724 17.112 10.024 1.00 67.69 664 ASP A CA 1
ATOM 5326 C C . ASP A 1 664 ? 32.884 16.399 8.955 1.00 67.69 664 ASP A C 1
ATOM 5328 O O . ASP A 1 664 ? 32.197 15.419 9.222 1.00 67.69 664 ASP A O 1
ATOM 5332 N N . VAL A 1 665 ? 32.924 16.901 7.722 1.00 80.50 665 VAL A N 1
ATOM 5333 C CA . VAL A 1 665 ? 32.059 16.438 6.619 1.00 80.50 665 VAL A CA 1
ATOM 5334 C C . VAL A 1 665 ? 32.374 14.998 6.183 1.00 80.50 665 VAL A C 1
ATOM 5336 O O . VAL A 1 665 ? 33.492 14.503 6.366 1.00 80.50 665 VAL A O 1
ATOM 5339 N N . TYR A 1 666 ? 31.402 14.335 5.547 1.00 83.62 666 TYR A N 1
ATOM 5340 C CA . TYR A 1 666 ? 31.594 13.055 4.860 1.00 83.62 666 TYR A CA 1
ATOM 5341 C C . TYR A 1 666 ? 32.751 13.083 3.859 1.00 83.62 666 TYR A C 1
ATOM 5343 O O . TYR A 1 666 ? 32.646 13.624 2.758 1.00 83.62 666 TYR A O 1
ATOM 5351 N N . ASN A 1 667 ? 33.860 12.430 4.207 1.00 85.25 667 ASN A N 1
ATOM 5352 C CA . ASN A 1 667 ? 34.994 12.272 3.305 1.00 85.25 667 ASN A CA 1
ATOM 5353 C C . ASN A 1 667 ? 35.830 11.044 3.677 1.00 85.25 667 ASN A C 1
ATOM 5355 O O . ASN A 1 667 ? 36.463 11.005 4.725 1.00 85.25 667 ASN A O 1
ATOM 5359 N N . TRP A 1 668 ? 35.892 10.051 2.791 1.00 84.75 668 TRP A N 1
ATOM 5360 C CA . TRP A 1 668 ? 36.609 8.800 3.059 1.00 84.75 668 TRP A CA 1
ATOM 5361 C C . TRP A 1 668 ? 38.128 8.967 3.248 1.00 84.75 668 TRP A C 1
ATOM 5363 O O . TRP A 1 668 ? 38.775 8.147 3.903 1.00 84.75 668 TRP A O 1
ATOM 5373 N N . LYS A 1 669 ? 38.729 10.005 2.654 1.00 84.94 669 LYS A N 1
ATOM 5374 C CA . LYS A 1 669 ? 40.177 10.235 2.728 1.00 84.94 669 LYS A CA 1
ATOM 5375 C C . LYS A 1 669 ? 40.566 10.987 3.995 1.00 84.94 669 LYS A C 1
ATOM 5377 O O . LYS A 1 669 ? 41.533 10.593 4.636 1.00 84.94 669 LYS A O 1
ATOM 5382 N N . THR A 1 670 ? 39.829 12.043 4.337 1.00 82.31 670 THR A N 1
ATOM 5383 C CA . THR A 1 670 ? 40.188 12.960 5.433 1.00 82.31 670 THR A CA 1
ATOM 5384 C C . THR A 1 670 ? 39.438 12.669 6.728 1.00 82.31 670 THR A C 1
ATOM 5386 O O . THR A 1 670 ? 40.031 12.748 7.797 1.00 82.31 670 THR A O 1
ATOM 5389 N N . ASN A 1 671 ? 38.166 12.275 6.651 1.00 81.00 671 ASN A N 1
ATOM 5390 C CA . ASN A 1 671 ? 37.339 11.946 7.808 1.00 81.00 671 ASN A CA 1
ATOM 5391 C C . ASN A 1 671 ? 36.518 10.657 7.590 1.00 81.00 671 ASN A C 1
ATOM 5393 O O . ASN A 1 671 ? 35.283 10.704 7.502 1.00 81.00 671 ASN A O 1
ATOM 5397 N N . PRO A 1 672 ? 37.170 9.478 7.519 1.00 86.88 672 PRO A N 1
ATOM 5398 C CA . PRO A 1 672 ? 36.450 8.221 7.347 1.00 86.88 672 PRO A CA 1
ATOM 5399 C C . PRO A 1 672 ? 35.470 7.926 8.496 1.00 86.88 672 PRO A C 1
ATOM 5401 O O . PRO A 1 672 ? 34.505 7.199 8.290 1.00 86.88 672 PRO A O 1
ATOM 5404 N N . PHE A 1 673 ? 35.670 8.512 9.685 1.00 85.38 673 PHE A N 1
ATOM 5405 C CA . PHE A 1 673 ? 34.807 8.303 10.851 1.00 85.38 673 PHE A CA 1
ATOM 5406 C C . PHE A 1 673 ? 33.345 8.688 10.604 1.00 85.38 673 PHE A C 1
ATOM 5408 O O . PHE A 1 673 ? 32.462 7.996 11.090 1.00 85.38 673 PHE A O 1
ATOM 5415 N N . SER A 1 674 ? 33.075 9.724 9.809 1.00 85.00 674 SER A N 1
ATOM 5416 C CA . SER A 1 674 ? 31.708 10.146 9.451 1.00 85.00 674 SER A CA 1
ATOM 5417 C C . SER A 1 674 ? 30.829 9.003 8.914 1.00 85.00 674 SER A C 1
ATOM 5419 O O . SER A 1 674 ? 29.641 8.916 9.227 1.00 85.00 674 SER A O 1
ATOM 5421 N N . TYR A 1 675 ? 31.417 8.064 8.167 1.00 89.31 675 TYR A N 1
ATOM 5422 C CA . TYR A 1 675 ? 30.712 6.902 7.626 1.00 89.31 675 TYR A CA 1
ATOM 5423 C C . TYR A 1 675 ? 30.415 5.832 8.682 1.00 89.31 675 TYR A C 1
ATOM 5425 O O . TYR A 1 675 ? 29.513 5.025 8.479 1.00 89.31 675 TYR A O 1
ATOM 5433 N N . HIS A 1 676 ? 31.129 5.809 9.812 1.00 90.88 676 HIS A N 1
ATOM 5434 C CA . HIS A 1 676 ? 30.940 4.792 10.843 1.00 90.88 676 HIS A CA 1
ATOM 5435 C C . HIS A 1 676 ? 29.536 4.864 11.478 1.00 90.88 676 HIS A C 1
ATOM 5437 O O . HIS A 1 676 ? 28.804 3.883 11.338 1.00 90.88 676 HIS A O 1
ATOM 5443 N N . PRO A 1 677 ? 29.082 5.986 12.078 1.00 89.25 677 PRO A N 1
ATOM 5444 C CA . PRO A 1 677 ? 27.736 6.063 12.647 1.00 89.25 677 PRO A CA 1
ATOM 5445 C C . PRO A 1 677 ? 26.632 5.827 11.612 1.00 89.25 677 PRO A C 1
ATOM 5447 O O . PRO A 1 677 ? 25.649 5.151 11.913 1.00 89.25 677 PRO A O 1
ATOM 5450 N N . LEU A 1 678 ? 26.807 6.321 10.380 1.00 90.25 678 LEU A N 1
ATOM 5451 C CA . LEU A 1 678 ? 25.817 6.160 9.311 1.00 90.25 678 LEU A CA 1
ATOM 5452 C C . LEU A 1 678 ? 25.656 4.687 8.915 1.00 90.25 678 LEU A C 1
ATOM 5454 O O . LEU A 1 678 ? 24.543 4.167 8.906 1.00 90.25 678 LEU A O 1
ATOM 5458 N N . MET A 1 679 ? 26.765 3.994 8.649 1.00 93.25 679 MET A N 1
ATOM 5459 C CA . MET A 1 679 ? 26.739 2.586 8.246 1.00 93.25 679 MET A CA 1
ATOM 5460 C C . MET A 1 679 ? 26.280 1.670 9.386 1.00 93.25 679 MET A C 1
ATOM 5462 O O . MET A 1 679 ? 25.544 0.718 9.133 1.00 93.25 679 MET A O 1
ATOM 5466 N N . MET A 1 680 ? 26.629 1.983 10.642 1.00 93.25 680 MET A N 1
ATOM 5467 C CA . MET A 1 680 ? 26.109 1.259 11.810 1.00 93.25 680 MET A CA 1
ATOM 5468 C C . MET A 1 680 ? 24.597 1.457 11.985 1.00 93.25 680 MET A C 1
ATOM 5470 O O . MET A 1 680 ? 23.892 0.494 12.275 1.00 93.25 680 MET A O 1
ATOM 5474 N N . THR A 1 681 ? 24.077 2.664 11.746 1.00 92.94 681 THR A N 1
ATOM 5475 C CA . THR A 1 681 ? 22.633 2.953 11.832 1.00 92.94 681 THR A CA 1
ATOM 5476 C C . THR A 1 681 ? 21.850 2.274 10.706 1.00 92.94 681 THR A C 1
ATOM 5478 O O . THR A 1 681 ? 20.839 1.622 10.957 1.00 92.94 681 THR A O 1
ATOM 5481 N N . ILE A 1 682 ? 22.323 2.344 9.461 1.00 93.81 682 ILE A N 1
ATOM 5482 C CA . ILE A 1 682 ? 21.644 1.675 8.342 1.00 93.81 682 ILE A CA 1
ATOM 5483 C C . ILE A 1 682 ? 21.735 0.151 8.511 1.00 93.81 682 ILE A C 1
ATOM 5485 O O . ILE A 1 682 ? 20.728 -0.546 8.426 1.00 93.81 682 ILE A O 1
ATOM 5489 N N . GLY A 1 683 ? 22.929 -0.372 8.795 1.00 94.69 683 GLY A N 1
ATOM 5490 C CA . GLY A 1 683 ? 23.183 -1.806 8.885 1.00 94.69 683 GLY A CA 1
ATOM 5491 C C . GLY A 1 683 ? 22.615 -2.451 10.147 1.00 94.69 683 GLY A C 1
ATOM 5492 O O . GLY A 1 683 ? 21.729 -3.303 10.064 1.00 94.69 683 GLY A O 1
ATOM 5493 N N . LEU A 1 684 ? 23.139 -2.078 11.316 1.00 93.94 684 LEU A N 1
ATOM 5494 C CA . LEU A 1 684 ? 22.920 -2.790 12.583 1.00 93.94 684 LEU A CA 1
ATOM 5495 C C . LEU A 1 684 ? 21.692 -2.320 13.378 1.00 93.94 684 LEU A C 1
ATOM 5497 O O . LEU A 1 684 ? 21.319 -2.995 14.341 1.00 93.94 684 LEU A O 1
ATOM 5501 N N . LEU A 1 685 ? 21.060 -1.208 12.985 1.00 93.62 685 LEU A N 1
ATOM 5502 C CA . LEU A 1 685 ? 19.768 -0.772 13.523 1.00 93.62 685 LEU A CA 1
ATOM 5503 C C . LEU A 1 685 ? 18.645 -1.050 12.519 1.00 93.62 685 LEU A C 1
ATOM 5505 O O . LEU A 1 685 ? 17.826 -1.932 12.759 1.00 93.62 685 LEU A O 1
ATOM 5509 N N . PHE A 1 686 ? 18.616 -0.345 11.386 1.00 92.56 686 PHE A N 1
ATOM 5510 C CA . PHE A 1 686 ? 17.470 -0.380 10.475 1.00 92.56 686 PHE A CA 1
ATOM 5511 C C . PHE A 1 686 ? 17.345 -1.701 9.705 1.00 92.56 686 PHE A C 1
ATOM 5513 O O . PHE A 1 686 ? 16.347 -2.409 9.848 1.00 92.56 686 PHE A O 1
ATOM 5520 N N . CYS A 1 687 ? 18.356 -2.077 8.915 1.00 92.19 687 CYS A N 1
ATOM 5521 C CA . CYS A 1 687 ? 18.328 -3.328 8.154 1.00 92.19 687 CYS A CA 1
ATOM 5522 C C . CYS A 1 687 ? 18.227 -4.538 9.085 1.00 92.19 687 CYS A C 1
ATOM 5524 O O . CYS A 1 687 ? 17.460 -5.454 8.797 1.00 92.19 687 CYS A O 1
ATOM 5526 N N . TYR A 1 688 ? 18.947 -4.533 10.213 1.00 94.56 688 TYR A N 1
ATOM 5527 C CA . TYR A 1 688 ? 18.879 -5.638 11.165 1.00 94.56 688 TYR A CA 1
ATOM 5528 C C . TYR A 1 688 ? 17.499 -5.754 11.828 1.00 94.56 688 TYR A C 1
ATOM 5530 O O . TYR A 1 688 ? 16.929 -6.845 11.841 1.00 94.56 688 TYR A O 1
ATOM 5538 N N . GLY A 1 689 ? 16.934 -4.638 12.308 1.00 90.81 689 GLY A N 1
ATOM 5539 C CA . GLY A 1 689 ? 15.606 -4.582 12.927 1.00 90.81 689 GLY A CA 1
ATOM 5540 C C . GLY A 1 689 ? 14.491 -5.048 11.986 1.00 90.81 689 GLY A C 1
ATOM 5541 O O . GLY A 1 689 ? 13.629 -5.836 12.376 1.00 90.81 689 GLY A O 1
ATOM 5542 N N . ASN A 1 690 ? 14.562 -4.663 10.712 1.00 87.00 690 ASN A N 1
ATOM 5543 C CA . ASN A 1 690 ? 13.620 -5.139 9.699 1.00 87.00 690 ASN A CA 1
ATOM 5544 C C . ASN A 1 690 ? 13.842 -6.619 9.341 1.00 87.00 690 ASN A C 1
ATOM 5546 O O . ASN A 1 690 ? 12.880 -7.370 9.180 1.00 87.00 690 ASN A O 1
ATOM 5550 N N . ALA A 1 691 ? 15.094 -7.085 9.288 1.00 90.56 691 ALA A N 1
ATOM 5551 C CA . ALA A 1 691 ? 15.406 -8.485 9.004 1.00 90.56 691 ALA A CA 1
ATOM 5552 C C . ALA A 1 691 ? 14.848 -9.438 10.071 1.00 90.56 691 ALA A C 1
ATOM 5554 O O . ALA A 1 691 ? 14.305 -10.494 9.738 1.00 90.56 691 ALA A O 1
ATOM 5555 N N . ILE A 1 692 ? 14.962 -9.084 11.355 1.00 90.75 692 ILE A N 1
ATOM 5556 C CA . ILE A 1 692 ? 14.446 -9.911 12.458 1.00 90.75 692 ILE A CA 1
ATOM 5557 C C . ILE A 1 692 ? 12.912 -9.897 12.523 1.00 90.75 692 ILE A C 1
ATOM 5559 O O . ILE A 1 692 ? 12.312 -10.915 12.875 1.00 90.75 692 ILE A O 1
ATOM 5563 N N . LEU A 1 693 ? 12.269 -8.798 12.110 1.00 86.94 693 LEU A N 1
ATOM 5564 C CA . LEU A 1 693 ? 10.812 -8.694 11.982 1.00 86.94 693 LEU A CA 1
ATOM 5565 C C . LEU A 1 693 ? 10.247 -9.343 10.717 1.00 86.94 693 LEU A C 1
ATOM 5567 O O . LEU A 1 693 ? 9.038 -9.520 10.631 1.00 86.94 693 LEU A O 1
ATOM 5571 N N . LEU A 1 694 ? 11.084 -9.756 9.767 1.00 83.12 694 LEU A N 1
ATOM 5572 C CA . LEU A 1 694 ? 10.646 -10.214 8.448 1.00 83.12 694 LEU A CA 1
ATOM 5573 C C . LEU A 1 694 ? 9.609 -11.348 8.493 1.00 83.12 694 LEU A C 1
ATOM 5575 O O . LEU A 1 694 ? 8.651 -11.359 7.728 1.00 83.12 694 LEU A O 1
ATOM 5579 N N . TYR A 1 695 ? 9.753 -12.291 9.427 1.00 78.31 695 TYR A N 1
ATOM 5580 C CA . TYR A 1 695 ? 8.771 -13.369 9.610 1.00 78.31 695 TYR A CA 1
ATOM 5581 C C . TYR A 1 695 ? 7.472 -12.923 10.292 1.00 78.31 695 TYR A C 1
ATOM 5583 O O . TYR A 1 695 ? 6.494 -13.667 10.272 1.00 78.31 695 TYR A O 1
ATOM 5591 N N . ARG A 1 696 ? 7.475 -11.753 10.930 1.00 75.19 696 ARG A N 1
ATOM 5592 C CA . ARG A 1 696 ? 6.323 -11.134 11.595 1.00 75.19 696 ARG A CA 1
ATOM 5593 C C . ARG A 1 696 ? 5.528 -10.264 10.622 1.00 75.19 696 ARG A C 1
ATOM 5595 O O . ARG A 1 696 ? 4.303 -10.278 10.677 1.00 75.19 696 ARG A O 1
ATOM 5602 N N . THR A 1 697 ? 6.224 -9.564 9.726 1.00 63.59 697 THR A N 1
ATOM 5603 C CA . THR A 1 697 ? 5.642 -8.668 8.717 1.00 63.59 697 THR A CA 1
ATOM 5604 C C . THR A 1 697 ? 5.198 -9.426 7.467 1.00 63.59 697 THR A C 1
ATOM 5606 O O . THR A 1 697 ? 4.064 -9.281 7.026 1.00 63.59 697 THR A O 1
ATOM 5609 N N . PHE A 1 698 ? 6.023 -10.335 6.944 1.00 63.38 698 PHE A N 1
ATOM 5610 C CA . PHE A 1 698 ? 5.729 -11.094 5.725 1.00 63.38 698 PHE A CA 1
ATOM 5611 C C . PHE A 1 698 ? 5.246 -12.520 6.026 1.00 63.38 698 PHE A C 1
ATOM 5613 O O . PHE A 1 698 ? 5.848 -13.515 5.605 1.00 63.38 698 PHE A O 1
ATOM 5620 N N . LYS A 1 699 ? 4.128 -12.639 6.756 1.00 63.25 699 LYS A N 1
ATOM 5621 C CA . LYS A 1 699 ? 3.527 -13.941 7.123 1.00 63.25 699 LYS A CA 1
ATOM 5622 C C . LYS A 1 699 ? 3.082 -14.763 5.899 1.00 63.25 699 LYS A C 1
ATOM 5624 O O . LYS A 1 699 ? 3.103 -15.991 5.945 1.00 63.25 699 LYS A O 1
ATOM 5629 N N . GLN A 1 700 ? 2.727 -14.073 4.813 1.00 54.28 700 GLN A N 1
ATOM 5630 C CA . GLN A 1 700 ? 2.161 -14.605 3.565 1.00 54.28 700 GLN A CA 1
ATOM 5631 C C . GLN A 1 700 ? 3.185 -15.305 2.655 1.00 54.28 700 GLN A C 1
ATOM 5633 O O . GLN A 1 700 ? 2.843 -16.210 1.899 1.00 54.28 700 GLN A O 1
ATOM 5638 N N . ILE A 1 701 ? 4.448 -14.865 2.682 1.00 64.50 701 ILE A N 1
ATOM 5639 C CA . ILE A 1 701 ? 5.458 -15.267 1.692 1.00 64.50 701 ILE A CA 1
ATOM 5640 C C . ILE A 1 701 ? 5.894 -16.719 1.950 1.00 64.50 701 ILE A C 1
ATOM 5642 O O . ILE A 1 701 ? 6.087 -17.080 3.115 1.00 64.50 701 ILE A O 1
ATOM 5646 N N . PRO A 1 702 ? 6.131 -17.559 0.919 1.00 74.88 702 PRO A N 1
ATOM 5647 C CA . PRO A 1 702 ? 6.625 -18.927 1.092 1.00 74.88 702 PRO A CA 1
ATOM 5648 C C . PRO A 1 702 ? 7.808 -19.017 2.064 1.00 74.88 702 PRO A C 1
ATOM 5650 O O . PRO A 1 702 ? 8.719 -18.191 2.022 1.00 74.88 702 PRO A O 1
ATOM 5653 N N . LYS A 1 703 ? 7.825 -20.024 2.949 1.00 78.25 703 LYS A N 1
ATOM 5654 C CA . LYS A 1 703 ? 8.803 -20.118 4.055 1.00 78.25 703 LYS A CA 1
ATOM 5655 C C . LYS A 1 703 ? 10.250 -20.114 3.569 1.00 78.25 703 LYS A C 1
ATOM 5657 O O . LYS A 1 703 ? 11.105 -19.520 4.217 1.00 78.25 703 LYS A O 1
ATOM 5662 N N . LEU A 1 704 ? 10.523 -20.734 2.419 1.00 80.81 704 LEU A N 1
ATOM 5663 C CA . LEU A 1 704 ? 11.840 -20.687 1.783 1.00 80.81 704 LEU A CA 1
ATOM 5664 C C . LEU A 1 704 ? 12.216 -19.262 1.349 1.00 80.81 704 LEU A C 1
ATOM 5666 O O . LEU A 1 704 ? 13.322 -18.823 1.635 1.00 80.81 704 LEU A O 1
ATOM 5670 N N . MET A 1 705 ? 11.292 -18.523 0.735 1.00 77.81 705 MET A N 1
ATOM 5671 C CA . MET A 1 705 ? 11.525 -17.136 0.317 1.00 77.81 705 MET A CA 1
ATOM 5672 C C . MET A 1 705 ? 11.685 -16.200 1.517 1.00 77.81 705 MET A C 1
ATOM 5674 O O . MET A 1 705 ? 12.588 -15.374 1.522 1.00 77.81 705 MET A O 1
ATOM 5678 N N . ALA A 1 706 ? 10.906 -16.386 2.587 1.00 80.81 706 ALA A N 1
ATOM 5679 C CA . ALA A 1 706 ? 11.103 -15.648 3.835 1.00 80.81 706 ALA A CA 1
ATOM 5680 C C . ALA A 1 706 ? 12.470 -15.948 4.478 1.00 80.81 706 ALA A C 1
ATOM 5682 O O . ALA A 1 706 ? 13.127 -15.040 4.977 1.00 80.81 706 ALA A O 1
ATOM 5683 N N . LYS A 1 707 ? 12.950 -17.198 4.414 1.00 87.75 707 LYS A N 1
ATOM 5684 C CA . LYS A 1 707 ? 14.308 -17.558 4.852 1.00 87.75 707 LYS A CA 1
ATOM 5685 C C . LYS A 1 707 ? 15.396 -16.915 4.008 1.00 87.75 707 LYS A C 1
ATOM 5687 O O . LYS A 1 707 ? 16.368 -16.426 4.577 1.00 87.75 707 LYS A O 1
ATOM 5692 N N . ILE A 1 708 ? 15.228 -16.911 2.688 1.00 87.19 708 ILE A N 1
ATOM 5693 C CA . ILE A 1 708 ? 16.156 -16.258 1.763 1.00 87.19 708 ILE A CA 1
ATOM 5694 C C . ILE A 1 708 ? 16.186 -14.760 2.054 1.00 87.19 708 ILE A C 1
ATOM 5696 O O . ILE A 1 708 ? 17.260 -14.229 2.299 1.00 87.19 708 ILE A O 1
ATOM 5700 N N . PHE A 1 709 ? 15.033 -14.091 2.136 1.00 82.56 709 PHE A N 1
ATOM 5701 C CA . PHE A 1 709 ? 14.991 -12.665 2.448 1.00 82.56 709 PHE A CA 1
ATOM 5702 C C . PHE A 1 709 ? 15.573 -12.352 3.824 1.00 82.56 709 PHE A C 1
ATOM 5704 O O . PHE A 1 709 ? 16.390 -11.446 3.929 1.00 82.56 709 PHE A O 1
ATOM 5711 N N . HIS A 1 710 ? 15.244 -13.124 4.861 1.00 89.69 710 HIS A N 1
ATOM 5712 C CA . HIS A 1 710 ? 15.860 -12.965 6.178 1.00 89.69 710 HIS A CA 1
ATOM 5713 C C . HIS A 1 710 ? 17.391 -13.082 6.099 1.00 89.69 710 HIS A C 1
ATOM 5715 O O . HIS A 1 710 ? 18.099 -12.203 6.581 1.00 89.69 710 HIS A O 1
ATOM 5721 N N . ALA A 1 711 ? 17.916 -14.108 5.423 1.00 91.81 711 ALA A N 1
ATOM 5722 C CA . ALA A 1 711 ? 19.356 -14.285 5.244 1.00 91.81 711 ALA A CA 1
ATOM 5723 C C . ALA A 1 711 ? 20.001 -13.153 4.416 1.00 91.81 711 ALA A C 1
ATOM 5725 O O . ALA A 1 711 ? 21.085 -12.689 4.774 1.00 91.81 711 ALA A O 1
ATOM 5726 N N . CYS A 1 712 ? 19.333 -12.683 3.356 1.00 88.94 712 CYS A N 1
ATOM 5727 C CA . CYS A 1 712 ? 19.782 -11.595 2.484 1.00 88.94 712 CYS A CA 1
ATOM 5728 C C . CYS A 1 712 ? 19.807 -10.239 3.207 1.00 88.94 712 CYS A C 1
ATOM 5730 O O . CYS A 1 712 ? 20.796 -9.513 3.142 1.00 88.94 712 CYS A O 1
ATOM 5732 N N . PHE A 1 713 ? 18.756 -9.890 3.947 1.00 87.31 713 PHE A N 1
ATOM 5733 C CA . PHE A 1 713 ? 18.748 -8.654 4.729 1.00 87.31 713 PHE A CA 1
ATOM 5734 C C . PHE A 1 713 ? 19.793 -8.689 5.851 1.00 87.31 713 PHE A C 1
ATOM 5736 O O . PHE A 1 713 ? 20.457 -7.683 6.100 1.00 87.31 713 PHE A O 1
ATOM 5743 N N . LEU A 1 714 ? 20.007 -9.850 6.481 1.00 93.69 714 LEU A N 1
ATOM 5744 C CA . LEU A 1 714 ? 21.057 -10.012 7.487 1.00 93.69 714 LEU A CA 1
ATOM 5745 C C . LEU A 1 714 ? 22.475 -9.946 6.903 1.00 93.69 714 LEU A C 1
ATOM 5747 O O . LEU A 1 714 ? 23.353 -9.389 7.557 1.00 93.69 714 LEU A O 1
ATOM 5751 N N . ILE A 1 715 ? 22.723 -10.459 5.690 1.00 93.38 715 ILE A N 1
ATOM 5752 C CA . ILE A 1 715 ? 24.050 -10.331 5.064 1.00 93.38 715 ILE A CA 1
ATOM 5753 C C . ILE A 1 715 ? 24.314 -8.883 4.635 1.00 93.38 715 ILE A C 1
ATOM 5755 O O . ILE A 1 715 ? 25.410 -8.381 4.864 1.00 93.38 715 ILE A O 1
ATOM 5759 N N . ILE A 1 716 ? 23.304 -8.170 4.118 1.00 93.06 716 ILE A N 1
ATOM 5760 C CA . ILE A 1 716 ? 23.406 -6.731 3.824 1.00 93.06 716 ILE A CA 1
ATOM 5761 C C . ILE A 1 716 ? 23.718 -5.957 5.112 1.00 93.06 716 ILE A C 1
ATOM 5763 O O . ILE A 1 716 ? 24.676 -5.186 5.152 1.00 93.06 716 ILE A O 1
ATOM 5767 N N . SER A 1 717 ? 22.979 -6.228 6.191 1.00 95.31 717 SER A N 1
ATOM 5768 C CA . SER A 1 717 ? 23.229 -5.650 7.516 1.00 95.31 717 SER A CA 1
ATOM 5769 C C . SER A 1 717 ? 24.670 -5.888 7.990 1.00 95.31 717 SER A C 1
ATOM 5771 O O . SER A 1 717 ? 25.355 -4.940 8.384 1.00 95.31 717 SER A O 1
ATOM 5773 N N . LEU A 1 718 ? 25.169 -7.123 7.867 1.00 94.25 718 LEU A N 1
ATOM 5774 C CA . LEU A 1 718 ? 26.530 -7.484 8.254 1.00 94.25 718 LEU A CA 1
ATOM 5775 C C . LEU A 1 718 ? 27.588 -6.775 7.397 1.00 94.25 718 LEU A C 1
ATOM 5777 O O . LEU A 1 718 ? 28.566 -6.263 7.939 1.00 94.25 718 LEU A O 1
ATOM 5781 N N . THR A 1 719 ? 27.396 -6.697 6.076 1.00 94.38 719 THR A N 1
ATOM 5782 C CA . THR A 1 719 ? 28.337 -5.997 5.184 1.00 94.38 719 THR A CA 1
ATOM 5783 C C . THR A 1 719 ? 28.448 -4.513 5.525 1.00 94.38 719 THR A C 1
ATOM 5785 O O . THR A 1 719 ? 29.559 -3.998 5.636 1.00 94.38 719 THR A O 1
ATOM 5788 N N . LEU A 1 720 ? 27.323 -3.840 5.790 1.00 94.69 720 LEU A N 1
ATOM 5789 C CA . LEU A 1 720 ? 27.310 -2.444 6.228 1.00 94.69 720 LEU A CA 1
ATOM 5790 C C . LEU A 1 720 ? 27.972 -2.272 7.603 1.00 94.69 720 LEU A C 1
ATOM 5792 O O . LEU A 1 720 ? 28.755 -1.342 7.788 1.00 94.69 720 LEU A O 1
ATOM 5796 N N . GLY A 1 721 ? 27.748 -3.200 8.539 1.00 94.12 721 GLY A N 1
ATOM 5797 C CA . GLY A 1 721 ? 28.440 -3.215 9.831 1.00 94.12 721 GLY A CA 1
ATOM 5798 C C . GLY A 1 721 ? 29.965 -3.343 9.694 1.00 94.12 721 GLY A C 1
ATOM 5799 O O . GLY A 1 721 ? 30.712 -2.601 10.333 1.00 94.12 721 GLY A O 1
ATOM 5800 N N . ILE A 1 722 ? 30.448 -4.222 8.809 1.00 93.75 722 ILE A N 1
ATOM 5801 C CA . ILE A 1 722 ? 31.885 -4.390 8.528 1.00 93.75 722 ILE A CA 1
ATOM 5802 C C . ILE A 1 722 ? 32.468 -3.132 7.873 1.00 93.75 722 ILE A C 1
ATOM 5804 O O . ILE A 1 722 ? 33.545 -2.686 8.271 1.00 93.75 722 ILE A O 1
ATOM 5808 N N . LEU A 1 723 ? 31.761 -2.520 6.917 1.00 93.94 723 LEU A N 1
ATOM 5809 C CA . LEU A 1 723 ? 32.177 -1.253 6.304 1.00 93.94 723 LEU A CA 1
ATOM 5810 C C . LEU A 1 723 ? 32.259 -0.126 7.343 1.00 93.94 723 LEU A C 1
ATOM 5812 O O . LEU A 1 723 ? 33.236 0.624 7.363 1.00 93.94 723 LEU A O 1
ATOM 5816 N N . GLY A 1 724 ? 31.290 -0.053 8.259 1.00 93.25 724 GLY A N 1
ATOM 5817 C CA . GLY A 1 724 ? 31.323 0.868 9.392 1.00 93.25 724 GLY A CA 1
ATOM 5818 C C . GLY A 1 724 ? 32.523 0.626 10.314 1.00 93.25 724 GLY A C 1
ATOM 5819 O O . GLY A 1 724 ? 33.163 1.580 10.759 1.00 93.25 724 GLY A O 1
ATOM 5820 N N . LEU A 1 725 ? 32.878 -0.632 10.595 1.00 92.44 725 LEU A N 1
ATOM 5821 C CA . LEU A 1 725 ? 34.051 -0.975 11.409 1.00 92.44 725 LEU A CA 1
ATOM 5822 C C . LEU A 1 725 ? 35.367 -0.621 10.693 1.00 92.44 725 LEU A C 1
ATOM 5824 O O . LEU A 1 725 ? 36.280 -0.055 11.297 1.00 92.44 725 LEU A O 1
ATOM 5828 N N . ALA A 1 726 ? 35.454 -0.891 9.391 1.00 92.62 726 ALA A N 1
ATOM 5829 C CA . ALA A 1 726 ? 36.602 -0.515 8.571 1.00 92.62 726 ALA A CA 1
ATOM 5830 C C . ALA A 1 726 ? 36.811 1.009 8.559 1.00 92.62 726 ALA A C 1
ATOM 5832 O O . ALA A 1 726 ? 37.948 1.480 8.649 1.00 92.62 726 ALA A O 1
ATOM 5833 N N . ALA A 1 727 ? 35.720 1.781 8.522 1.00 90.81 727 ALA A N 1
ATOM 5834 C CA . ALA A 1 727 ? 35.745 3.239 8.563 1.00 90.81 727 ALA A CA 1
ATOM 5835 C C . ALA A 1 727 ? 36.384 3.783 9.859 1.00 90.81 727 ALA A C 1
ATOM 5837 O O . ALA A 1 727 ? 37.287 4.625 9.798 1.00 90.81 727 ALA A O 1
ATOM 5838 N N . ILE A 1 728 ? 35.998 3.265 11.034 1.00 89.81 728 ILE A N 1
ATOM 5839 C CA . ILE A 1 728 ? 36.599 3.689 12.313 1.00 89.81 728 ILE A CA 1
ATOM 5840 C C . ILE A 1 728 ? 38.054 3.222 12.454 1.00 89.81 728 ILE A C 1
ATOM 5842 O O . ILE A 1 728 ? 38.890 3.996 12.921 1.00 89.81 728 ILE A O 1
ATOM 5846 N N . ILE A 1 729 ? 38.397 2.002 12.020 1.00 90.56 729 ILE A N 1
ATOM 5847 C CA . ILE A 1 729 ? 39.786 1.509 12.061 1.00 90.56 729 ILE A CA 1
ATOM 5848 C C . ILE A 1 729 ? 40.683 2.409 11.213 1.00 90.56 729 ILE A C 1
ATOM 5850 O O . ILE A 1 729 ? 41.707 2.885 11.701 1.00 90.56 729 ILE A O 1
ATOM 5854 N N . ARG A 1 730 ? 40.268 2.712 9.977 1.00 90.31 730 ARG A N 1
ATOM 5855 C CA . ARG A 1 730 ? 41.003 3.614 9.084 1.00 90.31 730 ARG A CA 1
ATOM 5856 C C . ARG A 1 730 ? 41.162 5.003 9.696 1.00 90.31 730 ARG A C 1
ATOM 5858 O O . ARG A 1 730 ? 42.257 5.552 9.663 1.00 90.31 730 ARG A O 1
ATOM 5865 N N . SER A 1 731 ? 40.098 5.560 10.277 1.00 87.19 731 SER A N 1
ATOM 5866 C CA . SER A 1 731 ? 40.169 6.862 10.946 1.00 87.19 731 SER A CA 1
ATOM 5867 C C . SER A 1 731 ? 41.160 6.861 12.117 1.00 87.19 731 SER A C 1
ATOM 5869 O O . SER A 1 731 ? 41.927 7.810 12.265 1.00 87.19 731 SER A O 1
ATOM 5871 N N . LYS A 1 732 ? 41.212 5.786 12.915 1.00 87.56 732 LYS A N 1
ATOM 5872 C CA . LYS A 1 732 ? 42.183 5.651 14.011 1.00 87.56 732 LYS A CA 1
ATOM 5873 C C . LYS A 1 732 ? 43.626 5.525 13.524 1.00 87.56 732 LYS A C 1
ATOM 5875 O O . LYS A 1 732 ? 44.493 6.142 14.132 1.00 87.56 732 LYS A O 1
ATOM 5880 N N . VAL A 1 733 ? 43.864 4.801 12.425 1.00 91.38 733 VAL A N 1
ATOM 5881 C CA . VAL A 1 733 ? 45.193 4.692 11.794 1.00 91.38 733 VAL A CA 1
ATOM 5882 C C . VAL A 1 733 ? 45.664 6.050 11.275 1.00 91.38 733 VAL A C 1
ATOM 5884 O O . VAL A 1 733 ? 46.785 6.446 11.561 1.00 91.38 733 VAL A O 1
ATOM 5887 N N . ILE A 1 734 ? 44.804 6.794 10.568 1.00 87.94 734 ILE A N 1
ATOM 5888 C CA . ILE A 1 734 ? 45.140 8.138 10.060 1.00 87.94 734 ILE A CA 1
ATOM 5889 C C . ILE A 1 734 ? 45.464 9.102 11.214 1.00 87.94 734 ILE A C 1
ATOM 5891 O O . ILE A 1 734 ? 46.372 9.919 11.099 1.00 87.94 734 ILE A O 1
ATOM 5895 N N . ASN A 1 735 ? 44.745 8.985 12.333 1.00 82.12 735 ASN A N 1
ATOM 5896 C CA . ASN A 1 735 ? 44.875 9.874 13.488 1.00 82.12 735 ASN A CA 1
ATOM 5897 C C . ASN A 1 735 ? 45.824 9.352 14.589 1.00 82.12 735 ASN A C 1
ATOM 5899 O O . ASN A 1 735 ? 45.844 9.936 15.673 1.00 82.12 735 ASN A O 1
ATOM 5903 N N . ASN A 1 736 ? 46.561 8.255 14.362 1.00 87.88 736 ASN A N 1
ATOM 5904 C CA . ASN A 1 736 ? 47.450 7.605 15.342 1.00 87.88 736 ASN A CA 1
ATOM 5905 C C . ASN A 1 736 ? 46.810 7.369 16.731 1.00 87.88 736 ASN A C 1
ATOM 5907 O O . ASN A 1 736 ? 47.439 7.586 17.767 1.00 87.88 736 ASN A O 1
ATOM 5911 N N . ARG A 1 737 ? 45.542 6.934 16.774 1.00 81.38 737 ARG A N 1
ATOM 5912 C CA . ARG A 1 737 ? 44.818 6.649 18.030 1.00 81.38 737 ARG A CA 1
ATOM 5913 C C . ARG A 1 737 ? 44.775 5.148 18.341 1.00 81.38 737 ARG A C 1
ATOM 5915 O O . ARG A 1 737 ? 44.567 4.356 17.423 1.00 81.38 737 ARG A O 1
ATOM 5922 N N . PRO A 1 738 ? 44.856 4.739 19.622 1.00 82.31 738 PRO A N 1
ATOM 5923 C CA . PRO A 1 738 ? 44.791 3.330 19.998 1.00 82.31 738 PRO A CA 1
ATOM 5924 C C . PRO A 1 738 ? 43.423 2.694 19.683 1.00 82.31 738 PRO A C 1
ATOM 5926 O O . PRO A 1 738 ? 42.346 3.301 19.811 1.00 82.31 738 PRO A O 1
ATOM 5929 N N . HIS A 1 739 ? 43.464 1.434 19.255 1.00 84.06 739 HIS A N 1
ATOM 5930 C CA . HIS A 1 739 ? 42.283 0.641 18.919 1.00 84.06 739 HIS A CA 1
ATOM 5931 C C . HIS A 1 739 ? 41.652 0.018 20.178 1.00 84.06 739 HIS A C 1
ATOM 5933 O O . HIS A 1 739 ? 42.352 -0.290 21.129 1.00 84.06 739 HIS A O 1
ATOM 5939 N N . PHE A 1 740 ? 40.323 -0.157 20.171 1.00 81.75 740 PHE A N 1
ATOM 5940 C CA . PHE A 1 740 ? 39.564 -0.938 21.169 1.00 81.75 740 PHE A CA 1
ATOM 5941 C C . PHE A 1 740 ? 39.784 -0.612 22.663 1.00 81.75 740 PHE A C 1
ATOM 5943 O O . PHE A 1 740 ? 39.865 -1.516 23.487 1.00 81.75 740 PHE A O 1
ATOM 5950 N N . MET A 1 741 ? 39.848 0.672 23.025 1.00 83.62 741 MET A N 1
ATOM 5951 C CA . MET A 1 741 ? 40.030 1.106 24.424 1.00 83.62 741 MET A CA 1
ATOM 5952 C C . MET A 1 741 ? 38.732 1.546 25.121 1.00 83.62 741 MET A C 1
ATOM 5954 O O . MET A 1 741 ? 38.760 1.828 26.313 1.00 83.62 741 MET A O 1
ATOM 5958 N N . THR A 1 742 ? 37.614 1.666 24.394 1.00 85.62 742 THR A N 1
ATOM 5959 C CA . THR A 1 742 ? 36.357 2.213 24.937 1.00 85.62 742 THR A CA 1
ATOM 5960 C C . THR A 1 742 ? 35.306 1.132 25.152 1.00 85.62 742 THR A C 1
ATOM 5962 O O . THR A 1 742 ? 35.293 0.120 24.443 1.00 85.62 742 THR A O 1
ATOM 5965 N N . PHE A 1 743 ? 34.395 1.358 26.099 1.00 84.75 743 PHE A N 1
ATOM 5966 C CA . PHE A 1 743 ? 33.312 0.420 26.394 1.00 84.75 743 PHE A CA 1
ATOM 5967 C C . PHE A 1 743 ? 32.393 0.212 25.179 1.00 84.75 743 PHE A C 1
ATOM 5969 O O . PHE A 1 743 ? 32.059 -0.931 24.857 1.00 84.75 743 PHE A O 1
ATOM 5976 N N . HIS A 1 744 ? 32.094 1.278 24.421 1.00 88.88 744 HIS A N 1
ATOM 5977 C CA . HIS A 1 744 ? 31.408 1.187 23.128 1.00 88.88 744 HIS A CA 1
ATOM 5978 C C . HIS A 1 744 ? 32.110 0.213 22.173 1.00 88.88 744 HIS A C 1
ATOM 5980 O O . HIS A 1 744 ? 31.464 -0.638 21.559 1.00 88.88 744 HIS A O 1
ATOM 5986 N N . SER A 1 745 ? 33.441 0.309 22.063 1.00 89.75 745 SER A N 1
ATOM 5987 C CA . SER A 1 745 ? 34.217 -0.513 21.132 1.00 89.75 745 SER A CA 1
ATOM 5988 C C . SER A 1 745 ? 34.256 -1.994 21.517 1.00 89.75 745 SER A C 1
ATOM 5990 O O . SER A 1 745 ? 34.276 -2.841 20.625 1.00 89.75 745 SER A O 1
ATOM 5992 N N . TRP A 1 746 ? 34.206 -2.314 22.815 1.00 91.44 746 TRP A N 1
ATOM 5993 C CA . TRP A 1 746 ? 34.124 -3.693 23.308 1.00 91.44 746 TRP A CA 1
ATOM 5994 C C . TRP A 1 746 ? 32.751 -4.308 23.028 1.00 91.44 746 TRP A C 1
ATOM 5996 O O . TRP A 1 746 ? 32.677 -5.410 22.484 1.00 91.44 746 TRP A O 1
ATOM 6006 N N . ILE A 1 747 ? 31.665 -3.577 23.308 1.00 93.31 747 ILE A N 1
ATOM 6007 C CA . ILE A 1 747 ? 30.304 -4.030 22.972 1.00 93.31 747 ILE A CA 1
ATOM 6008 C C . ILE A 1 747 ? 30.148 -4.164 21.453 1.00 93.31 747 ILE A C 1
ATOM 6010 O O . ILE A 1 747 ? 29.597 -5.154 20.973 1.00 93.31 747 ILE A O 1
ATOM 6014 N N . GLY A 1 748 ? 30.654 -3.201 20.679 1.00 92.00 748 GLY A N 1
ATOM 6015 C CA . GLY A 1 748 ? 30.535 -3.185 19.221 1.00 92.00 748 GLY A CA 1
ATOM 6016 C C . GLY A 1 748 ? 31.231 -4.371 18.551 1.00 92.00 748 GLY A C 1
ATOM 6017 O O . GLY A 1 748 ? 30.613 -5.066 17.742 1.00 92.00 748 GLY A O 1
ATOM 6018 N N . ILE A 1 749 ? 32.488 -4.662 18.918 1.00 92.44 749 ILE A N 1
ATOM 6019 C CA . ILE A 1 749 ? 33.222 -5.798 18.337 1.00 92.44 749 ILE A CA 1
ATOM 6020 C C . ILE A 1 749 ? 32.624 -7.144 18.765 1.00 92.44 749 ILE A C 1
ATOM 6022 O O . ILE A 1 749 ? 32.497 -8.043 17.932 1.00 92.44 749 ILE A O 1
ATOM 6026 N N . ALA A 1 750 ? 32.175 -7.263 20.021 1.00 94.06 750 ALA A N 1
ATOM 6027 C CA . ALA A 1 750 ? 31.471 -8.449 20.501 1.00 94.06 750 ALA A CA 1
ATOM 6028 C C . ALA A 1 750 ? 30.149 -8.663 19.745 1.00 94.06 750 ALA A C 1
ATOM 6030 O O . ALA A 1 750 ? 29.857 -9.780 19.324 1.00 94.06 750 ALA A O 1
ATOM 6031 N N . THR A 1 751 ? 29.385 -7.592 19.501 1.00 95.19 751 THR A N 1
ATOM 6032 C CA . THR A 1 751 ? 28.119 -7.641 18.752 1.00 95.19 751 THR A CA 1
ATOM 6033 C C . THR A 1 751 ? 28.337 -8.135 17.326 1.00 95.19 751 THR A C 1
ATOM 6035 O O . THR A 1 751 ? 27.630 -9.038 16.888 1.00 95.19 751 THR A O 1
ATOM 6038 N N . ILE A 1 752 ? 29.332 -7.598 16.608 1.00 94.38 752 ILE A N 1
ATOM 6039 C CA . ILE A 1 752 ? 29.647 -8.035 15.238 1.00 94.38 752 ILE A CA 1
ATOM 6040 C C . ILE A 1 752 ? 30.119 -9.496 15.230 1.00 94.38 752 ILE A C 1
ATOM 6042 O O . ILE A 1 752 ? 29.656 -10.274 14.399 1.00 94.38 752 ILE A O 1
ATOM 6046 N N . GLY A 1 753 ? 30.981 -9.898 16.171 1.00 94.56 753 GLY A N 1
ATOM 6047 C CA . GLY A 1 753 ? 31.439 -11.287 16.288 1.00 94.56 753 GLY A CA 1
ATOM 6048 C C . GLY A 1 753 ? 30.292 -12.272 16.536 1.00 94.56 753 GLY A C 1
ATOM 6049 O O . GLY A 1 753 ? 30.175 -13.281 15.837 1.00 94.56 753 GLY A O 1
ATOM 6050 N N . LEU A 1 754 ? 29.396 -11.946 17.473 1.00 95.25 754 LEU A N 1
ATOM 6051 C CA . LEU A 1 754 ? 28.196 -12.738 17.753 1.00 95.25 754 LEU A CA 1
ATOM 6052 C C . LEU A 1 754 ? 27.224 -12.750 16.568 1.00 95.25 754 LEU A C 1
ATOM 6054 O O . LEU A 1 754 ? 26.637 -13.792 16.290 1.00 95.25 754 LEU A O 1
ATOM 6058 N N . PHE A 1 755 ? 27.082 -11.638 15.837 1.00 96.06 755 PHE A N 1
ATOM 6059 C CA . PHE A 1 755 ? 26.278 -11.574 14.614 1.00 96.06 755 PHE A CA 1
ATOM 6060 C C . PHE A 1 755 ? 26.826 -12.542 13.561 1.00 96.06 755 PHE A C 1
ATOM 6062 O O . PHE A 1 755 ? 26.071 -13.367 13.050 1.00 96.06 755 PHE A O 1
ATOM 6069 N N . VAL A 1 756 ? 28.131 -12.498 13.259 1.00 95.94 756 VAL A N 1
ATOM 6070 C CA . VAL A 1 756 ? 28.764 -13.407 12.284 1.00 95.94 756 VAL A CA 1
ATOM 6071 C C . VAL A 1 756 ? 28.512 -14.863 12.667 1.00 95.94 756 VAL A C 1
ATOM 6073 O O . VAL A 1 756 ? 28.063 -15.652 11.835 1.00 95.94 756 VAL A O 1
ATOM 6076 N N . PHE A 1 757 ? 28.735 -15.209 13.936 1.00 95.56 757 PHE A N 1
ATOM 6077 C CA . PHE A 1 757 ? 28.494 -16.558 14.441 1.00 95.56 757 PHE A CA 1
ATOM 6078 C C . PHE A 1 757 ? 27.023 -16.974 14.290 1.00 95.56 757 PHE A C 1
ATOM 6080 O O . PHE A 1 757 ? 26.722 -18.028 13.731 1.00 95.56 757 PHE A O 1
ATOM 6087 N N . GLN A 1 758 ? 26.097 -16.110 14.706 1.00 94.94 758 GLN A N 1
ATOM 6088 C CA . GLN A 1 758 ? 24.655 -16.319 14.597 1.00 94.94 758 GLN A CA 1
ATOM 6089 C C . GLN A 1 758 ? 24.192 -16.493 13.142 1.00 94.94 758 GLN A C 1
ATOM 6091 O O . GLN A 1 758 ? 23.328 -17.332 12.870 1.00 94.94 758 GLN A O 1
ATOM 6096 N N . TRP A 1 759 ? 24.761 -15.728 12.204 1.00 95.06 759 TRP A N 1
ATOM 6097 C CA . TRP A 1 759 ? 24.452 -15.832 10.779 1.00 95.06 759 TRP A CA 1
ATOM 6098 C C . TRP A 1 759 ? 24.939 -17.163 10.204 1.00 95.06 759 TRP A C 1
ATOM 6100 O O . TRP A 1 759 ? 24.157 -17.857 9.559 1.00 95.06 759 TRP A O 1
ATOM 6110 N N . ILE A 1 760 ? 26.181 -17.571 10.499 1.00 94.56 760 ILE A N 1
ATOM 6111 C CA . ILE A 1 760 ? 26.745 -18.856 10.050 1.00 94.56 760 ILE A CA 1
ATOM 6112 C C . ILE A 1 760 ? 25.918 -20.024 10.601 1.00 94.56 760 ILE A C 1
ATOM 6114 O O . ILE A 1 760 ? 25.460 -20.877 9.837 1.00 94.56 760 ILE A O 1
ATOM 6118 N N . CYS A 1 761 ? 25.668 -20.046 11.914 1.00 93.06 761 CYS A N 1
ATOM 6119 C CA . CYS A 1 761 ? 24.870 -21.094 12.547 1.00 93.06 761 CYS A CA 1
ATOM 6120 C C . CYS A 1 761 ? 23.433 -21.123 12.007 1.00 93.06 761 CYS A C 1
ATOM 6122 O O . CYS A 1 761 ? 22.899 -22.203 11.751 1.00 93.06 761 CYS A O 1
ATOM 6124 N N . GLY A 1 762 ? 22.811 -19.960 11.787 1.00 92.56 762 GLY A N 1
ATOM 6125 C CA . GLY A 1 762 ? 21.480 -19.847 11.189 1.00 92.56 762 GLY A CA 1
ATOM 6126 C C . GLY A 1 762 ? 21.429 -20.338 9.739 1.00 92.56 762 GLY A C 1
ATOM 6127 O O . GLY A 1 762 ? 20.516 -21.082 9.376 1.00 92.56 762 GLY A O 1
ATOM 6128 N N . PHE A 1 763 ? 22.425 -19.985 8.926 1.00 93.12 763 PHE A N 1
ATOM 6129 C CA . PHE A 1 763 ? 22.529 -20.388 7.524 1.00 93.12 763 PHE A CA 1
ATOM 6130 C C . PHE A 1 763 ? 22.685 -21.908 7.383 1.00 93.12 763 PHE A C 1
ATOM 6132 O O . PHE A 1 763 ? 21.885 -22.544 6.692 1.00 93.12 763 PHE A O 1
ATOM 6139 N N . ILE A 1 764 ? 23.643 -22.496 8.112 1.00 92.56 764 ILE A N 1
ATOM 6140 C CA . ILE A 1 764 ? 23.903 -23.946 8.123 1.00 92.56 764 ILE A CA 1
ATOM 6141 C C . ILE A 1 764 ? 22.676 -24.710 8.628 1.00 92.56 764 ILE A C 1
ATOM 6143 O O . ILE A 1 764 ? 22.255 -25.704 8.027 1.00 92.56 764 ILE A O 1
ATOM 6147 N N . SER A 1 765 ? 22.064 -24.218 9.709 1.00 90.19 765 SER A N 1
ATOM 6148 C CA . SER A 1 765 ? 20.911 -24.873 10.323 1.00 90.19 765 SER A CA 1
ATOM 6149 C C . SER A 1 765 ? 19.676 -24.814 9.431 1.00 90.19 765 SER A C 1
ATOM 6151 O O . SER A 1 765 ? 19.026 -25.839 9.254 1.00 90.19 765 SER A O 1
ATOM 6153 N N . TYR A 1 766 ? 19.323 -23.657 8.859 1.00 90.00 766 TYR A N 1
ATOM 6154 C CA . TYR A 1 766 ? 17.991 -23.440 8.275 1.00 90.00 766 TYR A CA 1
ATOM 6155 C C . TYR A 1 766 ? 17.934 -23.292 6.751 1.00 90.00 766 TYR A C 1
ATOM 6157 O O . TYR A 1 766 ? 16.818 -23.425 6.219 1.00 90.00 766 TYR A O 1
ATOM 6165 N N . LEU A 1 767 ? 19.064 -23.032 6.077 1.00 87.38 767 LEU A N 1
ATOM 6166 C CA . LEU A 1 767 ? 19.141 -22.770 4.633 1.00 87.38 767 LEU A CA 1
ATOM 6167 C C . LEU A 1 767 ? 19.927 -23.855 3.877 1.00 87.38 767 LEU A C 1
ATOM 6169 O O . LEU A 1 767 ? 19.326 -24.575 3.083 1.00 87.38 767 LEU A O 1
ATOM 6173 N N . PHE A 1 768 ? 21.232 -23.999 4.136 1.00 85.56 768 PHE A N 1
ATOM 6174 C CA . PHE A 1 768 ? 22.118 -24.926 3.419 1.00 85.56 768 PHE A CA 1
ATOM 6175 C C . PHE A 1 768 ? 23.336 -25.301 4.282 1.00 85.56 768 PHE A C 1
ATOM 6177 O O . PHE A 1 768 ? 24.000 -24.387 4.771 1.00 85.56 768 PHE A O 1
ATOM 6184 N N . PRO A 1 769 ? 23.673 -26.595 4.483 1.00 84.50 769 PRO A N 1
ATOM 6185 C CA . PRO A 1 769 ? 23.101 -27.819 3.900 1.00 84.50 769 PRO A CA 1
ATOM 6186 C C . PRO A 1 769 ? 21.780 -28.296 4.536 1.00 84.50 769 PRO A C 1
ATOM 6188 O O . PRO A 1 769 ? 21.256 -29.320 4.111 1.00 84.50 769 PRO A O 1
ATOM 6191 N N . LYS A 1 770 ? 21.221 -27.542 5.502 1.00 85.88 770 LYS A N 1
ATOM 6192 C CA . LYS A 1 770 ? 19.980 -27.841 6.248 1.00 85.88 770 LYS A CA 1
ATOM 6193 C C . LYS A 1 770 ? 20.123 -29.078 7.148 1.00 85.88 770 LYS A C 1
ATOM 6195 O O . LYS A 1 770 ? 19.933 -30.212 6.723 1.00 85.88 770 LYS A O 1
ATOM 6200 N N . LEU A 1 771 ? 20.398 -28.834 8.430 1.00 88.00 771 LEU A N 1
ATOM 6201 C CA . LEU A 1 771 ? 20.572 -29.876 9.453 1.00 88.00 771 LEU A CA 1
ATOM 6202 C C . LEU A 1 771 ? 19.290 -30.699 9.712 1.00 88.00 771 LEU A C 1
ATOM 6204 O O . LEU A 1 771 ? 18.181 -30.319 9.309 1.00 88.00 771 LEU A O 1
ATOM 6208 N N . SER A 1 772 ? 19.434 -31.825 10.421 1.00 87.94 772 SER A N 1
ATOM 6209 C CA . SER A 1 772 ? 18.318 -32.706 10.795 1.00 87.94 772 SER A CA 1
ATOM 6210 C C . SER A 1 772 ? 17.228 -31.965 11.584 1.00 87.94 772 SER A C 1
ATOM 6212 O O . SER A 1 772 ? 17.451 -30.897 12.165 1.00 87.94 772 SER A O 1
ATOM 6214 N N . LEU A 1 773 ? 16.001 -32.494 11.553 1.00 81.00 773 LEU A N 1
ATOM 6215 C CA . LEU A 1 773 ? 14.844 -31.855 12.189 1.00 81.00 773 LEU A CA 1
ATOM 6216 C C . LEU A 1 773 ? 15.027 -31.695 13.704 1.00 81.00 773 LEU A C 1
ATOM 6218 O O . LEU A 1 773 ? 14.689 -30.633 14.225 1.00 81.00 773 LEU A O 1
ATOM 6222 N N . ASP A 1 774 ? 15.615 -32.682 14.379 1.00 84.38 774 ASP A N 1
ATOM 6223 C CA . ASP A 1 774 ? 15.805 -32.667 15.836 1.00 84.38 774 ASP A CA 1
ATOM 6224 C C . ASP A 1 774 ? 16.781 -31.574 16.272 1.00 84.38 774 ASP A C 1
ATOM 6226 O O . ASP A 1 774 ? 16.479 -30.781 17.166 1.00 84.38 774 ASP A O 1
ATOM 6230 N N . ILE A 1 775 ? 17.902 -31.438 15.555 1.00 87.81 775 ILE A N 1
ATOM 6231 C CA . ILE A 1 775 ? 18.888 -30.380 15.809 1.00 87.81 775 ILE A CA 1
ATOM 6232 C C . ILE A 1 775 ? 18.260 -29.003 15.564 1.00 87.81 775 ILE A C 1
ATOM 6234 O O . ILE A 1 775 ? 18.430 -28.086 16.366 1.00 87.81 775 ILE A O 1
ATOM 6238 N N . ARG A 1 776 ? 17.480 -28.844 14.485 1.00 88.12 776 ARG A N 1
ATOM 6239 C CA . ARG A 1 776 ? 16.797 -27.576 14.174 1.00 88.12 776 ARG A CA 1
ATOM 6240 C C . ARG A 1 776 ? 15.734 -27.212 15.209 1.00 88.12 776 ARG A C 1
ATOM 6242 O O . ARG A 1 776 ? 15.637 -26.042 15.574 1.00 88.12 776 ARG A O 1
ATOM 6249 N N . LYS A 1 777 ? 14.937 -28.179 15.675 1.00 84.44 777 LYS A N 1
ATOM 6250 C CA . LYS A 1 777 ? 13.934 -27.962 16.731 1.00 84.44 777 LYS A CA 1
ATOM 6251 C C . LYS A 1 777 ? 14.608 -27.548 18.042 1.00 84.44 777 LYS A C 1
ATOM 6253 O O . LYS A 1 777 ? 14.160 -26.580 18.651 1.00 84.44 777 LYS A O 1
ATOM 6258 N N . GLY A 1 778 ? 15.712 -28.202 18.416 1.00 88.31 778 GLY A N 1
ATOM 6259 C CA . GLY A 1 778 ? 16.493 -27.860 19.609 1.00 88.31 778 GLY A CA 1
ATOM 6260 C C . GLY A 1 778 ? 17.202 -26.501 19.528 1.00 88.31 778 GLY A C 1
ATOM 6261 O O . GLY A 1 778 ? 17.229 -25.763 20.507 1.00 88.31 778 GLY A O 1
ATOM 6262 N N . TYR A 1 779 ? 17.732 -26.124 18.359 1.00 91.50 779 TYR A N 1
ATOM 6263 C CA . TYR A 1 779 ? 18.464 -24.862 18.179 1.00 91.50 779 TYR A CA 1
ATOM 6264 C C . TYR A 1 779 ? 17.558 -23.632 17.969 1.00 91.50 779 TYR A C 1
ATOM 6266 O O . TYR A 1 779 ? 17.974 -22.505 18.240 1.00 91.50 779 TYR A O 1
ATOM 6274 N N . MET A 1 780 ? 16.310 -23.797 17.516 1.00 88.94 780 MET A N 1
ATOM 6275 C CA . MET A 1 780 ? 15.396 -22.683 17.203 1.00 88.94 780 MET A CA 1
ATOM 6276 C C . MET A 1 780 ? 15.157 -21.689 18.355 1.00 88.94 780 MET A C 1
ATOM 6278 O O . MET A 1 780 ? 15.183 -20.479 18.101 1.00 88.94 780 MET A O 1
ATOM 6282 N N . PRO A 1 781 ? 14.930 -22.115 19.613 1.00 89.25 781 PRO A N 1
ATOM 6283 C CA . PRO A 1 781 ? 14.794 -21.189 20.737 1.00 89.25 781 PRO A CA 1
ATOM 6284 C C . PRO A 1 781 ? 16.067 -20.366 20.953 1.00 89.25 781 PRO A C 1
ATOM 6286 O O . PRO A 1 781 ? 15.991 -19.143 21.061 1.00 89.25 781 PRO A O 1
ATOM 6289 N N . THR A 1 782 ? 17.227 -21.025 20.913 1.00 91.19 782 THR A N 1
ATOM 6290 C CA . THR A 1 782 ? 18.548 -20.404 21.054 1.00 91.19 782 THR A CA 1
ATOM 6291 C C . THR A 1 782 ? 18.800 -19.388 19.943 1.00 91.19 782 THR A C 1
ATOM 6293 O O . THR A 1 782 ? 19.166 -18.251 20.227 1.00 91.19 782 THR A O 1
ATOM 6296 N N . HIS A 1 783 ? 18.514 -19.741 18.687 1.00 93.69 783 HIS A N 1
ATOM 6297 C CA . HIS A 1 783 ? 18.642 -18.834 17.548 1.00 93.69 783 HIS A CA 1
ATOM 6298 C C . HIS A 1 783 ? 17.767 -17.581 17.720 1.00 93.69 783 HIS A C 1
ATOM 6300 O O . HIS A 1 783 ? 18.250 -16.460 17.580 1.00 93.69 783 HIS A O 1
ATOM 6306 N N . ARG A 1 784 ? 16.490 -17.733 18.092 1.00 92.00 784 ARG A N 1
ATOM 6307 C CA . ARG A 1 784 ? 15.596 -16.580 18.303 1.00 92.00 784 ARG A CA 1
ATOM 6308 C C . ARG A 1 784 ? 16.045 -15.697 19.467 1.00 92.00 784 ARG A C 1
ATOM 6310 O O . ARG A 1 784 ? 15.985 -14.475 19.349 1.00 92.00 784 ARG A O 1
ATOM 6317 N N . LEU A 1 785 ? 16.485 -16.300 20.571 1.00 92.75 785 LEU A N 1
ATOM 6318 C CA . LEU A 1 785 ? 16.953 -15.574 21.750 1.00 92.75 785 LEU A CA 1
ATOM 6319 C C . LEU A 1 785 ? 18.201 -14.747 21.430 1.00 92.75 785 LEU A C 1
ATOM 6321 O O . LEU A 1 785 ? 18.209 -13.538 21.652 1.00 92.75 785 LEU A O 1
ATOM 6325 N N . TRP A 1 786 ? 19.222 -15.376 20.846 1.00 93.69 786 TRP A N 1
ATOM 6326 C CA . TRP A 1 786 ? 20.463 -14.687 20.500 1.00 93.69 786 TRP A CA 1
ATOM 6327 C C . TRP A 1 786 ? 20.258 -13.611 19.434 1.00 93.69 786 TRP A C 1
ATOM 6329 O O . TRP A 1 786 ? 20.863 -12.551 19.542 1.00 93.69 786 TRP A O 1
ATOM 6339 N N . GLY A 1 787 ? 19.338 -13.799 18.481 1.00 92.81 787 GLY A N 1
ATOM 6340 C CA . GLY A 1 787 ? 18.956 -12.738 17.541 1.00 92.81 787 GLY A CA 1
ATOM 6341 C C . GLY A 1 787 ? 18.453 -11.468 18.245 1.00 92.81 787 GLY A C 1
ATOM 6342 O O . GLY A 1 787 ? 18.900 -10.368 17.921 1.00 92.81 787 GLY A O 1
ATOM 6343 N N . LYS A 1 788 ? 17.595 -11.613 19.269 1.00 93.81 788 LYS A N 1
ATOM 6344 C CA . LYS A 1 788 ? 17.118 -10.481 20.091 1.00 93.81 788 LYS A CA 1
ATOM 6345 C C . LYS A 1 788 ? 18.245 -9.842 20.902 1.00 93.81 788 LYS A C 1
ATOM 6347 O O . LYS A 1 788 ? 18.349 -8.620 20.933 1.00 93.81 788 LYS A O 1
ATOM 6352 N N . ILE A 1 789 ? 19.090 -10.657 21.539 1.00 94.38 789 ILE A N 1
ATOM 6353 C CA . ILE A 1 789 ? 20.213 -10.177 22.361 1.00 94.38 789 ILE A CA 1
ATOM 6354 C C . ILE A 1 789 ? 21.203 -9.378 21.509 1.00 94.38 789 ILE A C 1
ATOM 6356 O O . ILE A 1 789 ? 21.612 -8.294 21.909 1.00 94.38 789 ILE A O 1
ATOM 6360 N N . ILE A 1 790 ? 21.553 -9.868 20.317 1.00 95.69 790 ILE A N 1
ATOM 6361 C CA . ILE A 1 790 ? 22.485 -9.181 19.411 1.00 95.69 790 ILE A CA 1
ATOM 6362 C C . ILE A 1 790 ? 21.888 -7.850 18.932 1.00 95.69 790 ILE A C 1
ATOM 6364 O O . ILE A 1 790 ? 22.613 -6.864 18.857 1.00 95.69 790 ILE A O 1
ATOM 6368 N N . PHE A 1 791 ? 20.581 -7.787 18.652 1.00 96.00 791 PHE A N 1
ATOM 6369 C CA . PHE A 1 791 ? 19.915 -6.529 18.284 1.00 96.00 791 PHE A CA 1
ATOM 6370 C C . PHE A 1 791 ? 19.885 -5.523 19.445 1.00 96.00 791 PHE A C 1
ATOM 6372 O O . PHE A 1 791 ? 20.203 -4.352 19.268 1.00 96.00 791 PHE A O 1
ATOM 6379 N N . LEU A 1 792 ? 19.586 -5.967 20.668 1.00 94.56 792 LEU A N 1
ATOM 6380 C CA . LEU A 1 792 ? 19.676 -5.097 21.847 1.00 94.56 792 LEU A CA 1
ATOM 6381 C C . LEU A 1 792 ? 21.113 -4.618 22.094 1.00 94.56 792 LEU A C 1
ATOM 6383 O O . LEU A 1 792 ? 21.325 -3.455 22.428 1.00 94.56 792 LEU A O 1
ATOM 6387 N N . SER A 1 793 ? 22.100 -5.489 21.876 1.00 94.50 793 SER A N 1
ATOM 6388 C CA . SER A 1 793 ? 23.522 -5.155 21.974 1.00 94.50 793 SER A CA 1
ATOM 6389 C C . SER A 1 793 ? 23.958 -4.149 20.901 1.00 94.50 793 SER A C 1
ATOM 6391 O O . SER A 1 793 ? 24.739 -3.245 21.202 1.00 94.50 793 SER A O 1
ATOM 6393 N N . SER A 1 794 ? 23.421 -4.225 19.673 1.00 94.50 794 SER A N 1
ATOM 6394 C CA . SER A 1 794 ? 23.702 -3.227 18.630 1.00 94.50 794 SER A CA 1
ATOM 6395 C C . SER A 1 794 ? 23.111 -1.863 18.976 1.00 94.50 794 SER A C 1
ATOM 6397 O O . SER A 1 794 ? 23.806 -0.856 18.855 1.00 94.50 794 SER A O 1
ATOM 6399 N N . VAL A 1 795 ? 21.881 -1.821 19.494 1.00 94.38 795 VAL A N 1
ATOM 6400 C CA . VAL A 1 795 ? 21.244 -0.586 19.981 1.00 94.38 795 VAL A CA 1
ATOM 6401 C C . VAL A 1 795 ? 22.034 0.010 21.150 1.00 94.38 795 VAL A C 1
ATOM 6403 O O . VAL A 1 795 ? 22.340 1.201 21.137 1.00 94.38 795 VAL A O 1
ATOM 6406 N N . ALA A 1 796 ? 22.440 -0.810 22.123 1.00 92.88 796 ALA A N 1
ATOM 6407 C CA . ALA A 1 796 ? 23.275 -0.370 23.241 1.00 92.88 796 ALA A CA 1
ATOM 6408 C C . ALA A 1 796 ? 24.643 0.156 22.770 1.00 92.88 796 ALA A C 1
ATOM 6410 O O . ALA A 1 796 ? 25.127 1.172 23.274 1.00 92.88 796 ALA A O 1
ATOM 6411 N N . SER A 1 797 ? 25.255 -0.481 21.766 1.00 92.31 797 SER A N 1
ATOM 6412 C CA . SER A 1 797 ? 26.489 0.008 21.145 1.00 92.31 797 SER A CA 1
ATOM 6413 C C . SER A 1 797 ? 26.270 1.370 20.474 1.00 92.31 797 SER A C 1
ATOM 6415 O O . SER A 1 797 ? 27.038 2.292 20.720 1.00 92.31 797 SER A O 1
ATOM 6417 N N . ILE A 1 798 ? 25.191 1.559 19.710 1.00 90.94 798 ILE A N 1
ATOM 6418 C CA . ILE A 1 798 ? 24.878 2.852 19.076 1.00 90.94 798 ILE A CA 1
ATOM 6419 C C . ILE A 1 798 ? 24.678 3.951 20.132 1.00 90.94 798 ILE A C 1
ATOM 6421 O O . ILE A 1 798 ? 25.283 5.016 20.021 1.00 90.94 798 ILE A O 1
ATOM 6425 N N . LEU A 1 799 ? 23.907 3.688 21.192 1.00 89.38 799 LEU A N 1
ATOM 6426 C CA . LEU A 1 799 ? 23.653 4.664 22.261 1.00 89.38 799 LEU A CA 1
ATOM 6427 C C . LEU A 1 799 ? 24.924 5.026 23.049 1.00 89.38 799 LEU A C 1
ATOM 6429 O O . LEU A 1 799 ? 25.169 6.201 23.324 1.00 89.38 799 LEU A O 1
ATOM 6433 N N . THR A 1 800 ? 25.771 4.044 23.369 1.00 88.62 800 THR A N 1
ATOM 6434 C CA . THR A 1 800 ? 27.068 4.301 24.026 1.00 88.62 800 THR A CA 1
ATOM 6435 C C . THR A 1 800 ? 28.028 5.072 23.119 1.00 88.62 800 THR A C 1
ATOM 6437 O O . THR A 1 800 ? 28.727 5.962 23.599 1.00 88.62 800 THR A O 1
ATOM 6440 N N . GLY A 1 801 ? 27.999 4.830 21.804 1.00 84.12 801 GLY A N 1
ATOM 6441 C CA . GLY A 1 801 ? 28.780 5.591 20.823 1.00 84.12 801 GLY A CA 1
ATOM 6442 C C . GLY A 1 801 ? 28.363 7.064 20.733 1.00 84.12 801 GLY A C 1
ATOM 6443 O O . GLY A 1 801 ? 29.219 7.941 20.605 1.00 84.12 801 GLY A O 1
ATOM 6444 N N . LEU A 1 802 ? 27.063 7.359 20.877 1.00 76.81 802 LEU A N 1
ATOM 6445 C CA . LEU A 1 802 ? 26.564 8.738 20.982 1.00 76.81 802 LEU A CA 1
ATOM 6446 C C . LEU A 1 802 ? 27.031 9.418 22.271 1.00 76.81 802 LEU A C 1
ATOM 6448 O O . LEU A 1 802 ? 27.424 10.584 22.241 1.00 76.81 802 LEU A O 1
ATOM 6452 N N . SER A 1 803 ? 27.018 8.690 23.389 1.00 71.56 803 SER A N 1
ATOM 6453 C CA . SER A 1 803 ? 27.476 9.203 24.683 1.00 71.56 803 SER A CA 1
ATOM 6454 C C . SER A 1 803 ? 28.974 9.528 24.683 1.00 71.56 803 SER A C 1
ATOM 6456 O O . SER A 1 803 ? 29.364 10.555 25.233 1.00 71.56 803 SER A O 1
ATOM 6458 N N . GLU A 1 804 ? 29.810 8.698 24.047 1.00 67.75 804 GLU A N 1
ATOM 6459 C CA . GLU A 1 804 ? 31.268 8.905 23.961 1.00 67.75 804 GLU A CA 1
ATOM 6460 C C . GLU A 1 804 ? 31.650 10.146 23.131 1.00 67.75 804 GLU A C 1
ATOM 6462 O O . GLU A 1 804 ? 32.671 10.777 23.402 1.00 67.75 804 GLU A O 1
ATOM 6467 N N . HIS A 1 805 ? 30.827 10.532 22.149 1.00 60.66 805 HIS A N 1
ATOM 6468 C CA . HIS A 1 805 ? 31.103 11.654 21.242 1.00 60.66 805 HIS A CA 1
ATOM 6469 C C . HIS A 1 805 ? 30.278 12.929 21.505 1.00 60.66 805 HIS A C 1
ATOM 6471 O O . HIS A 1 805 ? 30.567 13.958 20.889 1.00 60.66 805 HIS A O 1
ATOM 6477 N N . GLY A 1 806 ? 29.258 12.886 22.373 1.00 54.41 806 GLY A N 1
ATOM 6478 C CA . GLY A 1 806 ? 28.207 13.913 22.420 1.00 54.41 806 GLY A CA 1
ATOM 6479 C C . GLY A 1 806 ? 27.938 14.629 23.751 1.00 54.41 806 GLY A C 1
ATOM 6480 O O . GLY A 1 806 ? 27.116 15.545 23.748 1.00 54.41 806 GLY A O 1
ATOM 6481 N N . MET A 1 807 ? 28.559 14.264 24.885 1.00 52.50 807 MET A N 1
ATOM 6482 C CA . MET A 1 807 ? 28.070 14.712 26.212 1.00 52.50 807 MET A CA 1
ATOM 6483 C C . MET A 1 807 ? 29.130 15.193 27.224 1.00 52.50 807 MET A C 1
ATOM 6485 O O . MET A 1 807 ? 29.079 14.814 28.390 1.00 52.50 807 MET A O 1
ATOM 6489 N N . THR A 1 808 ? 30.068 16.064 26.841 1.00 45.47 808 THR A N 1
ATOM 6490 C CA . THR A 1 808 ? 31.090 16.577 27.788 1.00 45.47 808 THR A CA 1
ATOM 6491 C C . THR A 1 808 ? 31.037 18.081 28.096 1.00 45.47 808 THR A C 1
ATOM 6493 O O . THR A 1 808 ? 31.814 18.545 28.924 1.00 45.47 808 THR A O 1
ATOM 6496 N N . SER A 1 809 ? 30.103 18.853 27.529 1.00 48.25 809 SER A N 1
ATOM 6497 C CA . SER A 1 809 ? 29.981 20.309 27.767 1.00 48.25 809 SER A CA 1
ATOM 6498 C C . SER A 1 809 ? 28.563 20.746 28.171 1.00 48.25 809 SER A C 1
ATOM 6500 O O . SER A 1 809 ? 27.574 20.107 27.809 1.00 48.25 809 SER A O 1
ATOM 6502 N N . SER A 1 810 ? 28.437 21.844 28.930 1.00 46.47 810 SER A N 1
ATOM 6503 C CA . SER A 1 810 ? 27.142 22.414 29.354 1.00 46.47 810 SER A CA 1
ATOM 6504 C C . SER A 1 810 ? 26.366 22.997 28.164 1.00 46.47 810 SER A C 1
ATOM 6506 O O . SER A 1 810 ? 26.956 23.622 27.289 1.00 46.47 810 SER A O 1
ATOM 6508 N N . PHE A 1 811 ? 25.047 22.779 28.110 1.00 49.91 811 PHE A N 1
ATOM 6509 C CA . PHE A 1 811 ? 24.177 23.181 26.988 1.00 49.91 811 PHE A CA 1
ATOM 6510 C C . PHE A 1 811 ? 24.142 24.706 26.780 1.00 49.91 811 PHE A C 1
ATOM 6512 O O . PHE A 1 811 ? 24.135 25.171 25.646 1.00 49.91 811 PHE A O 1
ATOM 6519 N N . PHE A 1 812 ? 24.204 25.476 27.868 1.00 46.50 812 PHE A N 1
ATOM 6520 C CA . PHE A 1 812 ? 24.059 26.936 27.858 1.00 46.50 812 PHE A CA 1
ATOM 6521 C C . PHE A 1 812 ? 25.339 27.708 27.506 1.00 46.50 812 PHE A C 1
ATOM 6523 O O . PHE A 1 812 ? 25.308 28.929 27.417 1.00 46.50 812 PHE A O 1
ATOM 6530 N N . THR A 1 813 ? 26.468 27.021 27.311 1.00 47.75 813 THR A N 1
ATOM 6531 C CA . THR A 1 813 ? 27.769 27.651 27.017 1.00 47.75 813 THR A CA 1
ATOM 6532 C C . THR A 1 813 ? 28.257 27.381 25.589 1.00 47.75 813 THR A C 1
ATOM 6534 O O . THR A 1 813 ? 29.427 27.611 25.301 1.00 47.75 813 THR A O 1
ATOM 6537 N N . MET A 1 814 ? 27.409 26.829 24.711 1.00 61.62 814 MET A N 1
ATOM 6538 C CA . MET A 1 814 ? 27.777 26.419 23.346 1.00 61.62 814 MET A CA 1
ATOM 6539 C C . MET A 1 814 ? 27.221 27.373 22.284 1.00 61.62 814 MET A C 1
ATOM 6541 O O . MET A 1 814 ? 26.127 27.907 22.450 1.00 61.62 814 MET A O 1
ATOM 6545 N N . ASN A 1 815 ? 27.934 27.529 21.166 1.00 67.19 815 ASN A N 1
ATOM 6546 C CA . ASN A 1 815 ? 27.478 28.329 20.018 1.00 67.19 815 ASN A CA 1
ATOM 6547 C C . ASN A 1 815 ? 26.305 27.639 19.284 1.00 67.19 815 ASN A C 1
ATOM 6549 O O . ASN A 1 815 ? 26.177 26.416 19.348 1.00 67.19 815 ASN A O 1
ATOM 6553 N N . ASP A 1 816 ? 25.504 28.375 18.507 1.00 67.81 816 ASP A N 1
ATOM 6554 C CA . ASP A 1 816 ? 24.278 27.870 17.845 1.00 67.81 816 ASP A CA 1
ATOM 6555 C C . ASP A 1 816 ? 24.486 26.604 16.984 1.00 67.81 816 ASP A C 1
ATOM 6557 O O . ASP A 1 816 ? 23.672 25.675 16.986 1.00 67.81 816 ASP A O 1
ATOM 6561 N N . ILE A 1 817 ? 25.627 26.503 16.292 1.00 66.06 817 ILE A N 1
ATOM 6562 C CA . ILE A 1 817 ? 26.003 25.317 15.494 1.00 66.06 817 ILE A CA 1
ATOM 6563 C C . ILE A 1 817 ? 26.249 24.093 16.396 1.00 66.06 817 ILE A C 1
ATOM 6565 O O . ILE A 1 817 ? 25.897 22.962 16.066 1.00 66.06 817 ILE A O 1
ATOM 6569 N N . GLN A 1 818 ? 26.833 24.302 17.575 1.00 68.56 818 GLN A N 1
ATOM 6570 C CA . GLN A 1 818 ? 27.070 23.234 18.547 1.00 68.56 818 GLN A CA 1
ATOM 6571 C C . GLN A 1 818 ? 25.770 22.819 19.257 1.00 68.56 818 GLN A C 1
ATOM 6573 O O . GLN A 1 818 ? 25.586 21.633 19.538 1.00 68.56 818 GLN A O 1
ATOM 6578 N N . GLN A 1 819 ? 24.847 23.759 19.495 1.00 70.88 819 GLN A N 1
ATOM 6579 C CA . GLN A 1 819 ? 23.524 23.472 20.059 1.00 70.88 819 GLN A CA 1
ATOM 6580 C C . GLN A 1 819 ? 22.657 22.649 19.093 1.00 70.88 819 GLN A C 1
ATOM 6582 O O . GLN A 1 819 ? 22.121 21.609 19.480 1.00 70.88 819 GLN A O 1
ATOM 6587 N N . SER A 1 820 ? 22.580 23.049 17.821 1.00 72.31 820 SER A N 1
ATOM 6588 C CA . SER A 1 820 ? 21.839 22.318 16.779 1.00 72.31 820 SER A CA 1
ATOM 6589 C C . SER A 1 820 ? 22.387 20.904 16.556 1.00 72.31 820 SER A C 1
ATOM 6591 O O . SER A 1 820 ? 21.623 19.936 16.563 1.00 72.31 820 SER A O 1
ATOM 6593 N N . ARG A 1 821 ? 23.716 20.744 16.481 1.00 74.62 821 ARG A N 1
ATOM 6594 C CA . ARG A 1 821 ? 24.366 19.424 16.419 1.00 74.62 821 ARG A CA 1
ATOM 6595 C C . ARG A 1 821 ? 24.008 18.541 17.622 1.00 74.62 821 ARG A C 1
ATOM 6597 O O . ARG A 1 821 ? 23.782 17.343 17.459 1.00 74.62 821 ARG A O 1
ATOM 6604 N N . ARG A 1 822 ? 23.923 19.109 18.828 1.00 76.88 822 ARG A N 1
ATOM 6605 C CA . ARG A 1 822 ? 23.547 18.368 20.043 1.00 76.88 822 ARG A CA 1
ATOM 6606 C C . ARG A 1 822 ? 22.073 17.953 20.052 1.00 76.88 822 ARG A C 1
ATOM 6608 O O . ARG A 1 822 ? 21.777 16.839 20.475 1.00 76.88 822 ARG A O 1
ATOM 6615 N N . LEU A 1 823 ? 21.166 18.796 19.556 1.00 80.00 823 LEU A N 1
ATOM 6616 C CA . LEU A 1 823 ? 19.748 18.444 19.406 1.00 80.00 823 LEU A CA 1
ATOM 6617 C C . LEU A 1 823 ? 19.560 17.265 18.445 1.00 80.00 823 LEU A C 1
ATOM 6619 O O . LEU A 1 823 ? 18.846 16.322 18.778 1.00 80.00 823 LEU A O 1
ATOM 6623 N N . ILE A 1 824 ? 20.264 17.263 17.308 1.00 81.94 824 ILE A N 1
ATOM 6624 C CA . ILE A 1 824 ? 20.238 16.149 16.344 1.00 81.94 824 ILE A CA 1
ATOM 6625 C C . ILE A 1 824 ? 20.666 14.832 17.012 1.00 81.94 824 ILE A C 1
ATOM 6627 O O . ILE A 1 824 ? 20.003 13.812 16.835 1.00 81.94 824 ILE A O 1
ATOM 6631 N N . ILE A 1 825 ? 21.724 14.856 17.833 1.00 82.56 825 ILE A N 1
ATOM 6632 C CA . ILE A 1 825 ? 22.199 13.681 18.589 1.00 82.56 825 ILE A CA 1
ATOM 6633 C C . ILE A 1 825 ? 21.139 13.181 19.585 1.00 82.56 825 ILE A C 1
ATOM 6635 O O . ILE A 1 825 ? 20.920 11.973 19.686 1.00 82.56 825 ILE A O 1
ATOM 6639 N N . ILE A 1 826 ? 20.465 14.088 20.304 1.00 84.31 826 ILE A N 1
ATOM 6640 C CA . ILE A 1 826 ? 19.413 13.735 21.273 1.00 84.31 826 ILE A CA 1
ATOM 6641 C C . ILE A 1 826 ? 18.216 13.095 20.561 1.00 84.31 826 ILE A C 1
ATOM 6643 O O . ILE A 1 826 ? 17.794 12.002 20.940 1.00 84.31 826 ILE A O 1
ATOM 6647 N N . PHE A 1 827 ? 17.699 13.728 19.503 1.00 83.75 827 PHE A N 1
ATOM 6648 C CA . PHE A 1 827 ? 16.574 13.189 18.735 1.00 83.75 827 PHE A CA 1
ATOM 6649 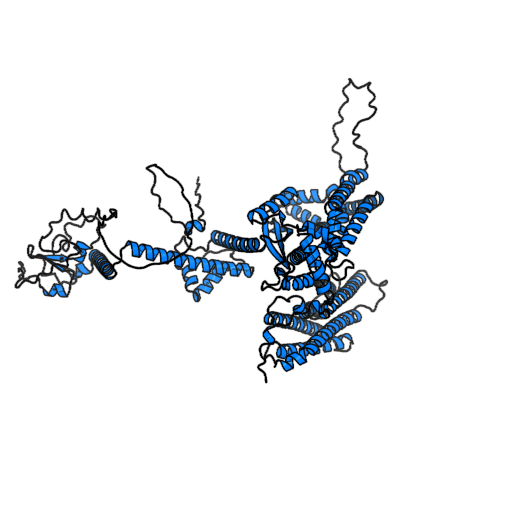C C . PHE A 1 827 ? 16.917 11.850 18.080 1.00 83.75 827 PHE A C 1
ATOM 6651 O O . PHE A 1 827 ? 16.103 10.928 18.113 1.00 83.75 827 PHE A O 1
ATOM 6658 N N . PHE A 1 828 ? 18.140 11.694 17.568 1.00 88.81 828 PHE A N 1
ATOM 6659 C CA . PHE A 1 828 ? 18.609 10.415 17.045 1.00 88.81 828 PHE A CA 1
ATOM 6660 C C . PHE A 1 828 ? 18.599 9.311 18.116 1.00 88.81 828 PHE A C 1
ATOM 6662 O O . PHE A 1 828 ? 18.135 8.199 17.849 1.00 88.81 828 PHE A O 1
ATOM 6669 N N . GLY A 1 829 ? 19.051 9.608 19.339 1.00 86.81 829 GLY A N 1
ATOM 6670 C CA . GLY A 1 829 ? 18.994 8.669 20.464 1.00 86.81 829 GLY A CA 1
ATOM 6671 C C . GLY A 1 829 ? 17.560 8.279 20.852 1.00 86.81 829 GLY A C 1
ATOM 6672 O O . GLY A 1 829 ? 17.286 7.098 21.087 1.00 86.81 829 GLY A O 1
ATOM 6673 N N . ILE A 1 830 ? 16.630 9.242 20.854 1.00 86.81 830 ILE A N 1
ATOM 6674 C CA . ILE A 1 830 ? 15.203 9.014 21.147 1.00 86.81 830 ILE A CA 1
ATOM 6675 C C . ILE A 1 830 ? 14.570 8.104 20.090 1.00 86.81 830 ILE A C 1
ATOM 6677 O O . ILE A 1 830 ? 13.994 7.074 20.440 1.00 86.81 830 ILE A O 1
ATOM 6681 N N . PHE A 1 831 ? 14.707 8.428 18.801 1.00 86.25 831 PHE A N 1
ATOM 6682 C CA . PHE A 1 831 ? 14.090 7.635 17.732 1.00 86.25 831 PHE A CA 1
ATOM 6683 C C . PHE A 1 831 ? 14.691 6.236 17.612 1.00 86.25 831 PHE A C 1
ATOM 6685 O O . PHE A 1 831 ? 13.957 5.268 17.419 1.00 86.25 831 PHE A O 1
ATOM 6692 N N . THR A 1 832 ? 15.997 6.099 17.844 1.00 89.62 832 THR A N 1
ATOM 6693 C CA . THR A 1 832 ? 16.666 4.794 17.920 1.00 89.62 832 THR A CA 1
ATOM 6694 C C . THR A 1 832 ? 16.104 3.937 19.057 1.00 89.62 832 THR A C 1
ATOM 6696 O O . THR A 1 832 ? 15.878 2.738 18.880 1.00 89.62 832 THR A O 1
ATOM 6699 N N . SER A 1 833 ? 15.815 4.550 20.208 1.00 9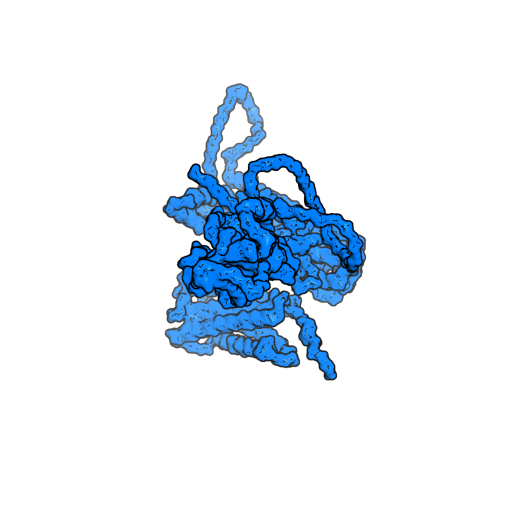0.19 833 SER A N 1
ATOM 6700 C CA . SER A 1 833 ? 15.213 3.861 21.355 1.00 90.19 833 SER A CA 1
ATOM 6701 C C . SER A 1 833 ? 13.759 3.458 21.085 1.00 90.19 833 SER A C 1
ATOM 6703 O O . SER A 1 833 ? 13.388 2.315 21.347 1.00 90.19 833 SER A O 1
ATOM 6705 N N . LEU A 1 834 ? 12.951 4.351 20.499 1.00 85.56 834 LEU A N 1
ATOM 6706 C CA . LEU A 1 834 ? 11.557 4.070 20.127 1.00 85.56 834 LEU A CA 1
ATOM 6707 C C . LEU A 1 834 ? 11.452 2.952 19.083 1.00 85.56 834 LEU A C 1
ATOM 6709 O O . LEU A 1 834 ? 10.678 2.014 19.269 1.00 85.56 834 LEU A O 1
ATOM 6713 N N . PHE A 1 835 ? 12.272 3.004 18.029 1.00 88.00 835 PHE A N 1
ATOM 6714 C CA . PHE A 1 835 ? 12.345 1.944 17.022 1.00 88.00 835 PHE A CA 1
ATOM 6715 C C . PHE A 1 835 ? 12.689 0.593 17.663 1.00 88.00 835 PHE A C 1
ATOM 6717 O O . PHE A 1 835 ? 11.996 -0.397 17.434 1.00 88.00 835 PHE A O 1
ATOM 6724 N N . SER A 1 836 ? 13.709 0.553 18.527 1.00 90.31 836 SER A N 1
ATOM 6725 C CA . SER A 1 836 ? 14.112 -0.672 19.226 1.00 90.31 836 SER A CA 1
ATOM 6726 C C . SER A 1 836 ? 13.001 -1.245 20.114 1.00 90.31 836 SER A C 1
ATOM 6728 O O . SER A 1 836 ? 12.727 -2.446 20.057 1.00 90.31 836 SER A O 1
ATOM 6730 N N . LEU A 1 837 ? 12.314 -0.399 20.891 1.00 88.38 837 LEU A N 1
ATOM 6731 C CA . LEU A 1 837 ? 11.207 -0.821 21.756 1.00 88.38 837 LEU A CA 1
ATOM 6732 C C . LEU A 1 837 ? 10.068 -1.455 20.951 1.00 88.38 837 LEU A C 1
ATOM 6734 O O . LEU A 1 837 ? 9.584 -2.526 21.320 1.00 88.38 837 LEU A O 1
ATOM 6738 N N . ILE A 1 838 ? 9.686 -0.841 19.828 1.00 81.19 838 ILE A N 1
ATOM 6739 C CA . ILE A 1 838 ? 8.636 -1.361 18.943 1.00 81.19 838 ILE A CA 1
ATOM 6740 C C . ILE A 1 838 ? 9.069 -2.692 18.316 1.00 81.19 838 ILE A C 1
ATOM 6742 O O . ILE A 1 838 ? 8.306 -3.659 18.334 1.00 81.19 838 ILE A O 1
ATOM 6746 N N . VAL A 1 839 ? 10.307 -2.786 17.821 1.00 85.88 839 VAL A N 1
ATOM 6747 C CA . VAL A 1 839 ? 10.855 -4.027 17.250 1.00 85.88 839 VAL A CA 1
ATOM 6748 C C . VAL A 1 839 ? 10.836 -5.159 18.283 1.00 85.88 839 VAL A C 1
ATOM 6750 O O . VAL A 1 839 ? 10.358 -6.256 17.995 1.00 85.88 839 VAL A O 1
ATOM 6753 N N . ILE A 1 840 ? 11.297 -4.910 19.511 1.00 87.94 840 ILE A N 1
ATOM 6754 C CA . ILE A 1 840 ? 11.308 -5.916 20.582 1.00 87.94 840 ILE A CA 1
ATOM 6755 C C . ILE A 1 840 ? 9.895 -6.307 21.014 1.00 87.94 840 ILE A C 1
ATOM 6757 O O . ILE A 1 840 ? 9.647 -7.498 21.239 1.00 87.94 840 ILE A O 1
ATOM 6761 N N . TYR A 1 841 ? 8.973 -5.348 21.088 1.00 83.31 841 TYR A N 1
ATOM 6762 C CA . TYR A 1 841 ? 7.561 -5.602 21.358 1.00 83.31 841 TYR A CA 1
ATOM 6763 C C . TYR A 1 841 ? 6.964 -6.552 20.307 1.00 83.31 841 TYR A C 1
ATOM 6765 O O . TYR A 1 841 ? 6.472 -7.629 20.653 1.00 83.31 841 TYR A O 1
ATOM 6773 N N . LEU A 1 842 ? 7.120 -6.235 19.017 1.00 76.62 842 LEU A N 1
ATOM 6774 C CA . LEU A 1 842 ? 6.618 -7.051 17.904 1.00 76.62 842 LEU A CA 1
ATOM 6775 C C . LEU A 1 842 ? 7.262 -8.448 17.842 1.00 76.62 842 LEU A C 1
ATOM 6777 O O . LEU A 1 842 ? 6.606 -9.435 17.507 1.00 76.62 842 LEU A O 1
ATOM 6781 N N . LEU A 1 843 ? 8.545 -8.568 18.194 1.00 81.88 843 LEU A N 1
ATOM 6782 C CA . LEU A 1 843 ? 9.240 -9.859 18.259 1.00 81.88 843 LEU A CA 1
ATOM 6783 C C . LEU A 1 843 ? 8.828 -10.725 19.450 1.00 81.88 843 LEU A C 1
ATOM 6785 O O . LEU A 1 843 ? 9.077 -11.940 19.440 1.00 81.88 843 LEU A O 1
ATOM 6789 N N . SER A 1 844 ? 8.309 -10.108 20.508 1.00 80.19 844 SER A N 1
ATOM 6790 C CA . SER A 1 844 ? 7.954 -10.781 21.760 1.00 80.19 844 SER A CA 1
ATOM 6791 C C . SER A 1 844 ? 6.475 -11.127 21.832 1.00 80.19 844 SER A C 1
ATOM 6793 O O . SER A 1 844 ? 6.132 -12.115 22.472 1.00 80.19 844 SER A O 1
ATOM 6795 N N . ASN A 1 845 ? 5.630 -10.401 21.105 1.00 70.06 845 ASN A N 1
ATOM 6796 C CA . ASN A 1 845 ? 4.220 -10.722 20.987 1.00 70.06 845 ASN A 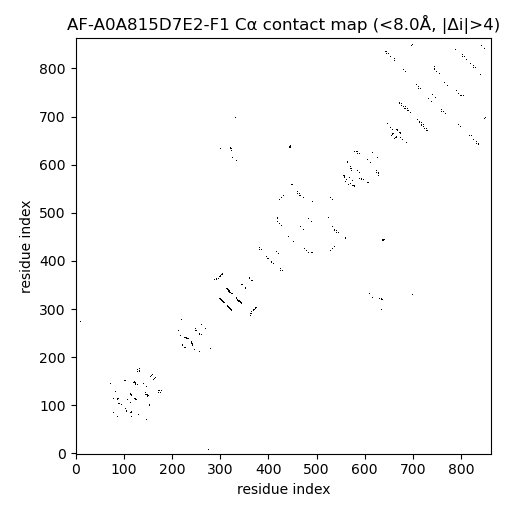CA 1
ATOM 6797 C C . ASN A 1 845 ? 4.021 -11.983 20.105 1.00 70.06 845 ASN A C 1
ATOM 6799 O O . ASN A 1 845 ? 4.555 -12.106 18.994 1.00 70.06 845 ASN A O 1
ATOM 6803 N N . SER A 1 846 ? 3.302 -12.969 20.642 1.00 67.56 846 SER A N 1
ATOM 6804 C CA . SER A 1 846 ? 2.984 -14.247 19.997 1.00 67.56 846 SER A CA 1
ATOM 6805 C C . SER A 1 846 ? 2.082 -14.103 18.776 1.00 67.56 846 SER A C 1
ATOM 6807 O O . SER A 1 846 ? 2.232 -14.868 17.827 1.00 67.56 846 SER A O 1
ATOM 6809 N N . ASP A 1 847 ? 1.216 -13.098 18.752 1.00 50.56 847 ASP A N 1
ATOM 6810 C CA . ASP A 1 847 ? 0.136 -12.943 17.767 1.00 50.56 847 ASP A CA 1
ATOM 6811 C C . ASP A 1 847 ? 0.704 -12.562 16.391 1.00 50.56 847 ASP A C 1
ATOM 6813 O O . ASP A 1 847 ? 0.196 -12.894 15.313 1.00 50.56 847 ASP A O 1
ATOM 6817 N N . TYR A 1 848 ? 1.876 -11.927 16.409 1.00 61.34 848 TYR A N 1
ATOM 6818 C CA . TYR A 1 848 ? 2.627 -11.619 15.203 1.00 61.34 848 TYR A CA 1
ATOM 6819 C C . TYR A 1 848 ? 3.450 -12.804 14.691 1.00 61.34 848 TYR A C 1
ATOM 6821 O O . TYR A 1 848 ? 4.126 -12.672 13.676 1.00 61.34 848 TYR A O 1
ATOM 6829 N N . GLN A 1 849 ? 3.467 -13.956 15.370 1.00 67.44 849 GLN A N 1
ATOM 6830 C CA . GLN A 1 849 ? 4.329 -15.074 14.979 1.00 67.44 849 GLN A CA 1
ATOM 6831 C C . GLN A 1 849 ? 3.818 -15.703 13.693 1.00 67.44 849 GLN A C 1
ATOM 6833 O O . GLN A 1 849 ? 2.620 -15.901 13.508 1.00 67.44 849 GLN A O 1
ATOM 6838 N N . ARG A 1 850 ? 4.743 -16.041 12.792 1.00 64.62 850 ARG A N 1
ATOM 6839 C CA . ARG A 1 850 ? 4.389 -16.845 11.629 1.00 64.62 850 ARG A CA 1
ATOM 6840 C C . ARG A 1 850 ? 3.820 -18.192 12.106 1.00 64.62 850 ARG A C 1
ATOM 6842 O O . ARG A 1 850 ? 4.502 -18.860 12.892 1.00 64.62 850 ARG A O 1
ATOM 6849 N N . PRO A 1 851 ? 2.631 -18.603 11.636 1.00 61.09 851 PRO A N 1
ATOM 6850 C CA . PRO A 1 851 ? 2.066 -19.897 11.991 1.00 61.09 851 PRO A CA 1
ATOM 6851 C C . PRO A 1 851 ? 2.972 -21.046 11.502 1.00 61.09 851 PRO A C 1
ATOM 6853 O O . PRO A 1 851 ? 3.641 -20.906 10.471 1.00 61.09 851 PRO A O 1
ATOM 6856 N N . PRO A 1 852 ? 3.054 -22.164 12.245 1.00 59.09 852 PRO A N 1
ATOM 6857 C CA . PRO A 1 852 ? 3.832 -23.330 11.836 1.00 59.09 852 PRO A CA 1
ATOM 6858 C C . PRO A 1 852 ? 3.247 -23.964 10.560 1.00 59.09 852 PRO A C 1
ATOM 6860 O O . PRO A 1 852 ? 2.035 -24.088 10.421 1.00 59.09 852 PRO A O 1
ATOM 6863 N N . ASP A 1 853 ? 4.116 -24.367 9.626 1.00 51.62 853 ASP A N 1
ATOM 6864 C CA . ASP A 1 853 ? 3.712 -25.085 8.406 1.00 51.62 853 ASP A CA 1
ATOM 6865 C C . ASP A 1 853 ? 3.256 -26.509 8.756 1.00 51.62 853 ASP A C 1
ATOM 6867 O O . ASP A 1 853 ? 4.039 -27.289 9.299 1.00 51.62 853 ASP A O 1
ATOM 6871 N N . GLN A 1 854 ? 2.038 -26.878 8.348 1.00 43.00 854 GLN A N 1
ATOM 6872 C CA . GLN A 1 854 ? 1.482 -28.236 8.491 1.00 43.00 854 GLN A CA 1
ATOM 6873 C C . GLN A 1 854 ? 2.218 -29.299 7.646 1.00 43.00 854 GLN A C 1
ATOM 6875 O O . GLN A 1 854 ? 1.967 -30.495 7.775 1.00 43.00 854 GLN A O 1
ATOM 6880 N N . THR A 1 855 ? 3.140 -28.895 6.767 1.00 41.47 855 THR A N 1
ATOM 6881 C CA . THR A 1 855 ? 3.884 -29.806 5.883 1.00 41.47 855 THR A CA 1
ATOM 6882 C C . THR A 1 855 ? 5.125 -30.426 6.530 1.00 41.47 855 THR A C 1
ATOM 6884 O O . THR A 1 855 ? 5.609 -31.438 6.032 1.00 41.47 855 THR A O 1
ATOM 6887 N N . ASP A 1 856 ? 5.637 -29.874 7.637 1.00 38.75 856 ASP A N 1
ATOM 6888 C CA . ASP A 1 856 ? 6.817 -30.423 8.331 1.00 38.75 856 ASP A CA 1
ATOM 6889 C C . ASP A 1 856 ? 6.453 -31.571 9.317 1.00 38.75 856 ASP A C 1
ATOM 6891 O O . ASP A 1 856 ? 7.352 -32.243 9.823 1.00 38.75 856 ASP A O 1
ATOM 6895 N N . GLU A 1 857 ? 5.161 -31.846 9.565 1.00 33.84 857 GLU A N 1
ATOM 6896 C CA . GLU A 1 857 ? 4.681 -32.931 10.453 1.00 33.84 857 GLU A CA 1
ATOM 6897 C C . GLU A 1 857 ? 4.396 -34.270 9.748 1.00 33.84 857 GLU A C 1
ATOM 6899 O O . GLU A 1 857 ? 4.257 -35.293 10.411 1.00 33.84 857 GLU A O 1
ATOM 6904 N N . LYS A 1 858 ? 4.389 -34.329 8.409 1.00 32.44 858 LYS A N 1
ATOM 6905 C CA . LYS A 1 858 ? 4.094 -35.570 7.656 1.00 32.44 858 LYS A CA 1
ATOM 6906 C C . LYS A 1 858 ? 5.322 -36.419 7.291 1.00 32.44 858 LYS A C 1
ATOM 6908 O O . LYS A 1 858 ? 5.276 -37.176 6.328 1.00 32.44 858 LYS A O 1
ATOM 6913 N N . SER A 1 859 ? 6.425 -36.311 8.032 1.00 31.16 859 SER A N 1
ATOM 6914 C CA . SER A 1 859 ? 7.639 -37.114 7.773 1.00 31.16 859 SER A CA 1
ATOM 6915 C C . SER A 1 859 ? 8.160 -37.863 9.000 1.00 31.16 859 SER A C 1
ATOM 6917 O O . SER A 1 859 ? 9.364 -37.966 9.209 1.00 31.16 859 SER A O 1
ATOM 6919 N N . VAL A 1 860 ? 7.245 -38.422 9.793 1.00 30.55 860 VAL A N 1
ATOM 6920 C CA . VAL A 1 860 ? 7.562 -39.499 10.737 1.00 30.55 860 VAL A CA 1
ATOM 6921 C C . VAL A 1 860 ? 6.728 -40.721 10.350 1.00 30.55 860 VAL A C 1
ATOM 6923 O O . VAL A 1 860 ? 5.519 -40.716 10.572 1.00 30.55 860 VAL A O 1
ATOM 6926 N N . PRO A 1 861 ? 7.315 -41.769 9.753 1.00 38.09 861 PRO A N 1
ATOM 6927 C CA . PRO A 1 861 ? 6.818 -43.113 9.971 1.00 38.09 861 PRO A CA 1
ATOM 6928 C C . PRO A 1 861 ? 7.318 -43.578 11.348 1.00 38.09 861 PRO A C 1
ATOM 6930 O O . PRO A 1 861 ? 8.521 -43.549 11.601 1.00 38.09 861 PRO A O 1
ATOM 6933 N N . ASN A 1 862 ? 6.394 -43.986 12.224 1.00 31.69 862 ASN A N 1
ATOM 6934 C CA . ASN A 1 862 ? 6.695 -44.773 13.432 1.00 31.69 862 ASN A CA 1
ATOM 6935 C C . ASN A 1 862 ? 7.642 -45.943 13.081 1.00 31.69 862 ASN A C 1
ATOM 6937 O O . ASN A 1 862 ? 7.522 -46.515 11.990 1.00 31.69 862 ASN A O 1
ATOM 6941 N N . PRO A 1 863 ? 8.589 -46.283 13.970 1.00 36.06 863 PRO A N 1
ATOM 6942 C CA . PRO A 1 863 ? 8.280 -47.041 15.190 1.00 36.06 863 PRO A CA 1
ATOM 6943 C C . PRO A 1 863 ? 8.558 -46.298 16.497 1.00 36.06 863 PRO A C 1
ATOM 6945 O O . PRO A 1 863 ? 9.595 -45.601 16.582 1.00 36.06 863 PRO A O 1
#

InterPro domains:
  IPR006580 Zinc finger, TTF-type [SM00597] (99-192)
  IPR006593 Cytochrome b561/ferric reductase, transmembrane domain [PF03188] (675-806)
  IPR006593 Cytochrome b561/ferric reductase, transmembrane domain [PS50939] (641-844)
  IPR006593 Cytochrome b561/ferric reductase, transmembrane domain [SM00665] (675-802)
  IPR025398 ZMYM1-like, RNase-like domain [PF14291] (143-378)